Protein AF-0000000069200483 (afdb_homodimer)

Organism: Paramecium tetraurelia (NCBI:txid5888)

Radius of gyration: 27.35 Å; Cα contacts (8 Å, |Δi|>4): 2145; chains: 2; bounding box: 60×108×69 Å

Secondary structure (DSSP, 8-state):
----------------------EEEEEEEE-SS--S-GGG-EEEEEEETTEEEEEEEETTEEEEEEEETTEEEEEEEEEPPGGG-EEEEEESSSSEEEEEETTS-EEEEETTT--EEEEESEETTEESS-S-EEEEEEETTEEEEEEGGGEEEEEETTSPBP--SSHHHHHHHHHHHHHHS---HHHHHTT--STTEEEEEEE-SS-EEEEEEESSSBSSEEEEES-TTEEEEEEESS-TTHHHH-TT---TT--EEEEEETTSEEEEEETTTTEEEEEEE-SS--EEEEEE-TTSSEEEEEETTS-EEEEE-SSS-EEEEEE--SS-EEEEEEEE--SSEEEEEEEETTSEEEEEEEEGGGSEE-S-SEEE--TTS-EEE--S-EE--SS-EEEEEEETTEEEEEETTSEEEEEEE-/----------------------EEEEEEEE-SS--S-GGG-EEEEEEETTEEEEEEEETTEEEEEEEETTEEEEEEEEEPPGGG-EEEEEESSSSEEEEEETTS-EEEEETTT--EEEEESEETTEESS-S-EEEEEEETTEEEEEEGGGEEEEEETTSPBP--SSHHHHHHHHHHHHHHS---HHHHHTT--STTEEEEEEEETTEEEEEEEESSSBSSEEEEES-TTEEEEEEESS-TTHHHH-TT---TT--EEEEEETTSEEEEEETTTTEEEEEEE-SS--EEEEEE-TTSSEEEEEETTS-EEEEE-SSS-EEEEEE--SS-EEEEEEEE--SSEEEEEEEETTSEEEEEEEEGGGSEE-S-SEEE--TTS-EEE----EE--SS-EEEEEEETTEEEEEETTSEEEEEEE-

Nearest PDB structures (foldseek):
  5k1c-assembly1_C  TM=7.368E-01  e=1.431E-18  Homo sapiens
  5k19-assembly2_B  TM=7.664E-01  e=4.233E-18  Homo sapiens
  7ay2-assembly2_D  TM=6.586E-01  e=1.494E-09  Homo sapiens
  6zj3-assembly1_Sh  TM=6.852E-01  e=1.064E-08  Euglena gracilis
  7ay2-assembly1_A  TM=5.037E-01  e=2.083E-08  Homo sapiens

pLDDT: mean 82.03, std 16.25, range [23.41, 97.75]

Foldseek 3Di:
DPPDPPPVPPPPDLPQDPPLLDWFFLDKDFPVAFAPDLLQWDWEWDDDPNWIWIWIGDVQKIWIWIDDPSYIDTDDMDGDDPQFHFREWYDPHPFWIWTWGQQGKTFIAGRVVRHTPDIDQDDPRHGVDRFGWRYWADDDQKIWTAGAQGKIFIQGNPFAADHDDCVSVVQVVVVVVCVVPVPDLVNQVVVCPDPQWHWDWDPPDVWIKIKIAGPRHPRRMIIHIPQRFWREKYWDQADLLVCLPPVVCSPSDWTWMWIFGQQQKTWIAGRVVRDTQAIEGEDDGGWQYKEADPVRQKMWTWIQVQWIKIWGNHNFTWIAIEDDGDGTWNYWYWDDRDPQKIWIWTWGQQQKIFTAIDGNVPTHTDPDRYHYDDDPGHYHYTHSIDGHDNRTFNDWDDDPQWIWTQHSRRMITIIGRD/DPPDPPPPPPPPDPPQDPQLLDWFFLDKDFPVAFAPDLLQWDWEWDDDPNWIWIWIGDVQKIWIWIDDPSYIDTDDMDGDDPQFHFREWYDPHPFWIWTWGQQGKTFIAGRVVRHTPDIDQDDPRHGVDRFGWRYWADDDQKIWTAGAQQKIFIQGNPFAADHDPCVSVVQVVVLVVCVVPVQDLVNQVVVCPDPFWHWDWDDDDVWIKIKIAGPRHPRRMIIHIPQRFWRDKYWDQADLQVCLPPVVCSPSDWTWMWIFGQQQKTWIATRVVRDTQAIEGEDDGGWQYKEADPVNQKMWTWIQVQWIKIWGNNNFTWIAIEDDGDGTWNYWYWDDSDPQKIWIWTWGQQQKIFTAIDGNVPTGGDPDRYHYDDDPGHYHYTHSIDGHDRRTFNDWDDDPQWIWTQHSRRMITIIGRD

Structure (mmCIF, N/CA/C/O backbone):
data_AF-0000000069200483-model_v1
#
loop_
_entity.id
_entity.type
_entity.pdbx_description
1 polymer 'Chromosome undetermined scaffold_157, whole genome shotgun sequence'
#
loop_
_atom_site.group_PDB
_atom_site.id
_atom_site.type_symbol
_atom_site.label_atom_id
_atom_site.label_alt_id
_atom_site.label_comp_id
_atom_site.label_asym_id
_atom_site.label_entity_id
_atom_site.label_seq_id
_atom_site.pdbx_PDB_ins_code
_atom_site.Cartn_x
_atom_site.Cartn_y
_atom_site.Cartn_z
_atom_site.occupancy
_atom_site.B_iso_or_equiv
_atom_site.auth_seq_id
_atom_site.auth_comp_id
_atom_site.auth_asym_id
_atom_site.auth_atom_id
_atom_site.pdbx_PDB_model_num
ATOM 1 N N . MET A 1 1 ? -11.258 -55.75 -28.609 1 23.95 1 MET A N 1
ATOM 2 C CA . MET A 1 1 ? -10.078 -55.938 -27.766 1 23.95 1 MET A CA 1
ATOM 3 C C . MET A 1 1 ? -9.961 -54.812 -26.734 1 23.95 1 MET A C 1
ATOM 5 O O . MET A 1 1 ? -10.109 -53.656 -27.078 1 23.95 1 MET A O 1
ATOM 9 N N . ASP A 1 2 ? -10.008 -55.125 -25.344 1 23.41 2 ASP A N 1
ATOM 10 C CA . ASP A 1 2 ? -10.203 -54.531 -24.016 1 23.41 2 ASP A CA 1
ATOM 11 C C . ASP A 1 2 ? -8.961 -53.781 -23.562 1 23.41 2 ASP A C 1
ATOM 13 O O . ASP A 1 2 ? -7.906 -54.375 -23.344 1 23.41 2 ASP A O 1
ATOM 17 N N . GLN A 1 3 ? -8.562 -52.75 -24.188 1 26.34 3 GLN A N 1
ATOM 18 C CA . GLN A 1 3 ? -7.293 -52.125 -23.828 1 26.34 3 GLN A CA 1
ATOM 19 C C . GLN A 1 3 ? -7.219 -51.844 -22.328 1 26.34 3 GLN A C 1
ATOM 21 O O . GLN A 1 3 ? -8.07 -51.156 -21.781 1 26.34 3 GLN A O 1
ATOM 26 N N . SER A 1 4 ? -6.531 -52.656 -21.531 1 23.66 4 SER A N 1
ATOM 27 C CA . SER A 1 4 ? -6.18 -52.75 -20.109 1 23.66 4 SER A CA 1
ATOM 28 C C . SER A 1 4 ? -5.566 -51.438 -19.625 1 23.66 4 SER A C 1
ATOM 30 O O . SER A 1 4 ? -4.805 -50.781 -20.344 1 23.66 4 SER A O 1
ATOM 32 N N . LYS A 1 5 ? -6.137 -50.781 -18.578 1 27.83 5 LYS A N 1
ATOM 33 C CA . LYS A 1 5 ? -5.887 -49.719 -17.625 1 27.83 5 LYS A CA 1
ATOM 34 C C . LYS A 1 5 ? -4.547 -49.906 -16.922 1 27.83 5 LYS A C 1
ATOM 36 O O . LYS A 1 5 ? -4.453 -50.625 -15.93 1 27.83 5 LYS A O 1
ATOM 41 N N . ILE A 1 6 ? -3.426 -50 -17.609 1 24.94 6 ILE A N 1
ATOM 42 C CA . ILE A 1 6 ? -2.236 -50.156 -16.781 1 24.94 6 ILE A CA 1
ATOM 43 C C . ILE A 1 6 ? -2.135 -49 -15.797 1 24.94 6 ILE A C 1
ATOM 45 O O . ILE A 1 6 ? -2.057 -47.844 -16.203 1 24.94 6 ILE A O 1
ATOM 49 N N . ILE A 1 7 ? -2.627 -49.156 -14.602 1 27.19 7 ILE A N 1
ATOM 50 C CA . ILE A 1 7 ? -2.49 -48.469 -13.32 1 27.19 7 ILE A CA 1
ATOM 51 C C . ILE A 1 7 ? -1.015 -48.375 -12.938 1 27.19 7 ILE A C 1
ATOM 53 O O . ILE A 1 7 ? -0.373 -49.375 -12.664 1 27.19 7 ILE A O 1
ATOM 57 N N . ASP A 1 8 ? -0.204 -47.812 -13.758 1 24.17 8 ASP A N 1
ATOM 58 C CA . ASP A 1 8 ? 1.194 -47.812 -13.336 1 24.17 8 ASP A CA 1
ATOM 59 C C . ASP A 1 8 ? 1.334 -47.281 -11.914 1 24.17 8 ASP A C 1
ATOM 61 O O . ASP A 1 8 ? 0.939 -46.156 -11.617 1 24.17 8 ASP A O 1
ATOM 65 N N . ASP A 1 9 ? 1.344 -48.125 -10.883 1 26.02 9 ASP A N 1
ATOM 66 C CA . ASP A 1 9 ? 1.669 -48.094 -9.461 1 26.02 9 ASP A CA 1
ATOM 67 C C . ASP A 1 9 ? 3.064 -47.531 -9.227 1 26.02 9 ASP A C 1
ATOM 69 O O . ASP A 1 9 ? 3.971 -48.25 -8.797 1 26.02 9 ASP A O 1
ATOM 73 N N . SER A 1 10 ? 3.664 -46.844 -10.086 1 26.33 10 SER A N 1
ATOM 74 C CA . SER A 1 10 ? 5.035 -46.5 -9.719 1 26.33 10 SER A CA 1
ATOM 75 C C . SER A 1 10 ? 5.121 -46.031 -8.266 1 26.33 10 SER A C 1
ATOM 77 O O . SER A 1 10 ? 4.383 -45.156 -7.852 1 26.33 10 SER A O 1
ATOM 79 N N . ILE A 1 11 ? 5.57 -46.906 -7.359 1 25.77 11 ILE A N 1
ATOM 80 C CA . ILE A 1 11 ? 6.012 -46.75 -5.977 1 25.77 11 ILE A CA 1
ATOM 81 C C . ILE A 1 11 ? 6.977 -45.562 -5.859 1 25.77 11 ILE A C 1
ATOM 83 O O . ILE A 1 11 ? 8.086 -45.625 -6.395 1 25.77 11 ILE A O 1
ATOM 87 N N . THR A 1 12 ? 6.637 -44.5 -6.023 1 27.67 12 THR A N 1
ATOM 88 C CA . THR A 1 12 ? 7.605 -43.406 -5.816 1 27.67 12 THR A CA 1
ATOM 89 C C . THR A 1 12 ? 8.305 -43.594 -4.469 1 27.67 12 THR A C 1
ATOM 91 O O . THR A 1 12 ? 7.652 -43.594 -3.422 1 27.67 12 THR A O 1
ATOM 94 N N . LEU A 1 13 ? 9.453 -44.344 -4.449 1 27.11 13 LEU A N 1
ATOM 95 C CA . LEU A 1 13 ? 10.383 -44.469 -3.334 1 27.11 13 LEU A CA 1
ATOM 96 C C . LEU A 1 13 ? 10.555 -43.156 -2.604 1 27.11 13 LEU A C 1
ATOM 98 O O . LEU A 1 13 ? 10.656 -42.094 -3.238 1 27.11 13 LEU A O 1
ATOM 102 N N . ASP A 1 14 ? 10.32 -43.156 -1.359 1 30.89 14 ASP A N 1
ATOM 103 C CA . ASP A 1 14 ? 10.508 -42.219 -0.261 1 30.89 14 ASP A CA 1
ATOM 104 C C . ASP A 1 14 ? 11.977 -41.844 -0.103 1 30.89 14 ASP A C 1
ATOM 106 O O . ASP A 1 14 ? 12.688 -42.438 0.709 1 30.89 14 ASP A O 1
ATOM 110 N N . VAL A 1 15 ? 12.805 -41.938 -1.101 1 30.25 15 VAL A N 1
ATOM 111 C CA . VAL A 1 15 ? 14.18 -41.531 -0.836 1 30.25 15 VAL A CA 1
ATOM 112 C C . VAL A 1 15 ? 14.203 -40.156 -0.184 1 30.25 15 VAL A C 1
ATOM 114 O O . VAL A 1 15 ? 13.664 -39.188 -0.737 1 30.25 15 VAL A O 1
ATOM 117 N N . LYS A 1 16 ? 14.508 -40.156 1.15 1 35.28 16 LYS A N 1
ATOM 118 C CA . LYS A 1 16 ? 14.766 -38.938 1.923 1 35.28 16 LYS A CA 1
ATOM 119 C C . LYS A 1 16 ? 15.844 -38.062 1.258 1 35.28 16 LYS A C 1
ATOM 121 O O . LYS A 1 16 ? 17.016 -38.438 1.225 1 35.28 16 LYS A O 1
ATOM 126 N N . SER A 1 17 ? 15.727 -37.531 0.246 1 39.66 17 SER A N 1
ATOM 127 C CA . SER A 1 17 ? 16.75 -36.625 -0.278 1 39.66 17 SER A CA 1
ATOM 128 C C . SER A 1 17 ? 17.281 -35.688 0.811 1 39.66 17 SER A C 1
ATOM 130 O O . SER A 1 17 ? 16.547 -35.344 1.745 1 39.66 17 SER A O 1
ATOM 132 N N . PRO A 1 18 ? 18.594 -35.625 1.038 1 42.88 18 PRO A N 1
ATOM 133 C CA . PRO A 1 18 ? 19.188 -34.719 2.037 1 42.88 18 PRO A CA 1
ATOM 134 C C . PRO A 1 18 ? 18.484 -33.375 2.111 1 42.88 18 PRO A C 1
ATOM 136 O O . PRO A 1 18 ? 18.094 -32.812 1.082 1 42.88 18 PRO A O 1
ATOM 139 N N . LYS A 1 19 ? 17.812 -33.156 3.229 1 53.72 19 LYS A N 1
ATOM 140 C CA . LYS A 1 19 ? 17.062 -31.922 3.484 1 53.72 19 LYS A CA 1
ATOM 141 C C . LYS A 1 19 ? 17.922 -30.688 3.17 1 53.72 19 LYS A C 1
ATOM 143 O O . LYS A 1 19 ? 18.953 -30.469 3.795 1 53.72 19 LYS A O 1
ATOM 148 N N . LEU A 1 20 ? 17.922 -30.266 1.958 1 61.59 20 LEU A N 1
ATOM 149 C CA . LEU A 1 20 ? 18.578 -29.047 1.49 1 61.59 20 LEU A CA 1
ATOM 150 C C . LEU A 1 20 ? 18.094 -27.828 2.283 1 61.59 20 LEU A C 1
ATOM 152 O O . LEU A 1 20 ? 16.938 -27.406 2.137 1 61.59 20 LEU A O 1
ATOM 156 N N . ASN A 1 21 ? 18.875 -27.516 3.301 1 74.62 21 ASN A N 1
ATOM 157 C CA . ASN A 1 21 ? 18.406 -26.391 4.109 1 74.62 21 ASN A CA 1
ATOM 158 C C . ASN A 1 21 ? 19.406 -25.234 4.094 1 74.62 21 ASN A C 1
ATOM 160 O O . ASN A 1 21 ? 19.422 -24.422 5.012 1 74.62 21 ASN A O 1
ATOM 164 N N . LYS A 1 22 ? 20.25 -25.391 2.986 1 83.31 22 LYS A N 1
ATOM 165 C CA . LYS A 1 22 ? 21.203 -24.297 2.889 1 83.31 22 LYS A CA 1
ATOM 166 C C . LYS A 1 22 ? 21.125 -23.609 1.525 1 83.31 22 LYS A C 1
ATOM 168 O O . LYS A 1 22 ? 20.812 -24.25 0.521 1 83.31 22 LYS A O 1
ATOM 173 N N . LEU A 1 23 ? 21.344 -22.391 1.526 1 88 23 LEU A N 1
ATOM 174 C CA . LEU A 1 23 ? 21.344 -21.594 0.307 1 88 23 LEU A CA 1
ATOM 175 C C . LEU A 1 23 ? 22.766 -21.312 -0.157 1 88 23 LEU A C 1
ATOM 177 O O . LEU A 1 23 ? 23.594 -20.812 0.616 1 88 23 LEU A O 1
ATOM 181 N N . TYR A 1 24 ? 23.078 -21.703 -1.354 1 89.38 24 TYR A N 1
ATOM 182 C CA . TYR A 1 24 ? 24.359 -21.375 -1.975 1 89.38 24 TYR A CA 1
ATOM 183 C C . TYR A 1 24 ? 24.203 -20.266 -3.004 1 89.38 24 TYR A C 1
ATOM 185 O O . TYR A 1 24 ? 23.359 -20.359 -3.906 1 89.38 24 TYR A O 1
ATOM 193 N N . ILE A 1 25 ? 24.953 -19.281 -2.904 1 91.69 25 ILE A N 1
ATOM 194 C CA . ILE A 1 25 ? 24.812 -18.109 -3.781 1 91.69 25 ILE A CA 1
ATOM 195 C C . ILE A 1 25 ? 25.297 -18.469 -5.188 1 91.69 25 ILE A C 1
ATOM 197 O O . ILE A 1 25 ? 26.391 -19.016 -5.355 1 91.69 25 ILE A O 1
ATOM 201 N N . VAL A 1 26 ? 24.5 -18.266 -6.125 1 91 26 VAL A N 1
ATOM 202 C CA . VAL A 1 26 ? 24.828 -18.453 -7.535 1 91 26 VAL A CA 1
ATOM 203 C C . VAL A 1 26 ? 25.328 -17.125 -8.125 1 91 26 VAL A C 1
ATOM 205 O O . VAL A 1 26 ? 26.375 -17.078 -8.766 1 91 26 VAL A O 1
ATOM 208 N N . CYS A 1 27 ? 24.531 -16.094 -7.875 1 89.56 27 CYS A N 1
ATOM 209 C CA . CYS A 1 27 ? 24.891 -14.781 -8.375 1 89.56 27 CYS A CA 1
ATOM 210 C C . CYS A 1 27 ? 24.125 -13.688 -7.645 1 89.56 27 CYS A C 1
ATOM 212 O O . CYS A 1 27 ? 23.125 -13.961 -6.977 1 89.56 27 CYS A O 1
ATOM 214 N N . SER A 1 28 ? 24.688 -12.484 -7.723 1 90.62 28 SER A N 1
ATOM 215 C CA . SER A 1 28 ? 24.047 -11.281 -7.203 1 90.62 28 SER A CA 1
ATOM 216 C C . SER A 1 28 ? 23.953 -10.195 -8.273 1 90.62 28 SER A C 1
ATOM 218 O O . SER A 1 28 ? 24.906 -9.977 -9.023 1 90.62 28 SER A O 1
ATOM 220 N N . ILE A 1 29 ? 22.766 -9.68 -8.398 1 87.56 29 ILE A N 1
ATOM 221 C CA . ILE A 1 29 ? 22.531 -8.578 -9.328 1 87.56 29 ILE A CA 1
ATOM 222 C C . ILE A 1 29 ? 22.281 -7.293 -8.539 1 87.56 29 ILE A C 1
ATOM 224 O O . ILE A 1 29 ? 21.391 -7.25 -7.684 1 87.56 29 ILE A O 1
ATOM 228 N N . ASN A 1 30 ? 23.031 -6.266 -8.789 1 87.19 30 ASN A N 1
ATOM 229 C CA . ASN A 1 30 ? 22.859 -4.969 -8.141 1 87.19 30 ASN A CA 1
ATOM 230 C C . ASN A 1 30 ? 22.203 -3.957 -9.062 1 87.19 30 ASN A C 1
ATOM 232 O O . ASN A 1 30 ? 22.781 -3.541 -10.062 1 87.19 30 ASN A O 1
ATOM 236 N N . SER A 1 31 ? 21 -3.592 -8.773 1 81.38 31 SER A N 1
ATOM 237 C CA . SER A 1 31 ? 20.266 -2.619 -9.578 1 81.38 31 SER A CA 1
ATOM 238 C C . SER A 1 31 ? 20.797 -1.207 -9.359 1 81.38 31 SER A C 1
ATOM 240 O O . SER A 1 31 ? 20.5 -0.299 -10.141 1 81.38 31 SER A O 1
ATOM 242 N N . LYS A 1 32 ? 21.547 -0.943 -8.305 1 76.06 32 LYS A N 1
ATOM 243 C CA . LYS A 1 32 ? 22.172 0.328 -7.941 1 76.06 32 LYS A CA 1
ATOM 244 C C . LYS A 1 32 ? 21.172 1.253 -7.254 1 76.06 32 LYS A C 1
ATOM 246 O O . LYS A 1 32 ? 21.547 2.299 -6.719 1 76.06 32 LYS A O 1
ATOM 251 N N . GLU A 1 33 ? 19.875 0.84 -7.293 1 77.94 33 GLU A N 1
ATOM 252 C CA . GLU A 1 33 ? 18.859 1.633 -6.617 1 77.94 33 GLU A CA 1
ATOM 253 C C . GLU A 1 33 ? 18.016 0.767 -5.688 1 77.94 33 GLU A C 1
ATOM 255 O O . GLU A 1 33 ? 17.688 -0.376 -6.016 1 77.94 33 GLU A O 1
ATOM 260 N N . PRO A 1 34 ? 17.672 1.391 -4.559 1 82.25 34 PRO A N 1
ATOM 261 C CA . PRO A 1 34 ? 16.797 0.628 -3.672 1 82.25 34 PRO A CA 1
ATOM 262 C C . PRO A 1 34 ? 15.375 0.509 -4.219 1 82.25 34 PRO A C 1
ATOM 264 O O . PRO A 1 34 ? 14.953 1.328 -5.039 1 82.25 34 PRO A O 1
ATOM 267 N N . PHE A 1 35 ? 14.742 -0.514 -3.754 1 84.44 35 PHE A N 1
ATOM 268 C CA . PHE A 1 35 ? 13.352 -0.729 -4.133 1 84.44 35 PHE A CA 1
ATOM 269 C C . PHE A 1 35 ? 12.406 -0.205 -3.053 1 84.44 35 PHE A C 1
ATOM 271 O O . PHE A 1 35 ? 12.484 -0.624 -1.896 1 84.44 35 PHE A O 1
ATOM 278 N N . THR A 1 36 ? 11.562 0.8 -3.479 1 78 36 THR A N 1
ATOM 279 C CA . THR A 1 36 ? 10.609 1.342 -2.514 1 78 36 THR A CA 1
ATOM 280 C C . THR A 1 36 ? 9.234 0.699 -2.686 1 78 36 THR A C 1
ATOM 282 O O . THR A 1 36 ? 8.398 0.759 -1.783 1 78 36 THR A O 1
ATOM 285 N N . ASP A 1 37 ? 9.047 0.124 -3.82 1 78.75 37 ASP A N 1
ATOM 286 C CA . ASP A 1 37 ? 7.797 -0.56 -4.129 1 78.75 37 ASP A CA 1
ATOM 287 C C . ASP A 1 37 ? 8.055 -1.984 -4.613 1 78.75 37 ASP A C 1
ATOM 289 O O . ASP A 1 37 ? 8.391 -2.195 -5.781 1 78.75 37 ASP A O 1
ATOM 293 N N . PRO A 1 38 ? 7.789 -2.908 -3.754 1 76.25 38 PRO A N 1
ATOM 294 C CA . PRO A 1 38 ? 8.086 -4.293 -4.129 1 76.25 38 PRO A CA 1
ATOM 295 C C . PRO A 1 38 ? 7.215 -4.793 -5.281 1 76.25 38 PRO A C 1
ATOM 297 O O . PRO A 1 38 ? 7.582 -5.75 -5.965 1 76.25 38 PRO A O 1
ATOM 300 N N . GLU A 1 39 ? 6.137 -4.137 -5.535 1 76.19 39 GLU A N 1
ATOM 301 C CA . GLU A 1 39 ? 5.211 -4.582 -6.574 1 76.19 39 GLU A CA 1
ATOM 302 C C . GLU A 1 39 ? 5.797 -4.352 -7.965 1 76.19 39 GLU A C 1
ATOM 304 O O . GLU A 1 39 ? 5.332 -4.934 -8.945 1 76.19 39 GLU A O 1
ATOM 309 N N . THR A 1 40 ? 6.812 -3.523 -8.055 1 77.19 40 THR A N 1
ATOM 310 C CA . THR A 1 40 ? 7.395 -3.193 -9.352 1 77.19 40 THR A CA 1
ATOM 311 C C . THR A 1 40 ? 8.469 -4.203 -9.734 1 77.19 40 THR A C 1
ATOM 313 O O . THR A 1 40 ? 9.047 -4.121 -10.82 1 77.19 40 THR A O 1
ATOM 316 N N . ILE A 1 41 ? 8.719 -5.102 -8.891 1 86 41 ILE A N 1
ATOM 317 C CA . ILE A 1 41 ? 9.734 -6.125 -9.109 1 86 41 ILE A CA 1
ATOM 318 C C . ILE A 1 41 ? 9.062 -7.465 -9.406 1 86 41 ILE A C 1
ATOM 320 O O . ILE A 1 41 ? 8.25 -7.941 -8.617 1 86 41 ILE A O 1
ATOM 324 N N . GLN A 1 42 ? 9.422 -8.023 -10.508 1 90.56 42 GLN A N 1
ATOM 325 C CA . GLN A 1 42 ? 8.797 -9.289 -10.883 1 90.56 42 GLN A CA 1
ATOM 326 C C . GLN A 1 42 ? 9.82 -10.258 -11.469 1 90.56 42 GLN A C 1
ATOM 328 O O . GLN A 1 42 ? 10.773 -9.836 -12.133 1 90.56 42 GLN A O 1
ATOM 333 N N . VAL A 1 43 ? 9.594 -11.453 -11.164 1 93.75 43 VAL A N 1
ATOM 334 C CA . VAL A 1 43 ? 10.422 -12.523 -11.711 1 93.75 43 VAL A CA 1
ATOM 335 C C . VAL A 1 43 ? 9.523 -13.633 -12.266 1 93.75 43 VAL A C 1
ATOM 337 O O . VAL A 1 43 ? 8.414 -13.844 -11.773 1 93.75 43 VAL A O 1
ATOM 340 N N . ASP A 1 44 ? 9.938 -14.172 -13.289 1 94.75 44 ASP A N 1
ATOM 341 C CA . ASP A 1 44 ? 9.297 -15.359 -13.859 1 94.75 44 ASP A CA 1
ATOM 342 C C . ASP A 1 44 ? 10.328 -16.312 -14.445 1 94.75 44 ASP A C 1
ATOM 344 O O . ASP A 1 44 ? 11.453 -15.922 -14.734 1 94.75 44 ASP A O 1
ATOM 348 N N . PHE A 1 45 ? 9.922 -17.547 -14.562 1 94.38 45 PHE A N 1
ATOM 349 C CA . PHE A 1 45 ? 10.867 -18.578 -14.969 1 94.38 45 PHE A CA 1
ATOM 350 C C . PHE A 1 45 ? 10.273 -19.453 -16.062 1 94.38 45 PHE A C 1
ATOM 352 O O . PHE A 1 45 ? 9.055 -19.594 -16.156 1 94.38 45 PHE A O 1
ATOM 359 N N . ILE A 1 46 ? 11.188 -19.984 -16.828 1 91.38 46 ILE A N 1
ATOM 360 C CA . ILE A 1 46 ? 10.812 -21.031 -17.781 1 91.38 46 ILE A CA 1
ATOM 361 C C . ILE A 1 46 ? 11.977 -22 -17.969 1 91.38 46 ILE A C 1
ATOM 363 O O . ILE A 1 46 ? 13.141 -21.609 -17.922 1 91.38 46 ILE A O 1
ATOM 367 N N . THR A 1 47 ? 11.641 -23.219 -18.125 1 90.06 47 THR A N 1
ATOM 368 C CA . THR A 1 47 ? 12.656 -24.219 -18.422 1 90.06 47 THR A CA 1
ATOM 369 C C . THR A 1 47 ? 12.883 -24.344 -19.922 1 90.06 47 THR A C 1
ATOM 371 O O . THR A 1 47 ? 11.922 -24.438 -20.688 1 90.06 47 THR A O 1
ATOM 374 N N . GLN A 1 48 ? 14.156 -24.172 -20.297 1 82.12 48 GLN A N 1
ATOM 375 C CA . GLN A 1 48 ? 14.562 -24.344 -21.688 1 82.12 48 GLN A CA 1
ATOM 376 C C . GLN A 1 48 ? 15.68 -25.375 -21.812 1 82.12 48 GLN A C 1
ATOM 378 O O . GLN A 1 48 ? 16.812 -25.125 -21.406 1 82.12 48 GLN A O 1
ATOM 383 N N . LYS A 1 49 ? 15.539 -26.328 -22.656 1 77.31 49 LYS A N 1
ATOM 384 C CA . LYS A 1 49 ? 16.547 -27.344 -22.906 1 77.31 49 LYS A CA 1
ATOM 385 C C . LYS A 1 49 ? 17.328 -27.672 -21.625 1 77.31 49 LYS A C 1
ATOM 387 O O . LYS A 1 49 ? 18.562 -27.609 -21.625 1 77.31 49 LYS A O 1
ATOM 392 N N . SER A 1 50 ? 16.859 -27.875 -20.547 1 77.44 50 SER A N 1
ATOM 393 C CA . SER A 1 50 ? 17.438 -28.328 -19.281 1 77.44 50 SER A CA 1
ATOM 394 C C . SER A 1 50 ? 17.891 -27.156 -18.438 1 77.44 50 SER A C 1
ATOM 396 O O . SER A 1 50 ? 18.281 -27.344 -17.281 1 77.44 50 SER A O 1
ATOM 398 N N . ASP A 1 51 ? 17.922 -26.047 -19.078 1 84.81 51 ASP A N 1
ATOM 399 C CA . ASP A 1 51 ? 18.312 -24.859 -18.328 1 84.81 51 ASP A CA 1
ATOM 400 C C . ASP A 1 51 ? 17.094 -24.047 -17.922 1 84.81 51 ASP A C 1
ATOM 402 O O . ASP A 1 51 ? 16 -24.219 -18.469 1 84.81 51 ASP A O 1
ATOM 406 N N . THR A 1 52 ? 17.359 -23.312 -16.844 1 89.44 52 THR A N 1
ATOM 407 C CA . THR A 1 52 ? 16.312 -22.406 -16.375 1 89.44 52 THR A CA 1
ATOM 408 C C . THR A 1 52 ? 16.578 -20.969 -16.859 1 89.44 52 THR A C 1
ATOM 410 O O . THR A 1 52 ? 17.703 -20.469 -16.719 1 89.44 52 THR A O 1
ATOM 413 N N . LEU A 1 53 ? 15.617 -20.469 -17.531 1 91.31 53 LEU A N 1
ATOM 414 C CA . LEU A 1 53 ? 15.656 -19.062 -17.891 1 91.31 53 LEU A CA 1
ATOM 415 C C . LEU A 1 53 ? 14.836 -18.219 -16.906 1 91.31 53 LEU A C 1
ATOM 417 O O . LEU A 1 53 ? 13.664 -18.516 -16.672 1 91.31 53 LEU A O 1
ATOM 421 N N . MET A 1 54 ? 15.461 -17.219 -16.328 1 92.94 54 MET A N 1
ATOM 422 C CA . MET A 1 54 ? 14.797 -16.297 -15.43 1 92.94 54 MET A CA 1
ATOM 423 C C . MET A 1 54 ? 14.633 -14.93 -16.078 1 92.94 54 MET A C 1
ATOM 425 O O . MET A 1 54 ? 15.609 -14.328 -16.531 1 92.94 54 MET A O 1
ATOM 429 N N . ALA A 1 55 ? 13.414 -14.523 -16.188 1 93.62 55 ALA A N 1
ATOM 430 C CA . ALA A 1 55 ? 13.141 -13.141 -16.578 1 93.62 55 ALA A CA 1
ATOM 431 C C . ALA A 1 55 ? 12.984 -12.25 -15.344 1 93.62 55 ALA A C 1
ATOM 433 O O . ALA A 1 55 ? 12.297 -12.617 -14.391 1 93.62 55 ALA A O 1
ATOM 434 N N . LEU A 1 56 ? 13.656 -11.148 -15.367 1 91.69 56 LEU A N 1
ATOM 435 C CA . LEU A 1 56 ? 13.656 -10.211 -14.25 1 91.69 56 LEU A CA 1
ATOM 436 C C . LEU A 1 56 ? 13.242 -8.812 -14.711 1 91.69 56 LEU A C 1
ATOM 438 O O . LEU A 1 56 ? 13.836 -8.258 -15.641 1 91.69 56 LEU A O 1
ATOM 442 N N . LYS A 1 57 ? 12.195 -8.32 -14.07 1 89.62 57 LYS A N 1
ATOM 443 C CA . LYS A 1 57 ? 11.781 -6.938 -14.266 1 89.62 57 LYS A CA 1
ATOM 444 C C . LYS A 1 57 ? 12.008 -6.109 -13.008 1 89.62 57 LYS A C 1
ATOM 446 O O . LYS A 1 57 ? 11.438 -6.398 -11.953 1 89.62 57 LYS A O 1
ATOM 451 N N . ILE A 1 58 ? 12.844 -5.125 -13.117 1 83.56 58 ILE A N 1
ATOM 452 C CA . ILE A 1 58 ? 13.047 -4.113 -12.086 1 83.56 58 ILE A CA 1
ATOM 453 C C . ILE A 1 58 ? 12.859 -2.721 -12.688 1 83.56 58 ILE A C 1
ATOM 455 O O . ILE A 1 58 ? 12.695 -2.578 -13.906 1 83.56 58 ILE A O 1
ATOM 459 N N . PRO A 1 59 ? 12.789 -1.69 -11.812 1 76.31 59 PRO A N 1
ATOM 460 C CA . PRO A 1 59 ? 12.602 -0.36 -12.398 1 76.31 59 PRO A CA 1
ATOM 461 C C . PRO A 1 59 ? 13.641 -0.039 -13.469 1 76.31 59 PRO A C 1
ATOM 463 O O . PRO A 1 59 ? 14.844 -0.124 -13.211 1 76.31 59 PRO A O 1
ATOM 466 N N . ARG A 1 60 ? 13.234 0.185 -14.672 1 77.12 60 ARG A N 1
ATOM 467 C CA . ARG A 1 60 ? 13.984 0.666 -15.828 1 77.12 60 ARG A CA 1
ATOM 468 C C . ARG A 1 60 ? 14.766 -0.466 -16.484 1 77.12 60 ARG A C 1
ATOM 470 O O . ARG A 1 60 ? 15.617 -0.224 -17.344 1 77.12 60 ARG A O 1
ATOM 477 N N . MET A 1 61 ? 14.461 -1.709 -16.016 1 82.44 61 MET A N 1
ATOM 478 C CA . MET A 1 61 ? 15.258 -2.787 -16.609 1 82.44 61 MET A CA 1
ATOM 479 C C . MET A 1 61 ? 14.445 -4.074 -16.688 1 82.44 61 MET A C 1
ATOM 481 O O . MET A 1 61 ? 13.711 -4.41 -15.758 1 82.44 61 MET A O 1
ATOM 485 N N . PHE A 1 62 ? 14.57 -4.66 -17.859 1 88.38 62 PHE A N 1
ATOM 486 C CA . PHE A 1 62 ? 14.117 -6.027 -18.078 1 88.38 62 PHE A CA 1
ATOM 487 C C . PHE A 1 62 ? 15.273 -6.918 -18.531 1 88.38 62 PHE A C 1
ATOM 489 O O . PHE A 1 62 ? 15.984 -6.582 -19.484 1 88.38 62 PHE A O 1
ATOM 496 N N . ALA A 1 63 ? 15.5 -8.055 -17.828 1 87.81 63 ALA A N 1
ATOM 497 C CA . ALA A 1 63 ? 16.656 -8.883 -18.156 1 87.81 63 ALA A CA 1
ATOM 498 C C . ALA A 1 63 ? 16.281 -10.367 -18.156 1 87.81 63 ALA A C 1
ATOM 500 O O . ALA A 1 63 ? 15.352 -10.781 -17.469 1 87.81 63 ALA A O 1
ATOM 501 N N . TYR A 1 64 ? 17.062 -11.117 -18.984 1 89.06 64 TYR A N 1
ATOM 502 C CA . TYR A 1 64 ? 17.047 -12.57 -18.984 1 89.06 64 TYR A CA 1
ATOM 503 C C . TYR A 1 64 ? 18.344 -13.133 -18.406 1 89.06 64 TYR A C 1
ATOM 505 O O . TYR A 1 64 ? 19.438 -12.695 -18.781 1 89.06 64 TYR A O 1
ATOM 513 N N . ILE A 1 65 ? 18.141 -14 -17.562 1 89.25 65 ILE A N 1
ATOM 514 C CA . ILE A 1 65 ? 19.281 -14.656 -16.938 1 89.25 65 ILE A CA 1
ATOM 515 C C . ILE A 1 65 ? 19.156 -16.172 -17.094 1 89.25 65 ILE A C 1
ATOM 517 O O . ILE A 1 65 ? 18.188 -16.766 -16.641 1 89.25 65 ILE A O 1
ATOM 521 N N . GLY A 1 66 ? 20.125 -16.719 -17.781 1 89.38 66 GLY A N 1
ATOM 522 C CA . GLY A 1 66 ? 20.203 -18.172 -17.859 1 89.38 66 GLY A CA 1
ATOM 523 C C . GLY A 1 66 ? 20.844 -18.797 -16.625 1 89.38 66 GLY A C 1
ATOM 524 O O . GLY A 1 66 ? 21.906 -18.359 -16.188 1 89.38 66 GLY A O 1
ATOM 525 N N . LEU A 1 67 ? 20.188 -19.719 -16.078 1 90.12 67 LEU A N 1
ATOM 526 C CA . LEU A 1 67 ? 20.672 -20.406 -14.883 1 90.12 67 LEU A CA 1
ATOM 527 C C . LEU A 1 67 ? 20.938 -21.891 -15.172 1 90.12 67 LEU A C 1
ATOM 529 O O . LEU A 1 67 ? 20.047 -22.594 -15.641 1 90.12 67 LEU A O 1
ATOM 533 N N . SER A 1 68 ? 22.141 -22.312 -14.938 1 88.19 68 SER A N 1
ATOM 534 C CA . SER A 1 68 ? 22.547 -23.703 -15.086 1 88.19 68 SER A CA 1
ATOM 535 C C . SER A 1 68 ? 23.406 -24.156 -13.914 1 88.19 68 SER A C 1
ATOM 537 O O . SER A 1 68 ? 24.625 -23.938 -13.914 1 88.19 68 SER A O 1
ATOM 539 N N . GLY A 1 69 ? 22.781 -24.844 -13.039 1 83.88 69 GLY A N 1
ATOM 540 C CA . GLY A 1 69 ? 23.531 -25.203 -11.844 1 83.88 69 GLY A CA 1
ATOM 541 C C . GLY A 1 69 ? 24 -24 -11.055 1 83.88 69 GLY A C 1
ATOM 542 O O . GLY A 1 69 ? 23.203 -23.156 -10.656 1 83.88 69 GLY A O 1
ATOM 543 N N . THR A 1 70 ? 25.328 -23.906 -10.938 1 82.38 70 THR A N 1
ATOM 544 C CA . THR A 1 70 ? 25.875 -22.797 -10.148 1 82.38 70 THR A CA 1
ATOM 545 C C . THR A 1 70 ? 26.281 -21.641 -11.055 1 82.38 70 THR A C 1
ATOM 547 O O . THR A 1 70 ? 26.969 -20.719 -10.609 1 82.38 70 THR A O 1
ATOM 550 N N . LYS A 1 71 ? 25.844 -21.734 -12.258 1 81.69 71 LYS A N 1
ATOM 551 C CA . LYS A 1 71 ? 26.234 -20.703 -13.211 1 81.69 71 LYS A CA 1
ATOM 552 C C . LYS A 1 71 ? 25.031 -19.875 -13.633 1 81.69 71 LYS A C 1
ATOM 554 O O . LYS A 1 71 ? 23.938 -20.406 -13.836 1 81.69 71 LYS A O 1
ATOM 559 N N . ALA A 1 72 ? 25.297 -18.578 -13.625 1 82.06 72 ALA A N 1
ATOM 560 C CA . ALA A 1 72 ? 24.328 -17.625 -14.156 1 82.06 72 ALA A CA 1
ATOM 561 C C . ALA A 1 72 ? 24.922 -16.812 -15.305 1 82.06 72 ALA A C 1
ATOM 563 O O . ALA A 1 72 ? 26.047 -16.312 -15.203 1 82.06 72 ALA A O 1
ATOM 564 N N . VAL A 1 73 ? 24.203 -16.891 -16.422 1 77.38 73 VAL A N 1
ATOM 565 C CA . VAL A 1 73 ? 24.656 -16.125 -17.578 1 77.38 73 VAL A CA 1
ATOM 566 C C . VAL A 1 73 ? 23.562 -15.156 -18.031 1 77.38 73 VAL A C 1
ATOM 568 O O . VAL A 1 73 ? 22.453 -15.578 -18.359 1 77.38 73 VAL A O 1
ATOM 571 N N . GLN A 1 74 ? 23.938 -13.914 -17.875 1 70.44 74 GLN A N 1
ATOM 572 C CA . GLN A 1 74 ? 23 -12.922 -18.391 1 70.44 74 GLN A CA 1
ATOM 573 C C . GLN A 1 74 ? 22.938 -12.961 -19.922 1 70.44 74 GLN A C 1
ATOM 575 O O . GLN A 1 74 ? 23.953 -12.781 -20.594 1 70.44 74 GLN A O 1
ATOM 580 N N . ASN A 1 75 ? 21.797 -13.086 -20.328 1 66.5 75 ASN A N 1
ATOM 581 C CA . ASN A 1 75 ? 21.641 -13.305 -21.766 1 66.5 75 ASN A CA 1
ATOM 582 C C . ASN A 1 75 ? 21.188 -12.039 -22.484 1 66.5 75 ASN A C 1
ATOM 584 O O . ASN A 1 75 ? 21.688 -11.727 -23.562 1 66.5 75 ASN A O 1
ATOM 588 N N . LYS A 1 76 ? 20.203 -11.305 -21.891 1 74.44 76 LYS A N 1
ATOM 589 C CA . LYS A 1 76 ? 19.625 -10.141 -22.547 1 74.44 76 LYS A CA 1
ATOM 590 C C . LYS A 1 76 ? 19.156 -9.117 -21.516 1 74.44 76 LYS A C 1
ATOM 592 O O . LYS A 1 76 ? 18.688 -9.484 -20.438 1 74.44 76 LYS A O 1
ATOM 597 N N . GLN A 1 77 ? 19.469 -7.859 -21.844 1 77.5 77 GLN A N 1
ATOM 598 C CA . GLN A 1 77 ? 19.016 -6.762 -21 1 77.5 77 GLN A CA 1
ATOM 599 C C . GLN A 1 77 ? 18.453 -5.613 -21.844 1 77.5 77 GLN A C 1
ATOM 601 O O . GLN A 1 77 ? 19.016 -5.289 -22.891 1 77.5 77 GLN A O 1
ATOM 606 N N . HIS A 1 78 ? 17.266 -5.254 -21.516 1 77.19 78 HIS A N 1
ATOM 607 C CA . HIS A 1 78 ? 16.625 -4.117 -22.156 1 77.19 78 HIS A CA 1
ATOM 608 C C . HIS A 1 78 ? 16.328 -3.008 -21.156 1 77.19 78 HIS A C 1
ATOM 610 O O . HIS A 1 78 ? 15.695 -3.252 -20.125 1 77.19 78 HIS A O 1
ATOM 616 N N . GLU A 1 79 ? 16.812 -1.815 -21.5 1 75.62 79 GLU A N 1
ATOM 617 C CA . GLU A 1 79 ? 16.422 -0.638 -20.719 1 75.62 79 GLU A CA 1
ATOM 618 C C . GLU A 1 79 ? 15.094 -0.073 -21.188 1 75.62 79 GLU A C 1
ATOM 620 O O . GLU A 1 79 ? 14.852 0.048 -22.391 1 75.62 79 GLU A O 1
ATOM 625 N N . GLU A 1 80 ? 14.32 0.162 -20.219 1 77.94 80 GLU A N 1
ATOM 626 C CA . GLU A 1 80 ? 12.984 0.645 -20.562 1 77.94 80 GLU A CA 1
ATOM 627 C C . GLU A 1 80 ? 12.984 2.156 -20.781 1 77.94 80 GLU A C 1
ATOM 629 O O . GLU A 1 80 ? 13.695 2.887 -20.094 1 77.94 80 GLU A O 1
ATOM 634 N N . GLN A 1 81 ? 12.164 2.438 -21.781 1 69.94 81 GLN A N 1
ATOM 635 C CA . GLN A 1 81 ? 11.938 3.861 -22 1 69.94 81 GLN A CA 1
ATOM 636 C C . GLN A 1 81 ? 10.789 4.379 -21.141 1 69.94 81 GLN A C 1
ATOM 638 O O . GLN A 1 81 ? 9.844 3.643 -20.844 1 69.94 81 GLN A O 1
ATOM 643 N N . PRO A 1 82 ? 10.945 5.625 -20.75 1 62.12 82 PRO A N 1
ATOM 644 C CA . PRO A 1 82 ? 9.969 6.207 -19.828 1 62.12 82 PRO A CA 1
ATOM 645 C C . PRO A 1 82 ? 8.523 6.035 -20.312 1 62.12 82 PRO A C 1
ATOM 647 O O . PRO A 1 82 ? 7.621 5.84 -19.5 1 62.12 82 PRO A O 1
ATOM 650 N N . ASN A 1 83 ? 8.344 6.051 -21.625 1 61.5 83 ASN A N 1
ATOM 651 C CA . ASN A 1 83 ? 6.969 5.988 -22.094 1 61.5 83 ASN A CA 1
ATOM 652 C C . ASN A 1 83 ? 6.52 4.547 -22.328 1 61.5 83 ASN A C 1
ATOM 654 O O . ASN A 1 83 ? 5.379 4.305 -22.719 1 61.5 83 ASN A O 1
ATOM 658 N N . GLN A 1 84 ? 7.352 3.645 -21.953 1 73.31 84 GLN A N 1
ATOM 659 C CA . GLN A 1 84 ? 7.039 2.24 -22.203 1 73.31 84 GLN A CA 1
ATOM 660 C C . GLN A 1 84 ? 7.43 1.374 -21 1 73.31 84 GLN A C 1
ATOM 662 O O . GLN A 1 84 ? 8.039 0.317 -21.172 1 73.31 84 GLN A O 1
ATOM 667 N N . TYR A 1 85 ? 7.035 1.893 -19.953 1 81.94 85 TYR A N 1
ATOM 668 C CA . TYR A 1 85 ? 7.449 1.161 -18.766 1 81.94 85 TYR A CA 1
ATOM 669 C C . TYR A 1 85 ? 6.566 -0.062 -18.547 1 81.94 85 TYR A C 1
ATOM 671 O O . TYR A 1 85 ? 5.34 0.05 -18.484 1 81.94 85 TYR A O 1
ATOM 679 N N . LEU A 1 86 ? 7.211 -1.176 -18.547 1 89.56 86 LEU A N 1
ATOM 680 C CA . LEU A 1 86 ? 6.578 -2.443 -18.188 1 89.56 86 LEU A CA 1
ATOM 681 C C . LEU A 1 86 ? 6.281 -2.51 -16.703 1 89.56 86 LEU A C 1
ATOM 683 O O . LEU A 1 86 ? 7.191 -2.387 -15.875 1 89.56 86 LEU A O 1
ATOM 687 N N . SER A 1 87 ? 5.016 -2.6 -16.328 1 90.06 87 SER A N 1
ATOM 688 C CA . SER A 1 87 ? 4.637 -2.639 -14.914 1 90.06 87 SER A CA 1
ATOM 689 C C . SER A 1 87 ? 4.609 -4.07 -14.391 1 90.06 87 SER A C 1
ATOM 691 O O . SER A 1 87 ? 4.918 -4.312 -13.219 1 90.06 87 SER A O 1
ATOM 693 N N . CYS A 1 88 ? 4.195 -4.961 -15.227 1 93.81 88 CYS A N 1
ATOM 694 C CA . CYS A 1 88 ? 4.148 -6.371 -14.867 1 93.81 88 CYS A CA 1
ATOM 695 C C . CYS A 1 88 ? 4.266 -7.254 -16.109 1 93.81 88 CYS A C 1
ATOM 697 O O . CYS A 1 88 ? 4.141 -6.77 -17.234 1 93.81 88 CYS A O 1
ATOM 699 N N . PHE A 1 89 ? 4.559 -8.547 -15.906 1 95.75 89 PHE A N 1
ATOM 700 C CA . PHE A 1 89 ? 4.668 -9.438 -17.062 1 95.75 89 PHE A CA 1
ATOM 701 C C . PHE A 1 89 ? 4.555 -10.898 -16.625 1 95.75 89 PHE A C 1
ATOM 703 O O . PHE A 1 89 ? 4.652 -11.203 -15.43 1 95.75 89 PHE A O 1
ATOM 710 N N . ARG A 1 90 ? 4.305 -11.703 -17.562 1 96.56 90 ARG A N 1
ATOM 711 C CA . ARG A 1 90 ? 4.445 -13.156 -17.438 1 96.56 90 ARG A CA 1
ATOM 712 C C . ARG A 1 90 ? 4.965 -13.758 -18.734 1 96.56 90 ARG A C 1
ATOM 714 O O . ARG A 1 90 ? 4.574 -13.336 -19.828 1 96.56 90 ARG A O 1
ATOM 721 N N . LEU A 1 91 ? 5.789 -14.727 -18.594 1 95.5 91 LEU A N 1
ATOM 722 C CA . LEU A 1 91 ? 6.34 -15.406 -19.766 1 95.5 91 LEU A CA 1
ATOM 723 C C . LEU A 1 91 ? 5.34 -16.422 -20.328 1 95.5 91 LEU A C 1
ATOM 725 O O . LEU A 1 91 ? 4.676 -17.125 -19.562 1 95.5 91 LEU A O 1
ATOM 729 N N . LEU A 1 92 ? 5.23 -16.359 -21.594 1 95.19 92 LEU A N 1
ATOM 730 C CA . LEU A 1 92 ? 4.484 -17.406 -22.297 1 95.19 92 LEU A CA 1
ATOM 731 C C . LEU A 1 92 ? 5.402 -18.562 -22.703 1 95.19 92 LEU A C 1
ATOM 733 O O . LEU A 1 92 ? 5.008 -19.719 -22.641 1 95.19 92 LEU A O 1
ATOM 737 N N . ASP A 1 93 ? 6.5 -18.188 -23.109 1 92.62 93 ASP A N 1
ATOM 738 C CA . ASP A 1 93 ? 7.602 -19.094 -23.422 1 92.62 93 ASP A CA 1
ATOM 739 C C . ASP A 1 93 ? 8.945 -18.375 -23.375 1 92.62 93 ASP A C 1
ATOM 741 O O . ASP A 1 93 ? 9.055 -17.312 -22.75 1 92.62 93 ASP A O 1
ATOM 745 N N . ALA A 1 94 ? 9.969 -18.938 -23.938 1 89.94 94 ALA A N 1
ATOM 746 C CA . ALA A 1 94 ? 11.328 -18.406 -23.781 1 89.94 94 ALA A CA 1
ATOM 747 C C . ALA A 1 94 ? 11.477 -17.078 -24.516 1 89.94 94 ALA A C 1
ATOM 749 O O . ALA A 1 94 ? 12.406 -16.312 -24.234 1 89.94 94 ALA A O 1
ATOM 750 N N . ASP A 1 95 ? 10.547 -16.766 -25.406 1 91.75 95 ASP A N 1
ATOM 751 C CA . ASP A 1 95 ? 10.742 -15.57 -26.219 1 91.75 95 ASP A CA 1
ATOM 752 C C . ASP A 1 95 ? 9.469 -14.734 -26.281 1 91.75 95 ASP A C 1
ATOM 754 O O . ASP A 1 95 ? 9.391 -13.758 -27.031 1 91.75 95 ASP A O 1
ATOM 758 N N . ASN A 1 96 ? 8.492 -15.164 -25.625 1 94 96 ASN A N 1
ATOM 759 C CA . ASN A 1 96 ? 7.227 -14.438 -25.656 1 94 96 ASN A CA 1
ATOM 760 C C . ASN A 1 96 ? 6.711 -14.148 -24.25 1 94 96 ASN A C 1
ATOM 762 O O . ASN A 1 96 ? 6.828 -14.984 -23.359 1 94 96 ASN A O 1
ATOM 766 N N . LEU A 1 97 ? 6.168 -13.008 -24.125 1 95.62 97 LEU A N 1
ATOM 767 C CA . LEU A 1 97 ? 5.598 -12.648 -22.828 1 95.62 97 LEU A CA 1
ATOM 768 C C . LEU A 1 97 ? 4.293 -11.875 -23 1 95.62 97 LEU A C 1
ATOM 770 O O . LEU A 1 97 ? 3.975 -11.43 -24.109 1 95.62 97 LEU A O 1
ATOM 774 N N . ILE A 1 98 ? 3.459 -11.891 -22.047 1 97.31 98 ILE A N 1
ATOM 775 C CA . ILE A 1 98 ? 2.389 -10.914 -21.891 1 97.31 98 ILE A CA 1
ATOM 776 C C . ILE A 1 98 ? 2.797 -9.867 -20.859 1 97.31 98 ILE A C 1
ATOM 778 O O . ILE A 1 98 ? 3.205 -10.211 -19.734 1 97.31 98 ILE A O 1
ATOM 782 N N . GLY A 1 99 ? 2.736 -8.578 -21.25 1 96 99 GLY A N 1
ATOM 783 C CA . GLY A 1 99 ? 3.145 -7.492 -20.391 1 96 99 GLY A CA 1
ATOM 784 C C . GLY A 1 99 ? 2.064 -6.441 -20.188 1 96 99 GLY A C 1
ATOM 785 O O . GLY A 1 99 ? 1.289 -6.168 -21.109 1 96 99 GLY A O 1
ATOM 786 N N . GLY A 1 100 ? 2.002 -6 -18.969 1 95.06 100 GLY A N 1
ATOM 787 C CA . GLY A 1 100 ? 1.212 -4.82 -18.656 1 95.06 100 GLY A CA 1
ATOM 788 C C . GLY A 1 100 ? 2.043 -3.557 -18.547 1 95.06 100 GLY A C 1
ATOM 789 O O . GLY A 1 100 ? 3.152 -3.582 -18.016 1 95.06 100 GLY A O 1
ATOM 790 N N . TYR A 1 101 ? 1.529 -2.523 -19.094 1 90.12 101 TYR A N 1
ATOM 791 C CA . TYR A 1 101 ? 2.268 -1.269 -19.141 1 90.12 101 TYR A CA 1
ATOM 792 C C . TYR A 1 101 ? 1.572 -0.191 -18.312 1 90.12 101 TYR A C 1
ATOM 794 O O . TYR A 1 101 ? 0.369 -0.278 -18.062 1 90.12 101 TYR A O 1
ATOM 802 N N . LEU A 1 102 ? 2.297 0.861 -18.016 1 83.56 102 LEU A N 1
ATOM 803 C CA . LEU A 1 102 ? 1.858 1.885 -17.078 1 83.56 102 LEU A CA 1
ATOM 804 C C . LEU A 1 102 ? 0.576 2.555 -17.562 1 83.56 102 LEU A C 1
ATOM 806 O O . LEU A 1 102 ? -0.266 2.949 -16.75 1 83.56 102 LEU A O 1
ATOM 810 N N . ASP A 1 103 ? 0.361 2.623 -18.859 1 81.31 103 ASP A N 1
ATOM 811 C CA . ASP A 1 103 ? -0.782 3.346 -19.422 1 81.31 103 ASP A CA 1
ATOM 812 C C . ASP A 1 103 ? -1.995 2.428 -19.562 1 81.31 103 ASP A C 1
ATOM 814 O O . ASP A 1 103 ? -2.99 2.799 -20.188 1 81.31 103 ASP A O 1
ATOM 818 N N . GLY A 1 104 ? -1.887 1.258 -19.094 1 89.81 104 GLY A N 1
ATOM 819 C CA . GLY A 1 104 ? -3.021 0.348 -19.094 1 89.81 104 GLY A CA 1
ATOM 820 C C . GLY A 1 104 ? -2.965 -0.683 -20.203 1 89.81 104 GLY A C 1
ATOM 821 O O . GLY A 1 104 ? -3.727 -1.652 -20.203 1 89.81 104 GLY A O 1
ATOM 822 N N . ARG A 1 105 ? -2.051 -0.586 -21.188 1 92.12 105 ARG A N 1
ATOM 823 C CA . ARG A 1 105 ? -1.955 -1.522 -22.297 1 92.12 105 ARG A CA 1
ATOM 824 C C . ARG A 1 105 ? -1.524 -2.904 -21.812 1 92.12 105 ARG A C 1
ATOM 826 O O . ARG A 1 105 ? -0.709 -3.023 -20.891 1 92.12 105 ARG A O 1
ATOM 833 N N . ILE A 1 106 ? -2.068 -3.885 -22.344 1 96.81 106 ILE A N 1
ATOM 834 C CA . ILE A 1 106 ? -1.659 -5.277 -22.188 1 96.81 106 ILE A CA 1
ATOM 835 C C . ILE A 1 106 ? -1.226 -5.836 -23.547 1 96.81 106 ILE A C 1
ATOM 837 O O . ILE A 1 106 ? -2.012 -5.855 -24.5 1 96.81 106 ILE A O 1
ATOM 841 N N . ILE A 1 107 ? 0.007 -6.254 -23.625 1 96.38 107 ILE A N 1
ATOM 842 C CA . ILE A 1 107 ? 0.58 -6.59 -24.922 1 96.38 107 ILE A CA 1
ATOM 843 C C . ILE A 1 107 ? 1.258 -7.957 -24.844 1 96.38 107 ILE A C 1
ATOM 845 O O . ILE A 1 107 ? 1.999 -8.242 -23.906 1 96.38 107 ILE A O 1
ATOM 849 N N . GLN A 1 108 ? 0.899 -8.727 -25.766 1 96.81 108 GLN A N 1
ATOM 850 C CA . GLN A 1 108 ? 1.736 -9.883 -26.062 1 96.81 108 GLN A CA 1
ATOM 851 C C . GLN A 1 108 ? 2.867 -9.516 -27.016 1 96.81 108 GLN A C 1
ATOM 853 O O . GLN A 1 108 ? 2.621 -8.984 -28.094 1 96.81 108 GLN A O 1
ATOM 858 N N . LYS A 1 109 ? 4.059 -9.836 -26.578 1 94.62 109 LYS A N 1
ATOM 859 C CA . LYS A 1 109 ? 5.203 -9.391 -27.375 1 94.62 109 LYS A CA 1
ATOM 860 C C . LYS A 1 109 ? 6.297 -10.453 -27.406 1 94.62 109 LYS A C 1
ATOM 862 O O . LYS A 1 109 ? 6.426 -11.25 -26.484 1 94.62 109 LYS A O 1
ATOM 867 N N . GLN A 1 110 ? 6.973 -10.383 -28.484 1 93.25 110 GLN A N 1
ATOM 868 C CA . GLN A 1 110 ? 8.195 -11.18 -28.594 1 93.25 110 GLN A CA 1
ATOM 869 C C . GLN A 1 110 ? 9.383 -10.445 -27.984 1 93.25 110 GLN A C 1
ATOM 871 O O . GLN A 1 110 ? 9.648 -9.289 -28.312 1 93.25 110 GLN A O 1
ATOM 876 N N . ILE A 1 111 ? 10.109 -11.07 -27.141 1 86.75 111 ILE A N 1
ATOM 877 C CA . ILE A 1 111 ? 11.148 -10.438 -26.344 1 86.75 111 ILE A CA 1
ATOM 878 C C . ILE A 1 111 ? 12.352 -10.102 -27.234 1 86.75 111 ILE A C 1
ATOM 880 O O . ILE A 1 111 ? 12.891 -8.992 -27.172 1 86.75 111 ILE A O 1
ATOM 884 N N . SER A 1 112 ? 12.789 -11.008 -28.094 1 85 112 SER A N 1
ATOM 885 C CA . SER A 1 112 ? 14 -10.867 -28.906 1 85 112 SER A CA 1
ATOM 886 C C . SER A 1 112 ? 13.844 -9.773 -29.953 1 85 112 SER A C 1
ATOM 888 O O . SER A 1 112 ? 14.766 -8.984 -30.172 1 85 112 SER A O 1
ATOM 890 N N . THR A 1 113 ? 12.672 -9.648 -30.531 1 88.38 113 THR A N 1
ATOM 891 C CA . THR A 1 113 ? 12.461 -8.719 -31.625 1 88.38 113 THR A CA 1
ATOM 892 C C . THR A 1 113 ? 11.672 -7.496 -31.156 1 88.38 113 THR A C 1
ATOM 894 O O . THR A 1 113 ? 11.586 -6.496 -31.875 1 88.38 113 THR A O 1
ATOM 897 N N . GLN A 1 114 ? 11.062 -7.641 -30 1 86.75 114 GLN A N 1
ATOM 898 C CA . GLN A 1 114 ? 10.219 -6.59 -29.453 1 86.75 114 GLN A CA 1
ATOM 899 C C . GLN A 1 114 ? 8.953 -6.406 -30.297 1 86.75 114 GLN A C 1
ATOM 901 O O . GLN A 1 114 ? 8.25 -5.402 -30.156 1 86.75 114 GLN A O 1
ATOM 906 N N . ARG A 1 115 ? 8.648 -7.371 -31.094 1 93.75 115 ARG A N 1
ATOM 907 C CA . ARG A 1 115 ? 7.461 -7.316 -31.938 1 93.75 115 ARG A CA 1
ATOM 908 C C . ARG A 1 115 ? 6.195 -7.523 -31.109 1 93.75 115 ARG A C 1
ATOM 910 O O . ARG A 1 115 ? 6.117 -8.445 -30.312 1 93.75 115 ARG A O 1
ATOM 917 N N . ILE A 1 116 ? 5.254 -6.66 -31.359 1 94.25 116 ILE A N 1
ATOM 918 C CA . ILE A 1 116 ? 3.949 -6.805 -30.719 1 94.25 116 ILE A CA 1
ATOM 919 C C . ILE A 1 116 ? 3.125 -7.855 -31.469 1 94.25 116 ILE A C 1
ATOM 921 O O . ILE A 1 116 ? 2.854 -7.707 -32.656 1 94.25 116 ILE A O 1
ATOM 925 N N . ILE A 1 117 ? 2.771 -8.852 -30.844 1 95.56 117 ILE A N 1
ATOM 926 C CA . ILE A 1 117 ? 2 -9.945 -31.438 1 95.56 117 ILE A CA 1
ATOM 927 C C . ILE A 1 117 ? 0.508 -9.641 -31.328 1 95.56 117 ILE A C 1
ATOM 929 O O . ILE A 1 117 ? -0.245 -9.836 -32.281 1 95.56 117 ILE A O 1
ATOM 933 N N . LYS A 1 118 ? 0.107 -9.211 -30.156 1 95.44 118 LYS A N 1
ATOM 934 C CA . LYS A 1 118 ? -1.3 -8.93 -29.891 1 95.44 118 LYS A CA 1
ATOM 935 C C . LYS A 1 118 ? -1.452 -7.922 -28.75 1 95.44 118 LYS A C 1
ATOM 937 O O . LYS A 1 118 ? -0.647 -7.91 -27.812 1 95.44 118 LYS A O 1
ATOM 942 N N . GLU A 1 119 ? -2.479 -7.125 -28.875 1 95 119 GLU A N 1
ATOM 943 C CA . GLU A 1 119 ? -2.789 -6.168 -27.812 1 95 119 GLU A CA 1
ATOM 944 C C . GLU A 1 119 ? -4.16 -6.445 -27.203 1 95 119 GLU A C 1
ATOM 946 O O . GLU A 1 119 ? -5.117 -6.75 -27.906 1 95 119 GLU A O 1
ATOM 951 N N . PHE A 1 120 ? -4.055 -6.422 -25.953 1 95.62 120 PHE A N 1
ATOM 952 C CA . PHE A 1 120 ? -5.281 -6.566 -25.172 1 95.62 120 PHE A CA 1
ATOM 953 C C . PHE A 1 120 ? -5.664 -5.246 -24.516 1 95.62 120 PHE A C 1
ATOM 955 O O . PHE A 1 120 ? -4.855 -4.316 -24.453 1 95.62 120 PHE A O 1
ATOM 962 N N . ASN A 1 121 ? -6.828 -5.02 -24.094 1 94.25 121 ASN A N 1
ATOM 963 C CA . ASN A 1 121 ? -7.32 -3.846 -23.375 1 94.25 121 ASN A CA 1
ATOM 964 C C . ASN A 1 121 ? -7.168 -2.578 -24.219 1 94.25 121 ASN A C 1
ATOM 966 O O . ASN A 1 121 ? -6.77 -1.532 -23.688 1 94.25 121 ASN A O 1
ATOM 970 N N . ARG A 1 122 ? -7.328 -2.635 -25.391 1 91.31 122 ARG A N 1
ATOM 971 C CA . ARG A 1 122 ? -7.172 -1.473 -26.266 1 91.31 122 ARG A CA 1
ATOM 972 C C . ARG A 1 122 ? -8.312 -1.378 -27.266 1 91.31 122 ARG A C 1
ATOM 974 O O . ARG A 1 122 ? -8.742 -2.391 -27.812 1 91.31 122 ARG A O 1
ATOM 981 N N . GLN A 1 123 ? -8.742 -0.096 -27.391 1 87.06 123 GLN A N 1
ATOM 982 C CA . GLN A 1 123 ? -9.75 0.243 -28.391 1 87.06 123 GLN A CA 1
ATOM 983 C C . GLN A 1 123 ? -9.57 1.673 -28.891 1 87.06 123 GLN A C 1
ATOM 985 O O . GLN A 1 123 ? -9.383 2.596 -28.094 1 87.06 123 GLN A O 1
ATOM 990 N N . ASN A 1 124 ? -9.695 1.897 -30.219 1 83.88 124 ASN A N 1
ATOM 991 C CA . ASN A 1 124 ? -9.539 3.211 -30.828 1 83.88 124 ASN A CA 1
ATOM 992 C C . ASN A 1 124 ? -8.273 3.91 -30.344 1 83.88 124 ASN A C 1
ATOM 994 O O . ASN A 1 124 ? -8.312 5.07 -29.938 1 83.88 124 ASN A O 1
ATOM 998 N N . GLN A 1 125 ? -7.195 3.193 -30.109 1 83.31 125 GLN A N 1
ATOM 999 C CA . GLN A 1 125 ? -5.859 3.666 -29.766 1 83.31 125 GLN A CA 1
ATOM 1000 C C . GLN A 1 125 ? -5.781 4.102 -28.312 1 83.31 125 GLN A C 1
ATOM 1002 O O . GLN A 1 125 ? -4.84 4.793 -27.906 1 83.31 125 GLN A O 1
ATOM 1007 N N . GLU A 1 126 ? -6.824 3.68 -27.578 1 85.19 126 GLU A N 1
ATOM 1008 C CA . GLU A 1 126 ? -6.82 3.979 -26.156 1 85.19 126 GLU A CA 1
ATOM 1009 C C . GLU A 1 126 ? -7.062 2.719 -25.328 1 85.19 126 GLU A C 1
ATOM 1011 O O . GLU A 1 126 ? -7.73 1.789 -25.781 1 85.19 126 GLU A O 1
ATOM 1016 N N . SER A 1 127 ? -6.496 2.768 -24.203 1 88.38 127 SER A N 1
ATOM 1017 C CA . SER A 1 127 ? -6.773 1.669 -23.281 1 88.38 127 SER A CA 1
ATOM 1018 C C . SER A 1 127 ? -8.203 1.735 -22.766 1 88.38 127 SER A C 1
ATOM 1020 O O . SER A 1 127 ? -8.711 2.818 -22.453 1 88.38 127 SER A O 1
ATOM 1022 N N . ILE A 1 128 ? -8.828 0.607 -22.719 1 88.81 128 ILE A N 1
ATOM 1023 C CA . ILE A 1 128 ? -10.18 0.515 -22.188 1 88.81 128 ILE A CA 1
ATOM 1024 C C . ILE A 1 128 ? -10.156 0.789 -20.688 1 88.81 128 ILE A C 1
ATOM 1026 O O . ILE A 1 128 ? -10.914 1.63 -20.188 1 88.81 128 ILE A O 1
ATOM 1030 N N . ILE A 1 129 ? -9.336 0.045 -20.047 1 88.88 129 ILE A N 1
ATOM 1031 C CA . ILE A 1 129 ? -9.055 0.292 -18.641 1 88.88 129 ILE A CA 1
ATOM 1032 C C . ILE A 1 129 ? -7.801 1.151 -18.5 1 88.88 129 ILE A C 1
ATOM 1034 O O . ILE A 1 129 ? -6.684 0.675 -18.734 1 88.88 129 ILE A O 1
ATOM 1038 N N . LYS A 1 130 ? -8 2.342 -18.125 1 83.94 130 LYS A N 1
ATOM 1039 C CA . LYS A 1 130 ? -6.898 3.295 -18.047 1 83.94 130 LYS A CA 1
ATOM 1040 C C . LYS A 1 130 ? -6.238 3.271 -16.672 1 83.94 130 LYS A C 1
ATOM 1042 O O . LYS A 1 130 ? -6.031 4.32 -16.062 1 83.94 130 LYS A O 1
ATOM 1047 N N . LYS A 1 131 ? -6.086 2.133 -16.156 1 86.5 131 LYS A N 1
ATOM 1048 C CA . LYS A 1 131 ? -5.402 1.91 -14.883 1 86.5 131 LYS A CA 1
ATOM 1049 C C . LYS A 1 131 ? -4.168 1.031 -15.07 1 86.5 131 LYS A C 1
ATOM 1051 O O . LYS A 1 131 ? -4.156 0.144 -15.922 1 86.5 131 LYS A O 1
ATOM 1056 N N . ARG A 1 132 ? -3.219 1.299 -14.289 1 87.62 132 ARG A N 1
ATOM 1057 C CA . ARG A 1 132 ? -1.975 0.538 -14.344 1 87.62 132 ARG A CA 1
ATOM 1058 C C . ARG A 1 132 ? -2.207 -0.919 -13.961 1 87.62 132 ARG A C 1
ATOM 1060 O O . ARG A 1 132 ? -2.781 -1.204 -12.906 1 87.62 132 ARG A O 1
ATOM 1067 N N . PRO A 1 133 ? -1.746 -1.841 -14.852 1 93.25 133 PRO A N 1
ATOM 1068 C CA . PRO A 1 133 ? -1.735 -3.24 -14.422 1 93.25 133 PRO A CA 1
ATOM 1069 C C . PRO A 1 133 ? -0.711 -3.512 -13.32 1 93.25 133 PRO A C 1
ATOM 1071 O O . PRO A 1 133 ? 0.42 -3.023 -13.391 1 93.25 133 PRO A O 1
ATOM 1074 N N . LEU A 1 134 ? -1.088 -4.27 -12.328 1 91.56 134 LEU A N 1
ATOM 1075 C CA . LEU A 1 134 ? -0.21 -4.574 -11.203 1 91.56 134 LEU A CA 1
ATOM 1076 C C . LEU A 1 134 ? 0.349 -5.988 -11.32 1 91.56 134 LEU A C 1
ATOM 1078 O O . LEU A 1 134 ? 1.505 -6.234 -10.969 1 91.56 134 LEU A O 1
ATOM 1082 N N . LYS A 1 135 ? -0.479 -6.887 -11.758 1 95.19 135 LYS A N 1
ATOM 1083 C CA . LYS A 1 135 ? -0.106 -8.297 -11.828 1 95.19 135 LYS A CA 1
ATOM 1084 C C . LYS A 1 135 ? -0.795 -8.992 -13 1 95.19 135 LYS A C 1
ATOM 1086 O O . LYS A 1 135 ? -1.934 -8.664 -13.336 1 95.19 135 LYS A O 1
ATOM 1091 N N . ILE A 1 136 ? -0.065 -9.883 -13.555 1 96.62 136 ILE A N 1
ATOM 1092 C CA . ILE A 1 136 ? -0.611 -10.797 -14.555 1 96.62 136 ILE A CA 1
ATOM 1093 C C . ILE A 1 136 ? -0.282 -12.234 -14.172 1 96.62 136 ILE A C 1
ATOM 1095 O O . ILE A 1 136 ? 0.829 -12.531 -13.727 1 96.62 136 ILE A O 1
ATOM 1099 N N . HIS A 1 137 ? -1.194 -13.055 -14.25 1 96.5 137 HIS A N 1
ATOM 1100 C CA . HIS A 1 137 ? -0.981 -14.492 -14.086 1 96.5 137 HIS A CA 1
ATOM 1101 C C . HIS A 1 137 ? -1.628 -15.281 -15.219 1 96.5 137 HIS A C 1
ATOM 1103 O O . HIS A 1 137 ? -2.717 -14.93 -15.68 1 96.5 137 HIS A O 1
ATOM 1109 N N . ILE A 1 138 ? -0.895 -16.297 -15.633 1 94.25 138 ILE A N 1
ATOM 1110 C CA . ILE A 1 138 ? -1.334 -17.047 -16.812 1 94.25 138 ILE A CA 1
ATOM 1111 C C . ILE A 1 138 ? -1.593 -18.5 -16.422 1 94.25 138 ILE A C 1
ATOM 1113 O O . ILE A 1 138 ? -0.819 -19.094 -15.672 1 94.25 138 ILE A O 1
ATOM 1117 N N . PHE A 1 139 ? -2.664 -18.969 -16.953 1 88.5 139 PHE A N 1
ATOM 1118 C CA . PHE A 1 139 ? -2.938 -20.391 -16.953 1 88.5 139 PHE A CA 1
ATOM 1119 C C . PHE A 1 139 ? -3.426 -20.859 -18.328 1 88.5 139 PHE A C 1
ATOM 1121 O O . PHE A 1 139 ? -4.52 -20.484 -18.75 1 88.5 139 PHE A O 1
ATOM 1128 N N . GLN A 1 140 ? -2.58 -21.625 -18.953 1 87.88 140 GLN A N 1
ATOM 1129 C CA . GLN A 1 140 ? -2.863 -22.047 -20.328 1 87.88 140 GLN A CA 1
ATOM 1130 C C . GLN A 1 140 ? -3.129 -20.859 -21.234 1 87.88 140 GLN A C 1
ATOM 1132 O O . GLN A 1 140 ? -2.273 -19.984 -21.391 1 87.88 140 GLN A O 1
ATOM 1137 N N . LYS A 1 141 ? -4.379 -20.766 -21.688 1 91.69 141 LYS A N 1
ATOM 1138 C CA . LYS A 1 141 ? -4.668 -19.688 -22.641 1 91.69 141 LYS A CA 1
ATOM 1139 C C . LYS A 1 141 ? -5.406 -18.547 -21.953 1 91.69 141 LYS A C 1
ATOM 1141 O O . LYS A 1 141 ? -5.707 -17.531 -22.594 1 91.69 141 LYS A O 1
ATOM 1146 N N . TYR A 1 142 ? -5.66 -18.75 -20.703 1 92.81 142 TYR A N 1
ATOM 1147 C CA . TYR A 1 142 ? -6.301 -17.688 -19.922 1 92.81 142 TYR A CA 1
ATOM 1148 C C . TYR A 1 142 ? -5.27 -16.891 -19.141 1 92.81 142 TYR A C 1
ATOM 1150 O O . TYR A 1 142 ? -4.23 -17.422 -18.75 1 92.81 142 TYR A O 1
ATOM 1158 N N . PHE A 1 143 ? -5.527 -15.656 -19.062 1 95.69 143 PHE A N 1
ATOM 1159 C CA . PHE A 1 143 ? -4.715 -14.906 -18.109 1 95.69 143 PHE A CA 1
ATOM 1160 C C . PHE A 1 143 ? -5.551 -13.836 -17.406 1 95.69 143 PHE A C 1
ATOM 1162 O O . PHE A 1 143 ? -6.516 -13.328 -17.969 1 95.69 143 PHE A O 1
ATOM 1169 N N . VAL A 1 144 ? -5.238 -13.648 -16.172 1 96.69 144 VAL A N 1
ATOM 1170 C CA . VAL A 1 144 ? -5.898 -12.641 -15.352 1 96.69 144 VAL A CA 1
ATOM 1171 C C . VAL A 1 144 ? -4.98 -11.438 -15.164 1 96.69 144 VAL A C 1
ATOM 1173 O O . VAL A 1 144 ? -3.758 -11.586 -15.078 1 96.69 144 VAL A O 1
ATOM 1176 N N . THR A 1 145 ? -5.574 -10.234 -15.172 1 96.81 145 THR A N 1
ATOM 1177 C CA . THR A 1 145 ? -4.863 -9 -14.875 1 96.81 145 THR A CA 1
ATOM 1178 C C . THR A 1 145 ? -5.504 -8.273 -13.695 1 96.81 145 THR A C 1
ATOM 1180 O O . THR A 1 145 ? -6.723 -8.07 -13.672 1 96.81 145 THR A O 1
ATOM 1183 N N . LEU A 1 146 ? -4.719 -8.016 -12.742 1 95.06 146 LEU A N 1
ATOM 1184 C CA . LEU A 1 146 ? -5.105 -7.109 -11.664 1 95.06 146 LEU A CA 1
ATOM 1185 C C . LEU A 1 146 ? -4.664 -5.684 -11.969 1 95.06 146 LEU A C 1
ATOM 1187 O O . LEU A 1 146 ? -3.467 -5.41 -12.086 1 95.06 146 LEU A O 1
ATOM 1191 N N . PHE A 1 147 ? -5.645 -4.797 -12.109 1 91.5 147 PHE A N 1
ATOM 1192 C CA . PHE A 1 147 ? -5.359 -3.379 -12.297 1 91.5 147 PHE A CA 1
ATOM 1193 C C . PHE A 1 147 ? -5.422 -2.633 -10.977 1 91.5 147 PHE A C 1
ATOM 1195 O O . PHE A 1 147 ? -5.988 -3.135 -10 1 91.5 147 PHE A O 1
ATOM 1202 N N . LEU A 1 148 ? -4.793 -1.485 -10.969 1 86.44 148 LEU A N 1
ATOM 1203 C CA . LEU A 1 148 ? -4.945 -0.585 -9.836 1 86.44 148 LEU A CA 1
ATOM 1204 C C . LEU A 1 148 ? -6.418 -0.413 -9.469 1 86.44 148 LEU A C 1
ATOM 1206 O O . LEU A 1 148 ? -7.289 -0.511 -10.336 1 86.44 148 LEU A O 1
ATOM 1210 N N . GLU A 1 149 ? -6.73 -0.248 -8.211 1 81.81 149 GLU A N 1
ATOM 1211 C CA . GLU A 1 149 ? -8.039 0.04 -7.641 1 81.81 149 GLU A CA 1
ATOM 1212 C C . GLU A 1 149 ? -8.93 -1.202 -7.637 1 81.81 149 GLU A C 1
ATOM 1214 O O . GLU A 1 149 ? -10.156 -1.096 -7.684 1 81.81 149 GLU A O 1
ATOM 1219 N N . GLY A 1 150 ? -8.328 -2.387 -7.754 1 82.88 150 GLY A N 1
ATOM 1220 C CA . GLY A 1 150 ? -9.031 -3.641 -7.547 1 82.88 150 GLY A CA 1
ATOM 1221 C C . GLY A 1 150 ? -9.828 -4.086 -8.758 1 82.88 150 GLY A C 1
ATOM 1222 O O . GLY A 1 150 ? -10.758 -4.887 -8.633 1 82.88 150 GLY A O 1
ATOM 1223 N N . VAL A 1 151 ? -9.555 -3.52 -9.93 1 88.5 151 VAL A N 1
ATOM 1224 C CA . VAL A 1 151 ? -10.195 -3.975 -11.164 1 88.5 151 VAL A CA 1
ATOM 1225 C C . VAL A 1 151 ? -9.484 -5.227 -11.68 1 88.5 151 VAL A C 1
ATOM 1227 O O . VAL A 1 151 ? -8.258 -5.262 -11.758 1 88.5 151 VAL A O 1
ATOM 1230 N N . VAL A 1 152 ? -10.281 -6.242 -11.953 1 92.88 152 VAL A N 1
ATOM 1231 C CA . VAL A 1 152 ? -9.719 -7.512 -12.406 1 92.88 152 VAL A CA 1
ATOM 1232 C C . VAL A 1 152 ? -10.352 -7.922 -13.734 1 92.88 152 VAL A C 1
ATOM 1234 O O . VAL A 1 152 ? -11.578 -7.863 -13.883 1 92.88 152 VAL A O 1
ATOM 1237 N N . CYS A 1 153 ? -9.523 -8.305 -14.711 1 94.94 153 CYS A N 1
ATOM 1238 C CA . CYS A 1 153 ? -10.008 -8.797 -15.992 1 94.94 153 CYS A CA 1
ATOM 1239 C C . CYS A 1 153 ? -9.406 -10.156 -16.312 1 94.94 153 CYS A C 1
ATOM 1241 O O . CYS A 1 153 ? -8.219 -10.391 -16.078 1 94.94 153 CYS A O 1
ATOM 1243 N N . ILE A 1 154 ? -10.219 -11 -16.812 1 94.81 154 ILE A N 1
ATOM 1244 C CA . ILE A 1 154 ? -9.742 -12.266 -17.375 1 94.81 154 ILE A CA 1
ATOM 1245 C C . ILE A 1 154 ? -9.828 -12.234 -18.891 1 94.81 154 ILE A C 1
ATOM 1247 O O . ILE A 1 154 ? -10.883 -11.914 -19.453 1 94.81 154 ILE A O 1
ATOM 1251 N N . TYR A 1 155 ? -8.742 -12.516 -19.516 1 95.56 155 TYR A N 1
ATOM 1252 C CA . TYR A 1 155 ? -8.648 -12.57 -20.969 1 95.56 155 TYR A CA 1
ATOM 1253 C C . TYR A 1 155 ? -8.344 -13.984 -21.438 1 95.56 155 TYR A C 1
ATOM 1255 O O . TYR A 1 155 ? -7.906 -14.828 -20.656 1 95.56 155 TYR A O 1
ATOM 1263 N N . HIS A 1 156 ? -8.703 -14.242 -22.672 1 93.75 156 HIS A N 1
ATOM 1264 C CA . HIS A 1 156 ? -8.266 -15.43 -23.406 1 93.75 156 HIS A CA 1
ATOM 1265 C C . HIS A 1 156 ? -7.344 -15.055 -24.562 1 93.75 156 HIS A C 1
ATOM 1267 O O . HIS A 1 156 ? -7.688 -14.203 -25.375 1 93.75 156 HIS A O 1
ATOM 1273 N N . GLN A 1 157 ? -6.223 -15.672 -24.688 1 94.69 157 GLN A N 1
ATOM 1274 C CA . GLN A 1 157 ? -5.152 -15.289 -25.594 1 94.69 157 GLN A CA 1
ATOM 1275 C C . GLN A 1 157 ? -5.621 -15.359 -27.047 1 94.69 157 GLN A C 1
ATOM 1277 O O . GLN A 1 157 ? -5.16 -14.586 -27.891 1 94.69 157 GLN A O 1
ATOM 1282 N N . ASP A 1 158 ? -6.602 -16.203 -27.375 1 94.62 158 ASP A N 1
ATOM 1283 C CA . ASP A 1 158 ? -6.977 -16.453 -28.766 1 94.62 158 ASP A CA 1
ATOM 1284 C C . ASP A 1 158 ? -8.234 -15.68 -29.141 1 94.62 158 ASP A C 1
ATOM 1286 O O . ASP A 1 158 ? -8.648 -15.695 -30.297 1 94.62 158 ASP A O 1
ATOM 1290 N N . LEU A 1 159 ? -8.844 -15.062 -28.188 1 94.06 159 LEU A N 1
ATOM 1291 C CA . LEU A 1 159 ? -10.102 -14.383 -28.484 1 94.06 159 LEU A CA 1
ATOM 1292 C C . LEU A 1 159 ? -9.859 -12.938 -28.875 1 94.06 159 LEU A C 1
ATOM 1294 O O . LEU A 1 159 ? -8.852 -12.336 -28.484 1 94.06 159 LEU A O 1
ATOM 1298 N N . GLN A 1 160 ? -10.797 -12.391 -29.594 1 92.25 160 GLN A N 1
ATOM 1299 C CA . GLN A 1 160 ? -10.734 -10.992 -30.031 1 92.25 160 GLN A CA 1
ATOM 1300 C C . GLN A 1 160 ? -11.32 -10.07 -28.969 1 92.25 160 GLN A C 1
ATOM 1302 O O . GLN A 1 160 ? -12.102 -10.5 -28.109 1 92.25 160 GLN A O 1
ATOM 1307 N N . MET A 1 161 ? -10.875 -8.844 -29.047 1 90.25 161 MET A N 1
ATOM 1308 C CA . MET A 1 161 ? -11.406 -7.828 -28.141 1 90.25 161 MET A CA 1
ATOM 1309 C C . MET A 1 161 ? -12.82 -7.426 -28.531 1 90.25 161 MET A C 1
ATOM 1311 O O . MET A 1 161 ? -13.125 -7.285 -29.719 1 90.25 161 MET A O 1
ATOM 1315 N N . PHE A 1 162 ? -13.539 -7.273 -27.531 1 82.81 162 PHE A N 1
ATOM 1316 C CA . PHE A 1 162 ? -14.867 -6.688 -27.703 1 82.81 162 PHE A CA 1
ATOM 1317 C C . PHE A 1 162 ? -14.758 -5.188 -27.969 1 82.81 162 PHE A C 1
ATOM 1319 O O . PHE A 1 162 ? -13.906 -4.512 -27.391 1 82.81 162 PHE A O 1
ATOM 1326 N N . LYS A 1 163 ? -15.586 -4.719 -28.812 1 80.25 163 LYS A N 1
ATOM 1327 C CA . LYS A 1 163 ? -15.656 -3.275 -29.031 1 80.25 163 LYS A CA 1
ATOM 1328 C C . LYS A 1 163 ? -16.469 -2.596 -27.938 1 80.25 163 LYS A C 1
ATOM 1330 O O . LYS A 1 163 ? -17.703 -2.656 -27.938 1 80.25 163 LYS A O 1
ATOM 1335 N N . PHE A 1 164 ? -15.719 -1.943 -27.031 1 77.62 164 PHE A N 1
ATOM 1336 C CA . PHE A 1 164 ? -16.375 -1.263 -25.922 1 77.62 164 PHE A CA 1
ATOM 1337 C C . PHE A 1 164 ? -16.938 0.086 -26.359 1 77.62 164 PHE A C 1
ATOM 1339 O O . PHE A 1 164 ? -16.25 0.848 -27.047 1 77.62 164 PHE A O 1
ATOM 1346 N N . SER A 1 165 ? -18.078 0.323 -26.219 1 72.94 165 SER A N 1
ATOM 1347 C CA . SER A 1 165 ? -18.625 1.663 -26.391 1 72.94 165 SER A CA 1
ATOM 1348 C C . SER A 1 165 ? -18.672 2.418 -25.062 1 72.94 165 SER A C 1
ATOM 1350 O O . SER A 1 165 ? -17.922 3.367 -24.859 1 72.94 165 SER A O 1
ATOM 1352 N N . ASN A 1 166 ? -19.391 1.893 -24.047 1 75.81 166 ASN A N 1
ATOM 1353 C CA . ASN A 1 166 ? -19.484 2.51 -22.734 1 75.81 166 ASN A CA 1
ATOM 1354 C C . ASN A 1 166 ? -19.641 1.462 -21.625 1 75.81 166 ASN A C 1
ATOM 1356 O O . ASN A 1 166 ? -20.016 1.788 -20.5 1 75.81 166 ASN A O 1
ATOM 1360 N N . GLU A 1 167 ? -19.266 0.293 -22.047 1 77.5 167 GLU A N 1
ATOM 1361 C CA . GLU A 1 167 ? -19.562 -0.799 -21.109 1 77.5 167 GLU A CA 1
ATOM 1362 C C . GLU A 1 167 ? -18.672 -0.709 -19.875 1 77.5 167 GLU A C 1
ATOM 1364 O O . GLU A 1 167 ? -19.125 -0.996 -18.766 1 77.5 167 GLU A O 1
ATOM 1369 N N . TYR A 1 168 ? -17.453 -0.356 -20.109 1 81.88 168 TYR A N 1
ATOM 1370 C CA . TYR A 1 168 ? -16.578 -0.232 -18.938 1 81.88 168 TYR A CA 1
ATOM 1371 C C . TYR A 1 168 ? -17.109 0.827 -17.984 1 81.88 168 TYR A C 1
ATOM 1373 O O . TYR A 1 168 ? -17.188 0.588 -16.766 1 81.88 168 TYR A O 1
ATOM 1381 N N . GLU A 1 169 ? -17.406 1.915 -18.531 1 76.81 169 GLU A N 1
ATOM 1382 C CA . GLU A 1 169 ? -17.938 2.994 -17.703 1 76.81 169 GLU A CA 1
ATOM 1383 C C . GLU A 1 169 ? -19.219 2.562 -16.984 1 76.81 169 GLU A C 1
ATOM 1385 O O . GLU A 1 169 ? -19.422 2.91 -15.82 1 76.81 169 GLU A O 1
ATOM 1390 N N . LYS A 1 170 ? -20 1.802 -17.672 1 76.94 170 LYS A N 1
ATOM 1391 C CA . LYS A 1 170 ? -21.234 1.293 -17.094 1 76.94 170 LYS A CA 1
ATOM 1392 C C . LYS A 1 170 ? -20.938 0.345 -15.93 1 76.94 170 LYS A C 1
ATOM 1394 O O . LYS A 1 170 ? -21.578 0.422 -14.883 1 76.94 170 LYS A O 1
ATOM 1399 N N . VAL A 1 171 ? -19.953 -0.476 -16.156 1 77.19 171 VAL A N 1
ATOM 1400 C CA . VAL A 1 171 ? -19.578 -1.436 -15.117 1 77.19 171 VAL A CA 1
ATOM 1401 C C . VAL A 1 171 ? -19.094 -0.693 -13.875 1 77.19 171 VAL A C 1
ATOM 1403 O O . VAL A 1 171 ? -19.5 -1.016 -12.758 1 77.19 171 VAL A O 1
ATOM 1406 N N . MET A 1 172 ? -18.25 0.255 -14.094 1 76.56 172 MET A N 1
ATOM 1407 C CA . MET A 1 172 ? -17.703 1.015 -12.977 1 76.56 172 MET A CA 1
ATOM 1408 C C . MET A 1 172 ? -18.812 1.767 -12.234 1 76.56 172 MET A C 1
ATOM 1410 O O . MET A 1 172 ? -18.859 1.765 -11.008 1 76.56 172 MET A O 1
ATOM 1414 N N . GLN A 1 173 ? -19.703 2.299 -12.992 1 71.88 173 GLN A N 1
ATOM 1415 C CA . GLN A 1 173 ? -20.812 3.031 -12.391 1 71.88 173 GLN A CA 1
ATOM 1416 C C . GLN A 1 173 ? -21.719 2.098 -11.602 1 71.88 173 GLN A C 1
ATOM 1418 O O . GLN A 1 173 ? -22.094 2.4 -10.469 1 71.88 173 GLN A O 1
ATOM 1423 N N . LEU A 1 174 ? -22.031 0.98 -12.219 1 74.56 174 LEU A N 1
ATOM 1424 C CA . LEU A 1 174 ? -22.922 0.021 -11.578 1 74.56 174 LEU A CA 1
ATOM 1425 C C . LEU A 1 174 ? -22.281 -0.557 -10.32 1 74.56 174 LEU A C 1
ATOM 1427 O O . LEU A 1 174 ? -22.969 -0.794 -9.32 1 74.56 174 LEU A O 1
ATOM 1431 N N . SER A 1 175 ? -21 -0.787 -10.414 1 74.44 175 SER A N 1
ATOM 1432 C CA . SER A 1 175 ? -20.297 -1.348 -9.258 1 74.44 175 SER A CA 1
ATOM 1433 C C . SER A 1 175 ? -20.359 -0.4 -8.062 1 74.44 175 SER A C 1
ATOM 1435 O O . SER A 1 175 ? -20.406 -0.844 -6.914 1 74.44 175 SER A O 1
ATOM 1437 N N . PHE A 1 176 ? -20.391 0.833 -8.344 1 64.25 176 PHE A N 1
ATOM 1438 C CA . PHE A 1 176 ? -20.438 1.834 -7.289 1 64.25 176 PHE A CA 1
ATOM 1439 C C . PHE A 1 176 ? -21.828 1.924 -6.688 1 64.25 176 PHE A C 1
ATOM 1441 O O . PHE A 1 176 ? -21.984 2.037 -5.469 1 64.25 176 PHE A O 1
ATOM 1448 N N . ILE A 1 177 ? -22.781 2.018 -7.602 1 61.62 177 ILE A N 1
ATOM 1449 C CA . ILE A 1 177 ? -24.172 2.137 -7.16 1 61.62 177 ILE A CA 1
ATOM 1450 C C . ILE A 1 177 ? -24.531 0.939 -6.285 1 61.62 177 ILE A C 1
ATOM 1452 O O . ILE A 1 177 ? -25.219 1.089 -5.273 1 61.62 177 ILE A O 1
ATOM 1456 N N . TYR A 1 178 ? -24 -0.161 -6.73 1 57.69 178 TYR A N 1
ATOM 1457 C CA . TYR A 1 178 ? -24.391 -1.382 -6.035 1 57.69 178 TYR A CA 1
ATOM 1458 C C . TYR A 1 178 ? -23.75 -1.45 -4.652 1 57.69 178 TYR A C 1
ATOM 1460 O O . TYR A 1 178 ? -24.344 -1.997 -3.717 1 57.69 178 TYR A O 1
ATOM 1468 N N . HIS A 1 179 ? -22.531 -1.147 -4.688 1 55.97 179 HIS A N 1
ATOM 1469 C CA . HIS A 1 179 ? -21.953 -1.099 -3.354 1 55.97 179 HIS A CA 1
ATOM 1470 C C . HIS A 1 179 ? -22.844 -0.33 -2.387 1 55.97 179 HIS A C 1
ATOM 1472 O O . HIS A 1 179 ? -22.891 -0.644 -1.195 1 55.97 179 HIS A O 1
ATOM 1478 N N . LYS A 1 180 ? -23.562 0.669 -3.098 1 49.59 180 LYS A N 1
ATOM 1479 C CA . LYS A 1 180 ? -24.375 1.594 -2.311 1 49.59 180 LYS A CA 1
ATOM 1480 C C . LYS A 1 180 ? -25.766 1.028 -2.068 1 49.59 180 LYS A C 1
ATOM 1482 O O . LYS A 1 180 ? -26.359 1.258 -1.015 1 49.59 180 LYS A O 1
ATOM 1487 N N . SER A 1 181 ? -26.375 0.464 -3.154 1 50.44 181 SER A N 1
ATOM 1488 C CA . SER A 1 181 ? -27.781 0.106 -3.078 1 50.44 181 SER A CA 1
ATOM 1489 C C . SER A 1 181 ? -28 -1.351 -3.471 1 50.44 181 SER A C 1
ATOM 1491 O O . SER A 1 181 ? -27.266 -1.895 -4.301 1 50.44 181 SER A O 1
ATOM 1493 N N . ILE A 1 182 ? -28.266 -2.215 -2.42 1 50.75 182 ILE A N 1
ATOM 1494 C CA . ILE A 1 182 ? -28.688 -3.58 -2.713 1 50.75 182 ILE A CA 1
ATOM 1495 C C . ILE A 1 182 ? -29.438 -3.613 -4.043 1 50.75 182 ILE A C 1
ATOM 1497 O O . ILE A 1 182 ? -30.609 -3.242 -4.113 1 50.75 182 ILE A O 1
ATOM 1501 N N . VAL A 1 183 ? -28.859 -3.209 -5.039 1 53.03 183 VAL A N 1
ATOM 1502 C CA . VAL A 1 183 ? -29.547 -3.309 -6.328 1 53.03 183 VAL A CA 1
ATOM 1503 C C . VAL A 1 183 ? -29.859 -4.77 -6.629 1 53.03 183 VAL A C 1
ATOM 1505 O O . VAL A 1 183 ? -29 -5.645 -6.492 1 53.03 183 VAL A O 1
ATOM 1508 N N . SER A 1 184 ? -31.109 -5.109 -6.703 1 62.03 184 SER A N 1
ATOM 1509 C CA . SER A 1 184 ? -31.594 -6.449 -7.012 1 62.03 184 SER A CA 1
ATOM 1510 C C . SER A 1 184 ? -31.062 -6.938 -8.352 1 62.03 184 SER A C 1
ATOM 1512 O O . SER A 1 184 ? -30.688 -6.133 -9.211 1 62.03 184 SER A O 1
ATOM 1514 N N . GLN A 1 185 ? -30.812 -8.219 -8.461 1 66.44 185 GLN A N 1
ATOM 1515 C CA . GLN A 1 185 ? -30.453 -8.852 -9.727 1 66.44 185 GLN A CA 1
ATOM 1516 C C . GLN A 1 185 ? -31.391 -8.414 -10.852 1 66.44 185 GLN A C 1
ATOM 1518 O O . GLN A 1 185 ? -30.984 -8.289 -12 1 66.44 185 GLN A O 1
ATOM 1523 N N . LYS A 1 186 ? -32.562 -8.102 -10.422 1 66.5 186 LYS A N 1
ATOM 1524 C CA . LYS A 1 186 ? -33.562 -7.656 -11.398 1 66.5 186 LYS A CA 1
ATOM 1525 C C . LYS A 1 186 ? -33.188 -6.309 -12 1 66.5 186 LYS A C 1
ATOM 1527 O O . LYS A 1 186 ? -33.312 -6.102 -13.203 1 66.5 186 LYS A O 1
ATOM 1532 N N . THR A 1 187 ? -32.625 -5.469 -11.211 1 69.75 187 THR A N 1
ATOM 1533 C CA . THR A 1 187 ? -32.219 -4.152 -11.68 1 69.75 187 THR A CA 1
ATOM 1534 C C . THR A 1 187 ? -31 -4.266 -12.602 1 69.75 187 THR A C 1
ATOM 1536 O O . THR A 1 187 ? -30.906 -3.553 -13.602 1 69.75 187 THR A O 1
ATOM 1539 N N . LEU A 1 188 ? -30.203 -5.211 -12.25 1 74 188 LEU A N 1
ATOM 1540 C CA . LEU A 1 188 ? -29 -5.402 -13.062 1 74 188 LEU A CA 1
ATOM 1541 C C . LEU A 1 188 ? -29.359 -5.906 -14.453 1 74 188 LEU A C 1
ATOM 1543 O O . LEU A 1 188 ? -28.703 -5.551 -15.438 1 74 188 LEU A O 1
ATOM 1547 N N . LYS A 1 189 ? -30.422 -6.66 -14.484 1 73.12 189 LYS A N 1
ATOM 1548 C CA . LYS A 1 189 ? -30.844 -7.223 -15.758 1 73.12 189 LYS A CA 1
ATOM 1549 C C . LYS A 1 189 ? -31.266 -6.125 -16.734 1 73.12 189 LYS A C 1
ATOM 1551 O O . LYS A 1 189 ? -31.156 -6.293 -17.953 1 73.12 189 LYS A O 1
ATOM 1556 N N . GLN A 1 190 ? -31.594 -5.004 -16.156 1 72.25 190 GLN A N 1
ATOM 1557 C CA . GLN A 1 190 ? -32.031 -3.893 -16.984 1 72.25 190 GLN A CA 1
ATOM 1558 C C . GLN A 1 190 ? -30.859 -3.291 -17.766 1 72.25 190 GLN A C 1
ATOM 1560 O O . GLN A 1 190 ? -31.047 -2.619 -18.781 1 72.25 190 GLN A O 1
ATOM 1565 N N . PHE A 1 191 ? -29.797 -3.553 -17.281 1 70.31 191 PHE A N 1
ATOM 1566 C CA . PHE A 1 191 ? -28.625 -2.975 -17.922 1 70.31 191 PHE A CA 1
ATOM 1567 C C . PHE A 1 191 ? -28.016 -3.939 -18.938 1 70.31 191 PHE A C 1
ATOM 1569 O O . PHE A 1 191 ? -27.047 -3.605 -19.625 1 70.31 191 PHE A O 1
ATOM 1576 N N . GLU A 1 192 ? -28.547 -5.141 -18.859 1 68.44 192 GLU A N 1
ATOM 1577 C CA . GLU A 1 192 ? -28.047 -6.117 -19.812 1 68.44 192 GLU A CA 1
ATOM 1578 C C . GLU A 1 192 ? -28.5 -5.797 -21.234 1 68.44 192 GLU A C 1
ATOM 1580 O O . GLU A 1 192 ? -29.703 -5.793 -21.516 1 68.44 192 GLU A O 1
ATOM 1585 N N . SER A 1 193 ? -27.656 -5.047 -22.016 1 59.97 193 SER A N 1
ATOM 1586 C CA . SER A 1 193 ? -28.016 -4.613 -23.359 1 59.97 193 SER A CA 1
ATOM 1587 C C . SER A 1 193 ? -27.969 -5.773 -24.344 1 59.97 193 SER A C 1
ATOM 1589 O O . SER A 1 193 ? -28.75 -5.812 -25.297 1 59.97 193 SER A O 1
ATOM 1591 N N . ALA A 1 194 ? -26.906 -6.559 -24.312 1 60.44 194 ALA A N 1
ATOM 1592 C CA . ALA A 1 194 ? -26.766 -7.668 -25.25 1 60.44 194 ALA A CA 1
ATOM 1593 C C . ALA A 1 194 ? -26.812 -9.008 -24.531 1 60.44 194 ALA A C 1
ATOM 1595 O O . ALA A 1 194 ? -26.453 -9.102 -23.359 1 60.44 194 ALA A O 1
ATOM 1596 N N . HIS A 1 195 ? -27.438 -9.992 -25.203 1 61.66 195 HIS A N 1
ATOM 1597 C CA . HIS A 1 195 ? -27.672 -11.32 -24.641 1 61.66 195 HIS A CA 1
ATOM 1598 C C . HIS A 1 195 ? -26.359 -11.93 -24.125 1 61.66 195 HIS A C 1
ATOM 1600 O O . HIS A 1 195 ? -26.391 -12.828 -23.281 1 61.66 195 HIS A O 1
ATOM 1606 N N . ASN A 1 196 ? -25.266 -11.234 -24.531 1 65.81 196 ASN A N 1
ATOM 1607 C CA . ASN A 1 196 ? -24.016 -11.883 -24.172 1 65.81 196 ASN A CA 1
ATOM 1608 C C . ASN A 1 196 ? -23.344 -11.203 -22.984 1 65.81 196 ASN A C 1
ATOM 1610 O O . ASN A 1 196 ? -22.234 -11.578 -22.594 1 65.81 196 ASN A O 1
ATOM 1614 N N . PHE A 1 197 ? -24.156 -10.188 -22.469 1 72.81 197 PHE A N 1
ATOM 1615 C CA . PHE A 1 197 ? -23.594 -9.445 -21.344 1 72.81 197 PHE A CA 1
ATOM 1616 C C . PHE A 1 197 ? -24.406 -9.688 -20.078 1 72.81 197 PHE A C 1
ATOM 1618 O O . PHE A 1 197 ? -25.625 -9.5 -20.078 1 72.81 197 PHE A O 1
ATOM 1625 N N . HIS A 1 198 ? -23.672 -10.258 -19.141 1 79.12 198 HIS A N 1
ATOM 1626 C CA . HIS A 1 198 ? -24.344 -10.516 -17.875 1 79.12 198 HIS A CA 1
ATOM 1627 C C . HIS A 1 198 ? -23.656 -9.797 -16.719 1 79.12 198 HIS A C 1
ATOM 1629 O O . HIS A 1 198 ? -22.422 -9.719 -16.672 1 79.12 198 HIS A O 1
ATOM 1635 N N . TYR A 1 199 ? -24.469 -9.188 -15.977 1 79.19 199 TYR A N 1
ATOM 1636 C CA . TYR A 1 199 ? -23.984 -8.547 -14.758 1 79.19 199 TYR A CA 1
ATOM 1637 C C . TYR A 1 199 ? -24.422 -9.32 -13.523 1 79.19 199 TYR A C 1
ATOM 1639 O O . TYR A 1 199 ? -25.562 -9.773 -13.438 1 79.19 199 TYR A O 1
ATOM 1647 N N . HIS A 1 200 ? -23.406 -9.547 -12.664 1 78.44 200 HIS A N 1
ATOM 1648 C CA . HIS A 1 200 ? -23.688 -10.242 -11.414 1 78.44 200 HIS A CA 1
ATOM 1649 C C . HIS A 1 200 ? -23.141 -9.461 -10.219 1 78.44 200 HIS A C 1
ATOM 1651 O O . HIS A 1 200 ? -22.062 -8.867 -10.305 1 78.44 200 HIS A O 1
ATOM 1657 N N . TYR A 1 201 ? -23.969 -9.375 -9.203 1 79.06 201 TYR A N 1
ATOM 1658 C CA . TYR A 1 201 ? -23.5 -8.828 -7.93 1 79.06 201 TYR A CA 1
ATOM 1659 C C . TYR A 1 201 ? -23.75 -9.812 -6.789 1 79.06 201 TYR A C 1
ATOM 1661 O O . TYR A 1 201 ? -24.844 -10.359 -6.668 1 79.06 201 TYR A O 1
ATOM 1669 N N . LEU A 1 202 ? -22.734 -10.102 -6.125 1 75.5 202 LEU A N 1
ATOM 1670 C CA . LEU A 1 202 ? -22.859 -10.961 -4.953 1 75.5 202 LEU A CA 1
ATOM 1671 C C . LEU A 1 202 ? -22.219 -10.312 -3.727 1 75.5 202 LEU A C 1
ATOM 1673 O O . LEU A 1 202 ? -21.125 -9.766 -3.807 1 75.5 202 LEU A O 1
ATOM 1677 N N . ASN A 1 203 ? -23 -10.266 -2.652 1 73.12 203 ASN A N 1
ATOM 1678 C CA . ASN A 1 203 ? -22.547 -9.773 -1.359 1 73.12 203 ASN A CA 1
ATOM 1679 C C . ASN A 1 203 ? -22.5 -10.891 -0.316 1 73.12 203 ASN A C 1
ATOM 1681 O O . ASN A 1 203 ? -23.547 -11.461 0.027 1 73.12 203 ASN A O 1
ATOM 1685 N N . TYR A 1 204 ? -21.406 -11.266 -0.024 1 66.75 204 TYR A N 1
ATOM 1686 C CA . TYR A 1 204 ? -21.203 -12.297 0.987 1 66.75 204 TYR A CA 1
ATOM 1687 C C . TYR A 1 204 ? -20.594 -11.711 2.25 1 66.75 204 TYR A C 1
ATOM 1689 O O . TYR A 1 204 ? -19.703 -12.32 2.852 1 66.75 204 TYR A O 1
ATOM 1697 N N . GLY A 1 205 ? -21.094 -10.438 2.518 1 60.94 205 GLY A N 1
ATOM 1698 C CA . GLY A 1 205 ? -20.578 -9.766 3.697 1 60.94 205 GLY A CA 1
ATOM 1699 C C . GLY A 1 205 ? -19.297 -9 3.428 1 60.94 205 GLY A C 1
ATOM 1700 O O . GLY A 1 205 ? -19.312 -7.98 2.732 1 60.94 205 GLY A O 1
ATOM 1701 N N . GLU A 1 206 ? -18.312 -9.641 3.842 1 59.31 206 GLU A N 1
ATOM 1702 C CA . GLU A 1 206 ? -17.047 -8.922 3.793 1 59.31 206 GLU A CA 1
ATOM 1703 C C . GLU A 1 206 ? -16.453 -8.945 2.387 1 59.31 206 GLU A C 1
ATOM 1705 O O . GLU A 1 206 ? -15.461 -8.266 2.115 1 59.31 206 GLU A O 1
ATOM 1710 N N . PHE A 1 207 ? -17.188 -9.672 1.528 1 64.19 207 PHE A N 1
ATOM 1711 C CA . PHE A 1 207 ? -16.703 -9.727 0.156 1 64.19 207 PHE A CA 1
ATOM 1712 C C . PHE A 1 207 ? -17.828 -9.445 -0.832 1 64.19 207 PHE A C 1
ATOM 1714 O O . PHE A 1 207 ? -18.828 -10.172 -0.865 1 64.19 207 PHE A O 1
ATOM 1721 N N . SER A 1 208 ? -17.797 -8.312 -1.388 1 71.38 208 SER A N 1
ATOM 1722 C CA . SER A 1 208 ? -18.75 -8 -2.439 1 71.38 208 SER A CA 1
ATOM 1723 C C . SER A 1 208 ? -18.062 -7.887 -3.799 1 71.38 208 SER A C 1
ATOM 1725 O O . SER A 1 208 ? -16.969 -7.336 -3.902 1 71.38 208 SER A O 1
ATOM 1727 N N . ASN A 1 209 ? -18.719 -8.555 -4.75 1 76.44 209 ASN A N 1
ATOM 1728 C CA . ASN A 1 209 ? -18.109 -8.625 -6.074 1 76.44 209 ASN A CA 1
ATOM 1729 C C . ASN A 1 209 ? -19.094 -8.258 -7.172 1 76.44 209 ASN A C 1
ATOM 1731 O O . ASN A 1 209 ? -20.25 -8.703 -7.152 1 76.44 209 ASN A O 1
ATOM 1735 N N . PHE A 1 210 ? -18.719 -7.324 -7.957 1 79.06 210 PHE A N 1
ATOM 1736 C CA . PHE A 1 210 ? -19.422 -7.016 -9.188 1 79.06 210 PHE A CA 1
ATOM 1737 C C . PHE A 1 210 ? -18.719 -7.633 -10.391 1 79.06 210 PHE A C 1
ATOM 1739 O O . PHE A 1 210 ? -17.5 -7.523 -10.523 1 79.06 210 PHE A O 1
ATOM 1746 N N . GLN A 1 211 ? -19.531 -8.328 -11.211 1 82.75 211 GLN A N 1
ATOM 1747 C CA . GLN A 1 211 ? -18.938 -9.023 -12.344 1 82.75 211 GLN A CA 1
ATOM 1748 C C . GLN A 1 211 ? -19.672 -8.703 -13.641 1 82.75 211 GLN A C 1
ATOM 1750 O O . GLN A 1 211 ? -20.906 -8.641 -13.656 1 82.75 211 GLN A O 1
ATOM 1755 N N . TYR A 1 212 ? -18.906 -8.398 -14.641 1 82.12 212 TYR A N 1
ATOM 1756 C CA . TYR A 1 212 ? -19.344 -8.352 -16.031 1 82.12 212 TYR A CA 1
ATOM 1757 C C . TYR A 1 212 ? -18.75 -9.516 -16.828 1 82.12 212 TYR A C 1
ATOM 1759 O O . TYR A 1 212 ? -17.562 -9.812 -16.719 1 82.12 212 TYR A O 1
ATOM 1767 N N . CYS A 1 213 ? -19.641 -10.234 -17.531 1 83.56 213 CYS A N 1
ATOM 1768 C CA . CYS A 1 213 ? -19.172 -11.406 -18.266 1 83.56 213 CYS A CA 1
ATOM 1769 C C . CYS A 1 213 ? -19.688 -11.383 -19.703 1 83.56 213 CYS A C 1
ATOM 1771 O O . CYS A 1 213 ? -20.812 -10.953 -19.953 1 83.56 213 CYS A O 1
ATOM 1773 N N . GLN A 1 214 ? -18.828 -11.719 -20.531 1 82.31 214 GLN A N 1
ATOM 1774 C CA . GLN A 1 214 ? -19.172 -11.883 -21.938 1 82.31 214 GLN A CA 1
ATOM 1775 C C . GLN A 1 214 ? -18.562 -13.164 -22.5 1 82.31 214 GLN A C 1
ATOM 1777 O O . GLN A 1 214 ? -17.531 -13.625 -22.047 1 82.31 214 GLN A O 1
ATOM 1782 N N . GLN A 1 215 ? -19.266 -13.719 -23.484 1 80.44 215 GLN A N 1
ATOM 1783 C CA . GLN A 1 215 ? -18.797 -14.984 -24.047 1 80.44 215 GLN A CA 1
ATOM 1784 C C . GLN A 1 215 ? -18.047 -14.75 -25.359 1 80.44 215 GLN A C 1
ATOM 1786 O O . GLN A 1 215 ? -18.406 -13.867 -26.141 1 80.44 215 GLN A O 1
ATOM 1791 N N . LYS A 1 216 ? -16.938 -15.406 -25.531 1 85.38 216 LYS A N 1
ATOM 1792 C CA . LYS A 1 216 ? -16.203 -15.609 -26.781 1 85.38 216 LYS A CA 1
ATOM 1793 C C . LYS A 1 216 ? -15.516 -14.32 -27.219 1 85.38 216 LYS A C 1
ATOM 1795 O O . LYS A 1 216 ? -15.172 -14.164 -28.391 1 85.38 216 LYS A O 1
ATOM 1800 N N . MET A 1 217 ? -15.516 -13.359 -26.344 1 90.12 217 MET A N 1
ATOM 1801 C CA . MET A 1 217 ? -14.75 -12.148 -26.625 1 90.12 217 MET A CA 1
ATOM 1802 C C . MET A 1 217 ? -14.055 -11.641 -25.375 1 90.12 217 MET A C 1
ATOM 1804 O O . MET A 1 217 ? -14.539 -11.859 -24.266 1 90.12 217 MET A O 1
ATOM 1808 N N . ASN A 1 218 ? -12.977 -10.945 -25.609 1 92.56 218 ASN A N 1
ATOM 1809 C CA . ASN A 1 218 ? -12.266 -10.344 -24.484 1 92.56 218 ASN A CA 1
ATOM 1810 C C . ASN A 1 218 ? -12.789 -8.945 -24.172 1 92.56 218 ASN A C 1
ATOM 1812 O O . ASN A 1 218 ? -13.188 -8.203 -25.078 1 92.56 218 ASN A O 1
ATOM 1816 N N . PRO A 1 219 ? -12.656 -8.562 -22.859 1 92.44 219 PRO A N 1
ATOM 1817 C CA . PRO A 1 219 ? -12.359 -9.461 -21.734 1 92.44 219 PRO A CA 1
ATOM 1818 C C . PRO A 1 219 ? -13.508 -10.43 -21.438 1 92.44 219 PRO A C 1
ATOM 1820 O O . PRO A 1 219 ? -14.68 -10.055 -21.547 1 92.44 219 PRO A O 1
ATOM 1823 N N . LEU A 1 220 ? -13.172 -11.625 -21.047 1 91.69 220 LEU A N 1
ATOM 1824 C CA . LEU A 1 220 ? -14.18 -12.625 -20.719 1 91.69 220 LEU A CA 1
ATOM 1825 C C . LEU A 1 220 ? -14.945 -12.227 -19.453 1 91.69 220 LEU A C 1
ATOM 1827 O O . LEU A 1 220 ? -16.156 -12.391 -19.391 1 91.69 220 LEU A O 1
ATOM 1831 N N . PHE A 1 221 ? -14.203 -11.805 -18.547 1 91.44 221 PHE A N 1
ATOM 1832 C CA . PHE A 1 221 ? -14.766 -11.367 -17.281 1 91.44 221 PHE A CA 1
ATOM 1833 C C . PHE A 1 221 ? -14.133 -10.062 -16.812 1 91.44 221 PHE A C 1
ATOM 1835 O O . PHE A 1 221 ? -12.922 -9.867 -16.984 1 91.44 221 PHE A O 1
ATOM 1842 N N . LEU A 1 222 ? -14.93 -9.195 -16.266 1 91.38 222 LEU A N 1
ATOM 1843 C CA . LEU A 1 222 ? -14.5 -7.973 -15.594 1 91.38 222 LEU A CA 1
ATOM 1844 C C . LEU A 1 222 ? -15.086 -7.906 -14.188 1 91.38 222 LEU A C 1
ATOM 1846 O O . LEU A 1 222 ? -16.297 -8.008 -14 1 91.38 222 LEU A O 1
ATOM 1850 N N . PHE A 1 223 ? -14.125 -7.816 -13.211 1 89.06 223 PHE A N 1
ATOM 1851 C CA . PHE A 1 223 ? -14.547 -7.77 -11.812 1 89.06 223 PHE A CA 1
ATOM 1852 C C . PHE A 1 223 ? -14.164 -6.438 -11.18 1 89.06 223 PHE A C 1
ATOM 1854 O O . PHE A 1 223 ? -13.102 -5.883 -11.477 1 89.06 223 PHE A O 1
ATOM 1861 N N . ARG A 1 224 ? -15.047 -6.02 -10.297 1 83.25 224 ARG A N 1
ATOM 1862 C CA . ARG A 1 224 ? -14.688 -4.996 -9.312 1 83.25 224 ARG A CA 1
ATOM 1863 C C . ARG A 1 224 ? -15.047 -5.445 -7.902 1 83.25 224 ARG A C 1
ATOM 1865 O O . ARG A 1 224 ? -16.203 -5.754 -7.621 1 83.25 224 ARG A O 1
ATOM 1872 N N . PHE A 1 225 ? -14.055 -5.512 -7.074 1 77.56 225 PHE A N 1
ATOM 1873 C CA . PHE A 1 225 ? -14.258 -5.961 -5.699 1 77.56 225 PHE A CA 1
ATOM 1874 C C . PHE A 1 225 ? -14.367 -4.773 -4.754 1 77.56 225 PHE A C 1
ATOM 1876 O O . PHE A 1 225 ? -13.75 -3.732 -4.977 1 77.56 225 PHE A O 1
ATOM 1883 N N . GLN A 1 226 ? -15.242 -4.793 -3.758 1 67.5 226 GLN A N 1
ATOM 1884 C CA . GLN A 1 226 ? -15.359 -3.738 -2.76 1 67.5 226 GLN A CA 1
ATOM 1885 C C . GLN A 1 226 ? -14.156 -3.729 -1.82 1 67.5 226 GLN A C 1
ATOM 1887 O O . GLN A 1 226 ? -13.906 -2.734 -1.137 1 67.5 226 GLN A O 1
ATOM 1892 N N . SER A 1 227 ? -13.43 -4.852 -1.784 1 59.25 227 SER A N 1
ATOM 1893 C CA . SER A 1 227 ? -12.211 -4.84 -0.985 1 59.25 227 SER A CA 1
ATOM 1894 C C . SER A 1 227 ? -11.039 -4.25 -1.769 1 59.25 227 SER A C 1
ATOM 1896 O O . SER A 1 227 ? -10.414 -4.945 -2.574 1 59.25 227 SER A O 1
ATOM 1898 N N . MET A 1 228 ? -10.867 -2.891 -1.807 1 60.06 228 MET A N 1
ATOM 1899 C CA . MET A 1 228 ? -9.953 -2.184 -2.699 1 60.06 228 MET A CA 1
ATOM 1900 C C . MET A 1 228 ? -8.508 -2.412 -2.285 1 60.06 228 MET A C 1
ATOM 1902 O O . MET A 1 228 ? -7.586 -1.859 -2.895 1 60.06 228 MET A O 1
ATOM 1906 N N . SER A 1 229 ? -8.32 -3.365 -1.345 1 75.19 229 SER A N 1
ATOM 1907 C CA . SER A 1 229 ? -6.938 -3.547 -0.922 1 75.19 229 SER A CA 1
ATOM 1908 C C . SER A 1 229 ? -6.375 -4.867 -1.435 1 75.19 229 SER A C 1
ATOM 1910 O O . SER A 1 229 ? -5.586 -5.52 -0.745 1 75.19 229 SER A O 1
ATOM 1912 N N . ILE A 1 230 ? -6.836 -5.227 -2.719 1 85.94 230 ILE A N 1
ATOM 1913 C CA . ILE A 1 230 ? -6.312 -6.438 -3.348 1 85.94 230 ILE A CA 1
ATOM 1914 C C . ILE A 1 230 ? -4.898 -6.18 -3.863 1 85.94 230 ILE A C 1
ATOM 1916 O O . ILE A 1 230 ? -4.645 -5.172 -4.527 1 85.94 230 ILE A O 1
ATOM 1920 N N . ASN A 1 231 ? -4.02 -7.133 -3.531 1 88.06 231 ASN A N 1
ATOM 1921 C CA . ASN A 1 231 ? -2.635 -6.855 -3.904 1 88.06 231 ASN A CA 1
ATOM 1922 C C . ASN A 1 231 ? -2.012 -8.031 -4.656 1 88.06 231 ASN A C 1
ATOM 1924 O O . ASN A 1 231 ? -0.928 -7.902 -5.227 1 88.06 231 ASN A O 1
ATOM 1928 N N . ASP A 1 232 ? -2.617 -9.172 -4.652 1 94 232 ASP A N 1
ATOM 1929 C CA . ASP A 1 232 ? -2.102 -10.336 -5.367 1 94 232 ASP A CA 1
ATOM 1930 C C . ASP A 1 232 ? -3.24 -11.18 -5.938 1 94 232 ASP A C 1
ATOM 1932 O O . ASP A 1 232 ? -4.324 -11.242 -5.355 1 94 232 ASP A O 1
ATOM 1936 N N . ILE A 1 233 ? -2.961 -11.844 -7.125 1 95.5 233 ILE A N 1
ATOM 1937 C CA . ILE A 1 233 ? -4.02 -12.594 -7.793 1 95.5 233 ILE A CA 1
ATOM 1938 C C . ILE A 1 233 ? -3.408 -13.719 -8.633 1 95.5 233 ILE A C 1
ATOM 1940 O O . ILE A 1 233 ? -2.314 -13.57 -9.18 1 95.5 233 ILE A O 1
ATOM 1944 N N . GLU A 1 234 ? -4.059 -14.812 -8.688 1 95.5 234 GLU A N 1
ATOM 1945 C CA . GLU A 1 234 ? -3.729 -15.914 -9.586 1 95.5 234 GLU A CA 1
ATOM 1946 C C . GLU A 1 234 ? -4.988 -16.562 -10.156 1 95.5 234 GLU A C 1
ATOM 1948 O O . GLU A 1 234 ? -6.039 -16.562 -9.508 1 95.5 234 GLU A O 1
ATOM 1953 N N . ILE A 1 235 ? -4.844 -16.984 -11.359 1 93.94 235 ILE A N 1
ATOM 1954 C CA . ILE A 1 235 ? -5.914 -17.75 -11.969 1 93.94 235 ILE A CA 1
ATOM 1955 C C . ILE A 1 235 ? -5.543 -19.234 -11.961 1 93.94 235 ILE A C 1
ATOM 1957 O O . ILE A 1 235 ? -4.453 -19.609 -12.398 1 93.94 235 ILE A O 1
ATOM 1961 N N . LEU A 1 236 ? -6.43 -20.031 -11.422 1 89.56 236 LEU A N 1
ATOM 1962 C CA . LEU A 1 236 ? -6.195 -21.469 -11.297 1 89.56 236 LEU A CA 1
ATOM 1963 C C . LEU A 1 236 ? -7.098 -22.25 -12.258 1 89.56 236 LEU A C 1
ATOM 1965 O O . LEU A 1 236 ? -8.211 -21.812 -12.555 1 89.56 236 LEU A O 1
ATOM 1969 N N . PRO A 1 237 ? -6.598 -23.375 -12.688 1 77.56 237 PRO A N 1
ATOM 1970 C CA . PRO A 1 237 ? -7.395 -24.172 -13.617 1 77.56 237 PRO A CA 1
ATOM 1971 C C . PRO A 1 237 ? -8.602 -24.828 -12.945 1 77.56 237 PRO A C 1
ATOM 1973 O O . PRO A 1 237 ? -9.57 -25.188 -13.625 1 77.56 237 PRO A O 1
ATOM 1976 N N . PHE A 1 238 ? -8.461 -25.062 -11.672 1 77.56 238 PHE A N 1
ATOM 1977 C CA . PHE A 1 238 ? -9.547 -25.656 -10.898 1 77.56 238 PHE A CA 1
ATOM 1978 C C . PHE A 1 238 ? -9.539 -25.141 -9.469 1 77.56 238 PHE A C 1
ATOM 1980 O O . PHE A 1 238 ? -8.555 -24.547 -9.023 1 77.56 238 PHE A O 1
ATOM 1987 N N . SER A 1 239 ? -10.742 -25.312 -8.969 1 77.25 239 SER A N 1
ATOM 1988 C CA . SER A 1 239 ? -10.789 -25 -7.539 1 77.25 239 SER A CA 1
ATOM 1989 C C . SER A 1 239 ? -9.984 -26.016 -6.73 1 77.25 239 SER A C 1
ATOM 1991 O O . SER A 1 239 ? -10.156 -27.219 -6.887 1 77.25 239 SER A O 1
ATOM 1993 N N . PRO A 1 240 ? -9.07 -25.516 -5.941 1 73.44 240 PRO A N 1
ATOM 1994 C CA . PRO A 1 240 ? -8.359 -26.453 -5.066 1 73.44 240 PRO A CA 1
ATOM 1995 C C . PRO A 1 240 ? -9.305 -27.281 -4.191 1 73.44 240 PRO A C 1
ATOM 1997 O O . PRO A 1 240 ? -8.898 -28.281 -3.621 1 73.44 240 PRO A O 1
ATOM 2000 N N . LEU A 1 241 ? -10.508 -26.797 -4.086 1 75.69 241 LEU A N 1
ATOM 2001 C CA . LEU A 1 241 ? -11.484 -27.484 -3.252 1 75.69 241 LEU A CA 1
ATOM 2002 C C . LEU A 1 241 ? -12.125 -28.641 -4.008 1 75.69 241 LEU A C 1
ATOM 2004 O O . LEU A 1 241 ? -12.773 -29.5 -3.406 1 75.69 241 LEU A O 1
ATOM 2008 N N . GLU A 1 242 ? -12.125 -28.453 -5.312 1 63.59 242 GLU A N 1
ATOM 2009 C CA . GLU A 1 242 ? -12.766 -29.5 -6.113 1 63.59 242 GLU A CA 1
ATOM 2010 C C . GLU A 1 242 ? -12.117 -30.859 -5.875 1 63.59 242 GLU A C 1
ATOM 2012 O O . GLU A 1 242 ? -12.797 -31.891 -5.898 1 63.59 242 GLU A O 1
ATOM 2017 N N . HIS A 1 243 ? -10.844 -30.766 -5.711 1 55.31 243 HIS A N 1
ATOM 2018 C CA . HIS A 1 243 ? -10.195 -32.031 -5.465 1 55.31 243 HIS A CA 1
ATOM 2019 C C . HIS A 1 243 ? -10.656 -32.656 -4.148 1 55.31 243 HIS A C 1
ATOM 2021 O O . HIS A 1 243 ? -10.438 -33.844 -3.9 1 55.31 243 HIS A O 1
ATOM 2027 N N . LEU A 1 244 ? -11.062 -31.781 -3.211 1 52.66 244 LEU A N 1
ATOM 2028 C CA . LEU A 1 244 ? -11.547 -32.312 -1.94 1 52.66 244 LEU A CA 1
ATOM 2029 C C . LEU A 1 244 ? -12.734 -33.25 -2.156 1 52.66 244 LEU A C 1
ATOM 2031 O O . LEU A 1 244 ? -12.906 -34.219 -1.408 1 52.66 244 LEU A O 1
ATOM 2035 N N . ASN A 1 245 ? -13.508 -32.875 -3.109 1 50.41 245 ASN A N 1
ATOM 2036 C CA . ASN A 1 245 ? -14.688 -33.719 -3.309 1 50.41 245 ASN A CA 1
ATOM 2037 C C . ASN A 1 245 ? -14.453 -34.75 -4.398 1 50.41 245 ASN A C 1
ATOM 2039 O O . ASN A 1 245 ? -15.086 -35.812 -4.395 1 50.41 245 ASN A O 1
ATOM 2043 N N . ASN A 1 246 ? -13.828 -34.562 -5.438 1 49.19 246 ASN A N 1
ATOM 2044 C CA . ASN A 1 246 ? -13.617 -35.562 -6.484 1 49.19 246 ASN A CA 1
ATOM 2045 C C . ASN A 1 246 ? -12.266 -35.375 -7.164 1 49.19 246 ASN A C 1
ATOM 2047 O O . ASN A 1 246 ? -12.164 -34.719 -8.195 1 49.19 246 ASN A O 1
ATOM 2051 N N . PRO A 1 247 ? -11.227 -35.875 -6.402 1 46.19 247 PRO A N 1
ATOM 2052 C CA . PRO A 1 247 ? -9.859 -35.688 -6.91 1 46.19 247 PRO A CA 1
ATOM 2053 C C . PRO A 1 247 ? -9.742 -36 -8.406 1 46.19 247 PRO A C 1
ATOM 2055 O O . PRO A 1 247 ? -8.898 -35.406 -9.086 1 46.19 247 PRO A O 1
ATOM 2058 N N . GLU A 1 248 ? -10.43 -37.031 -8.828 1 46.41 248 GLU A N 1
ATOM 2059 C CA . GLU A 1 248 ? -10.32 -37.531 -10.203 1 46.41 248 GLU A CA 1
ATOM 2060 C C . GLU A 1 248 ? -10.906 -36.5 -11.18 1 46.41 248 GLU A C 1
ATOM 2062 O O . GLU A 1 248 ? -10.641 -36.562 -12.383 1 46.41 248 GLU A O 1
ATOM 2067 N N . GLN A 1 249 ? -11.867 -35.844 -10.719 1 43.72 249 GLN A N 1
ATOM 2068 C CA . GLN A 1 249 ? -12.523 -34.969 -11.695 1 43.72 249 GLN A CA 1
ATOM 2069 C C . GLN A 1 249 ? -11.938 -33.562 -11.672 1 43.72 249 GLN A C 1
ATOM 2071 O O . GLN A 1 249 ? -12.43 -32.719 -10.945 1 43.72 249 GLN A O 1
ATOM 2076 N N . ARG A 1 250 ? -10.695 -33.438 -11.578 1 45.28 250 ARG A N 1
ATOM 2077 C CA . ARG A 1 250 ? -10.133 -32.125 -11.844 1 45.28 250 ARG A CA 1
ATOM 2078 C C . ARG A 1 250 ? -10.867 -31.438 -12.992 1 45.28 250 ARG A C 1
ATOM 2080 O O . ARG A 1 250 ? -10.734 -31.844 -14.148 1 45.28 250 ARG A O 1
ATOM 2087 N N . MET A 1 251 ? -12.094 -31.188 -12.852 1 42.22 251 MET A N 1
ATOM 2088 C CA . MET A 1 251 ? -12.859 -30.625 -13.953 1 42.22 251 MET A CA 1
ATOM 2089 C C . MET A 1 251 ? -12.102 -29.469 -14.602 1 42.22 251 MET A C 1
ATOM 2091 O O . MET A 1 251 ? -11.57 -28.594 -13.898 1 42.22 251 MET A O 1
ATOM 2095 N N . GLU A 1 252 ? -11.641 -29.594 -15.758 1 47 252 GLU A N 1
ATOM 2096 C CA . GLU A 1 252 ? -11.195 -28.719 -16.844 1 47 252 GLU A CA 1
ATOM 2097 C C . GLU A 1 252 ? -11.906 -27.375 -16.781 1 47 252 GLU A C 1
ATOM 2099 O O . GLU A 1 252 ? -11.453 -26.406 -17.391 1 47 252 GLU A O 1
ATOM 2104 N N . LYS A 1 253 ? -13.07 -27.266 -16.156 1 54.25 253 LYS A N 1
ATOM 2105 C CA . LYS A 1 253 ? -13.922 -26.219 -16.719 1 54.25 253 LYS A CA 1
ATOM 2106 C C . LYS A 1 253 ? -13.883 -24.953 -15.852 1 54.25 253 LYS A C 1
ATOM 2108 O O . LYS A 1 253 ? -14.438 -23.922 -16.234 1 54.25 253 LYS A O 1
ATOM 2113 N N . GLY A 1 254 ? -13.219 -25.031 -14.625 1 61.41 254 GLY A N 1
ATOM 2114 C CA . GLY A 1 254 ? -13.586 -23.781 -13.984 1 61.41 254 GLY A CA 1
ATOM 2115 C C . GLY A 1 254 ? -12.391 -22.875 -13.719 1 61.41 254 GLY A C 1
ATOM 2116 O O . GLY A 1 254 ? -11.266 -23.359 -13.594 1 61.41 254 GLY A O 1
ATOM 2117 N N . LEU A 1 255 ? -12.539 -21.703 -14.133 1 83.5 255 LEU A N 1
ATOM 2118 C CA . LEU A 1 255 ? -11.586 -20.656 -13.812 1 83.5 255 LEU A CA 1
ATOM 2119 C C . LEU A 1 255 ? -11.758 -20.188 -12.367 1 83.5 255 LEU A C 1
ATOM 2121 O O . LEU A 1 255 ? -12.836 -19.719 -11.984 1 83.5 255 LEU A O 1
ATOM 2125 N N . CYS A 1 256 ? -10.844 -20.641 -11.516 1 91.25 256 CYS A N 1
ATOM 2126 C CA . CYS A 1 256 ? -10.828 -20.188 -10.125 1 91.25 256 CYS A CA 1
ATOM 2127 C C . CYS A 1 256 ? -9.836 -19.047 -9.945 1 91.25 256 CYS A C 1
ATOM 2129 O O . CYS A 1 256 ? -8.727 -19.094 -10.469 1 91.25 256 CYS A O 1
ATOM 2131 N N . LEU A 1 257 ? -10.312 -18.016 -9.258 1 92.75 257 LEU A N 1
ATOM 2132 C CA . LEU A 1 257 ? -9.43 -16.906 -8.914 1 92.75 257 LEU A CA 1
ATOM 2133 C C . LEU A 1 257 ? -8.984 -17 -7.457 1 92.75 257 LEU A C 1
ATOM 2135 O O . LEU A 1 257 ? -9.805 -17.234 -6.566 1 92.75 257 LEU A O 1
ATOM 2139 N N . ALA A 1 258 ? -7.715 -16.922 -7.266 1 95.19 258 ALA A N 1
ATOM 2140 C CA . ALA A 1 258 ? -7.16 -16.719 -5.93 1 95.19 258 ALA A CA 1
ATOM 2141 C C . ALA A 1 258 ? -6.738 -15.273 -5.723 1 95.19 258 ALA A C 1
ATOM 2143 O O . ALA A 1 258 ? -6.059 -14.688 -6.566 1 95.19 258 ALA A O 1
ATOM 2144 N N . ILE A 1 259 ? -7.168 -14.688 -4.57 1 94 259 ILE A N 1
ATOM 2145 C CA . ILE A 1 259 ? -6.949 -13.266 -4.328 1 94 259 ILE A CA 1
ATOM 2146 C C . ILE A 1 259 ? -6.527 -13.047 -2.877 1 94 259 ILE A C 1
ATOM 2148 O O . ILE A 1 259 ? -7.098 -13.641 -1.962 1 94 259 ILE A O 1
ATOM 2152 N N . SER A 1 260 ? -5.516 -12.266 -2.717 1 93.44 260 SER A N 1
ATOM 2153 C CA . SER A 1 260 ? -5.195 -11.781 -1.378 1 93.44 260 SER A CA 1
ATOM 2154 C C . SER A 1 260 ? -5.301 -10.266 -1.298 1 93.44 260 SER A C 1
ATOM 2156 O O . SER A 1 260 ? -5.293 -9.586 -2.324 1 93.44 260 SER A O 1
ATOM 2158 N N . GLY A 1 261 ? -5.41 -9.781 -0.073 1 87.31 261 GLY A N 1
ATOM 2159 C CA . GLY A 1 261 ? -5.5 -8.344 0.113 1 87.31 261 GLY A CA 1
ATOM 2160 C C . GLY A 1 261 ? -4.934 -7.875 1.44 1 87.31 261 GLY A C 1
ATOM 2161 O O . GLY A 1 261 ? -4.695 -8.688 2.34 1 87.31 261 GLY A O 1
ATOM 2162 N N . LEU A 1 262 ? -4.773 -6.57 1.542 1 83 262 LEU A N 1
ATOM 2163 C CA . LEU A 1 262 ? -4.285 -5.953 2.77 1 83 262 LEU A CA 1
ATOM 2164 C C . LEU A 1 262 ? -5.41 -5.816 3.793 1 83 262 LEU A C 1
ATOM 2166 O O . LEU A 1 262 ? -5.168 -5.418 4.934 1 83 262 LEU A O 1
ATOM 2170 N N . ASP A 1 263 ? -6.566 -6.254 3.396 1 76.25 263 ASP A N 1
ATOM 2171 C CA . ASP A 1 263 ? -7.672 -6.352 4.348 1 76.25 263 ASP A CA 1
ATOM 2172 C C . ASP A 1 263 ? -7.547 -7.613 5.203 1 76.25 263 ASP A C 1
ATOM 2174 O O . ASP A 1 263 ? -8.344 -7.824 6.121 1 76.25 263 ASP A O 1
ATOM 2178 N N . GLY A 1 264 ? -6.555 -8.477 4.859 1 83.75 264 GLY A N 1
ATOM 2179 C CA . GLY A 1 264 ? -6.285 -9.656 5.656 1 83.75 264 GLY A CA 1
ATOM 2180 C C . GLY A 1 264 ? -6.969 -10.906 5.129 1 83.75 264 GLY A C 1
ATOM 2181 O O . GLY A 1 264 ? -6.902 -11.969 5.75 1 83.75 264 GLY A O 1
ATOM 2182 N N . TYR A 1 265 ? -7.582 -10.789 3.977 1 87.69 265 TYR A N 1
ATOM 2183 C CA . TYR A 1 265 ? -8.305 -11.93 3.432 1 87.69 265 TYR A CA 1
ATOM 2184 C C . TYR A 1 265 ? -7.516 -12.586 2.305 1 87.69 265 TYR A C 1
ATOM 2186 O O . TYR A 1 265 ? -6.902 -11.898 1.486 1 87.69 265 TYR A O 1
ATOM 2194 N N . PHE A 1 266 ? -7.531 -13.891 2.332 1 94.5 266 PHE A N 1
ATOM 2195 C CA . PHE A 1 266 ? -7.293 -14.727 1.16 1 94.5 266 PHE A CA 1
ATOM 2196 C C . PHE A 1 266 ? -8.594 -15.344 0.664 1 94.5 266 PHE A C 1
ATOM 2198 O O . PHE A 1 266 ? -9.375 -15.883 1.455 1 94.5 266 PHE A O 1
ATOM 2205 N N . ARG A 1 267 ? -8.859 -15.234 -0.649 1 91.81 267 ARG A N 1
ATOM 2206 C CA . ARG A 1 267 ? -10.148 -15.664 -1.188 1 91.81 267 ARG A CA 1
ATOM 2207 C C . ARG A 1 267 ? -9.969 -16.531 -2.424 1 91.81 267 ARG A C 1
ATOM 2209 O O . ARG A 1 267 ? -9.094 -16.266 -3.254 1 91.81 267 ARG A O 1
ATOM 2216 N N . LEU A 1 268 ? -10.742 -17.516 -2.48 1 91.75 268 LEU A N 1
ATOM 2217 C CA . LEU A 1 268 ? -10.953 -18.25 -3.721 1 91.75 268 LEU A CA 1
ATOM 2218 C C . LEU A 1 268 ? -12.352 -18 -4.273 1 91.75 268 LEU A C 1
ATOM 2220 O O . LEU A 1 268 ? -13.336 -18.062 -3.533 1 91.75 268 LEU A O 1
ATOM 2224 N N . LEU A 1 269 ? -12.375 -17.688 -5.527 1 90 269 LEU A N 1
ATOM 2225 C CA . LEU A 1 269 ? -13.625 -17.344 -6.199 1 90 269 LEU A CA 1
ATOM 2226 C C . LEU A 1 269 ? -13.789 -18.156 -7.484 1 90 269 LEU A C 1
ATOM 2228 O O . LEU A 1 269 ? -12.828 -18.312 -8.242 1 90 269 LEU A O 1
ATOM 2232 N N . ASP A 1 270 ? -14.961 -18.672 -7.641 1 87.38 270 ASP A N 1
ATOM 2233 C CA . ASP A 1 270 ? -15.297 -19.188 -8.961 1 87.38 270 ASP A CA 1
ATOM 2234 C C . ASP A 1 270 ? -15.539 -18.062 -9.961 1 87.38 270 ASP A C 1
ATOM 2236 O O . ASP A 1 270 ? -16.531 -17.328 -9.859 1 87.38 270 ASP A O 1
ATOM 2240 N N . ALA A 1 271 ? -14.664 -17.938 -10.898 1 88 271 ALA A N 1
ATOM 2241 C CA . ALA A 1 271 ? -14.711 -16.797 -11.797 1 88 271 ALA A CA 1
ATOM 2242 C C . ALA A 1 271 ? -15.938 -16.859 -12.703 1 88 271 ALA A C 1
ATOM 2244 O O . ALA A 1 271 ? -16.469 -15.828 -13.117 1 88 271 ALA A O 1
ATOM 2245 N N . ILE A 1 272 ? -16.406 -18.016 -12.977 1 84.12 272 ILE A N 1
ATOM 2246 C CA . ILE A 1 272 ? -17.5 -18.188 -13.906 1 84.12 272 ILE A CA 1
ATOM 2247 C C . ILE A 1 272 ? -18.828 -17.844 -13.219 1 84.12 272 ILE A C 1
ATOM 2249 O O . ILE A 1 272 ? -19.625 -17.062 -13.734 1 84.12 272 ILE A O 1
ATOM 2253 N N . THR A 1 273 ? -19.016 -18.328 -12.023 1 81.94 273 THR A N 1
ATOM 2254 C CA . THR A 1 273 ? -20.297 -18.141 -11.344 1 81.94 273 THR A CA 1
ATOM 2255 C C . THR A 1 273 ? -20.234 -16.953 -10.383 1 81.94 273 THR A C 1
ATOM 2257 O O . THR A 1 273 ? -21.266 -16.547 -9.828 1 81.94 273 THR A O 1
ATOM 2260 N N . ASN A 1 274 ? -19.078 -16.406 -10.141 1 85.38 274 ASN A N 1
ATOM 2261 C CA . ASN A 1 274 ? -18.859 -15.297 -9.219 1 85.38 274 ASN A CA 1
ATOM 2262 C C . ASN A 1 274 ? -19.125 -15.711 -7.77 1 85.38 274 ASN A C 1
ATOM 2264 O O . ASN A 1 274 ? -19.359 -14.859 -6.91 1 85.38 274 ASN A O 1
ATOM 2268 N N . LYS A 1 275 ? -19.016 -16.969 -7.469 1 83.56 275 LYS A N 1
ATOM 2269 C CA . LYS A 1 275 ? -19.312 -17.453 -6.121 1 83.56 275 LYS A CA 1
ATOM 2270 C C . LYS A 1 275 ? -18.031 -17.594 -5.301 1 83.56 275 LYS A C 1
ATOM 2272 O O . LYS A 1 275 ? -17.031 -18.125 -5.797 1 83.56 275 LYS A O 1
ATOM 2277 N N . PRO A 1 276 ? -18.141 -17.125 -4.078 1 86.25 276 PRO A N 1
ATOM 2278 C CA . PRO A 1 276 ? -17 -17.406 -3.201 1 86.25 276 PRO A CA 1
ATOM 2279 C C . PRO A 1 276 ? -16.844 -18.906 -2.898 1 86.25 276 PRO A C 1
ATOM 2281 O O . PRO A 1 276 ? -17.828 -19.578 -2.604 1 86.25 276 PRO A O 1
ATOM 2284 N N . LEU A 1 277 ? -15.664 -19.391 -3.02 1 87.5 277 LEU A N 1
ATOM 2285 C CA . LEU A 1 277 ? -15.391 -20.797 -2.77 1 87.5 277 LEU A CA 1
ATOM 2286 C C . LEU A 1 277 ? -14.75 -20.984 -1.4 1 87.5 277 LEU A C 1
ATOM 2288 O O . LEU A 1 277 ? -14.984 -22 -0.735 1 87.5 277 LEU A O 1
ATOM 2292 N N . PHE A 1 278 ? -13.898 -20.109 -1.023 1 90.75 278 PHE A N 1
ATOM 2293 C CA . PHE A 1 278 ? -13.133 -20.219 0.21 1 90.75 278 PHE A CA 1
ATOM 2294 C C . PHE A 1 278 ? -12.617 -18.844 0.641 1 90.75 278 PHE A C 1
ATOM 2296 O O . PHE A 1 278 ? -12.312 -18 -0.202 1 90.75 278 PHE A O 1
ATOM 2303 N N . SER A 1 279 ? -12.57 -18.672 1.944 1 91.5 279 SER A N 1
ATOM 2304 C CA . SER A 1 279 ? -11.906 -17.484 2.461 1 91.5 279 SER A CA 1
ATOM 2305 C C . SER A 1 279 ? -11.133 -17.797 3.738 1 91.5 279 SER A C 1
ATOM 2307 O O . SER A 1 279 ? -11.562 -18.609 4.547 1 91.5 279 SER A O 1
ATOM 2309 N N . PHE A 1 280 ? -10.008 -17.266 3.818 1 93 280 PHE A N 1
ATOM 2310 C CA . PHE A 1 280 ? -9.18 -17.266 5.02 1 93 280 PHE A CA 1
ATOM 2311 C C . PHE A 1 280 ? -8.906 -15.844 5.5 1 93 280 PHE A C 1
ATOM 2313 O O . PHE A 1 280 ? -8.477 -14.992 4.723 1 93 280 PHE A O 1
ATOM 2320 N N . LYS A 1 281 ? -9.172 -15.602 6.777 1 89.38 281 LYS A N 1
ATOM 2321 C CA . LYS A 1 281 ? -8.977 -14.273 7.352 1 89.38 281 LYS A CA 1
ATOM 2322 C C . LYS A 1 281 ? -7.945 -14.305 8.477 1 89.38 281 LYS A C 1
ATOM 2324 O O . LYS A 1 281 ? -8.062 -15.102 9.406 1 89.38 281 LYS A O 1
ATOM 2329 N N . THR A 1 282 ? -6.91 -13.453 8.312 1 85.56 282 THR A N 1
ATOM 2330 C CA . THR A 1 282 ? -5.973 -13.258 9.414 1 85.56 282 THR A CA 1
ATOM 2331 C C . THR A 1 282 ? -6.645 -12.523 10.57 1 85.56 282 THR A C 1
ATOM 2333 O O . THR A 1 282 ? -7.734 -11.977 10.414 1 85.56 282 THR A O 1
ATOM 2336 N N . GLU A 1 283 ? -6.117 -12.547 11.648 1 74.56 283 GLU A N 1
ATOM 2337 C CA . GLU A 1 283 ? -6.734 -11.922 12.82 1 74.56 283 GLU A CA 1
ATOM 2338 C C . GLU A 1 283 ? -6.703 -10.398 12.711 1 74.56 283 GLU A C 1
ATOM 2340 O O . GLU A 1 283 ? -7.723 -9.734 12.914 1 74.56 283 GLU A O 1
ATOM 2345 N N . TYR A 1 284 ? -5.52 -9.789 12.398 1 70.56 284 TYR A N 1
ATOM 2346 C CA . TYR A 1 284 ? -5.496 -8.328 12.469 1 70.56 284 TYR A CA 1
ATOM 2347 C C . TYR A 1 284 ? -4.484 -7.754 11.484 1 70.56 284 TYR A C 1
ATOM 2349 O O . TYR A 1 284 ? -3.939 -6.672 11.703 1 70.56 284 TYR A O 1
ATOM 2357 N N . CYS A 1 285 ? -4.25 -8.484 10.422 1 77.81 285 CYS A N 1
ATOM 2358 C CA . CYS A 1 285 ? -3.188 -7.961 9.57 1 77.81 285 CYS A CA 1
ATOM 2359 C C . CYS A 1 285 ? -3.498 -8.211 8.102 1 77.81 285 CYS A C 1
ATOM 2361 O O . CYS A 1 285 ? -4.387 -9 7.77 1 77.81 285 CYS A O 1
ATOM 2363 N N . GLY A 1 286 ? -2.889 -7.441 7.309 1 84.38 286 GLY A N 1
ATOM 2364 C CA . GLY A 1 286 ? -2.973 -7.66 5.875 1 84.38 286 GLY A CA 1
ATOM 2365 C C . GLY A 1 286 ? -2.133 -8.828 5.398 1 84.38 286 GLY A C 1
ATOM 2366 O O . GLY A 1 286 ? -1.267 -9.312 6.129 1 84.38 286 GLY A O 1
ATOM 2367 N N . ILE A 1 287 ? -2.465 -9.328 4.262 1 91.94 287 ILE A N 1
ATOM 2368 C CA . ILE A 1 287 ? -1.677 -10.344 3.572 1 91.94 287 ILE A CA 1
ATOM 2369 C C . ILE A 1 287 ? -0.841 -9.695 2.475 1 91.94 287 ILE A C 1
ATOM 2371 O O . ILE A 1 287 ? -1.372 -8.969 1.63 1 91.94 287 ILE A O 1
ATOM 2375 N N . CYS A 1 288 ? 0.453 -9.992 2.516 1 92.38 288 CYS A N 1
ATOM 2376 C CA . CYS A 1 288 ? 1.374 -9.359 1.574 1 92.38 288 CYS A CA 1
ATOM 2377 C C . CYS A 1 288 ? 1.346 -10.07 0.227 1 92.38 288 CYS A C 1
ATOM 2379 O O . CYS A 1 288 ? 1.465 -9.438 -0.82 1 92.38 288 CYS A O 1
ATOM 2381 N N . SER A 1 289 ? 1.262 -11.336 0.302 1 95.88 289 SER A N 1
ATOM 2382 C CA . SER A 1 289 ? 1.353 -12.156 -0.901 1 95.88 289 SER A CA 1
ATOM 2383 C C . SER A 1 289 ? 0.921 -13.594 -0.624 1 95.88 289 SER A C 1
ATOM 2385 O O . SER A 1 289 ? 0.673 -13.961 0.526 1 95.88 289 SER A O 1
ATOM 2387 N N . PHE A 1 290 ? 0.819 -14.336 -1.727 1 97.25 290 PHE A N 1
ATOM 2388 C CA . PHE A 1 290 ? 0.607 -15.773 -1.572 1 97.25 290 PHE A CA 1
ATOM 2389 C C . PHE A 1 290 ? 1.265 -16.547 -2.711 1 97.25 290 PHE A C 1
ATOM 2391 O O . PHE A 1 290 ? 1.607 -15.961 -3.742 1 97.25 290 PHE A O 1
ATOM 2398 N N . SER A 1 291 ? 1.496 -17.828 -2.459 1 96.56 291 SER A N 1
ATOM 2399 C CA . SER A 1 291 ? 2.025 -18.734 -3.467 1 96.56 291 SER A CA 1
ATOM 2400 C C . SER A 1 291 ? 1.45 -20.141 -3.297 1 96.56 291 SER A C 1
ATOM 2402 O O . SER A 1 291 ? 1.364 -20.641 -2.178 1 96.56 291 SER A O 1
ATOM 2404 N N . PHE A 1 292 ? 1.122 -20.719 -4.414 1 93.19 292 PHE A N 1
ATOM 2405 C CA . PHE A 1 292 ? 0.659 -22.094 -4.395 1 93.19 292 PHE A CA 1
ATOM 2406 C C . PHE A 1 292 ? 1.82 -23.062 -4.613 1 93.19 292 PHE A C 1
ATOM 2408 O O . PHE A 1 292 ? 2.811 -22.703 -5.262 1 93.19 292 PHE A O 1
ATOM 2415 N N . ASN A 1 293 ? 1.648 -24.219 -4.039 1 90.38 293 ASN A N 1
ATOM 2416 C CA . ASN A 1 293 ? 2.525 -25.297 -4.484 1 90.38 293 ASN A CA 1
ATOM 2417 C C . ASN A 1 293 ? 2.178 -25.75 -5.902 1 90.38 293 ASN A C 1
ATOM 2419 O O . ASN A 1 293 ? 1.118 -25.391 -6.426 1 90.38 293 ASN A O 1
ATOM 2423 N N . PRO A 1 294 ? 2.975 -26.531 -6.547 1 82.19 294 PRO A N 1
ATOM 2424 C CA . PRO A 1 294 ? 2.824 -26.828 -7.973 1 82.19 294 PRO A CA 1
ATOM 2425 C C . PRO A 1 294 ? 1.495 -27.516 -8.297 1 82.19 294 PRO A C 1
ATOM 2427 O O . PRO A 1 294 ? 0.962 -27.328 -9.398 1 82.19 294 PRO A O 1
ATOM 2430 N N . ASN A 1 295 ? 0.934 -28.25 -7.379 1 81.5 295 ASN A N 1
ATOM 2431 C CA . ASN A 1 295 ? -0.307 -28.953 -7.68 1 81.5 295 ASN A CA 1
ATOM 2432 C C . ASN A 1 295 ? -1.521 -28.219 -7.125 1 81.5 295 ASN A C 1
ATOM 2434 O O . ASN A 1 295 ? -2.639 -28.734 -7.156 1 81.5 295 ASN A O 1
ATOM 2438 N N . PHE A 1 296 ? -1.323 -27.047 -6.512 1 87.38 296 PHE A N 1
ATOM 2439 C CA . PHE A 1 296 ? -2.346 -26.125 -6.047 1 87.38 296 PHE A CA 1
ATOM 2440 C C . PHE A 1 296 ? -3.119 -26.703 -4.871 1 87.38 296 PHE A C 1
ATOM 2442 O O . PHE A 1 296 ? -4.242 -26.281 -4.59 1 87.38 296 PHE A O 1
ATOM 2449 N N . SER A 1 297 ? -2.494 -27.703 -4.227 1 86.88 297 SER A N 1
ATOM 2450 C CA . SER A 1 297 ? -3.168 -28.312 -3.08 1 86.88 297 SER A CA 1
ATOM 2451 C C . SER A 1 297 ? -2.957 -27.469 -1.817 1 86.88 297 SER A C 1
ATOM 2453 O O . SER A 1 297 ? -3.662 -27.656 -0.823 1 86.88 297 SER A O 1
ATOM 2455 N N . SER A 1 298 ? -1.931 -26.672 -1.891 1 92.25 298 SER A N 1
ATOM 2456 C CA . SER A 1 298 ? -1.609 -25.859 -0.726 1 92.25 298 SER A CA 1
ATOM 2457 C C . SER A 1 298 ? -1.168 -24.453 -1.138 1 92.25 298 SER A C 1
ATOM 2459 O O . SER A 1 298 ? -0.646 -24.25 -2.238 1 92.25 298 SER A O 1
ATOM 2461 N N . VAL A 1 299 ? -1.417 -23.562 -0.236 1 96.06 299 VAL A N 1
ATOM 2462 C CA . VAL A 1 299 ? -1.03 -22.188 -0.479 1 96.06 299 VAL A CA 1
ATOM 2463 C C . VAL A 1 299 ? -0.33 -21.625 0.755 1 96.06 299 VAL A C 1
ATOM 2465 O O . VAL A 1 299 ? -0.676 -21.969 1.887 1 96.06 299 VAL A O 1
ATOM 2468 N N . CYS A 1 300 ? 0.673 -20.844 0.529 1 97.56 300 CYS A N 1
ATOM 2469 C CA . CYS A 1 300 ? 1.37 -20.125 1.593 1 97.56 300 CYS A CA 1
ATOM 2470 C C . CYS A 1 300 ? 1.107 -18.625 1.508 1 97.56 300 CYS A C 1
ATOM 2472 O O . CYS A 1 300 ? 1.273 -18.031 0.447 1 97.56 300 CYS A O 1
ATOM 2474 N N . LEU A 1 301 ? 0.654 -18.062 2.609 1 97.75 301 LEU A N 1
ATOM 2475 C CA . LEU A 1 301 ? 0.397 -16.625 2.715 1 97.75 301 LEU A CA 1
ATOM 2476 C C . LEU A 1 301 ? 1.495 -15.938 3.518 1 97.75 301 LEU A C 1
ATOM 2478 O O . LEU A 1 301 ? 1.854 -16.391 4.605 1 97.75 301 LEU A O 1
ATOM 2482 N N . GLY A 1 302 ? 2.127 -14.914 2.967 1 96.62 302 GLY A N 1
ATOM 2483 C CA . GLY A 1 302 ? 2.945 -14.008 3.76 1 96.62 302 GLY A CA 1
ATOM 2484 C C . GLY A 1 302 ? 2.158 -12.852 4.348 1 96.62 302 GLY A C 1
ATOM 2485 O O . GLY A 1 302 ? 1.47 -12.133 3.621 1 96.62 302 GLY A O 1
ATOM 2486 N N . ALA A 1 303 ? 2.322 -12.625 5.66 1 92.5 303 ALA A N 1
ATOM 2487 C CA . ALA A 1 303 ? 1.395 -11.703 6.309 1 92.5 303 ALA A CA 1
ATOM 2488 C C . ALA A 1 303 ? 2.146 -10.609 7.059 1 92.5 303 ALA A C 1
ATOM 2490 O O . ALA A 1 303 ? 3.371 -10.664 7.195 1 92.5 303 ALA A O 1
ATOM 2491 N N . GLN A 1 304 ? 1.382 -9.617 7.477 1 87.44 304 GLN A N 1
ATOM 2492 C CA . GLN A 1 304 ? 1.927 -8.414 8.102 1 87.44 304 GLN A CA 1
ATOM 2493 C C . GLN A 1 304 ? 2.008 -8.57 9.617 1 87.44 304 GLN A C 1
ATOM 2495 O O . GLN A 1 304 ? 2.379 -7.633 10.32 1 87.44 304 GLN A O 1
ATOM 2500 N N . ASP A 1 305 ? 1.695 -9.75 10.164 1 80.75 305 ASP A N 1
ATOM 2501 C CA . ASP A 1 305 ? 1.86 -10.016 11.586 1 80.75 305 ASP A CA 1
ATOM 2502 C C . ASP A 1 305 ? 3.141 -10.805 11.859 1 80.75 305 ASP A C 1
ATOM 2504 O O . ASP A 1 305 ? 3.219 -11.555 12.828 1 80.75 305 ASP A O 1
ATOM 2508 N N . ASP A 1 306 ? 4.031 -10.758 10.883 1 86 306 ASP A N 1
ATOM 2509 C CA . ASP A 1 306 ? 5.352 -11.375 10.984 1 86 306 ASP A CA 1
ATOM 2510 C C . ASP A 1 306 ? 5.254 -12.898 10.859 1 86 306 ASP A C 1
ATOM 2512 O O . ASP A 1 306 ? 6.156 -13.617 11.297 1 86 306 ASP A O 1
ATOM 2516 N N . SER A 1 307 ? 4.137 -13.32 10.281 1 90.75 307 SER A N 1
ATOM 2517 C CA . SER A 1 307 ? 3.936 -14.766 10.156 1 90.75 307 SER A CA 1
ATOM 2518 C C . SER A 1 307 ? 3.6 -15.148 8.719 1 90.75 307 SER A C 1
ATOM 2520 O O . SER A 1 307 ? 3.244 -14.297 7.906 1 90.75 307 SER A O 1
ATOM 2522 N N . ALA A 1 308 ? 3.797 -16.422 8.531 1 95.38 308 ALA A N 1
ATOM 2523 C CA . ALA A 1 308 ? 3.264 -17.031 7.324 1 95.38 308 ALA A CA 1
ATOM 2524 C C . ALA A 1 308 ? 2.174 -18.047 7.664 1 95.38 308 ALA A C 1
ATOM 2526 O O . ALA A 1 308 ? 2.156 -18.609 8.766 1 95.38 308 ALA A O 1
ATOM 2527 N N . TYR A 1 309 ? 1.259 -18.234 6.777 1 95.75 309 TYR A N 1
ATOM 2528 C CA . TYR A 1 309 ? 0.18 -19.203 6.926 1 95.75 309 TYR A CA 1
ATOM 2529 C C . TYR A 1 309 ? 0.196 -20.219 5.789 1 95.75 309 TYR A C 1
ATOM 2531 O O . TYR A 1 309 ? 0.221 -19.828 4.613 1 95.75 309 TYR A O 1
ATOM 2539 N N . VAL A 1 310 ? 0.23 -21.438 6.164 1 95.75 310 VAL A N 1
ATOM 2540 C CA . VAL A 1 310 ? 0.13 -22.5 5.176 1 95.75 310 VAL A CA 1
ATOM 2541 C C . VAL A 1 310 ? -1.246 -23.156 5.258 1 95.75 310 VAL A C 1
ATOM 2543 O O . VAL A 1 310 ? -1.646 -23.641 6.32 1 95.75 310 VAL A O 1
ATOM 2546 N N . ILE A 1 311 ? -1.926 -23.141 4.164 1 95.12 311 ILE A N 1
ATOM 2547 C CA . ILE A 1 311 ? -3.254 -23.734 4.082 1 95.12 311 ILE A CA 1
ATOM 2548 C C . ILE A 1 311 ? -3.223 -24.922 3.129 1 95.12 311 ILE A C 1
ATOM 2550 O O . ILE A 1 311 ? -2.66 -24.844 2.035 1 95.12 311 ILE A O 1
ATOM 2554 N N . ASN A 1 312 ? -3.764 -25.953 3.537 1 92.19 312 ASN A N 1
ATOM 2555 C CA . ASN A 1 312 ? -3.885 -27.156 2.74 1 92.19 312 ASN A CA 1
ATOM 2556 C C . ASN A 1 312 ? -5.344 -27.484 2.43 1 92.19 312 ASN A C 1
ATOM 2558 O O . ASN A 1 312 ? -6.199 -27.422 3.314 1 92.19 312 ASN A O 1
ATOM 2562 N N . PHE A 1 313 ? -5.559 -27.766 1.202 1 89.94 313 PHE A N 1
ATOM 2563 C CA . PHE A 1 313 ? -6.922 -28.016 0.749 1 89.94 313 PHE A CA 1
ATOM 2564 C C . PHE A 1 313 ? -7.148 -29.484 0.488 1 89.94 313 PHE A C 1
ATOM 2566 O O . PHE A 1 313 ? -8.219 -29.891 0.018 1 89.94 313 PHE A O 1
ATOM 2573 N N . ASN A 1 314 ? -6.102 -30.234 0.886 1 78.75 314 ASN A N 1
ATOM 2574 C CA . ASN A 1 314 ? -6.219 -31.656 0.637 1 78.75 314 ASN A CA 1
ATOM 2575 C C . ASN A 1 314 ? -7.234 -32.312 1.576 1 78.75 314 ASN A C 1
ATOM 2577 O O . ASN A 1 314 ? -7.109 -32.219 2.797 1 78.75 314 ASN A O 1
ATOM 2581 N N . THR A 1 315 ? -8.227 -33.125 1.156 1 73.69 315 THR A N 1
ATOM 2582 C CA . THR A 1 315 ? -9.305 -33.844 1.798 1 73.69 315 THR A CA 1
ATOM 2583 C C . THR A 1 315 ? -10.164 -32.938 2.658 1 73.69 315 THR A C 1
ATOM 2585 O O . THR A 1 315 ? -11.375 -32.844 2.451 1 73.69 315 THR A O 1
ATOM 2588 N N . LYS A 1 316 ? -9.398 -32.188 3.652 1 82.06 316 LYS A N 1
ATOM 2589 C CA . LYS A 1 316 ? -10.031 -31.172 4.484 1 82.06 316 LYS A CA 1
ATOM 2590 C C . LYS A 1 316 ? -9.156 -29.922 4.566 1 82.06 316 LYS A C 1
ATOM 2592 O O . LYS A 1 316 ? -7.938 -29.984 4.402 1 82.06 316 LYS A O 1
ATOM 2597 N N . VAL A 1 317 ? -9.938 -28.844 4.715 1 88.88 317 VAL A N 1
ATOM 2598 C CA . VAL A 1 317 ? -9.156 -27.609 4.883 1 88.88 317 VAL A CA 1
ATOM 2599 C C . VAL A 1 317 ? -8.398 -27.656 6.207 1 88.88 317 VAL A C 1
ATOM 2601 O O . VAL A 1 317 ? -8.984 -27.969 7.254 1 88.88 317 VAL A O 1
ATOM 2604 N N . SER A 1 318 ? -7.188 -27.5 6.102 1 92 318 SER A N 1
ATOM 2605 C CA . SER A 1 318 ? -6.324 -27.422 7.273 1 92 318 SER A CA 1
ATOM 2606 C C . SER A 1 318 ? -5.262 -26.344 7.098 1 92 318 SER A C 1
ATOM 2608 O O . SER A 1 318 ? -5.02 -25.875 5.98 1 92 318 SER A O 1
ATOM 2610 N N . TRP A 1 319 ? -4.727 -25.875 8.188 1 94.81 319 TRP A N 1
ATOM 2611 C CA . TRP A 1 319 ? -3.768 -24.781 8.047 1 94.81 319 TRP A CA 1
ATOM 2612 C C . TRP A 1 319 ? -2.846 -24.719 9.266 1 94.81 319 TRP A C 1
ATOM 2614 O O . TRP A 1 319 ? -3.115 -25.344 10.289 1 94.81 319 TRP A O 1
ATOM 2624 N N . ILE A 1 320 ? -1.702 -24.031 9.141 1 94.81 320 ILE A N 1
ATOM 2625 C CA . ILE A 1 320 ? -0.773 -23.781 10.242 1 94.81 320 ILE A CA 1
ATOM 2626 C C . ILE A 1 320 ? -0.121 -22.406 10.07 1 94.81 320 ILE A C 1
ATOM 2628 O O . ILE A 1 320 ? 0.094 -21.953 8.945 1 94.81 320 ILE A O 1
ATOM 2632 N N . ARG A 1 321 ? 0.102 -21.797 11.195 1 94.12 321 ARG A N 1
ATOM 2633 C CA . ARG A 1 321 ? 0.824 -20.531 11.227 1 94.12 321 ARG A CA 1
ATOM 2634 C C . ARG A 1 321 ? 2.305 -20.75 11.516 1 94.12 321 ARG A C 1
ATOM 2636 O O . ARG A 1 321 ? 2.656 -21.484 12.445 1 94.12 321 ARG A O 1
ATOM 2643 N N . LEU A 1 322 ? 3.174 -20.234 10.703 1 94.62 322 LEU A N 1
ATOM 2644 C CA . LEU A 1 322 ? 4.613 -20.234 10.938 1 94.62 322 LEU A CA 1
ATOM 2645 C C . LEU A 1 322 ? 5.047 -18.969 11.672 1 94.62 322 LEU A C 1
ATOM 2647 O O . LEU A 1 322 ? 4.832 -17.859 11.188 1 94.62 322 LEU A O 1
ATOM 2651 N N . LEU A 1 323 ? 5.684 -19.203 12.781 1 90.44 323 LEU A N 1
ATOM 2652 C CA . LEU A 1 323 ? 6.098 -18.094 13.648 1 90.44 323 LEU A CA 1
ATOM 2653 C C . LEU A 1 323 ? 7.613 -18.078 13.812 1 90.44 323 LEU A C 1
ATOM 2655 O O . LEU A 1 323 ? 8.266 -19.125 13.781 1 90.44 323 LEU A O 1
ATOM 2659 N N . GLY A 1 324 ? 8.156 -16.828 13.992 1 88.56 324 GLY A N 1
ATOM 2660 C CA . GLY A 1 324 ? 9.578 -16.766 14.289 1 88.56 324 GLY A CA 1
ATOM 2661 C C . GLY A 1 324 ? 10.273 -15.57 13.648 1 88.56 324 GLY A C 1
ATOM 2662 O O . GLY A 1 324 ? 11.359 -15.172 14.07 1 88.56 324 GLY A O 1
ATOM 2663 N N . HIS A 1 325 ? 9.68 -15 12.672 1 87.94 325 HIS A N 1
ATOM 2664 C CA . HIS A 1 325 ? 10.219 -13.789 12.07 1 87.94 325 HIS A CA 1
ATOM 2665 C C . HIS A 1 325 ? 9.812 -12.555 12.875 1 87.94 325 HIS A C 1
ATOM 2667 O O . HIS A 1 325 ? 8.883 -12.609 13.688 1 87.94 325 HIS A O 1
ATOM 2673 N N . ASN A 1 326 ? 10.539 -11.461 12.602 1 80.06 326 ASN A N 1
ATOM 2674 C CA . ASN A 1 326 ? 10.305 -10.266 13.406 1 80.06 326 ASN A CA 1
ATOM 2675 C C . ASN A 1 326 ? 9.797 -9.109 12.555 1 80.06 326 ASN A C 1
ATOM 2677 O O . ASN A 1 326 ? 9.836 -7.953 12.977 1 80.06 326 ASN A O 1
ATOM 2681 N N . SER A 1 327 ? 9.461 -9.383 11.398 1 87.19 327 SER A N 1
ATOM 2682 C CA . SER A 1 327 ? 8.914 -8.398 10.477 1 87.19 327 SER A CA 1
ATOM 2683 C C . SER A 1 327 ? 7.961 -9.047 9.477 1 87.19 327 SER A C 1
ATOM 2685 O O . SER A 1 327 ? 7.73 -10.258 9.523 1 87.19 327 SER A O 1
ATOM 2687 N N . PHE A 1 328 ? 7.375 -8.203 8.68 1 90.31 328 PHE A N 1
ATOM 2688 C CA . PHE A 1 328 ? 6.418 -8.688 7.688 1 90.31 328 PHE A CA 1
ATOM 2689 C C . PHE A 1 328 ? 7.039 -9.789 6.832 1 90.31 328 PHE A C 1
ATOM 2691 O O . PHE A 1 328 ? 8.211 -9.711 6.469 1 90.31 328 PHE A O 1
ATOM 2698 N N . ILE A 1 329 ? 6.262 -10.766 6.578 1 95.25 329 ILE A N 1
ATOM 2699 C CA . ILE A 1 329 ? 6.672 -11.758 5.59 1 95.25 329 ILE A CA 1
ATOM 2700 C C . ILE A 1 329 ? 6.293 -11.281 4.191 1 95.25 329 ILE A C 1
ATOM 2702 O O . ILE A 1 329 ? 5.109 -11.148 3.873 1 95.25 329 ILE A O 1
ATOM 2706 N N . SER A 1 330 ? 7.344 -11.078 3.4 1 95.69 330 SER A N 1
ATOM 2707 C CA . SER A 1 330 ? 7.09 -10.602 2.045 1 95.69 330 SER A CA 1
ATOM 2708 C C . SER A 1 330 ? 6.402 -11.672 1.204 1 95.69 330 SER A C 1
ATOM 2710 O O . SER A 1 330 ? 5.418 -11.398 0.516 1 95.69 330 SER A O 1
ATOM 2712 N N . ARG A 1 331 ? 6.918 -12.836 1.268 1 97 331 ARG A N 1
ATOM 2713 C CA . ARG A 1 331 ? 6.375 -13.961 0.508 1 97 331 ARG A CA 1
ATOM 2714 C C . ARG A 1 331 ? 6.898 -15.289 1.037 1 97 331 ARG A C 1
ATOM 2716 O O . ARG A 1 331 ? 8.047 -15.375 1.486 1 97 331 ARG A O 1
ATOM 2723 N N . GLY A 1 332 ? 6.066 -16.281 1.058 1 97.5 332 GLY A N 1
ATOM 2724 C CA . GLY A 1 332 ? 6.449 -17.672 1.247 1 97.5 332 GLY A CA 1
ATOM 2725 C C . GLY A 1 332 ? 6.254 -18.531 0.004 1 97.5 332 GLY A C 1
ATOM 2726 O O . GLY A 1 332 ? 5.234 -18.406 -0.678 1 97.5 332 GLY A O 1
ATOM 2727 N N . VAL A 1 333 ? 7.281 -19.312 -0.289 1 96.94 333 VAL A N 1
ATOM 2728 C CA . VAL A 1 333 ? 7.191 -20.156 -1.479 1 96.94 333 VAL A CA 1
ATOM 2729 C C . VAL A 1 333 ? 7.434 -21.609 -1.099 1 96.94 333 VAL A C 1
ATOM 2731 O O . VAL A 1 333 ? 7.988 -21.906 -0.037 1 96.94 333 VAL A O 1
ATOM 2734 N N . PHE A 1 334 ? 6.977 -22.5 -1.96 1 94.38 334 PHE A N 1
ATOM 2735 C CA . PHE A 1 334 ? 7.059 -23.938 -1.708 1 94.38 334 PHE A CA 1
ATOM 2736 C C . PHE A 1 334 ? 8.273 -24.547 -2.41 1 94.38 334 PHE A C 1
ATOM 2738 O O . PHE A 1 334 ? 8.617 -24.141 -3.521 1 94.38 334 PHE A O 1
ATOM 2745 N N . SER A 1 335 ? 8.859 -25.359 -1.709 1 88.25 335 SER A N 1
ATOM 2746 C CA . SER A 1 335 ? 9.75 -26.359 -2.293 1 88.25 335 SER A CA 1
ATOM 2747 C C . SER A 1 335 ? 9.367 -27.766 -1.846 1 88.25 335 SER A C 1
ATOM 2749 O O . SER A 1 335 ? 9.086 -28 -0.667 1 88.25 335 SER A O 1
ATOM 2751 N N . SER A 1 336 ? 9.109 -28.641 -2.771 1 76.81 336 SER A N 1
ATOM 2752 C CA . SER A 1 336 ? 8.562 -29.953 -2.445 1 76.81 336 SER A CA 1
ATOM 2753 C C . SER A 1 336 ? 9.641 -30.875 -1.879 1 76.81 336 SER A C 1
ATOM 2755 O O . SER A 1 336 ? 10.781 -30.844 -2.33 1 76.81 336 SER A O 1
ATOM 2757 N N . ILE A 1 337 ? 9.18 -31.562 -0.84 1 76.38 337 ILE A N 1
ATOM 2758 C CA . ILE A 1 337 ? 10.023 -32.594 -0.248 1 76.38 337 ILE A CA 1
ATOM 2759 C C . ILE A 1 337 ? 9.414 -33.969 -0.512 1 76.38 337 ILE A C 1
ATOM 2761 O O . ILE A 1 337 ? 10.109 -34.875 -0.959 1 76.38 337 ILE A O 1
ATOM 2765 N N . SER A 1 338 ? 8.109 -34.031 -0.13 1 80.94 338 SER A N 1
ATOM 2766 C CA . SER A 1 338 ? 7.355 -35.281 -0.259 1 80.94 338 SER A CA 1
ATOM 2767 C C . SER A 1 338 ? 5.867 -35 -0.452 1 80.94 338 SER A C 1
ATOM 2769 O O . SER A 1 338 ? 5.457 -33.844 -0.623 1 80.94 338 SER A O 1
ATOM 2771 N N . ALA A 1 339 ? 5.145 -36.094 -0.478 1 76.25 339 ALA A N 1
ATOM 2772 C CA . ALA A 1 339 ? 3.695 -35.969 -0.647 1 76.25 339 ALA A CA 1
ATOM 2773 C C . ALA A 1 339 ? 3.041 -35.375 0.589 1 76.25 339 ALA A C 1
ATOM 2775 O O . ALA A 1 339 ? 1.979 -34.75 0.495 1 76.25 339 ALA A O 1
ATOM 2776 N N . THR A 1 340 ? 3.66 -35.531 1.71 1 81.69 340 THR A N 1
ATOM 2777 C CA . THR A 1 340 ? 3.006 -35.062 2.934 1 81.69 340 THR A CA 1
ATOM 2778 C C . THR A 1 340 ? 3.818 -33.969 3.605 1 81.69 340 THR A C 1
ATOM 2780 O O . THR A 1 340 ? 3.486 -33.531 4.707 1 81.69 340 THR A O 1
ATOM 2783 N N . GLU A 1 341 ? 4.836 -33.656 2.967 1 88.75 341 GLU A N 1
ATOM 2784 C CA . GLU A 1 341 ? 5.688 -32.625 3.551 1 88.75 341 GLU A CA 1
ATOM 2785 C C . GLU A 1 341 ? 6.129 -31.625 2.496 1 88.75 341 GLU A C 1
ATOM 2787 O O . GLU A 1 341 ? 6.535 -32 1.396 1 88.75 341 GLU A O 1
ATOM 2792 N N . PHE A 1 342 ? 5.953 -30.406 2.92 1 90.31 342 PHE A N 1
ATOM 2793 C CA . PHE A 1 342 ? 6.43 -29.312 2.074 1 90.31 342 PHE A CA 1
ATOM 2794 C C . PHE A 1 342 ? 7.535 -28.531 2.77 1 90.31 342 PHE A C 1
ATOM 2796 O O . PHE A 1 342 ? 7.551 -28.422 3.998 1 90.31 342 PHE A O 1
ATOM 2803 N N . ARG A 1 343 ? 8.453 -28.125 1.968 1 93.5 343 ARG A N 1
ATOM 2804 C CA . ARG A 1 343 ? 9.398 -27.109 2.432 1 93.5 343 ARG A CA 1
ATOM 2805 C C . ARG A 1 343 ? 8.922 -25.703 2.088 1 93.5 343 ARG A C 1
ATOM 2807 O O . ARG A 1 343 ? 8.578 -25.422 0.937 1 93.5 343 ARG A O 1
ATOM 2814 N N . ILE A 1 344 ? 8.867 -24.828 3.098 1 96.31 344 ILE A N 1
ATOM 2815 C CA . ILE A 1 344 ? 8.445 -23.438 2.922 1 96.31 344 ILE A CA 1
ATOM 2816 C C . ILE A 1 344 ? 9.648 -22.5 3.107 1 96.31 344 ILE A C 1
ATOM 2818 O O . ILE A 1 344 ? 10.336 -22.562 4.129 1 96.31 344 ILE A O 1
ATOM 2822 N N . ILE A 1 345 ? 9.891 -21.688 2.115 1 96.94 345 ILE A N 1
ATOM 2823 C CA . ILE A 1 345 ? 10.914 -20.656 2.176 1 96.94 345 ILE A CA 1
ATOM 2824 C C . ILE A 1 345 ? 10.258 -19.281 2.293 1 96.94 345 ILE A C 1
ATOM 2826 O O . ILE A 1 345 ? 9.547 -18.844 1.385 1 96.94 345 ILE A O 1
ATOM 2830 N N . CYS A 1 346 ? 10.469 -18.547 3.404 1 97.69 346 CYS A N 1
ATOM 2831 C CA . CYS A 1 346 ? 9.852 -17.25 3.656 1 97.69 346 CYS A CA 1
ATOM 2832 C C . CYS A 1 346 ? 10.883 -16.141 3.594 1 97.69 346 CYS A C 1
ATOM 2834 O O . CYS A 1 346 ? 11.961 -16.25 4.172 1 97.69 346 CYS A O 1
ATOM 2836 N N . GLY A 1 347 ? 10.57 -15.117 2.809 1 97.44 347 GLY A N 1
ATOM 2837 C CA . GLY A 1 347 ? 11.32 -13.875 2.875 1 97.44 347 GLY A CA 1
ATOM 2838 C C . GLY A 1 347 ? 10.719 -12.867 3.832 1 97.44 347 GLY A C 1
ATOM 2839 O O . GLY A 1 347 ? 9.5 -12.695 3.871 1 97.44 347 GLY A O 1
ATOM 2840 N N . CYS A 1 348 ? 11.586 -12.242 4.555 1 95.56 348 CYS A N 1
ATOM 2841 C CA . CYS A 1 348 ? 11.133 -11.359 5.617 1 95.56 348 CYS A CA 1
ATOM 2842 C C . CYS A 1 348 ? 11.688 -9.953 5.43 1 95.56 348 CYS A C 1
ATOM 2844 O O . CYS A 1 348 ? 12.836 -9.781 5.02 1 95.56 348 CYS A O 1
ATOM 2846 N N . TYR A 1 349 ? 10.969 -8.938 5.855 1 91.06 349 TYR A N 1
ATOM 2847 C CA . TYR A 1 349 ? 11.367 -7.539 5.75 1 91.06 349 TYR A CA 1
ATOM 2848 C C . TYR A 1 349 ? 12.547 -7.234 6.664 1 91.06 349 TYR A C 1
ATOM 2850 O O . TYR A 1 349 ? 13.195 -6.195 6.527 1 91.06 349 TYR A O 1
ATOM 2858 N N . ASP A 1 350 ? 12.898 -8.141 7.559 1 85.56 350 ASP A N 1
ATOM 2859 C CA . ASP A 1 350 ? 14.039 -7.891 8.43 1 85.56 350 ASP A CA 1
ATOM 2860 C C . ASP A 1 350 ? 15.336 -8.352 7.777 1 85.56 350 ASP A C 1
ATOM 2862 O O . ASP A 1 350 ? 16.406 -8.242 8.375 1 85.56 350 ASP A O 1
ATOM 2866 N N . GLY A 1 351 ? 15.188 -8.891 6.59 1 91.94 351 GLY A N 1
ATOM 2867 C CA . GLY A 1 351 ? 16.375 -9.242 5.832 1 91.94 351 GLY A CA 1
ATOM 2868 C C . GLY A 1 351 ? 16.734 -10.719 5.93 1 91.94 351 GLY A C 1
ATOM 2869 O O . GLY A 1 351 ? 17.781 -11.141 5.434 1 91.94 351 GLY A O 1
ATOM 2870 N N . THR A 1 352 ? 15.82 -11.469 6.52 1 94.38 352 THR A N 1
ATOM 2871 C CA . THR A 1 352 ? 16.125 -12.883 6.695 1 94.38 352 THR A CA 1
ATOM 2872 C C . THR A 1 352 ? 15.219 -13.742 5.816 1 94.38 352 THR A C 1
ATOM 2874 O O . THR A 1 352 ? 14.18 -13.281 5.344 1 94.38 352 THR A O 1
ATOM 2877 N N . ILE A 1 353 ? 15.727 -14.93 5.578 1 96.19 353 ILE A N 1
ATOM 2878 C CA . ILE A 1 353 ? 14.945 -16 4.977 1 96.19 353 ILE A CA 1
ATOM 2879 C C . ILE A 1 353 ? 14.883 -17.188 5.934 1 96.19 353 ILE A C 1
ATOM 2881 O O . ILE A 1 353 ? 15.812 -17.422 6.711 1 96.19 353 ILE A O 1
ATOM 2885 N N . SER A 1 354 ? 13.789 -17.828 5.945 1 96.88 354 SER A N 1
ATOM 2886 C CA . SER A 1 354 ? 13.672 -19.078 6.688 1 96.88 354 SER A CA 1
ATOM 2887 C C . SER A 1 354 ? 13.344 -20.234 5.762 1 96.88 354 SER A C 1
ATOM 2889 O O . SER A 1 354 ? 12.688 -20.062 4.73 1 96.88 354 SER A O 1
ATOM 2891 N N . ILE A 1 355 ? 13.883 -21.406 6.055 1 96.25 355 ILE A N 1
ATOM 2892 C CA . ILE A 1 355 ? 13.57 -22.656 5.379 1 96.25 355 ILE A CA 1
ATOM 2893 C C . ILE A 1 355 ? 13 -23.656 6.387 1 96.25 355 ILE A C 1
ATOM 2895 O O . ILE A 1 355 ? 13.727 -24.172 7.234 1 96.25 355 ILE A O 1
ATOM 2899 N N . THR A 1 356 ? 11.711 -23.859 6.258 1 96 356 THR A N 1
ATOM 2900 C CA . THR A 1 356 ? 11 -24.656 7.254 1 96 356 THR A CA 1
ATOM 2901 C C . THR A 1 356 ? 10.234 -25.797 6.586 1 96 356 THR A C 1
ATOM 2903 O O . THR A 1 356 ? 9.477 -25.562 5.641 1 96 356 THR A O 1
ATOM 2906 N N . ASP A 1 357 ? 10.438 -27 7.062 1 94.31 357 ASP A N 1
ATOM 2907 C CA . ASP A 1 357 ? 9.656 -28.156 6.602 1 94.31 357 ASP A CA 1
ATOM 2908 C C . ASP A 1 357 ? 8.359 -28.281 7.387 1 94.31 357 ASP A C 1
ATOM 2910 O O . ASP A 1 357 ? 8.359 -28.234 8.617 1 94.31 357 ASP A O 1
ATOM 2914 N N . VAL A 1 358 ? 7.27 -28.375 6.664 1 94 358 VAL A N 1
ATOM 2915 C CA . VAL A 1 358 ? 5.945 -28.453 7.27 1 94 358 VAL A CA 1
ATOM 2916 C C . VAL A 1 358 ? 5.332 -29.828 7.02 1 94 358 VAL A C 1
ATOM 2918 O O . VAL A 1 358 ? 5.195 -30.25 5.871 1 94 358 VAL A O 1
ATOM 2921 N N . ASP A 1 359 ? 4.965 -30.438 8.117 1 92.56 359 ASP A N 1
ATOM 2922 C CA . ASP A 1 359 ? 4.262 -31.719 8.07 1 92.56 359 ASP A CA 1
ATOM 2923 C C . ASP A 1 359 ? 2.754 -31.516 7.969 1 92.56 359 ASP A C 1
ATOM 2925 O O . ASP A 1 359 ? 2.125 -31.016 8.906 1 92.56 359 ASP A O 1
ATOM 2929 N N . LEU A 1 360 ? 2.156 -31.953 6.918 1 88.12 360 LEU A N 1
ATOM 2930 C CA . LEU A 1 360 ? 0.745 -31.719 6.641 1 88.12 360 LEU A CA 1
ATOM 2931 C C . LEU A 1 360 ? -0.141 -32.438 7.652 1 88.12 360 LEU A C 1
ATOM 2933 O O . LEU A 1 360 ? -1.315 -32.094 7.809 1 88.12 360 LEU A O 1
ATOM 2937 N N . ASN A 1 361 ? 0.385 -33.375 8.367 1 87.81 361 ASN A N 1
ATOM 2938 C CA . ASN A 1 361 ? -0.388 -34.125 9.352 1 87.81 361 ASN A CA 1
ATOM 2939 C C . ASN A 1 361 ? -0.541 -33.344 10.648 1 87.81 361 ASN A C 1
ATOM 2941 O O . ASN A 1 361 ? -1.326 -33.719 11.523 1 87.81 361 ASN A O 1
ATOM 2945 N N . GLN A 1 362 ? 0.095 -32.219 10.711 1 88.75 362 GLN A N 1
ATOM 2946 C CA . GLN A 1 362 ? 0.099 -31.484 11.969 1 88.75 362 GLN A CA 1
ATOM 2947 C C . GLN A 1 362 ? -0.643 -30.156 11.82 1 88.75 362 GLN A C 1
ATOM 2949 O O . GLN A 1 362 ? -0.516 -29.281 12.672 1 88.75 362 GLN A O 1
ATOM 2954 N N . LEU A 1 363 ? -1.409 -30.094 10.875 1 91.69 363 LEU A N 1
ATOM 2955 C CA . LEU A 1 363 ? -2.088 -28.828 10.602 1 91.69 363 LEU A CA 1
ATOM 2956 C C . LEU A 1 363 ? -3.373 -28.719 11.414 1 91.69 363 LEU A C 1
ATOM 2958 O O . LEU A 1 363 ? -3.945 -29.734 11.82 1 91.69 363 LEU A O 1
ATOM 2962 N N . ASN A 1 364 ? -3.758 -27.5 11.695 1 91.88 364 ASN A N 1
ATOM 2963 C CA . ASN A 1 364 ? -5.074 -27.25 12.273 1 91.88 364 ASN A CA 1
ATOM 2964 C C . ASN A 1 364 ? -6.191 -27.609 11.297 1 91.88 364 ASN A C 1
ATOM 2966 O O . ASN A 1 364 ? -6.199 -27.156 10.156 1 91.88 364 ASN A O 1
ATOM 2970 N N . GLN A 1 365 ? -7.137 -28.359 11.758 1 89.62 365 GLN A N 1
ATOM 2971 C CA . GLN A 1 365 ? -8.227 -28.812 10.898 1 89.62 365 GLN A CA 1
ATOM 2972 C C . GLN A 1 365 ? -9.422 -27.859 10.992 1 89.62 365 GLN A C 1
ATOM 2974 O O . GLN A 1 365 ? -9.742 -27.359 12.07 1 89.62 365 GLN A O 1
ATOM 2979 N N . GLU A 1 366 ? -10.008 -27.688 9.781 1 87.69 366 GLU A N 1
ATOM 2980 C CA . GLU A 1 366 ? -11.18 -26.812 9.727 1 87.69 366 GLU A CA 1
ATOM 2981 C C . GLU A 1 366 ? -12.367 -27.516 9.078 1 87.69 366 GLU A C 1
ATOM 2983 O O . GLU A 1 366 ? -12.188 -28.328 8.156 1 87.69 366 GLU A O 1
ATOM 2988 N N . ASN A 1 367 ? -13.547 -27.125 9.539 1 81.94 367 ASN A N 1
ATOM 2989 C CA . ASN A 1 367 ? -14.766 -27.719 8.992 1 81.94 367 ASN A CA 1
ATOM 2990 C C . ASN A 1 367 ? -15.531 -26.703 8.141 1 81.94 367 ASN A C 1
ATOM 2992 O O . ASN A 1 367 ? -16.625 -27.016 7.645 1 81.94 367 ASN A O 1
ATOM 2996 N N . SER A 1 368 ? -14.938 -25.547 8.039 1 84 368 SER A N 1
ATOM 2997 C CA . SER A 1 368 ? -15.594 -24.469 7.293 1 84 368 SER A CA 1
ATOM 2998 C C . SER A 1 368 ? -14.734 -24 6.129 1 84 368 SER A C 1
ATOM 3000 O O . SER A 1 368 ? -13.516 -24.219 6.121 1 84 368 SER A O 1
ATOM 3002 N N . LEU A 1 369 ? -15.516 -23.516 5.172 1 85.94 369 LEU A N 1
ATOM 3003 C CA . LEU A 1 369 ? -14.828 -22.906 4.031 1 85.94 369 LEU A CA 1
ATOM 3004 C C . LEU A 1 369 ? -14.531 -21.438 4.293 1 85.94 369 LEU A C 1
ATOM 3006 O O . LEU A 1 369 ? -13.898 -20.766 3.469 1 85.94 369 LEU A O 1
ATOM 3010 N N . PHE A 1 370 ? -14.977 -21.031 5.383 1 86.56 370 PHE A N 1
ATOM 3011 C CA . PHE A 1 370 ? -14.648 -19.688 5.855 1 86.56 370 PHE A CA 1
ATOM 3012 C C . PHE A 1 370 ? -13.875 -19.75 7.168 1 86.56 370 PHE A C 1
ATOM 3014 O O . PHE A 1 370 ? -14.469 -19.953 8.234 1 86.56 370 PHE A O 1
ATOM 3021 N N . VAL A 1 371 ? -12.594 -19.578 6.984 1 90.56 371 VAL A N 1
ATOM 3022 C CA . VAL A 1 371 ? -11.695 -19.844 8.102 1 90.56 371 VAL A CA 1
ATOM 3023 C C . VAL A 1 371 ? -11.164 -18.516 8.656 1 90.56 371 VAL A C 1
ATOM 3025 O O . VAL A 1 371 ? -10.828 -17.609 7.895 1 90.56 371 VAL A O 1
ATOM 3028 N N . ARG A 1 372 ? -11.125 -18.375 9.922 1 87.88 372 ARG A N 1
ATOM 3029 C CA . ARG A 1 372 ? -10.484 -17.266 10.609 1 87.88 372 ARG A CA 1
ATOM 3030 C C . ARG A 1 372 ? -9.367 -17.75 11.516 1 87.88 372 ARG A C 1
ATOM 3032 O O . ARG A 1 372 ? -9.586 -18.625 12.359 1 87.88 372 ARG A O 1
ATOM 3039 N N . ALA A 1 373 ? -8.211 -17.234 11.18 1 83.75 373 ALA A N 1
ATOM 3040 C CA . ALA A 1 373 ? -7.102 -17.578 12.062 1 83.75 373 ALA A CA 1
ATOM 3041 C C . ALA A 1 373 ? -7.367 -17.109 13.492 1 83.75 373 ALA A C 1
ATOM 3043 O O . ALA A 1 373 ? -7.902 -16.016 13.695 1 83.75 373 ALA A O 1
ATOM 3044 N N . GLN A 1 374 ? -7.168 -18.062 14.359 1 72.69 374 GLN A N 1
ATOM 3045 C CA . GLN A 1 374 ? -7.348 -17.719 15.766 1 72.69 374 GLN A CA 1
ATOM 3046 C C . GLN A 1 374 ? -6.059 -17.938 16.547 1 72.69 374 GLN A C 1
ATOM 3048 O O . GLN A 1 374 ? -5.211 -18.734 16.141 1 72.69 374 GLN A O 1
ATOM 3053 N N . GLU A 1 375 ? -5.93 -17.266 17.578 1 59.09 375 GLU A N 1
ATOM 3054 C CA . GLU A 1 375 ? -4.723 -17.234 18.406 1 59.09 375 GLU A CA 1
ATOM 3055 C C . GLU A 1 375 ? -4.43 -18.609 18.984 1 59.09 375 GLU A C 1
ATOM 3057 O O . GLU A 1 375 ? -3.27 -19.016 19.094 1 59.09 375 GLU A O 1
ATOM 3062 N N . LYS A 1 376 ? -5.395 -19.25 19.375 1 62.94 376 LYS A N 1
ATOM 3063 C CA . LYS A 1 376 ? -5.199 -20.5 20.125 1 62.94 376 LYS A CA 1
ATOM 3064 C C . LYS A 1 376 ? -4.77 -21.641 19.203 1 62.94 376 LYS A C 1
ATOM 3066 O O . LYS A 1 376 ? -4.43 -22.719 19.672 1 62.94 376 LYS A O 1
ATOM 3071 N N . GLU A 1 377 ? -4.43 -21.234 18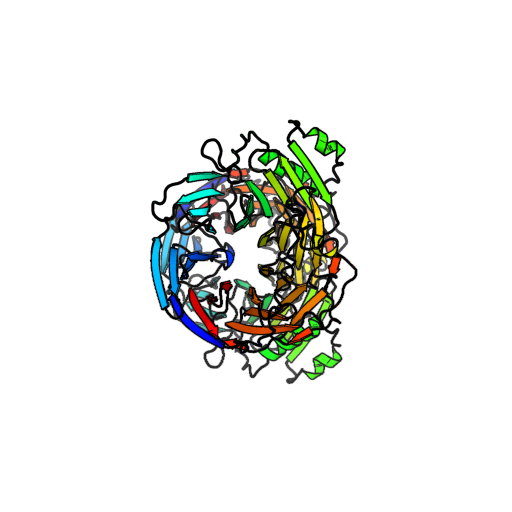.125 1 70.62 377 GLU A N 1
ATOM 3072 C CA . GLU A 1 377 ? -4.211 -22.328 17.172 1 70.62 377 GLU A CA 1
ATOM 3073 C C . GLU A 1 377 ? -2.754 -22.781 17.188 1 70.62 377 GLU A C 1
ATOM 3075 O O . GLU A 1 377 ? -1.896 -22.109 17.766 1 70.62 377 GLU A O 1
ATOM 3080 N N . LYS A 1 378 ? -2.523 -24.016 16.75 1 82.88 378 LYS A N 1
ATOM 3081 C CA . LYS A 1 378 ? -1.196 -24.609 16.594 1 82.88 378 LYS A CA 1
ATOM 3082 C C . LYS A 1 378 ? -0.322 -23.75 15.672 1 82.88 378 LYS A C 1
ATOM 3084 O O . LYS A 1 378 ? -0.792 -23.25 14.648 1 82.88 378 LYS A O 1
ATOM 3089 N N . VAL A 1 379 ? 0.894 -23.531 16.234 1 90.94 379 VAL A N 1
ATOM 3090 C CA . VAL A 1 379 ? 1.857 -22.781 15.445 1 90.94 379 VAL A CA 1
ATOM 3091 C C . VAL A 1 379 ? 3.131 -23.594 15.25 1 90.94 379 VAL A C 1
ATOM 3093 O O . VAL A 1 379 ? 3.381 -24.547 15.992 1 90.94 379 VAL A O 1
ATOM 3096 N N . LEU A 1 380 ? 3.826 -23.422 14.211 1 94.25 380 LEU A N 1
ATOM 3097 C CA . LEU A 1 380 ? 5.133 -24.016 13.922 1 94.25 380 LEU A CA 1
ATOM 3098 C C . LEU A 1 380 ? 6.211 -22.938 13.891 1 94.25 380 LEU A C 1
ATOM 3100 O O . LEU A 1 380 ? 6.059 -21.922 13.211 1 94.25 380 LEU A O 1
ATOM 3104 N N . GLN A 1 381 ? 7.234 -23.156 14.617 1 94.25 381 GLN A N 1
ATOM 3105 C CA . GLN A 1 381 ? 8.352 -22.219 14.594 1 94.25 381 GLN A CA 1
ATOM 3106 C C . GLN A 1 381 ? 9.18 -22.375 13.32 1 94.25 381 GLN A C 1
ATOM 3108 O O . GLN A 1 381 ? 9.5 -23.5 12.922 1 94.25 381 GLN A O 1
ATOM 3113 N N . VAL A 1 382 ? 9.445 -21.25 12.719 1 95.38 382 VAL A N 1
ATOM 3114 C CA . VAL A 1 382 ? 10.258 -21.312 11.516 1 95.38 382 VAL A CA 1
ATOM 3115 C C . VAL A 1 382 ? 11.664 -21.797 11.859 1 95.38 382 VAL A C 1
ATOM 3117 O O . VAL A 1 382 ? 12.117 -21.641 12.992 1 95.38 382 VAL A O 1
ATOM 3120 N N . LYS A 1 383 ? 12.336 -22.359 10.883 1 95.19 383 LYS A N 1
ATOM 3121 C CA . LYS A 1 383 ? 13.664 -22.938 11.062 1 95.19 383 LYS A CA 1
ATOM 3122 C C . LYS A 1 383 ? 14.633 -22.453 9.992 1 95.19 383 LYS A C 1
ATOM 3124 O O . LYS A 1 383 ? 14.219 -21.828 9.016 1 95.19 383 LYS A O 1
ATOM 3129 N N . ASN A 1 384 ? 15.977 -22.641 10.258 1 93.88 384 ASN A N 1
ATOM 3130 C CA . ASN A 1 384 ? 17.062 -22.359 9.328 1 93.88 384 ASN A CA 1
ATOM 3131 C C . ASN A 1 384 ? 17.031 -20.922 8.836 1 93.88 384 ASN A C 1
ATOM 3133 O O . ASN A 1 384 ? 17.047 -20.672 7.625 1 93.88 384 ASN A O 1
ATOM 3137 N N . ILE A 1 385 ? 16.875 -20.078 9.75 1 94.31 385 ILE A N 1
ATOM 3138 C CA . ILE A 1 385 ? 16.844 -18.656 9.438 1 94.31 385 ILE A CA 1
ATOM 3139 C C . ILE A 1 385 ? 18.219 -18.188 8.992 1 94.31 385 ILE A C 1
ATOM 3141 O O . ILE A 1 385 ? 19.234 -18.516 9.617 1 94.31 385 ILE A O 1
ATOM 3145 N N . GLN A 1 386 ? 18.281 -17.484 7.898 1 92.69 386 GLN A N 1
ATOM 3146 C CA . GLN A 1 386 ? 19.516 -16.969 7.336 1 92.69 386 GLN A CA 1
ATOM 3147 C C . GLN A 1 386 ? 19.375 -15.492 6.98 1 92.69 386 GLN A C 1
ATOM 3149 O O . GLN A 1 386 ? 18.359 -15.078 6.422 1 92.69 386 GLN A O 1
ATOM 3154 N N . SER A 1 387 ? 20.359 -14.719 7.305 1 92.62 387 SER A N 1
ATOM 3155 C CA . SER A 1 387 ? 20.391 -13.312 6.914 1 92.62 387 SER A CA 1
ATOM 3156 C C . SER A 1 387 ? 20.859 -13.148 5.473 1 92.62 387 SER A C 1
ATOM 3158 O O . SER A 1 387 ? 2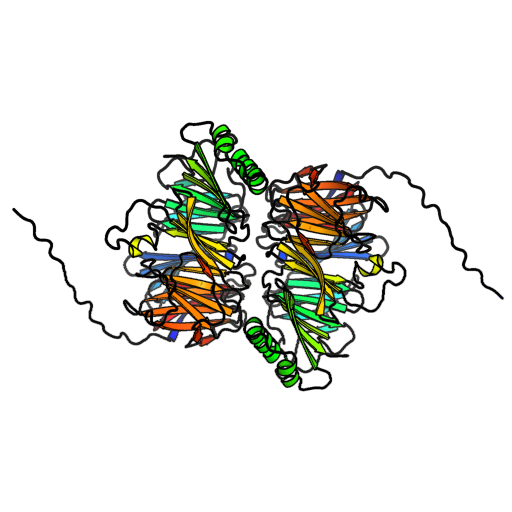1.906 -13.664 5.098 1 92.62 387 SER A O 1
ATOM 3160 N N . VAL A 1 388 ? 20.062 -12.445 4.645 1 93.06 388 VAL A N 1
ATOM 3161 C CA . VAL A 1 388 ? 20.438 -12.312 3.242 1 93.06 388 VAL A CA 1
ATOM 3162 C C . VAL A 1 388 ? 20.562 -10.836 2.873 1 93.06 388 VAL A C 1
ATOM 3164 O O . VAL A 1 388 ? 21.125 -10.492 1.832 1 93.06 388 VAL A O 1
ATOM 3167 N N . SER A 1 389 ? 20 -9.961 3.65 1 90.19 389 SER A N 1
ATOM 3168 C CA . SER A 1 389 ? 20.031 -8.523 3.385 1 90.19 389 SER A CA 1
ATOM 3169 C C . SER A 1 389 ? 19.938 -7.719 4.676 1 90.19 389 SER A C 1
ATOM 3171 O O . SER A 1 389 ? 19.203 -8.102 5.598 1 90.19 389 SER A O 1
ATOM 3173 N N . GLN A 1 390 ? 20.609 -6.633 4.738 1 82.62 390 GLN A N 1
ATOM 3174 C CA . GLN A 1 390 ? 20.516 -5.738 5.887 1 82.62 390 GLN A CA 1
ATOM 3175 C C . GLN A 1 390 ? 19.281 -4.844 5.789 1 82.62 390 GLN A C 1
ATOM 3177 O O . GLN A 1 390 ? 18.781 -4.355 6.805 1 82.62 390 GLN A O 1
ATOM 3182 N N . ASP A 1 391 ? 18.797 -4.727 4.531 1 81.69 391 ASP A N 1
ATOM 3183 C CA . ASP A 1 391 ? 17.734 -3.756 4.312 1 81.69 391 ASP A CA 1
ATOM 3184 C C . ASP A 1 391 ? 16.375 -4.445 4.211 1 81.69 391 ASP A C 1
ATOM 3186 O O . ASP A 1 391 ? 15.336 -3.779 4.148 1 81.69 391 ASP A O 1
ATOM 3190 N N . GLY A 1 392 ? 16.391 -5.754 4.188 1 90.75 392 GLY A N 1
ATOM 3191 C CA . GLY A 1 392 ? 15.133 -6.465 4.125 1 90.75 392 GLY A CA 1
ATOM 3192 C C . GLY A 1 392 ? 14.914 -7.191 2.811 1 90.75 392 GLY A C 1
ATOM 3193 O O . GLY A 1 392 ? 15.461 -6.785 1.778 1 90.75 392 GLY A O 1
ATOM 3194 N N . VAL A 1 393 ? 14.125 -8.242 2.846 1 94.62 393 VAL A N 1
ATOM 3195 C CA . VAL A 1 393 ? 13.75 -9.016 1.666 1 94.62 393 VAL A CA 1
ATOM 3196 C C . VAL A 1 393 ? 12.367 -8.578 1.183 1 94.62 393 VAL A C 1
ATOM 3198 O O . VAL A 1 393 ? 11.359 -8.82 1.857 1 94.62 393 VAL A O 1
ATOM 3201 N N . ALA A 1 394 ? 12.352 -8 0.001 1 93.25 394 ALA A N 1
ATOM 3202 C CA . ALA A 1 394 ? 11.125 -7.414 -0.524 1 93.25 394 ALA A CA 1
ATOM 3203 C C . ALA A 1 394 ? 10.258 -8.477 -1.203 1 93.25 394 ALA A C 1
ATOM 3205 O O . ALA A 1 394 ? 9.031 -8.336 -1.275 1 93.25 394 ALA A O 1
ATOM 3206 N N . ASN A 1 395 ? 10.898 -9.5 -1.694 1 94.81 395 ASN A N 1
ATOM 3207 C CA . ASN A 1 395 ? 10.203 -10.578 -2.385 1 94.81 395 ASN A CA 1
ATOM 3208 C C . ASN A 1 395 ? 11.078 -11.82 -2.512 1 94.81 395 ASN A C 1
ATOM 3210 O O . ASN A 1 395 ? 12.305 -11.734 -2.432 1 94.81 395 ASN A O 1
ATOM 3214 N N . VAL A 1 396 ? 10.422 -12.977 -2.682 1 96.38 396 VAL A N 1
ATOM 3215 C CA . VAL A 1 396 ? 11.109 -14.25 -2.891 1 96.38 396 VAL A CA 1
ATOM 3216 C C . VAL A 1 396 ? 10.422 -15.031 -4.012 1 96.38 396 VAL A C 1
ATOM 3218 O O . VAL A 1 396 ? 9.203 -14.969 -4.16 1 96.38 396 VAL A O 1
ATOM 3221 N N . ALA A 1 397 ? 11.203 -15.656 -4.785 1 95.44 397 ALA A N 1
ATOM 3222 C CA . ALA A 1 397 ? 10.711 -16.562 -5.809 1 95.44 397 ALA A CA 1
ATOM 3223 C C . ALA A 1 397 ? 11.5 -17.875 -5.805 1 95.44 397 ALA A C 1
ATOM 3225 O O . ALA A 1 397 ? 12.664 -17.906 -5.414 1 95.44 397 ALA A O 1
ATOM 3226 N N . GLU A 1 398 ? 10.844 -18.906 -6.184 1 94.06 398 GLU A N 1
ATOM 3227 C CA . GLU A 1 398 ? 11.484 -20.203 -6.258 1 94.06 398 GLU A CA 1
ATOM 3228 C C . GLU A 1 398 ? 11.133 -20.922 -7.559 1 94.06 398 GLU A C 1
ATOM 3230 O O . GLU A 1 398 ? 9.984 -20.875 -8.016 1 94.06 398 GLU A O 1
ATOM 3235 N N . TYR A 1 399 ? 12.133 -21.531 -8.156 1 92.75 399 TYR A N 1
ATOM 3236 C CA . TYR A 1 399 ? 11.93 -22.359 -9.336 1 92.75 399 TYR A CA 1
ATOM 3237 C C . TYR A 1 399 ? 13.023 -23.422 -9.445 1 92.75 399 TYR A C 1
ATOM 3239 O O . TYR A 1 399 ? 14.211 -23.094 -9.531 1 92.75 399 TYR A O 1
ATOM 3247 N N . GLN A 1 400 ? 12.695 -24.672 -9.453 1 88 400 GLN A N 1
ATOM 3248 C CA . GLN A 1 400 ? 13.609 -25.797 -9.625 1 88 400 GLN A CA 1
ATOM 3249 C C . GLN A 1 400 ? 14.82 -25.672 -8.703 1 88 400 GLN A C 1
ATOM 3251 O O . GLN A 1 400 ? 15.969 -25.75 -9.148 1 88 400 GLN A O 1
ATOM 3256 N N . ASN A 1 401 ? 14.727 -25.344 -7.477 1 88.19 401 ASN A N 1
ATOM 3257 C CA . ASN A 1 401 ? 15.703 -25.281 -6.395 1 88.19 401 ASN A CA 1
ATOM 3258 C C . ASN A 1 401 ? 16.453 -23.953 -6.375 1 88.19 401 ASN A C 1
ATOM 3260 O O . ASN A 1 401 ? 17.328 -23.734 -5.535 1 88.19 401 ASN A O 1
ATOM 3264 N N . TYR A 1 402 ? 16.125 -23.156 -7.41 1 92.69 402 TYR A N 1
ATOM 3265 C CA . TYR A 1 402 ? 16.641 -21.797 -7.305 1 92.69 402 TYR A CA 1
ATOM 3266 C C . TYR A 1 402 ? 15.742 -20.938 -6.414 1 92.69 402 TYR A C 1
ATOM 3268 O O . TYR A 1 402 ? 14.516 -21.031 -6.488 1 92.69 402 TYR A O 1
ATOM 3276 N N . VAL A 1 403 ? 16.328 -20.219 -5.594 1 94.69 403 VAL A N 1
ATOM 3277 C CA . VAL A 1 403 ? 15.633 -19.25 -4.746 1 94.69 403 VAL A CA 1
ATOM 3278 C C . VAL A 1 403 ? 16.156 -17.844 -5.031 1 94.69 403 VAL A C 1
ATOM 3280 O O . VAL A 1 403 ? 17.344 -17.594 -4.91 1 94.69 403 VAL A O 1
ATOM 3283 N N . VAL A 1 404 ? 15.297 -17 -5.453 1 95.38 404 VAL A N 1
ATOM 3284 C CA . VAL A 1 404 ? 15.664 -15.625 -5.77 1 95.38 404 VAL A CA 1
ATOM 3285 C C . VAL A 1 404 ? 15.164 -14.695 -4.668 1 95.38 404 VAL A C 1
ATOM 3287 O O . VAL A 1 404 ? 13.969 -14.656 -4.371 1 95.38 404 VAL A O 1
ATOM 3290 N N . CYS A 1 405 ? 16.047 -13.977 -4.059 1 95.69 405 CYS A N 1
ATOM 3291 C CA . CYS A 1 405 ? 15.719 -12.977 -3.051 1 95.69 405 CYS A CA 1
ATOM 3292 C C . CYS A 1 405 ? 15.898 -11.57 -3.604 1 95.69 405 CYS A C 1
ATOM 3294 O O . CYS A 1 405 ? 17 -11.195 -4.027 1 95.69 405 CYS A O 1
ATOM 3296 N N . ILE A 1 406 ? 14.867 -10.883 -3.631 1 94.75 406 ILE A N 1
ATOM 3297 C CA . ILE A 1 406 ? 14.891 -9.484 -4.047 1 94.75 406 ILE A CA 1
ATOM 3298 C C . ILE A 1 406 ? 14.859 -8.578 -2.818 1 94.75 406 ILE A C 1
ATOM 3300 O O . ILE A 1 406 ? 13.875 -8.555 -2.082 1 94.75 406 ILE A O 1
ATOM 3304 N N . ASN A 1 407 ? 15.922 -7.82 -2.711 1 92.44 407 ASN A N 1
ATOM 3305 C CA . ASN A 1 407 ? 16.094 -7.078 -1.468 1 92.44 407 ASN A CA 1
ATOM 3306 C C . ASN A 1 407 ? 15.789 -5.594 -1.654 1 92.44 407 ASN A C 1
ATOM 3308 O O . ASN A 1 407 ? 15.984 -5.047 -2.742 1 92.44 407 ASN A O 1
ATOM 3312 N N . PHE A 1 408 ? 15.406 -4.914 -0.621 1 88.25 408 PHE A N 1
ATOM 3313 C CA . PHE A 1 408 ? 15.016 -3.512 -0.669 1 88.25 408 PHE A CA 1
ATOM 3314 C C . PHE A 1 408 ? 16.188 -2.627 -1.058 1 88.25 408 PHE A C 1
ATOM 3316 O O . PHE A 1 408 ? 16 -1.532 -1.592 1 88.25 408 PHE A O 1
ATOM 3323 N N . ASP A 1 409 ? 17.391 -3.104 -0.831 1 84.88 409 ASP A N 1
ATOM 3324 C CA . ASP A 1 409 ? 18.562 -2.289 -1.155 1 84.88 409 ASP A CA 1
ATOM 3325 C C . ASP A 1 409 ? 18.859 -2.328 -2.652 1 84.88 409 ASP A C 1
ATOM 3327 O O . ASP A 1 409 ? 19.812 -1.698 -3.119 1 84.88 409 ASP A O 1
ATOM 3331 N N . GLY A 1 410 ? 18.109 -3.094 -3.393 1 86.5 410 GLY A N 1
ATOM 3332 C CA . GLY A 1 410 ? 18.281 -3.154 -4.836 1 86.5 410 GLY A CA 1
ATOM 3333 C C . GLY A 1 410 ? 19.109 -4.34 -5.293 1 86.5 410 GLY A C 1
ATOM 3334 O O . GLY A 1 410 ? 19.328 -4.523 -6.492 1 86.5 410 GLY A O 1
ATOM 3335 N N . VAL A 1 411 ? 19.531 -5.129 -4.336 1 90.69 411 VAL A N 1
ATOM 3336 C CA . VAL A 1 411 ? 20.344 -6.289 -4.68 1 90.69 411 VAL A CA 1
ATOM 3337 C C . VAL A 1 411 ? 19.453 -7.527 -4.809 1 90.69 411 VAL A C 1
ATOM 3339 O O . VAL A 1 411 ? 18.641 -7.805 -3.928 1 90.69 411 VAL A O 1
ATOM 3342 N N . ILE A 1 412 ? 19.594 -8.188 -5.945 1 92.62 412 ILE A N 1
ATOM 3343 C CA . ILE A 1 412 ? 18.906 -9.445 -6.191 1 92.62 412 ILE A CA 1
ATOM 3344 C C . ILE A 1 412 ? 19.891 -10.609 -6.062 1 92.62 412 ILE A C 1
ATOM 3346 O O . ILE A 1 412 ? 20.906 -10.641 -6.75 1 92.62 412 ILE A O 1
ATOM 3350 N N . LYS A 1 413 ? 19.609 -11.508 -5.191 1 94.5 413 LYS A N 1
ATOM 3351 C CA . LYS A 1 413 ? 20.469 -12.664 -4.969 1 94.5 413 LYS A CA 1
ATOM 3352 C C . LYS A 1 413 ? 19.781 -13.953 -5.418 1 94.5 413 LYS A C 1
ATOM 3354 O O . LYS A 1 413 ? 18.641 -14.203 -5.066 1 94.5 413 LYS A O 1
ATOM 3359 N N . ILE A 1 414 ? 20.5 -14.688 -6.188 1 94.12 414 ILE A N 1
ATOM 3360 C CA . ILE A 1 414 ? 20.016 -15.992 -6.645 1 94.12 414 ILE A CA 1
ATOM 3361 C C . ILE A 1 414 ? 20.781 -17.094 -5.922 1 94.12 414 ILE A C 1
ATOM 3363 O O . ILE A 1 414 ? 22.016 -17.125 -5.926 1 94.12 414 ILE A O 1
ATOM 3367 N N . PHE A 1 415 ? 20.031 -17.938 -5.324 1 94.5 415 PHE A N 1
ATOM 3368 C CA . PHE A 1 415 ? 20.625 -19.031 -4.562 1 94.5 415 PHE A CA 1
ATOM 3369 C C . PHE A 1 415 ? 20.219 -20.375 -5.156 1 94.5 415 PHE A C 1
ATOM 3371 O O . PHE A 1 415 ? 19.188 -20.484 -5.836 1 94.5 415 PHE A O 1
ATOM 3378 N N . LEU A 1 416 ? 21.062 -21.312 -4.934 1 91.69 416 LEU A N 1
ATOM 3379 C CA . LEU A 1 416 ? 20.703 -22.719 -5.137 1 91.69 416 LEU A CA 1
ATOM 3380 C C . LEU A 1 416 ? 20.453 -23.406 -3.803 1 91.69 416 LEU A C 1
ATOM 3382 O O . LEU A 1 416 ? 21.266 -23.297 -2.875 1 91.69 416 LEU A O 1
ATOM 3386 N N . LEU A 1 417 ? 19.312 -23.953 -3.742 1 89.12 417 LEU A N 1
ATOM 3387 C CA . LEU A 1 417 ? 18.969 -24.703 -2.545 1 89.12 417 LEU A CA 1
ATOM 3388 C C . LEU A 1 417 ? 19.656 -26.078 -2.549 1 89.12 417 LEU A C 1
ATOM 3390 O O . LEU A 1 417 ? 19.484 -26.844 -3.49 1 89.12 417 LEU A O 1
ATOM 3394 N N . GLN A 1 418 ? 20.594 -26.344 -1.581 1 81.69 418 GLN A N 1
ATOM 3395 C CA . GLN A 1 418 ? 21.297 -27.609 -1.461 1 81.69 418 GLN A CA 1
ATOM 3396 C C . GLN A 1 418 ? 21.188 -28.172 -0.045 1 81.69 418 GLN A C 1
ATOM 3398 O O . GLN A 1 418 ? 21.062 -27.406 0.919 1 81.69 418 GLN A O 1
ATOM 3403 N N . MET B 1 1 ? -3.121 51.344 38.031 1 24.95 1 MET B N 1
ATOM 3404 C CA . MET B 1 1 ? -3.625 51.781 36.719 1 24.95 1 MET B CA 1
ATOM 3405 C C . MET B 1 1 ? -4.055 50.594 35.875 1 24.95 1 MET B C 1
ATOM 3407 O O . MET B 1 1 ? -3.279 49.656 35.688 1 24.95 1 MET B O 1
ATOM 3411 N N . ASP B 1 2 ? -5.41 50.344 35.625 1 24.14 2 ASP B N 1
ATOM 3412 C CA . ASP B 1 2 ? -6.309 49.281 35.188 1 24.14 2 ASP B CA 1
ATOM 3413 C C . ASP B 1 2 ? -6.242 49.094 33.688 1 24.14 2 ASP B C 1
ATOM 3415 O O . ASP B 1 2 ? -6.66 49.938 32.906 1 24.14 2 ASP B O 1
ATOM 3419 N N . GLN B 1 3 ? -5.117 48.688 33.125 1 25.77 3 GLN B N 1
ATOM 3420 C CA . GLN B 1 3 ? -4.926 48.594 31.672 1 25.77 3 GLN B CA 1
ATOM 3421 C C . GLN B 1 3 ? -6.016 47.719 31.031 1 25.77 3 GLN B C 1
ATOM 3423 O O . GLN B 1 3 ? -6.121 46.531 31.312 1 25.77 3 GLN B O 1
ATOM 3428 N N . SER B 1 4 ? -7.133 48.281 30.594 1 24.8 4 SER B N 1
ATOM 3429 C CA . SER B 1 4 ? -8.359 47.844 29.922 1 24.8 4 SER B CA 1
ATOM 3430 C C . SER B 1 4 ? -8.062 47.125 28.609 1 24.8 4 SER B C 1
ATOM 3432 O O . SER B 1 4 ? -7.277 47.594 27.797 1 24.8 4 SER B O 1
ATOM 3434 N N . LYS B 1 5 ? -8.305 45.812 28.547 1 28.33 5 LYS B N 1
ATOM 3435 C CA . LYS B 1 5 ? -8.273 44.781 27.5 1 28.33 5 LYS B CA 1
ATOM 3436 C C . LYS B 1 5 ? -9.133 45.188 26.297 1 28.33 5 LYS B C 1
ATOM 3438 O O . LYS B 1 5 ? -10.367 45.156 26.375 1 28.33 5 LYS B O 1
ATOM 3443 N N . ILE B 1 6 ? -8.688 46.188 25.484 1 25.05 6 ILE B N 1
ATOM 3444 C CA . ILE B 1 6 ? -9.43 46.562 24.297 1 25.05 6 ILE B CA 1
ATOM 3445 C C . ILE B 1 6 ? -9.672 45.312 23.422 1 25.05 6 ILE B C 1
ATOM 3447 O O . ILE B 1 6 ? -8.719 44.656 23.016 1 25.05 6 ILE B O 1
ATOM 3451 N N . ILE B 1 7 ? -10.82 44.75 23.516 1 27.78 7 ILE B N 1
ATOM 3452 C CA . ILE B 1 7 ? -11.539 43.75 22.734 1 27.78 7 ILE B CA 1
ATOM 3453 C C . ILE B 1 7 ? -11.68 44.25 21.297 1 27.78 7 ILE B C 1
ATOM 3455 O O . ILE B 1 7 ? -12.398 45.219 21.031 1 27.78 7 ILE B O 1
ATOM 3459 N N . ASP B 1 8 ? -10.578 44.531 20.641 1 23.66 8 ASP B N 1
ATOM 3460 C CA . ASP B 1 8 ? -10.789 45.031 19.266 1 23.66 8 ASP B CA 1
ATOM 3461 C C . ASP B 1 8 ? -11.695 44.094 18.484 1 23.66 8 ASP B C 1
ATOM 3463 O O . ASP B 1 8 ? -11.391 42.906 18.344 1 23.66 8 ASP B O 1
ATOM 3467 N N . ASP B 1 9 ? -12.984 44.344 18.406 1 25.97 9 ASP B N 1
ATOM 3468 C CA . ASP B 1 9 ? -14.133 43.875 17.625 1 25.97 9 ASP B CA 1
ATOM 3469 C C . ASP B 1 9 ? -13.859 43.969 16.125 1 25.97 9 ASP B C 1
ATOM 3471 O O . ASP B 1 9 ? -14.453 44.781 15.43 1 25.97 9 ASP B O 1
ATOM 3475 N N . SER B 1 10 ? -12.68 44 15.648 1 25.77 10 SER B N 1
ATOM 3476 C CA . SER B 1 10 ? -12.617 44.219 14.211 1 25.77 10 SER B CA 1
ATOM 3477 C C . SER B 1 10 ? -13.602 43.312 13.477 1 25.77 10 SER B C 1
ATOM 3479 O O . SER B 1 10 ? -13.648 42.094 13.727 1 25.77 10 SER B O 1
ATOM 3481 N N . ILE B 1 11 ? -14.75 43.812 13 1 25.53 11 ILE B N 1
ATOM 3482 C CA . ILE B 1 11 ? -15.789 43.375 12.07 1 25.53 11 ILE B CA 1
ATOM 3483 C C . ILE B 1 11 ? -15.148 42.812 10.797 1 25.53 11 ILE B C 1
ATOM 3485 O O . ILE B 1 11 ? -14.539 43.562 10.023 1 25.53 11 ILE B O 1
ATOM 3489 N N . THR B 1 12 ? -14.453 41.906 10.812 1 27.42 12 THR B N 1
ATOM 3490 C CA . THR B 1 12 ? -13.914 41.438 9.539 1 27.42 12 THR B CA 1
ATOM 3491 C C . THR B 1 12 ? -15.023 41.281 8.508 1 27.42 12 THR B C 1
ATOM 3493 O O . THR B 1 12 ? -15.977 40.531 8.734 1 27.42 12 THR B O 1
ATOM 3496 N N . LEU B 1 13 ? -15.289 42.344 7.672 1 26.94 13 LEU B N 1
ATOM 3497 C CA . LEU B 1 13 ? -16.172 42.406 6.508 1 26.94 13 LEU B CA 1
ATOM 3498 C C . LEU B 1 13 ? -16.109 41.125 5.707 1 26.94 13 LEU B C 1
ATOM 3500 O O . LEU B 1 13 ? -15.031 40.531 5.52 1 26.94 13 LEU B O 1
ATOM 3504 N N . ASP B 1 14 ? -17.25 40.562 5.453 1 30.41 14 ASP B N 1
ATOM 3505 C CA . ASP B 1 14 ? -17.734 39.469 4.621 1 30.41 14 ASP B CA 1
ATOM 3506 C C . ASP B 1 14 ? -17.422 39.719 3.148 1 30.41 14 ASP B C 1
ATOM 3508 O O . ASP B 1 14 ? -18.266 40.219 2.395 1 30.41 14 ASP B O 1
ATOM 3512 N N . VAL B 1 15 ? -16.453 40.562 2.795 1 29.98 15 VAL B N 1
ATOM 3513 C CA . VAL B 1 15 ? -16.234 40.688 1.361 1 29.98 15 VAL B CA 1
ATOM 3514 C C . VAL B 1 15 ? -16.094 39.312 0.72 1 29.98 15 VAL B C 1
ATOM 3516 O O . VAL B 1 15 ? -15.234 38.531 1.102 1 29.98 15 VAL B O 1
ATOM 3519 N N . LYS B 1 16 ? -17.188 38.906 -0.013 1 35 16 LYS B N 1
ATOM 3520 C CA . LYS B 1 16 ? -17.203 37.719 -0.858 1 35 16 LYS B CA 1
ATOM 3521 C C . LYS B 1 16 ? -16.016 37.719 -1.813 1 35 16 LYS B C 1
ATOM 3523 O O . LYS B 1 16 ? -15.969 38.5 -2.758 1 35 16 LYS B O 1
ATOM 3528 N N . SER B 1 17 ? -14.898 37.625 -1.503 1 39.09 17 SER B N 1
ATOM 3529 C CA . SER B 1 17 ? -13.812 37.5 -2.471 1 39.09 17 SER B CA 1
ATOM 3530 C C . SER B 1 17 ? -14.188 36.562 -3.604 1 39.09 17 SER B C 1
ATOM 3532 O O . SER B 1 17 ? -14.938 35.594 -3.398 1 39.09 17 SER B O 1
ATOM 3534 N N . PRO B 1 18 ? -14.102 36.938 -4.887 1 42.56 18 PRO B N 1
ATOM 3535 C CA . PRO B 1 18 ? -14.414 36.094 -6.035 1 42.56 18 PRO B CA 1
ATOM 3536 C C . PRO B 1 18 ? -13.961 34.656 -5.836 1 42.56 18 PRO B C 1
ATOM 3538 O O . PRO B 1 18 ? -12.875 34.406 -5.293 1 42.56 18 PRO B O 1
ATOM 3541 N N . LYS B 1 19 ? -14.914 33.781 -5.676 1 53.5 19 LYS B N 1
ATOM 3542 C CA . LYS B 1 19 ? -14.664 32.344 -5.48 1 53.5 19 LYS B CA 1
ATOM 3543 C C . LYS B 1 19 ? -13.633 31.828 -6.477 1 53.5 19 LYS B C 1
ATOM 3545 O O . LYS B 1 19 ? -13.844 31.906 -7.691 1 53.5 19 LYS B O 1
ATOM 3550 N N . LEU B 1 20 ? -12.398 31.922 -6.16 1 61.69 20 LEU B N 1
ATOM 3551 C CA . LEU B 1 20 ? -11.273 31.391 -6.914 1 61.69 20 LEU B CA 1
ATOM 3552 C C . LEU B 1 20 ? -11.461 29.906 -7.203 1 61.69 20 LEU B C 1
ATOM 3554 O O . LEU B 1 20 ? -11.305 29.062 -6.312 1 61.69 20 LEU B O 1
ATOM 3558 N N . ASN B 1 21 ? -12.07 29.656 -8.352 1 73.75 21 ASN B N 1
ATOM 3559 C CA . ASN B 1 21 ? -12.328 28.234 -8.633 1 73.75 21 ASN B CA 1
ATOM 3560 C C . ASN B 1 21 ? -11.578 27.781 -9.875 1 73.75 21 ASN B C 1
ATOM 3562 O O . ASN B 1 21 ? -11.969 26.797 -10.508 1 73.75 21 ASN B O 1
ATOM 3566 N N . LYS B 1 22 ? -10.555 28.656 -10.164 1 82.94 22 LYS B N 1
ATOM 3567 C CA . LYS B 1 22 ? -9.766 28.25 -11.32 1 82.94 22 LYS B CA 1
ATOM 3568 C C . LYS B 1 22 ? -8.289 28.109 -10.961 1 82.94 22 LYS B C 1
ATOM 3570 O O . LYS B 1 22 ? -7.789 28.828 -10.102 1 82.94 22 LYS B O 1
ATOM 3575 N N . LEU B 1 23 ? -7.676 27.203 -11.555 1 88 23 LEU B N 1
ATOM 3576 C CA . LEU B 1 23 ? -6.25 26.953 -11.367 1 88 23 LEU B CA 1
ATOM 3577 C C . LEU B 1 23 ? -5.445 27.562 -12.508 1 88 23 LEU B C 1
ATOM 3579 O O . LEU B 1 23 ? -5.715 27.281 -13.68 1 88 23 LEU B O 1
ATOM 3583 N N . TYR B 1 24 ? -4.551 28.438 -12.172 1 89.5 24 TYR B N 1
ATOM 3584 C CA . TYR B 1 24 ? -3.617 28.984 -13.148 1 89.5 24 TYR B CA 1
ATOM 3585 C C . TYR B 1 24 ? -2.238 28.359 -13 1 89.5 24 TYR B C 1
ATOM 3587 O O . TYR B 1 24 ? -1.664 28.344 -11.906 1 89.5 24 TYR B O 1
ATOM 3595 N N . ILE B 1 25 ? -1.707 27.844 -14.031 1 91.94 25 ILE B N 1
ATOM 3596 C CA . ILE B 1 25 ? -0.434 27.141 -13.969 1 91.94 25 ILE B CA 1
ATOM 3597 C C . ILE B 1 25 ? 0.701 28.141 -13.734 1 91.94 25 ILE B C 1
ATOM 3599 O O . ILE B 1 25 ? 0.811 29.141 -14.445 1 91.94 25 ILE B O 1
ATOM 3603 N N . VAL B 1 26 ? 1.442 27.922 -12.758 1 91.19 26 VAL B N 1
ATOM 3604 C CA . VAL B 1 26 ? 2.629 28.719 -12.445 1 91.19 26 VAL B CA 1
ATOM 3605 C C . VAL B 1 26 ? 3.859 28.078 -13.086 1 91.19 26 VAL B C 1
ATOM 3607 O O . VAL B 1 26 ? 4.637 28.75 -13.758 1 91.19 26 VAL B O 1
ATOM 3610 N N . CYS B 1 27 ? 3.973 26.766 -12.859 1 89.75 27 CYS B N 1
ATOM 3611 C CA . CYS B 1 27 ? 5.102 26.031 -13.414 1 89.75 27 CYS B CA 1
ATOM 3612 C C . CYS B 1 27 ? 4.832 24.531 -13.414 1 89.75 27 CYS B C 1
ATOM 3614 O O . CYS B 1 27 ? 3.93 24.062 -12.711 1 89.75 27 CYS B O 1
ATOM 3616 N N . SER B 1 28 ? 5.562 23.859 -14.281 1 90.69 28 SER B N 1
ATOM 3617 C CA . SER B 1 28 ? 5.555 22.406 -14.344 1 90.69 28 SER B CA 1
ATOM 3618 C C . SER B 1 28 ? 6.965 21.828 -14.234 1 90.69 28 SER B C 1
ATOM 3620 O O . SER B 1 28 ? 7.898 22.344 -14.852 1 90.69 28 SER B O 1
ATOM 3622 N N . ILE B 1 29 ? 7.082 20.891 -13.344 1 87.56 29 ILE B N 1
ATOM 3623 C CA . ILE B 1 29 ? 8.352 20.188 -13.172 1 87.56 29 ILE B CA 1
ATOM 3624 C C . ILE B 1 29 ? 8.227 18.75 -13.688 1 87.56 29 ILE B C 1
ATOM 3626 O O . ILE B 1 29 ? 7.336 18.016 -13.266 1 87.56 29 ILE B O 1
ATOM 3630 N N . ASN B 1 30 ? 9.078 18.375 -14.586 1 87.38 30 ASN B N 1
ATOM 3631 C CA . ASN B 1 30 ? 9.102 17.016 -15.141 1 87.38 30 ASN B CA 1
ATOM 3632 C C . ASN B 1 30 ? 10.242 16.188 -14.562 1 87.38 30 ASN B C 1
ATOM 3634 O O . ASN B 1 30 ? 11.414 16.469 -14.828 1 87.38 30 ASN B O 1
ATOM 3638 N N . SER B 1 31 ? 9.953 15.234 -13.766 1 81.81 31 SER B N 1
ATOM 3639 C CA . SER B 1 31 ? 10.969 14.367 -13.164 1 81.81 31 SER B CA 1
ATOM 3640 C C . SER B 1 31 ? 11.539 13.398 -14.188 1 81.81 31 SER B C 1
ATOM 3642 O O . SER B 1 31 ? 12.578 12.781 -13.953 1 81.81 31 SER B O 1
ATOM 3644 N N . LYS B 1 32 ? 10.883 13.164 -15.32 1 76.25 32 LYS B N 1
ATOM 3645 C CA . LYS B 1 32 ? 11.281 12.297 -16.422 1 76.25 32 LYS B CA 1
ATOM 3646 C C . LYS B 1 32 ? 10.938 10.844 -16.125 1 76.25 32 LYS B C 1
ATOM 3648 O O . LYS B 1 32 ? 11.047 9.984 -17.016 1 76.25 32 LYS B O 1
ATOM 3653 N N . GLU B 1 33 ? 10.523 10.586 -14.875 1 78.12 33 GLU B N 1
ATOM 3654 C CA . GLU B 1 33 ? 10.125 9.227 -14.516 1 78.12 33 GLU B CA 1
ATOM 3655 C C . GLU B 1 33 ? 8.75 9.211 -13.852 1 78.12 33 GLU B C 1
ATOM 3657 O O . GLU B 1 33 ? 8.43 10.109 -13.062 1 78.12 33 GLU B O 1
ATOM 3662 N N . PRO B 1 34 ? 8.016 8.164 -14.203 1 82.5 34 PRO B N 1
ATOM 3663 C CA . PRO B 1 34 ? 6.73 8.062 -13.516 1 82.5 34 PRO B CA 1
ATOM 3664 C C . PRO B 1 34 ? 6.871 7.676 -12.047 1 82.5 34 PRO B C 1
ATOM 3666 O O . PRO B 1 34 ? 7.891 7.102 -11.648 1 82.5 34 PRO B O 1
ATOM 3669 N N . PHE B 1 35 ? 5.875 8.055 -11.328 1 84.44 35 PHE B N 1
ATOM 3670 C CA . PHE B 1 35 ? 5.836 7.695 -9.914 1 84.44 35 PHE B CA 1
ATOM 3671 C C . PHE B 1 35 ? 4.973 6.461 -9.695 1 84.44 35 PHE B C 1
ATOM 3673 O O . PHE B 1 35 ? 3.797 6.441 -10.07 1 84.44 35 PHE B O 1
ATOM 3680 N N . THR B 1 36 ? 5.637 5.398 -9.133 1 78.12 36 THR B N 1
ATOM 3681 C CA . THR B 1 36 ? 4.875 4.184 -8.859 1 78.12 36 THR B CA 1
ATOM 3682 C C . THR B 1 36 ? 4.457 4.121 -7.395 1 78.12 36 THR B C 1
ATOM 3684 O O . THR B 1 36 ? 3.547 3.371 -7.035 1 78.12 36 THR B O 1
ATOM 3687 N N . ASP B 1 37 ? 5.137 4.891 -6.609 1 78.69 37 ASP B N 1
ATOM 3688 C CA . ASP B 1 37 ? 4.836 4.965 -5.184 1 78.69 37 ASP B CA 1
ATOM 3689 C C . ASP B 1 37 ? 4.645 6.41 -4.738 1 78.69 37 ASP B C 1
ATOM 3691 O O . ASP B 1 37 ? 5.621 7.129 -4.512 1 78.69 37 ASP B O 1
ATOM 3695 N N . PRO B 1 38 ? 3.432 6.758 -4.531 1 76.12 38 PRO B N 1
ATOM 3696 C CA . PRO B 1 38 ? 3.17 8.156 -4.172 1 76.12 38 PRO B CA 1
ATOM 3697 C C . PRO B 1 38 ? 3.766 8.539 -2.82 1 76.12 38 PRO B C 1
ATOM 3699 O O . PRO B 1 38 ? 3.988 9.719 -2.555 1 76.12 38 PRO B O 1
ATOM 3702 N N . GLU B 1 39 ? 4.066 7.578 -2.008 1 76.25 39 GLU B N 1
ATOM 3703 C CA . GLU B 1 39 ? 4.582 7.855 -0.671 1 76.25 39 GLU B CA 1
ATOM 3704 C C . GLU B 1 39 ? 6.004 8.406 -0.732 1 76.25 39 GLU B C 1
ATOM 3706 O O . GLU B 1 39 ? 6.488 8.992 0.238 1 76.25 39 GLU B O 1
ATOM 3711 N N . THR B 1 40 ? 6.656 8.242 -1.863 1 77.25 40 THR B N 1
ATOM 3712 C CA . THR B 1 40 ? 8.039 8.68 -1.997 1 77.25 40 THR B CA 1
ATOM 3713 C C . THR B 1 40 ? 8.102 10.148 -2.426 1 77.25 40 THR B C 1
ATOM 3715 O O . THR B 1 40 ? 9.188 10.719 -2.543 1 77.25 40 THR B O 1
ATOM 3718 N N . ILE B 1 41 ? 6.996 10.711 -2.646 1 85.88 41 ILE B N 1
ATOM 3719 C CA . ILE B 1 41 ? 6.898 12.102 -3.082 1 85.88 41 ILE B CA 1
ATOM 3720 C C . ILE B 1 41 ? 6.387 12.969 -1.931 1 85.88 41 ILE B C 1
ATOM 3722 O O . ILE B 1 41 ? 5.332 12.688 -1.359 1 85.88 41 ILE B O 1
ATOM 3726 N N . GLN B 1 42 ? 7.137 13.969 -1.629 1 90.56 42 GLN B N 1
ATOM 3727 C CA . GLN B 1 42 ? 6.742 14.828 -0.518 1 90.56 42 GLN B CA 1
ATOM 3728 C C . GLN B 1 42 ? 6.984 16.297 -0.85 1 90.56 42 GLN B C 1
ATOM 3730 O O . GLN B 1 42 ? 7.934 16.641 -1.563 1 90.56 42 GLN B O 1
ATOM 3735 N N . VAL B 1 43 ? 6.113 17.062 -0.354 1 93.69 43 VAL B N 1
ATOM 3736 C CA . VAL B 1 43 ? 6.23 18.5 -0.493 1 93.69 43 VAL B CA 1
ATOM 3737 C C . VAL B 1 43 ? 6.02 19.172 0.862 1 93.69 43 VAL B C 1
ATOM 3739 O O . VAL B 1 43 ? 5.289 18.656 1.709 1 93.69 43 VAL B O 1
ATOM 3742 N N . ASP B 1 44 ? 6.719 20.172 1.083 1 94.75 44 ASP B N 1
ATOM 3743 C CA . ASP B 1 44 ? 6.527 21.016 2.254 1 94.75 44 ASP B CA 1
ATOM 3744 C C . ASP B 1 44 ? 6.781 22.484 1.916 1 94.75 44 ASP B C 1
ATOM 3746 O O . ASP B 1 44 ? 7.445 22.797 0.923 1 94.75 44 ASP B O 1
ATOM 3750 N N . PHE B 1 45 ? 6.234 23.328 2.713 1 94.44 45 PHE B N 1
ATOM 3751 C CA . PHE B 1 45 ? 6.277 24.75 2.402 1 94.44 45 PHE B CA 1
ATOM 3752 C C . PHE B 1 45 ? 6.688 25.562 3.627 1 94.44 45 PHE B C 1
ATOM 3754 O O . PHE B 1 45 ? 6.461 25.141 4.762 1 94.44 45 PHE B O 1
ATOM 3761 N N . ILE B 1 46 ? 7.273 26.688 3.33 1 91.56 46 ILE B N 1
ATOM 3762 C CA . ILE B 1 46 ? 7.516 27.688 4.367 1 91.56 46 ILE B CA 1
ATOM 3763 C C . ILE B 1 46 ? 7.438 29.094 3.764 1 91.56 46 ILE B C 1
ATOM 3765 O O . ILE B 1 46 ? 7.812 29.297 2.607 1 91.56 46 ILE B O 1
ATOM 3769 N N . THR B 1 47 ? 6.941 29.969 4.527 1 90.25 47 THR B N 1
ATOM 3770 C CA . THR B 1 47 ? 6.91 31.359 4.102 1 90.25 47 THR B CA 1
ATOM 3771 C C . THR B 1 47 ? 8.195 32.094 4.516 1 90.25 47 THR B C 1
ATOM 3773 O O . THR B 1 47 ? 8.625 31.984 5.664 1 90.25 47 THR B O 1
ATOM 3776 N N . GLN B 1 48 ? 8.844 32.656 3.504 1 82.38 48 GLN B N 1
ATOM 3777 C CA . GLN B 1 48 ? 10.031 33.469 3.732 1 82.38 48 GLN B CA 1
ATOM 3778 C C . GLN B 1 48 ? 9.859 34.875 3.164 1 82.38 48 GLN B C 1
ATOM 3780 O O . GLN B 1 48 ? 9.852 35.062 1.945 1 82.38 48 GLN B O 1
ATOM 3785 N N . LYS B 1 49 ? 10.094 35.875 3.93 1 77.88 49 LYS B N 1
ATOM 3786 C CA . LYS B 1 49 ? 10.016 37.281 3.502 1 77.88 49 LYS B CA 1
ATOM 3787 C C . LYS B 1 49 ? 8.922 37.469 2.459 1 77.88 49 LYS B C 1
ATOM 3789 O O . LYS B 1 49 ? 9.172 38 1.381 1 77.88 49 LYS B O 1
ATOM 3794 N N . SER B 1 50 ? 7.797 37.031 2.541 1 77.75 50 SER B N 1
ATOM 3795 C CA . SER B 1 50 ? 6.605 37.25 1.724 1 77.75 50 SER B CA 1
ATOM 3796 C C . SER B 1 50 ? 6.52 36.219 0.597 1 77.75 50 SER B C 1
ATOM 3798 O O . SER B 1 50 ? 5.512 36.156 -0.109 1 77.75 50 SER B O 1
ATOM 3800 N N . ASP B 1 51 ? 7.621 35.562 0.439 1 85.31 51 ASP B N 1
ATOM 3801 C CA . ASP B 1 51 ? 7.621 34.531 -0.589 1 85.31 51 ASP B CA 1
ATOM 3802 C C . ASP B 1 51 ? 7.418 33.125 0.024 1 85.31 51 ASP B C 1
ATOM 3804 O O . ASP B 1 51 ? 7.586 32.969 1.231 1 85.31 51 ASP B O 1
ATOM 3808 N N . THR B 1 52 ? 6.902 32.312 -0.866 1 89.62 52 THR B N 1
ATOM 3809 C CA . THR B 1 52 ? 6.727 30.922 -0.452 1 89.62 52 THR B CA 1
ATOM 3810 C C . THR B 1 52 ? 7.859 30.047 -0.986 1 89.62 52 THR B C 1
ATOM 3812 O O . THR B 1 52 ? 8.203 30.125 -2.166 1 89.62 52 THR B O 1
ATOM 3815 N N . LEU B 1 53 ? 8.492 29.406 -0.069 1 91.44 53 LEU B N 1
ATOM 3816 C CA . LEU B 1 53 ? 9.477 28.391 -0.446 1 91.44 53 LEU B CA 1
ATOM 3817 C C . LEU B 1 53 ? 8.867 27 -0.392 1 91.44 53 LEU B C 1
ATOM 3819 O O . LEU B 1 53 ? 8.297 26.609 0.627 1 91.44 53 LEU B O 1
ATOM 3823 N N . MET B 1 54 ? 8.961 26.281 -1.492 1 93 54 MET B N 1
ATOM 3824 C CA . MET B 1 54 ? 8.492 24.906 -1.574 1 93 54 MET B CA 1
ATOM 3825 C C . MET B 1 54 ? 9.664 23.938 -1.651 1 93 54 MET B C 1
ATOM 3827 O O . MET B 1 54 ? 10.523 24.062 -2.527 1 93 54 MET B O 1
ATOM 3831 N N . ALA B 1 55 ? 9.703 23.062 -0.698 1 93.69 55 ALA B N 1
ATOM 3832 C CA . ALA B 1 55 ? 10.633 21.938 -0.787 1 93.69 55 ALA B CA 1
ATOM 3833 C C . ALA B 1 55 ? 9.961 20.719 -1.416 1 93.69 55 ALA B C 1
ATOM 3835 O O . ALA B 1 55 ? 8.836 20.375 -1.06 1 93.69 55 ALA B O 1
ATOM 3836 N N . LEU B 1 56 ? 10.648 20.156 -2.371 1 91.75 56 LEU B N 1
ATOM 3837 C CA . LEU B 1 56 ? 10.125 19 -3.111 1 91.75 56 LEU B CA 1
ATOM 3838 C C . LEU B 1 56 ? 11.094 17.828 -3.051 1 91.75 56 LEU B C 1
ATOM 3840 O O . LEU B 1 56 ? 12.273 17.969 -3.4 1 91.75 56 LEU B O 1
ATOM 3844 N N . LYS B 1 57 ? 10.578 16.719 -2.562 1 89.56 57 LYS B N 1
ATOM 3845 C CA . LYS B 1 57 ? 11.32 15.461 -2.607 1 89.56 57 LYS B CA 1
ATOM 3846 C C . LYS B 1 57 ? 10.672 14.469 -3.566 1 89.56 57 LYS B C 1
ATOM 3848 O O . LYS B 1 57 ? 9.516 14.078 -3.379 1 89.56 57 LYS B O 1
ATOM 3853 N N . ILE B 1 58 ? 11.398 14.109 -4.57 1 83.69 58 ILE B N 1
ATOM 3854 C CA . ILE B 1 58 ? 11.023 13.031 -5.48 1 83.69 58 ILE B CA 1
ATOM 3855 C C . ILE B 1 58 ? 12.156 12.008 -5.559 1 83.69 58 ILE B C 1
ATOM 3857 O O . ILE B 1 58 ? 13.234 12.219 -5.004 1 83.69 58 ILE B O 1
ATOM 3861 N N . PRO B 1 59 ? 11.875 10.844 -6.195 1 76.25 59 PRO B N 1
ATOM 3862 C CA . PRO B 1 59 ? 12.969 9.867 -6.27 1 76.25 59 PRO B CA 1
ATOM 3863 C C . PRO B 1 59 ? 14.242 10.461 -6.863 1 76.25 59 PRO B C 1
ATOM 3865 O O . PRO B 1 59 ? 14.219 11.008 -7.965 1 76.25 59 PRO B O 1
ATOM 3868 N N . ARG B 1 60 ? 15.297 10.508 -6.121 1 77.19 60 ARG B N 1
ATOM 3869 C CA . ARG B 1 60 ? 16.656 10.859 -6.492 1 77.19 60 ARG B CA 1
ATOM 3870 C C . ARG B 1 60 ? 16.844 12.367 -6.539 1 77.19 60 ARG B C 1
ATOM 3872 O O . ARG B 1 60 ? 17.875 12.859 -7.02 1 77.19 60 ARG B O 1
ATOM 3879 N N . MET B 1 61 ? 15.812 13.086 -6.035 1 82.62 61 MET B N 1
ATOM 3880 C CA . MET B 1 61 ? 15.961 14.531 -6.129 1 82.62 61 MET B CA 1
ATOM 3881 C C . MET B 1 61 ? 15.273 15.234 -4.965 1 82.62 61 MET B C 1
ATOM 3883 O O . MET B 1 61 ? 14.172 14.836 -4.562 1 82.62 61 MET B O 1
ATOM 3887 N N . PHE B 1 62 ? 16.031 16.172 -4.422 1 88.5 62 PHE B N 1
ATOM 3888 C CA . PHE B 1 62 ? 15.484 17.141 -3.482 1 88.5 62 PHE B CA 1
ATOM 3889 C C . PHE B 1 62 ? 15.68 18.562 -3.996 1 88.5 62 PHE B C 1
ATOM 3891 O O . PHE B 1 62 ? 16.797 18.953 -4.359 1 88.5 62 PHE B O 1
ATOM 3898 N N . ALA B 1 63 ? 14.578 19.344 -4.094 1 87.88 63 ALA B N 1
ATOM 3899 C CA . ALA B 1 63 ? 14.688 20.672 -4.68 1 87.88 63 ALA B CA 1
ATOM 3900 C C . ALA B 1 63 ? 13.93 21.703 -3.85 1 87.88 63 ALA B C 1
ATOM 3902 O O . ALA B 1 63 ? 12.953 21.375 -3.172 1 87.88 63 ALA B O 1
ATOM 3903 N N . TYR B 1 64 ? 14.43 22.984 -3.971 1 89.06 64 TYR B N 1
ATOM 3904 C CA . TYR B 1 64 ? 13.727 24.156 -3.463 1 89.06 64 TYR B CA 1
ATOM 3905 C C . TYR B 1 64 ? 13.211 25.031 -4.609 1 89.06 64 TYR B C 1
ATOM 3907 O O . TYR B 1 64 ? 13.945 25.312 -5.555 1 89.06 64 TYR B O 1
ATOM 3915 N N . ILE B 1 65 ? 12.047 25.344 -4.43 1 89.19 65 ILE B N 1
ATOM 3916 C CA . ILE B 1 65 ? 11.422 26.203 -5.43 1 89.19 65 ILE B CA 1
ATOM 3917 C C . ILE B 1 65 ? 10.82 27.438 -4.75 1 89.19 65 ILE B C 1
ATOM 3919 O O . ILE B 1 65 ? 9.961 27.312 -3.875 1 89.19 65 ILE B O 1
ATOM 3923 N N . GLY B 1 66 ? 11.344 28.562 -5.133 1 89.5 66 GLY B N 1
ATOM 3924 C CA . GLY B 1 66 ? 10.734 29.797 -4.672 1 89.5 66 GLY B CA 1
ATOM 3925 C C . GLY B 1 66 ? 9.508 30.203 -5.473 1 89.5 66 GLY B C 1
ATOM 3926 O O . GLY B 1 66 ? 9.539 30.203 -6.703 1 89.5 66 GLY B O 1
ATOM 3927 N N . LEU B 1 67 ? 8.461 30.453 -4.793 1 90.38 67 LEU B N 1
ATOM 3928 C CA . LEU B 1 67 ? 7.211 30.828 -5.43 1 90.38 67 LEU B CA 1
ATOM 3929 C C . LEU B 1 67 ? 6.809 32.25 -5.035 1 90.38 67 LEU B C 1
ATOM 3931 O O . LEU B 1 67 ? 6.719 32.562 -3.844 1 90.38 67 LEU B O 1
ATOM 3935 N N . SER B 1 68 ? 6.629 33.094 -6.008 1 88.44 68 SER B N 1
ATOM 3936 C CA . SER B 1 68 ? 6.168 34.469 -5.824 1 88.44 68 SER B CA 1
ATOM 3937 C C . SER B 1 68 ? 5.109 34.844 -6.859 1 88.44 68 SER B C 1
ATOM 3939 O O . SER B 1 68 ? 5.445 35.219 -7.984 1 88.44 68 SER B O 1
ATOM 3941 N N . GLY B 1 69 ? 3.924 34.812 -6.418 1 84.5 69 GLY B N 1
ATOM 3942 C CA . GLY B 1 69 ? 2.867 35.031 -7.391 1 84.5 69 GLY B CA 1
ATOM 3943 C C . GLY B 1 69 ? 2.859 34.031 -8.508 1 84.5 69 GLY B C 1
ATOM 3944 O O . GLY B 1 69 ? 2.766 32.812 -8.266 1 84.5 69 GLY B O 1
ATOM 3945 N N . THR B 1 70 ? 3.061 34.531 -9.727 1 82.75 70 THR B N 1
ATOM 3946 C CA . THR B 1 70 ? 3.012 33.625 -10.867 1 82.75 70 THR B CA 1
ATOM 3947 C C . THR B 1 70 ? 4.414 33.188 -11.281 1 82.75 70 THR B C 1
ATOM 3949 O O . THR B 1 70 ? 4.605 32.594 -12.352 1 82.75 70 THR B O 1
ATOM 3952 N N . LYS B 1 71 ? 5.309 33.469 -10.414 1 82.44 71 LYS B N 1
ATOM 3953 C CA . LYS B 1 71 ? 6.695 33.156 -10.742 1 82.44 71 LYS B CA 1
ATOM 3954 C C . LYS B 1 71 ? 7.23 32.031 -9.828 1 82.44 71 LYS B C 1
ATOM 3956 O O . LYS B 1 71 ? 6.941 32.031 -8.633 1 82.44 71 LYS B O 1
ATOM 3961 N N . ALA B 1 72 ? 7.898 31.125 -10.516 1 82.75 72 ALA B N 1
ATOM 3962 C CA . ALA B 1 72 ? 8.625 30.062 -9.805 1 82.75 72 ALA B CA 1
ATOM 3963 C C . ALA B 1 72 ? 10.109 30.094 -10.156 1 82.75 72 ALA B C 1
ATOM 3965 O O . ALA B 1 72 ? 10.477 30.188 -11.328 1 82.75 72 ALA B O 1
ATOM 3966 N N . VAL B 1 73 ? 10.898 30.172 -9.078 1 79 73 VAL B N 1
ATOM 3967 C CA . VAL B 1 73 ? 12.344 30.156 -9.289 1 79 73 VAL B CA 1
ATOM 3968 C C . VAL B 1 73 ? 12.969 29 -8.508 1 79 73 VAL B C 1
ATOM 3970 O O . VAL B 1 73 ? 12.797 28.906 -7.285 1 79 73 VAL B O 1
ATOM 3973 N N . GLN B 1 74 ? 13.547 28.125 -9.328 1 73.06 74 GLN B N 1
ATOM 3974 C CA . GLN B 1 74 ? 14.266 27.062 -8.641 1 73.06 74 GLN B CA 1
ATOM 3975 C C . GLN B 1 74 ? 15.523 27.594 -7.965 1 73.06 74 GLN B C 1
ATOM 3977 O O . GLN B 1 74 ? 16.375 28.203 -8.617 1 73.06 74 GLN B O 1
ATOM 3982 N N . ASN B 1 75 ? 15.602 27.25 -6.758 1 67.81 75 ASN B N 1
ATOM 3983 C CA . ASN B 1 75 ? 16.656 27.859 -5.969 1 67.81 75 ASN B CA 1
ATOM 3984 C C . ASN B 1 75 ? 17.781 26.875 -5.68 1 67.81 75 ASN B C 1
ATOM 3986 O O . ASN B 1 75 ? 18.953 27.25 -5.605 1 67.81 75 ASN B O 1
ATOM 3990 N N . LYS B 1 76 ? 17.469 25.625 -5.457 1 76 76 LYS B N 1
ATOM 3991 C CA . LYS B 1 76 ? 18.453 24.609 -5.105 1 76 76 LYS B CA 1
ATOM 3992 C C . LYS B 1 76 ? 17.953 23.203 -5.449 1 76 76 LYS B C 1
ATOM 3994 O O . LYS B 1 76 ? 16.766 22.922 -5.328 1 76 76 LYS B O 1
ATOM 3999 N N . GLN B 1 77 ? 18.891 22.438 -6.004 1 77.81 77 GLN B N 1
ATOM 4000 C CA . GLN B 1 77 ? 18.594 21.047 -6.324 1 77.81 77 GLN B CA 1
ATOM 4001 C C . GLN B 1 77 ? 19.75 20.141 -5.918 1 77.81 77 GLN B C 1
ATOM 4003 O O . GLN B 1 77 ? 20.922 20.484 -6.09 1 77.81 77 GLN B O 1
ATOM 4008 N N . HIS B 1 78 ? 19.391 19.156 -5.156 1 77.31 78 HIS B N 1
ATOM 4009 C CA . HIS B 1 78 ? 20.359 18.156 -4.738 1 77.31 78 HIS B CA 1
ATOM 4010 C C . HIS B 1 78 ? 19.969 16.766 -5.242 1 77.31 78 HIS B C 1
ATOM 4012 O O . HIS B 1 78 ? 18.844 16.312 -5.008 1 77.31 78 HIS B O 1
ATOM 4018 N N . GLU B 1 79 ? 20.938 16.141 -5.922 1 75.81 79 GLU B N 1
ATOM 4019 C CA . GLU B 1 79 ? 20.766 14.75 -6.297 1 75.81 79 GLU B CA 1
ATOM 4020 C C . GLU B 1 79 ? 21.172 13.812 -5.16 1 75.81 79 GLU B C 1
ATOM 4022 O O . GLU B 1 79 ? 22.203 14.031 -4.52 1 75.81 79 GLU B O 1
ATOM 4027 N N . GLU B 1 80 ? 20.297 12.906 -4.957 1 78 80 GLU B N 1
ATOM 4028 C CA . GLU B 1 80 ? 20.578 12.008 -3.84 1 78 80 GLU B CA 1
ATOM 4029 C C . GLU B 1 80 ? 21.453 10.844 -4.273 1 78 80 GLU B C 1
ATOM 4031 O O . GLU B 1 80 ? 21.328 10.344 -5.395 1 78 80 GLU B O 1
ATOM 4036 N N . GLN B 1 81 ? 22.312 10.57 -3.305 1 69.38 81 GLN B N 1
ATOM 4037 C CA . GLN B 1 81 ? 23.141 9.383 -3.5 1 69.38 81 GLN B CA 1
ATOM 4038 C C . GLN B 1 81 ? 22.422 8.133 -2.998 1 69.38 81 GLN B C 1
ATOM 4040 O O . GLN B 1 81 ? 21.641 8.203 -2.043 1 69.38 81 GLN B O 1
ATOM 4045 N N . PRO B 1 82 ? 22.688 7.055 -3.699 1 61.97 82 PRO B N 1
ATOM 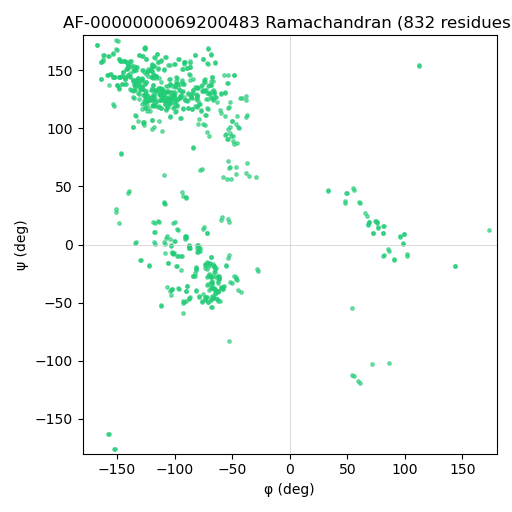4046 C CA . PRO B 1 82 ? 21.984 5.809 -3.391 1 61.97 82 PRO B CA 1
ATOM 4047 C C . PRO B 1 82 ? 22.031 5.457 -1.907 1 61.97 82 PRO B C 1
ATOM 4049 O O . PRO B 1 82 ? 21.047 4.938 -1.361 1 61.97 82 PRO B O 1
ATOM 4052 N N . ASN B 1 83 ? 23.125 5.801 -1.258 1 61.47 83 ASN B N 1
ATOM 4053 C CA . ASN B 1 83 ? 23.234 5.387 0.137 1 61.47 83 ASN B CA 1
ATOM 4054 C C . ASN B 1 83 ? 22.656 6.441 1.079 1 61.47 83 ASN B C 1
ATOM 4056 O O . ASN B 1 83 ? 22.672 6.266 2.299 1 61.47 83 ASN B O 1
ATOM 4060 N N . GLN B 1 84 ? 22.047 7.426 0.52 1 73.25 84 GLN B N 1
ATOM 4061 C CA . GLN B 1 84 ? 21.547 8.523 1.34 1 73.25 84 GLN B CA 1
ATOM 4062 C C . GLN B 1 84 ? 20.188 8.992 0.845 1 73.25 84 GLN B C 1
ATOM 4064 O O . GLN B 1 84 ? 19.938 10.195 0.73 1 73.25 84 GLN B O 1
ATOM 4069 N N . TYR B 1 85 ? 19.469 8.008 0.604 1 81.94 85 TYR B N 1
ATOM 4070 C CA . TYR B 1 85 ? 18.172 8.391 0.051 1 81.94 85 TYR B CA 1
ATOM 4071 C C . TYR B 1 85 ? 17.234 8.891 1.146 1 81.94 85 TYR B C 1
ATOM 4073 O O . TYR B 1 85 ? 17 8.195 2.141 1 81.94 85 TYR B O 1
ATOM 4081 N N . LEU B 1 86 ? 16.828 10.094 0.971 1 89.56 86 LEU B N 1
ATOM 4082 C CA . LEU B 1 86 ? 15.805 10.703 1.823 1 89.56 86 LEU B CA 1
ATOM 4083 C C . LEU B 1 86 ? 14.43 10.102 1.539 1 89.56 86 LEU B C 1
ATOM 4085 O O . LEU B 1 86 ? 13.953 10.141 0.402 1 89.56 86 LEU B O 1
ATOM 4089 N N . SER B 1 87 ? 13.836 9.453 2.521 1 89.94 87 SER B N 1
ATOM 4090 C CA . SER B 1 87 ? 12.539 8.828 2.332 1 89.94 87 SER B CA 1
ATOM 4091 C C . SER B 1 87 ? 11.406 9.797 2.652 1 89.94 87 SER B C 1
ATOM 4093 O O . SER B 1 87 ? 10.336 9.742 2.033 1 89.94 87 SER B O 1
ATOM 4095 N N . CYS B 1 88 ? 11.617 10.609 3.623 1 93.88 88 CYS B N 1
ATOM 4096 C CA . CYS B 1 88 ? 10.633 11.617 4.012 1 93.88 88 CYS B CA 1
ATOM 4097 C C . CYS B 1 88 ? 11.312 12.812 4.676 1 93.88 88 CYS B C 1
ATOM 4099 O O . CYS B 1 88 ? 12.484 12.742 5.039 1 93.88 88 CYS B O 1
ATOM 4101 N N . PHE B 1 89 ? 10.586 13.938 4.789 1 95.75 89 PHE B N 1
ATOM 4102 C CA . PHE B 1 89 ? 11.172 15.109 5.422 1 95.75 89 PHE B CA 1
ATOM 4103 C C . PHE B 1 89 ? 10.094 16.094 5.855 1 95.75 89 PHE B C 1
ATOM 4105 O O . PHE B 1 89 ? 8.938 15.984 5.434 1 95.75 89 PHE B O 1
ATOM 4112 N N . ARG B 1 90 ? 10.469 16.953 6.691 1 96.62 90 ARG B N 1
ATOM 4113 C CA . ARG B 1 90 ? 9.711 18.156 7.02 1 96.62 90 ARG B CA 1
ATOM 4114 C C . ARG B 1 90 ? 10.641 19.344 7.266 1 96.62 90 ARG B C 1
ATOM 4116 O O . ARG B 1 90 ? 11.711 19.188 7.863 1 96.62 90 ARG B O 1
ATOM 4123 N N . LEU B 1 91 ? 10.211 20.469 6.836 1 95.5 91 LEU B N 1
ATOM 4124 C CA . LEU B 1 91 ? 11 21.672 7.031 1 95.5 91 LEU B CA 1
ATOM 4125 C C . LEU B 1 91 ? 10.82 22.219 8.445 1 95.5 91 LEU B C 1
ATOM 4127 O O . LEU B 1 91 ? 9.711 22.219 8.977 1 95.5 91 LEU B O 1
ATOM 4131 N N . LEU B 1 92 ? 11.922 22.562 9.008 1 95.19 92 LEU B N 1
ATOM 4132 C CA . LEU B 1 92 ? 11.898 23.297 10.266 1 95.19 92 LEU B CA 1
ATOM 4133 C C . LEU B 1 92 ? 11.875 24.797 10.023 1 95.19 92 LEU B C 1
ATOM 4135 O O . LEU B 1 92 ? 11.188 25.531 10.734 1 95.19 92 LEU B O 1
ATOM 4139 N N . ASP B 1 93 ? 12.602 25.156 9.109 1 92.62 93 ASP B N 1
ATOM 4140 C CA . ASP B 1 93 ? 12.656 26.516 8.586 1 92.62 93 ASP B CA 1
ATOM 4141 C C . ASP B 1 93 ? 13.195 26.547 7.16 1 92.62 93 ASP B C 1
ATOM 4143 O O . ASP B 1 93 ? 13.18 25.531 6.465 1 92.62 93 ASP B O 1
ATOM 4147 N N . ALA B 1 94 ? 13.617 27.688 6.68 1 90.06 94 ALA B N 1
ATOM 4148 C CA . ALA B 1 94 ? 14 27.844 5.277 1 90.06 94 ALA B CA 1
ATOM 4149 C C . ALA B 1 94 ? 15.281 27.078 4.969 1 90.06 94 ALA B C 1
ATOM 4151 O O . ALA B 1 94 ? 15.578 26.812 3.803 1 90.06 94 ALA B O 1
ATOM 4152 N N . ASP B 1 95 ? 16.031 26.703 6.008 1 91.75 95 ASP B N 1
ATOM 4153 C CA . ASP B 1 95 ? 17.328 26.094 5.734 1 91.75 95 ASP B CA 1
ATOM 4154 C C . ASP B 1 95 ? 17.531 24.828 6.578 1 91.75 95 ASP B C 1
ATOM 4156 O O . ASP B 1 95 ? 18.625 24.266 6.598 1 91.75 95 ASP B O 1
ATOM 4160 N N . ASN B 1 96 ? 16.578 24.484 7.312 1 93.94 96 ASN B N 1
ATOM 4161 C CA . ASN B 1 96 ? 16.703 23.312 8.164 1 93.94 96 ASN B CA 1
ATOM 4162 C C . ASN B 1 96 ? 15.531 22.344 7.98 1 93.94 96 ASN B C 1
ATOM 4164 O O . ASN B 1 96 ? 14.391 22.781 7.824 1 93.94 96 ASN B O 1
ATOM 4168 N N . LEU B 1 97 ? 15.859 21.125 8.008 1 95.62 97 LEU B N 1
ATOM 4169 C CA . LEU B 1 97 ? 14.812 20.125 7.887 1 95.62 97 LEU B CA 1
ATOM 4170 C C . LEU B 1 97 ? 15.078 18.953 8.82 1 95.62 97 LEU B C 1
ATOM 4172 O O . LEU B 1 97 ? 16.188 18.812 9.359 1 95.62 97 LEU B O 1
ATOM 4176 N N . ILE B 1 98 ? 14.07 18.234 9.172 1 97.31 98 ILE B N 1
ATOM 4177 C CA . ILE B 1 98 ? 14.195 16.875 9.703 1 97.31 98 ILE B CA 1
ATOM 4178 C C . ILE B 1 98 ? 13.875 15.867 8.602 1 97.31 98 ILE B C 1
ATOM 4180 O O . ILE B 1 98 ? 12.836 15.969 7.945 1 97.31 98 ILE B O 1
ATOM 4184 N N . GLY B 1 99 ? 14.82 14.922 8.367 1 96 99 GLY B N 1
ATOM 4185 C CA . GLY B 1 99 ? 14.664 13.938 7.316 1 96 99 GLY B CA 1
ATOM 4186 C C . GLY B 1 99 ? 14.789 12.508 7.82 1 96 99 GLY B C 1
ATOM 4187 O O . GLY B 1 99 ? 15.562 12.234 8.734 1 96 99 GLY B O 1
ATOM 4188 N N . GLY B 1 100 ? 13.938 11.695 7.266 1 95 100 GLY B N 1
ATOM 4189 C CA . GLY B 1 100 ? 14.07 10.258 7.426 1 95 100 GLY B CA 1
ATOM 4190 C C . GLY B 1 100 ? 14.727 9.578 6.234 1 95 100 GLY B C 1
ATOM 4191 O O . GLY B 1 100 ? 14.453 9.938 5.086 1 95 100 GLY B O 1
ATOM 4192 N N . TYR B 1 101 ? 15.578 8.688 6.531 1 90 101 TYR B N 1
ATOM 4193 C CA . TYR B 1 101 ? 16.359 8.031 5.48 1 90 101 TYR B CA 1
ATOM 4194 C C . TYR B 1 101 ? 16.016 6.547 5.402 1 90 101 TYR B C 1
ATOM 4196 O O . TYR B 1 101 ? 15.523 5.965 6.371 1 90 101 TYR B O 1
ATOM 4204 N N . LEU B 1 102 ? 16.391 5.938 4.312 1 83.25 102 LEU B N 1
ATOM 4205 C CA . LEU B 1 102 ? 15.984 4.574 3.986 1 83.25 102 LEU B CA 1
ATOM 4206 C C . LEU B 1 102 ? 16.484 3.592 5.039 1 83.25 102 LEU B C 1
ATOM 4208 O O . LEU B 1 102 ? 15.812 2.592 5.324 1 83.25 102 LEU B O 1
ATOM 4212 N N . ASP B 1 103 ? 17.594 3.881 5.688 1 80.94 103 ASP B N 1
ATOM 4213 C CA . ASP B 1 103 ? 18.188 2.943 6.633 1 80.94 103 ASP B CA 1
ATOM 4214 C C . ASP B 1 103 ? 17.656 3.162 8.047 1 80.94 103 ASP B C 1
ATOM 4216 O O . ASP B 1 103 ? 18.188 2.609 9.008 1 80.94 103 ASP B O 1
ATOM 4220 N N . GLY B 1 104 ? 16.734 3.99 8.18 1 89.5 104 GLY B N 1
ATOM 4221 C CA . GLY B 1 104 ? 16.078 4.188 9.469 1 89.5 104 GLY B CA 1
ATOM 4222 C C . GLY B 1 104 ? 16.562 5.434 10.195 1 89.5 104 GLY B C 1
ATOM 4223 O O . GLY B 1 104 ? 15.961 5.852 11.188 1 89.5 104 GLY B O 1
ATOM 4224 N N . ARG B 1 105 ? 17.609 6.156 9.742 1 92.06 105 ARG B N 1
ATOM 4225 C CA . ARG B 1 105 ? 18.141 7.344 10.398 1 92.06 105 ARG B CA 1
ATOM 4226 C C . ARG B 1 105 ? 17.156 8.5 10.328 1 92.06 105 ARG B C 1
ATOM 4228 O O . ARG B 1 105 ? 16.469 8.672 9.32 1 92.06 105 ARG B O 1
ATOM 4235 N N . ILE B 1 106 ? 17.047 9.211 11.32 1 96.81 106 ILE B N 1
ATOM 4236 C CA . ILE B 1 106 ? 16.344 10.484 11.383 1 96.81 106 ILE B CA 1
ATOM 4237 C C . ILE B 1 106 ? 17.328 11.609 11.711 1 96.81 106 ILE B C 1
ATOM 4239 O O . ILE B 1 106 ? 17.984 11.578 12.75 1 96.81 106 ILE B O 1
ATOM 4243 N N . ILE B 1 107 ? 17.422 12.562 10.828 1 96.31 107 ILE B N 1
ATOM 4244 C CA . ILE B 1 107 ? 18.5 13.547 10.938 1 96.31 107 ILE B CA 1
ATOM 4245 C C . ILE B 1 107 ? 17.922 14.953 10.789 1 96.31 107 ILE B C 1
ATOM 4247 O O . ILE B 1 107 ? 17.109 15.211 9.898 1 96.31 107 ILE B O 1
ATOM 4251 N N . GLN B 1 108 ? 18.297 15.727 11.711 1 96.69 108 GLN B N 1
ATOM 4252 C CA . GLN B 1 108 ? 18.156 17.156 11.5 1 96.69 108 GLN B CA 1
ATOM 4253 C C . GLN B 1 108 ? 19.375 17.719 10.758 1 96.69 108 GLN B C 1
ATOM 4255 O O . GLN B 1 108 ? 20.516 17.531 11.195 1 96.69 108 GLN B O 1
ATOM 4260 N N . LYS B 1 109 ? 19.062 18.406 9.672 1 94.56 109 LYS B N 1
ATOM 4261 C CA . LYS B 1 109 ? 20.172 18.844 8.836 1 94.56 109 LYS B CA 1
ATOM 4262 C C . LYS B 1 109 ? 19.922 20.234 8.266 1 94.56 109 LYS B C 1
ATOM 4264 O O . LYS B 1 109 ? 18.766 20.641 8.086 1 94.56 109 LYS B O 1
ATOM 4269 N N . GLN B 1 110 ? 20.984 20.859 8.07 1 93.12 110 GLN B N 1
ATOM 4270 C CA . GLN B 1 110 ? 20.938 22.125 7.324 1 93.12 110 GLN B CA 1
ATOM 4271 C C . GLN B 1 110 ? 20.984 21.875 5.82 1 93.12 110 GLN B C 1
ATOM 4273 O O . GLN B 1 110 ? 21.859 21.172 5.324 1 93.12 110 GLN B O 1
ATOM 4278 N N . ILE B 1 111 ? 20.125 22.438 5.098 1 86.69 111 ILE B N 1
ATOM 4279 C CA . ILE B 1 111 ? 19.922 22.141 3.684 1 86.69 111 ILE B CA 1
ATOM 4280 C C . ILE B 1 111 ? 21.078 22.734 2.871 1 86.69 111 ILE B C 1
ATOM 4282 O O . ILE B 1 111 ? 21.656 22.062 2.012 1 86.69 111 ILE B O 1
ATOM 4286 N N . SER B 1 112 ? 21.484 23.984 3.135 1 84.94 112 SER B N 1
ATOM 4287 C CA . SER B 1 112 ? 22.469 24.703 2.344 1 84.94 112 SER B CA 1
ATOM 4288 C C . SER B 1 112 ? 23.859 24.094 2.498 1 84.94 112 SER B C 1
ATOM 4290 O O . SER B 1 112 ? 24.594 23.969 1.52 1 84.94 112 SER B O 1
ATOM 4292 N N . THR B 1 113 ? 24.188 23.641 3.684 1 88.19 113 THR B N 1
ATOM 4293 C CA . THR B 1 113 ? 25.531 23.156 3.955 1 88.19 113 THR B CA 1
ATOM 4294 C C . THR B 1 113 ? 25.547 21.625 4.039 1 88.19 113 THR B C 1
ATOM 4296 O O . THR B 1 113 ? 26.625 21.016 4.031 1 88.19 113 THR B O 1
ATOM 4299 N N . GLN B 1 114 ? 24.375 21.078 4.176 1 86.69 114 GLN B N 1
ATOM 4300 C CA . GLN B 1 114 ? 24.234 19.625 4.34 1 86.69 114 GLN B CA 1
ATOM 4301 C C . GLN B 1 114 ? 24.797 19.172 5.68 1 86.69 114 GLN B C 1
ATOM 4303 O O . GLN B 1 114 ? 25.031 17.984 5.887 1 86.69 114 GLN B O 1
ATOM 4308 N N . ARG B 1 115 ? 24.984 20.094 6.562 1 93.62 115 ARG B N 1
ATOM 4309 C CA . ARG B 1 115 ? 25.516 19.781 7.887 1 93.62 115 ARG B CA 1
ATOM 4310 C C . ARG B 1 115 ? 24.469 19.062 8.742 1 93.62 115 ARG B C 1
ATOM 4312 O O . ARG B 1 115 ? 23.328 19.516 8.828 1 93.62 115 ARG B O 1
ATOM 4319 N N . ILE B 1 116 ? 24.922 18 9.352 1 94.19 116 ILE B N 1
ATOM 4320 C CA . ILE B 1 116 ? 24.062 17.281 10.281 1 94.19 116 ILE B CA 1
ATOM 4321 C C . ILE B 1 116 ? 24.047 18 11.633 1 94.19 116 ILE B C 1
ATOM 4323 O O . ILE B 1 116 ? 25.094 18.156 12.258 1 94.19 116 ILE B O 1
ATOM 4327 N N . ILE B 1 117 ? 22.969 18.438 12.047 1 95.5 117 ILE B N 1
ATOM 4328 C CA . ILE B 1 117 ? 22.812 19.156 13.305 1 95.5 117 ILE B CA 1
ATOM 4329 C C . ILE B 1 117 ? 22.578 18.156 14.438 1 95.5 117 ILE B C 1
ATOM 4331 O O . ILE B 1 117 ? 23.172 18.297 15.516 1 95.5 117 ILE B O 1
ATOM 4335 N N . LYS B 1 118 ? 21.703 17.234 14.195 1 95.38 118 LYS B N 1
ATOM 4336 C CA . LYS B 1 118 ? 21.344 16.25 15.211 1 95.38 118 LYS B CA 1
ATOM 4337 C C . LYS B 1 118 ? 20.797 14.977 14.57 1 95.38 118 LYS B C 1
ATOM 4339 O O . LYS B 1 118 ? 20.156 15.023 13.523 1 95.38 118 LYS B O 1
ATOM 4344 N N . GLU B 1 119 ? 21.094 13.867 15.227 1 95 119 GLU B N 1
ATOM 4345 C CA . GLU B 1 119 ? 20.578 12.586 14.773 1 95 119 GLU B CA 1
ATOM 4346 C C . GLU B 1 119 ? 19.641 11.969 15.82 1 95 119 GLU B C 1
ATOM 4348 O O . GLU B 1 119 ? 19.938 12.008 17.016 1 95 119 GLU B O 1
ATOM 4353 N N . PHE B 1 120 ? 18.594 11.586 15.25 1 95.56 120 PHE B N 1
ATOM 4354 C CA . PHE B 1 120 ? 17.625 10.867 16.062 1 95.56 120 PHE B CA 1
ATOM 4355 C C . PHE B 1 120 ? 17.609 9.383 15.695 1 95.56 120 PHE B C 1
ATOM 4357 O O . PHE B 1 120 ? 18.156 8.984 14.672 1 95.56 120 PHE B O 1
ATOM 4364 N N . ASN B 1 121 ? 17.125 8.508 16.469 1 94.19 121 ASN B N 1
ATOM 4365 C CA . ASN B 1 121 ? 16.969 7.078 16.234 1 94.19 121 ASN B CA 1
ATOM 4366 C C . ASN B 1 121 ? 18.312 6.398 15.984 1 94.19 121 ASN B C 1
ATOM 4368 O O . ASN B 1 121 ? 18.438 5.562 15.086 1 94.19 121 ASN B O 1
ATOM 4372 N N . ARG B 1 122 ? 19.281 6.777 16.594 1 91.19 122 ARG B N 1
ATOM 4373 C CA . ARG B 1 122 ? 20.594 6.203 16.391 1 91.19 122 ARG B CA 1
ATOM 4374 C C . ARG B 1 122 ? 21.281 5.922 17.719 1 91.19 122 ARG B C 1
ATOM 4376 O O . ARG B 1 122 ? 21.203 6.73 18.656 1 91.19 122 ARG B O 1
ATOM 4383 N N . GLN B 1 123 ? 21.906 4.719 17.703 1 86.88 123 GLN B N 1
ATOM 4384 C CA . GLN B 1 123 ? 22.734 4.305 18.828 1 86.88 123 GLN B CA 1
ATOM 4385 C C . GLN B 1 123 ? 23.875 3.404 18.375 1 86.88 123 GLN B C 1
ATOM 4387 O O . GLN B 1 123 ? 23.672 2.467 17.609 1 86.88 123 GLN B O 1
ATOM 4392 N N . ASN B 1 124 ? 25.094 3.629 18.906 1 83.62 124 ASN B N 1
ATOM 4393 C CA . ASN B 1 124 ? 26.281 2.852 18.562 1 83.62 124 ASN B CA 1
ATOM 4394 C C . ASN B 1 124 ? 26.422 2.719 17.047 1 83.62 124 ASN B C 1
ATOM 4396 O O . ASN B 1 124 ? 26.625 1.616 16.531 1 83.62 124 ASN B O 1
ATOM 4400 N N . GLN B 1 125 ? 26.094 3.736 16.266 1 82.94 125 GLN B N 1
ATOM 4401 C CA . GLN B 1 125 ? 26.281 3.871 14.828 1 82.94 125 GLN B CA 1
ATOM 4402 C C . GLN B 1 125 ? 25.25 3.053 14.062 1 82.94 125 GLN B C 1
ATOM 4404 O O . GLN B 1 125 ? 25.406 2.807 12.867 1 82.94 125 GLN B O 1
ATOM 4409 N N . GLU B 1 126 ? 24.219 2.635 14.828 1 84.94 126 GLU B N 1
ATOM 4410 C CA . GLU B 1 126 ? 23.141 1.903 14.188 1 84.94 126 GLU B CA 1
ATOM 4411 C C . GLU B 1 126 ? 21.781 2.529 14.508 1 84.94 126 GLU B C 1
ATOM 4413 O O . GLU B 1 126 ? 21.609 3.131 15.57 1 84.94 126 GLU B O 1
ATOM 4418 N N . SER B 1 127 ? 20.953 2.363 13.578 1 88.19 127 SER B N 1
ATOM 4419 C CA . SER B 1 127 ? 19.594 2.809 13.844 1 88.19 127 SER B CA 1
ATOM 4420 C C . SER B 1 127 ? 18.906 1.902 14.852 1 88.19 127 SER B C 1
ATOM 4422 O O . SER B 1 127 ? 19.062 0.681 14.812 1 88.19 127 SER B O 1
ATOM 4424 N N . ILE B 1 128 ? 18.219 2.525 15.766 1 88.56 128 ILE B N 1
ATOM 4425 C CA . ILE B 1 128 ? 17.453 1.781 16.766 1 88.56 128 ILE B CA 1
ATOM 4426 C C . ILE B 1 128 ? 16.297 1.056 16.094 1 88.56 128 ILE B C 1
ATOM 4428 O O . ILE B 1 128 ? 16.109 -0.151 16.281 1 88.56 128 ILE B O 1
ATOM 4432 N N . ILE B 1 129 ? 15.539 1.831 15.391 1 88.81 129 ILE B N 1
ATOM 4433 C CA . ILE B 1 129 ? 14.5 1.279 14.531 1 88.81 129 ILE B CA 1
ATOM 4434 C C . ILE B 1 129 ? 15.023 1.12 13.109 1 88.81 129 ILE B C 1
ATOM 4436 O O . ILE B 1 129 ? 15.219 2.107 12.398 1 88.81 129 ILE B O 1
ATOM 4440 N N . LYS B 1 130 ? 15.211 -0.081 12.742 1 83.62 130 LYS B N 1
ATOM 4441 C CA . LYS B 1 130 ? 15.812 -0.364 11.438 1 83.62 130 LYS B CA 1
ATOM 4442 C C . LYS B 1 130 ? 14.742 -0.501 10.359 1 83.62 130 LYS B C 1
ATOM 4444 O O . LYS B 1 130 ? 14.75 -1.467 9.594 1 83.62 130 LYS B O 1
ATOM 4449 N N . LYS B 1 131 ? 13.789 0.315 10.43 1 86 131 LYS B N 1
ATOM 4450 C CA . LYS B 1 131 ? 12.719 0.382 9.438 1 86 131 LYS B CA 1
ATOM 4451 C C . LYS B 1 131 ? 12.695 1.739 8.734 1 86 131 LYS B C 1
ATOM 4453 O O . LYS B 1 131 ? 13.023 2.762 9.352 1 86 131 LYS B O 1
ATOM 4458 N N . ARG B 1 132 ? 12.344 1.698 7.531 1 87.31 132 ARG B N 1
ATOM 4459 C CA . ARG B 1 132 ? 12.266 2.92 6.738 1 87.31 132 ARG B CA 1
ATOM 4460 C C . ARG B 1 132 ? 11.203 3.865 7.285 1 87.31 132 ARG B C 1
ATOM 4462 O O . ARG B 1 132 ? 10.055 3.467 7.488 1 87.31 132 ARG B O 1
ATOM 4469 N N . PRO B 1 133 ? 11.625 5.141 7.535 1 93.19 133 PRO B N 1
ATOM 4470 C CA . PRO B 1 133 ? 10.594 6.137 7.84 1 93.19 133 PRO B CA 1
ATOM 4471 C C . PRO B 1 133 ? 9.719 6.461 6.633 1 93.19 133 PRO B C 1
ATOM 4473 O O . PRO B 1 133 ? 10.219 6.609 5.516 1 93.19 133 PRO B O 1
ATOM 4476 N N . LEU B 1 134 ? 8.438 6.57 6.848 1 91.44 134 LEU B N 1
ATOM 4477 C CA . LEU B 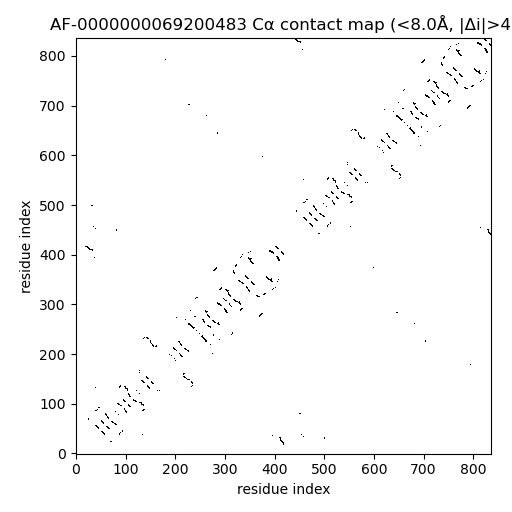1 134 ? 7.492 6.852 5.77 1 91.44 134 LEU B CA 1
ATOM 4478 C C . LEU B 1 134 ? 7.039 8.305 5.809 1 91.44 134 LEU B C 1
ATOM 4480 O O . LEU B 1 134 ? 6.844 8.93 4.762 1 91.44 134 LEU B O 1
ATOM 4484 N N . LYS B 1 135 ? 6.828 8.797 6.996 1 95.12 135 LYS B N 1
ATOM 4485 C CA . LYS B 1 135 ? 6.297 10.141 7.176 1 95.12 135 LYS B CA 1
ATOM 4486 C C . LYS B 1 135 ? 6.84 10.789 8.445 1 95.12 135 LYS B C 1
ATOM 4488 O O . LYS B 1 135 ? 7.066 10.102 9.445 1 95.12 135 LYS B O 1
ATOM 4493 N N . ILE B 1 136 ? 7.051 12.047 8.328 1 96.62 136 ILE B N 1
ATOM 4494 C CA . ILE B 1 136 ? 7.379 12.875 9.484 1 96.62 136 ILE B CA 1
ATOM 4495 C C . ILE B 1 136 ? 6.434 14.07 9.547 1 96.62 136 ILE B C 1
ATOM 4497 O O . ILE B 1 136 ? 6.121 14.672 8.516 1 96.62 136 ILE B O 1
ATOM 4501 N N . HIS B 1 137 ? 5.941 14.336 10.641 1 96.44 137 HIS B N 1
ATOM 4502 C CA . HIS B 1 137 ? 5.164 15.547 10.875 1 96.44 137 HIS B CA 1
ATOM 4503 C C . HIS B 1 137 ? 5.645 16.281 12.133 1 96.44 137 HIS B C 1
ATOM 4505 O O . HIS B 1 137 ? 5.996 15.641 13.125 1 96.44 137 HIS B O 1
ATOM 4511 N N . ILE B 1 138 ? 5.664 17.594 12.008 1 94.19 138 ILE B N 1
ATOM 4512 C CA . ILE B 1 138 ? 6.23 18.391 13.086 1 94.19 138 ILE B CA 1
ATOM 4513 C C . ILE B 1 138 ? 5.164 19.328 13.656 1 94.19 138 ILE B C 1
ATOM 4515 O O . ILE B 1 138 ? 4.383 19.922 12.906 1 94.19 138 ILE B O 1
ATOM 4519 N N . PHE B 1 139 ? 5.18 19.375 14.945 1 88.75 139 PHE B N 1
ATOM 4520 C CA . PHE B 1 139 ? 4.449 20.406 15.672 1 88.75 139 PHE B CA 1
ATOM 4521 C C . PHE B 1 139 ? 5.32 21.016 16.766 1 88.75 139 PHE B C 1
ATOM 4523 O O . PHE B 1 139 ? 5.656 20.359 17.734 1 88.75 139 PHE B O 1
ATOM 4530 N N . GLN B 1 140 ? 5.668 22.25 16.516 1 87.94 140 GLN B N 1
ATOM 4531 C CA . GLN B 1 140 ? 6.582 22.938 17.422 1 87.94 140 GLN B CA 1
ATOM 4532 C C . GLN B 1 140 ? 7.883 22.156 17.594 1 87.94 140 GLN B C 1
ATOM 4534 O O . GLN B 1 140 ? 8.594 21.922 16.625 1 87.94 140 GLN B O 1
ATOM 4539 N N . LYS B 1 141 ? 8.086 21.656 18.812 1 91.69 141 LYS B N 1
ATOM 4540 C CA . LYS B 1 141 ? 9.352 20.969 19.047 1 91.69 141 LYS B CA 1
ATOM 4541 C C . LYS B 1 141 ? 9.164 19.453 19.047 1 91.69 141 LYS B C 1
ATOM 4543 O O . LYS B 1 141 ? 10.133 18.703 19.203 1 91.69 141 LYS B O 1
ATOM 4548 N N . TYR B 1 142 ? 7.941 19.094 18.844 1 92.81 142 TYR B N 1
ATOM 4549 C CA . TYR B 1 142 ? 7.652 17.672 18.75 1 92.81 142 TYR B CA 1
ATOM 4550 C C . TYR B 1 142 ? 7.559 17.234 17.297 1 92.81 142 TYR B C 1
ATOM 4552 O O . TYR B 1 142 ? 7.164 18.016 16.422 1 92.81 142 TYR B O 1
ATOM 4560 N N . PHE B 1 143 ? 8.023 16.062 17.062 1 95.69 143 PHE B N 1
ATOM 4561 C CA . PHE B 1 143 ? 7.719 15.516 15.75 1 95.69 143 PHE B CA 1
ATOM 4562 C C . PHE B 1 143 ? 7.457 14.016 15.844 1 95.69 143 PHE B C 1
ATOM 4564 O O . PHE B 1 143 ? 8.008 13.336 16.703 1 95.69 143 PHE B O 1
ATOM 4571 N N . VAL B 1 144 ? 6.547 13.586 15.039 1 96.75 144 VAL B N 1
ATOM 4572 C CA . VAL B 1 144 ? 6.188 12.172 14.961 1 96.75 144 VAL B CA 1
ATOM 4573 C C . VAL B 1 144 ? 6.773 11.562 13.688 1 96.75 144 VAL B C 1
ATOM 4575 O O . VAL B 1 144 ? 6.863 12.227 12.656 1 96.75 144 VAL B O 1
ATOM 4578 N N . THR B 1 145 ? 7.23 10.305 13.797 1 96.88 145 THR B N 1
ATOM 4579 C CA . THR B 1 145 ? 7.691 9.531 12.656 1 96.88 145 THR B CA 1
ATOM 4580 C C . THR B 1 145 ? 6.898 8.234 12.523 1 96.88 145 THR B C 1
ATOM 4582 O O . THR B 1 145 ? 6.742 7.492 13.492 1 96.88 145 THR B O 1
ATOM 4585 N N . LEU B 1 146 ? 6.344 8.07 11.398 1 95.06 146 LEU B N 1
ATOM 4586 C CA . LEU B 1 146 ? 5.77 6.781 11.023 1 95.06 146 LEU B CA 1
ATOM 4587 C C . LEU B 1 146 ? 6.785 5.93 10.273 1 95.06 146 LEU B C 1
ATOM 4589 O O . LEU B 1 146 ? 7.25 6.309 9.195 1 95.06 146 LEU B O 1
ATOM 4593 N N . PHE B 1 147 ? 7.121 4.785 10.883 1 91.44 147 PHE B N 1
ATOM 4594 C CA . PHE B 1 147 ? 8 3.826 10.227 1 91.44 147 PHE B CA 1
ATOM 4595 C C . PHE B 1 147 ? 7.195 2.734 9.539 1 91.44 147 PHE B C 1
ATOM 4597 O O . PHE B 1 147 ? 6.012 2.555 9.828 1 91.44 147 PHE B O 1
ATOM 4604 N N . LEU B 1 148 ? 7.859 2.096 8.609 1 86.06 148 LEU B N 1
ATOM 4605 C CA . LEU B 1 148 ? 7.266 0.904 8.008 1 86.06 148 LEU B CA 1
ATOM 4606 C C . LEU B 1 148 ? 6.75 -0.045 9.086 1 86.06 148 LEU B C 1
ATOM 4608 O O . LEU B 1 148 ? 7.281 -0.078 10.195 1 86.06 148 LEU B O 1
ATOM 4612 N N . GLU B 1 149 ? 5.672 -0.751 8.828 1 81.56 149 GLU B N 1
ATOM 4613 C CA . GLU B 1 149 ? 5.066 -1.799 9.648 1 81.56 149 GLU B CA 1
ATOM 4614 C C . GLU B 1 149 ? 4.312 -1.206 10.828 1 81.56 149 GLU B C 1
ATOM 4616 O O . GLU B 1 149 ? 4.18 -1.851 11.875 1 81.56 149 GLU B O 1
ATOM 4621 N N . GLY B 1 150 ? 3.977 0.075 10.758 1 82.69 150 GLY B N 1
ATOM 4622 C CA . GLY B 1 150 ? 3.076 0.691 11.719 1 82.69 150 GLY B CA 1
ATOM 4623 C C . GLY B 1 150 ? 3.768 1.098 13.008 1 82.69 150 GLY B C 1
ATOM 4624 O O . GLY B 1 150 ? 3.115 1.274 14.039 1 82.69 150 GLY B O 1
ATOM 4625 N N . VAL B 1 151 ? 5.105 1.169 13.008 1 88.5 151 VAL B N 1
ATOM 4626 C CA . VAL B 1 151 ? 5.836 1.665 14.172 1 88.5 151 VAL B CA 1
ATOM 4627 C C . VAL B 1 151 ? 5.832 3.193 14.172 1 88.5 151 VAL B C 1
ATOM 4629 O O . VAL B 1 151 ? 6.105 3.82 13.141 1 88.5 151 VAL B O 1
ATOM 4632 N N . VAL B 1 152 ? 5.449 3.748 15.305 1 92.94 152 VAL B N 1
ATOM 4633 C CA . VAL B 1 152 ? 5.352 5.199 15.414 1 92.94 152 VAL B CA 1
ATOM 4634 C C . VAL B 1 152 ? 6.184 5.691 16.594 1 92.94 152 VAL B C 1
ATOM 4636 O O . VAL B 1 152 ? 6.113 5.125 17.688 1 92.94 152 VAL B O 1
ATOM 4639 N N . CYS B 1 153 ? 6.996 6.727 16.375 1 95 153 CYS B N 1
ATOM 4640 C CA . CYS B 1 153 ? 7.773 7.348 17.453 1 95 153 CYS B CA 1
ATOM 4641 C C . CYS B 1 153 ? 7.52 8.844 17.5 1 95 153 CYS B C 1
ATOM 4643 O O . CYS B 1 153 ? 7.426 9.508 16.469 1 95 153 CYS B O 1
ATOM 4645 N N . ILE B 1 154 ? 7.395 9.312 18.688 1 94.94 154 ILE B N 1
ATOM 4646 C CA . ILE B 1 154 ? 7.363 10.75 18.906 1 94.94 154 ILE B CA 1
ATOM 4647 C C . ILE B 1 154 ? 8.672 11.203 19.547 1 94.94 154 ILE B C 1
ATOM 4649 O O . ILE B 1 154 ? 9.102 10.641 20.562 1 94.94 154 ILE B O 1
ATOM 4653 N N . TYR B 1 155 ? 9.281 12.164 18.938 1 95.62 155 TYR B N 1
ATOM 4654 C CA . TYR B 1 155 ? 10.523 12.75 19.422 1 95.62 155 TYR B CA 1
ATOM 4655 C C . TYR B 1 155 ? 10.32 14.211 19.828 1 95.62 155 TYR B C 1
ATOM 4657 O O . TYR B 1 155 ? 9.328 14.828 19.438 1 95.62 155 TYR B O 1
ATOM 4665 N N . HIS B 1 156 ? 11.195 14.664 20.688 1 93.75 156 HIS B N 1
ATOM 4666 C CA . HIS B 1 156 ? 11.344 16.078 20.984 1 93.75 156 HIS B CA 1
ATOM 4667 C C . HIS B 1 156 ? 12.695 16.609 20.5 1 93.75 156 HIS B C 1
ATOM 4669 O O . HIS B 1 156 ? 13.734 16.031 20.812 1 93.75 156 HIS B O 1
ATOM 4675 N N . GLN B 1 157 ? 12.719 17.672 19.781 1 94.75 157 GLN B N 1
ATOM 4676 C CA . GLN B 1 157 ? 13.891 18.172 19.078 1 94.75 157 GLN B CA 1
ATOM 4677 C C . GLN B 1 157 ? 15.023 18.516 20.047 1 94.75 157 GLN B C 1
ATOM 4679 O O . GLN B 1 157 ? 16.203 18.391 19.703 1 94.75 157 GLN B O 1
ATOM 4684 N N . ASP B 1 158 ? 14.711 18.859 21.297 1 94.62 158 ASP B N 1
ATOM 4685 C CA . ASP B 1 158 ? 15.711 19.375 22.234 1 94.62 158 ASP B CA 1
ATOM 4686 C C . ASP B 1 158 ? 16.172 18.281 23.203 1 94.62 158 ASP B C 1
ATOM 4688 O O . ASP B 1 158 ? 17.078 18.5 24 1 94.62 158 ASP B O 1
ATOM 4692 N N . LEU B 1 159 ? 15.531 17.172 23.156 1 94.12 159 LEU B N 1
ATOM 4693 C CA . LEU B 1 159 ? 15.859 16.125 24.125 1 94.12 159 LEU B CA 1
ATOM 4694 C C . LEU B 1 159 ? 16.938 15.188 23.562 1 94.12 159 LEU B C 1
ATOM 4696 O O . LEU B 1 159 ? 17.062 15.039 22.344 1 94.12 159 LEU B O 1
ATOM 4700 N N . GLN B 1 160 ? 17.641 14.562 24.453 1 92.38 160 GLN B N 1
ATOM 4701 C CA . GLN B 1 160 ? 18.672 13.602 24.078 1 92.38 160 GLN B CA 1
ATOM 4702 C C . GLN B 1 160 ? 18.078 12.211 23.875 1 92.38 160 GLN B C 1
ATOM 4704 O O . GLN B 1 160 ? 17 11.906 24.391 1 92.38 160 GLN B O 1
ATOM 4709 N N . MET B 1 161 ? 18.828 11.445 23.109 1 90.5 161 MET B N 1
ATOM 4710 C CA . MET B 1 161 ? 18.422 10.062 22.875 1 90.5 161 MET B CA 1
ATOM 4711 C C . MET B 1 161 ? 18.688 9.211 24.125 1 90.5 161 MET B C 1
ATOM 4713 O O . MET B 1 161 ? 19.703 9.367 24.781 1 90.5 161 MET B O 1
ATOM 4717 N N . PHE B 1 162 ? 17.766 8.414 24.328 1 82.88 162 PHE B N 1
ATOM 4718 C CA . PHE B 1 162 ? 17.953 7.379 25.344 1 82.88 162 PHE B CA 1
ATOM 4719 C C . PHE B 1 162 ? 18.891 6.297 24.844 1 82.88 162 PHE B C 1
ATOM 4721 O O . PHE B 1 162 ? 18.875 5.941 23.672 1 82.88 162 PHE B O 1
ATOM 4728 N N . LYS B 1 163 ? 19.703 5.824 25.719 1 80.62 163 LYS B N 1
ATOM 4729 C CA . LYS B 1 163 ? 20.547 4.68 25.375 1 80.62 163 LYS B CA 1
ATOM 4730 C C . LYS B 1 163 ? 19.75 3.377 25.453 1 80.62 163 LYS B C 1
ATOM 4732 O O . LYS B 1 163 ? 19.453 2.885 26.531 1 80.62 163 LYS B O 1
ATOM 4737 N N . PHE B 1 164 ? 19.469 2.828 24.281 1 77.88 164 PHE B N 1
ATOM 4738 C CA . PHE B 1 164 ? 18.703 1.591 24.219 1 77.88 164 PHE B CA 1
ATOM 4739 C C . PHE B 1 164 ? 19.609 0.381 24.438 1 77.88 164 PHE B C 1
ATOM 4741 O O . PHE B 1 164 ? 20.672 0.281 23.859 1 77.88 164 PHE B O 1
ATOM 4748 N N . SER B 1 165 ? 19.438 -0.394 25.375 1 67.94 165 SER B N 1
ATOM 4749 C CA . SER B 1 165 ? 20.141 -1.658 25.547 1 67.94 165 SER B CA 1
ATOM 4750 C C . SER B 1 165 ? 19.344 -2.824 24.984 1 67.94 165 SER B C 1
ATOM 4752 O O . SER B 1 165 ? 19.906 -3.729 24.359 1 67.94 165 SER B O 1
ATOM 4754 N N . ASN B 1 166 ? 18 -2.779 24.797 1 75.94 166 ASN B N 1
ATOM 4755 C CA . ASN B 1 166 ? 17.141 -3.814 24.25 1 75.9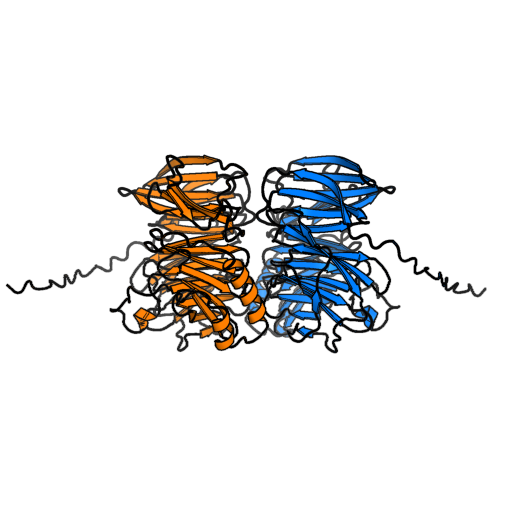4 166 ASN B CA 1
ATOM 4756 C C . ASN B 1 166 ? 15.656 -3.436 24.359 1 75.94 166 ASN B C 1
ATOM 4758 O O . ASN B 1 166 ? 14.781 -4.277 24.172 1 75.94 166 ASN B O 1
ATOM 4762 N N . GLU B 1 167 ? 15.484 -2.238 24.656 1 77.94 167 GLU B N 1
ATOM 4763 C CA . GLU B 1 167 ? 14.109 -1.816 24.906 1 77.94 167 GLU B CA 1
ATOM 4764 C C . GLU B 1 167 ? 13.258 -1.911 23.656 1 77.94 167 GLU B C 1
ATOM 4766 O O . GLU B 1 167 ? 12.086 -2.299 23.719 1 77.94 167 GLU B O 1
ATOM 4771 N N . TYR B 1 168 ? 13.859 -1.579 22.578 1 82.81 168 TYR B N 1
ATOM 4772 C CA . TYR B 1 168 ? 13.102 -1.675 21.328 1 82.81 168 TYR B CA 1
ATOM 4773 C C . TYR B 1 168 ? 12.688 -3.115 21.062 1 82.81 168 TYR B C 1
ATOM 4775 O O . TYR B 1 168 ? 11.523 -3.387 20.75 1 82.81 168 TYR B O 1
ATOM 4783 N N . GLU B 1 169 ? 13.625 -3.959 21.188 1 76.94 169 GLU B N 1
ATOM 4784 C CA . GLU B 1 169 ? 13.336 -5.371 20.969 1 76.94 169 GLU B CA 1
ATOM 4785 C C . GLU B 1 169 ? 12.273 -5.871 21.938 1 76.94 169 GLU B C 1
ATOM 4787 O O . GLU B 1 169 ? 11.406 -6.664 21.562 1 76.94 169 GLU B O 1
ATOM 4792 N N . LYS B 1 170 ? 12.344 -5.379 23.125 1 77.44 170 LYS B N 1
ATOM 4793 C CA . LYS B 1 170 ? 11.359 -5.75 24.141 1 77.44 170 LYS B CA 1
ATOM 4794 C C . LYS B 1 170 ? 9.969 -5.254 23.75 1 77.44 170 LYS B C 1
ATOM 4796 O O . LYS B 1 170 ? 8.984 -5.984 23.875 1 77.44 170 LYS B O 1
ATOM 4801 N N . VAL B 1 171 ? 9.945 -4.047 23.25 1 77.88 171 VAL B N 1
ATOM 4802 C CA . VAL B 1 171 ? 8.672 -3.459 22.844 1 77.88 171 VAL B CA 1
ATOM 4803 C C . VAL B 1 171 ? 8.062 -4.277 21.703 1 77.88 171 VAL B C 1
ATOM 4805 O O . VAL B 1 171 ? 6.875 -4.594 21.719 1 77.88 171 VAL B O 1
ATOM 4808 N N . MET B 1 172 ? 8.883 -4.582 20.75 1 76.75 172 MET B N 1
ATOM 4809 C CA . MET B 1 172 ? 8.398 -5.34 19.609 1 76.75 172 MET B CA 1
ATOM 4810 C C . MET B 1 172 ? 7.918 -6.723 20.031 1 76.75 172 MET B C 1
ATOM 4812 O O . MET B 1 172 ? 6.863 -7.18 19.578 1 76.75 172 MET B O 1
ATOM 4816 N N . GLN B 1 173 ? 8.641 -7.301 20.906 1 71.88 173 GLN B N 1
ATOM 4817 C CA . GLN B 1 173 ? 8.258 -8.617 21.391 1 71.88 173 GLN B CA 1
ATOM 4818 C C . GLN B 1 173 ? 6.953 -8.562 22.172 1 71.88 173 GLN B C 1
ATOM 4820 O O . GLN B 1 173 ? 6.055 -9.375 21.953 1 71.88 173 GLN B O 1
ATOM 4825 N N . LEU B 1 174 ? 6.883 -7.59 23.047 1 74.62 174 LEU B N 1
ATOM 4826 C CA . LEU B 1 174 ? 5.695 -7.445 23.891 1 74.62 174 LEU B CA 1
ATOM 4827 C C . LEU B 1 174 ? 4.473 -7.121 23.031 1 74.62 174 LEU B C 1
ATOM 4829 O O . LEU B 1 174 ? 3.369 -7.598 23.312 1 74.62 174 LEU B O 1
ATOM 4833 N N . SER B 1 175 ? 4.715 -6.297 22.031 1 74.62 175 SER B N 1
ATOM 4834 C CA . SER B 1 175 ? 3.602 -5.926 21.172 1 74.62 175 SER B CA 1
ATOM 4835 C C . SER B 1 175 ? 3.027 -7.141 20.453 1 74.62 175 SER B C 1
ATOM 4837 O O . SER B 1 175 ? 1.821 -7.211 20.203 1 74.62 175 SER B O 1
ATOM 4839 N N . PHE B 1 176 ? 3.865 -8.055 20.156 1 63.84 176 PHE B N 1
ATOM 4840 C CA . PHE B 1 176 ? 3.436 -9.266 19.469 1 63.84 176 PHE B CA 1
ATOM 4841 C C . PHE B 1 176 ? 2.674 -10.188 20.422 1 63.84 176 PHE B C 1
ATOM 4843 O O . PHE B 1 176 ? 1.659 -10.773 20.031 1 63.84 176 PHE B O 1
ATOM 4850 N N . ILE B 1 177 ? 3.289 -10.375 21.578 1 61.56 177 ILE B N 1
ATOM 4851 C CA . ILE B 1 177 ? 2.682 -11.258 22.562 1 61.56 177 ILE B CA 1
ATOM 4852 C C . ILE B 1 177 ? 1.29 -10.75 22.922 1 61.56 177 ILE B C 1
ATOM 4854 O O . ILE B 1 177 ? 0.354 -11.539 23.078 1 61.56 177 ILE B O 1
ATOM 4858 N N . TYR B 1 178 ? 1.259 -9.453 22.984 1 57.56 178 TYR B N 1
ATOM 4859 C CA . TYR B 1 178 ? 0.012 -8.875 23.469 1 57.56 178 TYR B CA 1
ATOM 4860 C C . TYR B 1 178 ? -1.073 -8.938 22.406 1 57.56 178 TYR B C 1
ATOM 4862 O O . TYR B 1 178 ? -2.26 -9.039 22.719 1 57.56 178 TYR B O 1
ATOM 4870 N N . HIS B 1 179 ? -0.648 -8.625 21.25 1 55.88 179 HIS B N 1
ATOM 4871 C CA . HIS B 1 179 ? -1.658 -8.82 20.219 1 55.88 179 HIS B CA 1
ATOM 4872 C C . HIS B 1 179 ? -2.309 -10.195 20.344 1 55.88 179 HIS B C 1
ATOM 4874 O O . HIS B 1 179 ? -3.477 -10.367 19.984 1 55.88 179 HIS B O 1
ATOM 4880 N N . LYS B 1 180 ? -1.408 -11.086 20.938 1 48.91 180 LYS B N 1
ATOM 4881 C CA . LYS B 1 180 ? -1.833 -12.484 21.016 1 48.91 180 LYS B CA 1
ATOM 4882 C C . LYS B 1 180 ? -2.582 -12.75 22.312 1 48.91 180 LYS B C 1
ATOM 4884 O O . LYS B 1 180 ? -3.527 -13.547 22.344 1 48.91 180 LYS B O 1
ATOM 4889 N N . SER B 1 181 ? -2.01 -12.312 23.453 1 49.41 181 SER B N 1
ATOM 4890 C CA . SER B 1 181 ? -2.568 -12.656 24.75 1 49.41 181 SER B CA 1
ATOM 4891 C C . SER B 1 181 ? -2.879 -11.406 25.578 1 49.41 181 SER B C 1
ATOM 4893 O O . SER B 1 181 ? -2.219 -10.383 25.422 1 49.41 181 SER B O 1
ATOM 4895 N N . ILE B 1 182 ? -4.227 -11.172 25.859 1 50.62 182 ILE B N 1
ATOM 4896 C CA . ILE B 1 182 ? -4.656 -10.133 26.797 1 50.62 182 ILE B CA 1
ATOM 4897 C C . ILE B 1 182 ? -3.66 -10.023 27.938 1 50.62 182 ILE B C 1
ATOM 4899 O O . ILE B 1 182 ? -3.621 -10.891 28.812 1 50.62 182 ILE B O 1
ATOM 4903 N N . VAL B 1 183 ? -2.49 -9.75 27.672 1 52.25 183 VAL B N 1
ATOM 4904 C CA . VAL B 1 183 ? -1.553 -9.586 28.781 1 52.25 183 VAL B CA 1
ATOM 4905 C C . VAL B 1 183 ? -2.027 -8.461 29.703 1 52.25 183 VAL B C 1
ATOM 4907 O O . VAL B 1 183 ? -2.369 -7.375 29.234 1 52.25 183 VAL B O 1
ATOM 4910 N N . SER B 1 184 ? -2.416 -8.781 30.922 1 60.5 184 SER B N 1
ATOM 4911 C CA . SER B 1 184 ? -2.861 -7.84 31.938 1 60.5 184 SER B CA 1
ATOM 4912 C C . SER B 1 184 ? -1.828 -6.738 32.156 1 60.5 184 SER B C 1
ATOM 4914 O O . SER B 1 184 ? -0.645 -6.922 31.875 1 60.5 184 SER B O 1
ATOM 4916 N N . GLN B 1 185 ? -2.281 -5.555 32.438 1 63.72 185 GLN B N 1
ATOM 4917 C CA . GLN B 1 185 ? -1.412 -4.453 32.844 1 63.72 185 GLN B CA 1
ATOM 4918 C C . GLN B 1 185 ? -0.41 -4.898 33.906 1 63.72 185 GLN B C 1
ATOM 4920 O O . GLN B 1 185 ? 0.725 -4.418 33.938 1 63.72 185 GLN B O 1
ATOM 4925 N N . LYS B 1 186 ? -0.875 -5.867 34.656 1 64.5 186 LYS B N 1
ATOM 4926 C CA . LYS B 1 186 ? 0.003 -6.387 35.719 1 64.5 186 LYS B CA 1
ATOM 4927 C C . LYS B 1 186 ? 1.222 -7.082 35.094 1 64.5 186 LYS B C 1
ATOM 4929 O O . LYS B 1 186 ? 2.342 -6.91 35.594 1 64.5 186 LYS B O 1
ATOM 4934 N N . THR B 1 187 ? 1.034 -7.758 34.031 1 68.94 187 THR B N 1
ATOM 4935 C CA . THR B 1 187 ? 2.133 -8.461 33.375 1 68.94 187 THR B CA 1
ATOM 4936 C C . THR B 1 187 ? 3.09 -7.469 32.719 1 68.94 187 THR B C 1
ATOM 4938 O O . THR B 1 187 ? 4.305 -7.664 32.75 1 68.94 187 THR B O 1
ATOM 4941 N N . LEU B 1 188 ? 2.494 -6.418 32.25 1 73.38 188 LEU B N 1
ATOM 4942 C CA . LEU B 1 188 ? 3.32 -5.41 31.594 1 73.38 188 LEU B CA 1
ATOM 4943 C C . LEU B 1 188 ? 4.234 -4.715 32.594 1 73.38 188 LEU B C 1
ATOM 4945 O O . LEU B 1 188 ? 5.359 -4.336 32.25 1 73.38 188 LEU B O 1
ATOM 4949 N N . LYS B 1 189 ? 3.727 -4.594 33.812 1 72.5 189 LYS B N 1
ATOM 4950 C CA . LYS B 1 189 ? 4.496 -3.92 34.844 1 72.5 189 LYS B CA 1
ATOM 4951 C C . LYS B 1 189 ? 5.785 -4.68 35.156 1 72.5 189 LYS B C 1
ATOM 4953 O O . LYS B 1 189 ? 6.777 -4.082 35.562 1 72.5 189 LYS B O 1
ATOM 4958 N N . GLN B 1 190 ? 5.754 -5.938 34.781 1 71.88 190 GLN B N 1
ATOM 4959 C CA . GLN B 1 190 ? 6.93 -6.758 35.062 1 71.88 190 GLN B CA 1
ATOM 4960 C C . GLN B 1 190 ? 8.078 -6.398 34.125 1 71.88 190 GLN B C 1
ATOM 4962 O O . GLN B 1 190 ? 9.242 -6.688 34.406 1 71.88 190 GLN B O 1
ATOM 4967 N N . PHE B 1 191 ? 7.699 -5.82 33.125 1 70.69 191 PHE B N 1
ATOM 4968 C CA . PHE B 1 191 ? 8.711 -5.48 32.156 1 70.69 191 PHE B CA 1
ATOM 4969 C C . PHE B 1 191 ? 9.234 -4.066 32.375 1 70.69 191 PHE B C 1
ATOM 4971 O O . PHE B 1 191 ? 10.156 -3.627 31.672 1 70.69 191 PHE B O 1
ATOM 4978 N N . GLU B 1 192 ? 8.508 -3.389 33.25 1 68.88 192 GLU B N 1
ATOM 4979 C CA . GLU B 1 192 ? 8.945 -2.021 33.5 1 68.88 192 GLU B CA 1
ATOM 4980 C C . GLU B 1 192 ? 10.242 -2.006 34.312 1 68.88 192 GLU B C 1
ATOM 4982 O O . GLU B 1 192 ? 10.289 -2.549 35.438 1 68.88 192 GLU B O 1
ATOM 4987 N N . SER B 1 193 ? 11.398 -1.871 33.656 1 60.75 193 SER B N 1
ATOM 4988 C CA . SER B 1 193 ? 12.695 -1.921 34.312 1 60.75 193 SER B CA 1
ATOM 4989 C C . SER B 1 193 ? 12.992 -0.616 35.062 1 60.75 193 SER B C 1
ATOM 4991 O O . SER B 1 193 ? 13.641 -0.619 36.094 1 60.75 193 SER B O 1
ATOM 4993 N N . ALA B 1 194 ? 12.82 0.492 34.406 1 60.5 194 ALA B N 1
ATOM 4994 C CA . ALA B 1 194 ? 13.133 1.782 35 1 60.5 194 ALA B CA 1
ATOM 4995 C C . ALA B 1 194 ? 11.859 2.592 35.25 1 60.5 194 ALA B C 1
ATOM 4997 O O . ALA B 1 194 ? 10.875 2.457 34.531 1 60.5 194 ALA B O 1
ATOM 4998 N N . HIS B 1 195 ? 11.82 3.291 36.406 1 61.34 195 HIS B N 1
ATOM 4999 C CA . HIS B 1 195 ? 10.664 4.043 36.875 1 61.34 195 HIS B CA 1
ATOM 5000 C C . HIS B 1 195 ? 10.164 5 35.812 1 61.34 195 HIS B C 1
ATOM 5002 O O . HIS B 1 195 ? 9.016 5.445 35.844 1 61.34 195 HIS B O 1
ATOM 5008 N N . ASN B 1 196 ? 11 5.102 34.75 1 66.81 196 ASN B N 1
ATOM 5009 C CA . ASN B 1 196 ? 10.602 6.117 33.781 1 66.81 196 ASN B CA 1
ATOM 5010 C C . ASN B 1 196 ? 10.055 5.492 32.5 1 66.81 196 ASN B C 1
ATOM 5012 O O . ASN B 1 196 ? 9.789 6.199 31.516 1 66.81 196 ASN B O 1
ATOM 5016 N N . PHE B 1 197 ? 9.945 4.105 32.594 1 73.69 197 PHE B N 1
ATOM 5017 C CA . PHE B 1 197 ? 9.445 3.393 31.438 1 73.69 197 PHE B CA 1
ATOM 5018 C C . PHE B 1 197 ? 8.094 2.744 31.719 1 73.69 197 PHE B C 1
ATOM 5020 O O . PHE B 1 197 ? 7.953 2.018 32.719 1 73.69 197 PHE B O 1
ATOM 5027 N N . HIS B 1 198 ? 7.148 3.215 30.922 1 79.19 198 HIS B N 1
ATOM 5028 C CA . HIS B 1 198 ? 5.816 2.648 31.094 1 79.19 198 HIS B CA 1
ATOM 5029 C C . HIS B 1 198 ? 5.328 1.979 29.812 1 79.19 198 HIS B C 1
ATOM 5031 O O . HIS B 1 198 ? 5.586 2.473 28.719 1 79.19 198 HIS B O 1
ATOM 5037 N N . TYR B 1 199 ? 4.801 0.833 30.031 1 79.19 199 TYR B N 1
ATOM 5038 C CA . TYR B 1 199 ? 4.164 0.114 28.938 1 79.19 199 TYR B CA 1
ATOM 5039 C C . TYR B 1 199 ? 2.648 0.114 29.094 1 79.19 199 TYR B C 1
ATOM 5041 O O . TYR B 1 199 ? 2.131 -0.059 30.203 1 79.19 199 TYR B O 1
ATOM 5049 N N . HIS B 1 200 ? 2.012 0.466 27.938 1 78.12 200 HIS B N 1
ATOM 5050 C CA . HIS B 1 200 ? 0.554 0.465 27.922 1 78.12 200 HIS B CA 1
ATOM 5051 C C . HIS B 1 200 ? 0.02 -0.328 26.734 1 78.12 200 HIS B C 1
ATOM 5053 O O . HIS B 1 200 ? 0.591 -0.278 25.641 1 78.12 200 HIS B O 1
ATOM 5059 N N . TYR B 1 201 ? -0.968 -1.142 27.016 1 78.69 201 TYR B N 1
ATOM 5060 C CA . TYR B 1 201 ? -1.688 -1.814 25.938 1 78.69 201 TYR B CA 1
ATOM 5061 C C . TYR B 1 201 ? -3.174 -1.477 25.984 1 78.69 201 TYR B C 1
ATOM 5063 O O . TYR B 1 201 ? -3.785 -1.48 27.047 1 78.69 201 TYR B O 1
ATOM 5071 N N . LEU B 1 202 ? -3.637 -1.029 24.953 1 73.81 202 LEU B N 1
ATOM 5072 C CA . LEU B 1 202 ? -5.062 -0.751 24.844 1 73.81 202 LEU B CA 1
ATOM 5073 C C . LEU B 1 202 ? -5.672 -1.513 23.672 1 73.81 202 LEU B C 1
ATOM 5075 O O . LEU B 1 202 ? -5.098 -1.536 22.578 1 73.81 202 LEU B O 1
ATOM 5079 N N . ASN B 1 203 ? -6.684 -2.285 23.938 1 71.38 203 ASN B N 1
ATOM 5080 C CA . ASN B 1 203 ? -7.473 -2.963 22.922 1 71.38 203 ASN B CA 1
ATOM 5081 C C . ASN B 1 203 ? -8.883 -2.391 22.828 1 71.38 203 ASN B C 1
ATOM 5083 O O . ASN B 1 203 ? -9.68 -2.535 23.766 1 71.38 203 ASN B O 1
ATOM 5087 N N . TYR B 1 204 ? -9.078 -1.629 22.016 1 65 204 TYR B N 1
ATOM 5088 C CA . TYR B 1 204 ? -10.383 -1.021 21.781 1 65 204 TYR B CA 1
ATOM 5089 C C . TYR B 1 204 ? -10.992 -1.537 20.484 1 65 204 TYR B C 1
ATOM 5091 O O . TYR B 1 204 ? -11.281 -0.758 19.562 1 65 204 TYR B O 1
ATOM 5099 N N . GLY B 1 205 ? -11.172 -2.896 20.469 1 59.84 205 GLY B N 1
ATOM 5100 C CA . GLY B 1 205 ? -11.766 -3.488 19.281 1 59.84 205 GLY B CA 1
ATOM 5101 C C . GLY B 1 205 ? -10.836 -3.479 18.094 1 59.84 205 GLY B C 1
ATOM 5102 O O . GLY B 1 205 ? -9.805 -4.164 18.094 1 59.84 205 GLY B O 1
ATOM 5103 N N . GLU B 1 206 ? -11.18 -2.549 17.312 1 58.72 206 GLU B N 1
ATOM 5104 C CA . GLU B 1 206 ? -10.5 -2.537 16.031 1 58.72 206 GLU B CA 1
ATOM 5105 C C . GLU B 1 206 ? -9.195 -1.748 16.094 1 58.72 206 GLU B C 1
ATOM 5107 O O . GLU B 1 206 ? -8.445 -1.692 15.117 1 58.72 206 GLU B O 1
ATOM 5112 N N . PHE B 1 207 ? -8.961 -1.238 17.312 1 64.06 207 PHE B N 1
ATOM 5113 C CA . PHE B 1 207 ? -7.723 -0.492 17.5 1 64.06 207 PHE B CA 1
ATOM 5114 C C . PHE B 1 207 ? -6.926 -1.034 18.672 1 64.06 207 PHE B C 1
ATOM 5116 O O . PHE B 1 207 ? -7.387 -0.976 19.812 1 64.06 207 PHE B O 1
ATOM 5123 N N . SER B 1 208 ? -5.926 -1.76 18.375 1 71.38 208 SER B N 1
ATOM 5124 C CA . SER B 1 208 ? -5.031 -2.199 19.438 1 71.38 208 SER B CA 1
ATOM 5125 C C . SER B 1 208 ? -3.658 -1.553 19.297 1 71.38 208 SER B C 1
ATOM 5127 O O . SER B 1 208 ? -3.117 -1.447 18.203 1 71.38 208 SER B O 1
ATOM 5129 N N . ASN B 1 209 ? -3.27 -0.998 20.453 1 76.75 209 ASN B N 1
ATOM 5130 C CA . ASN B 1 209 ? -2.01 -0.261 20.422 1 76.75 209 ASN B CA 1
ATOM 5131 C C . ASN B 1 209 ? -1.13 -0.617 21.625 1 76.75 209 ASN B C 1
ATOM 5133 O O . ASN B 1 209 ? -1.632 -0.825 22.734 1 76.75 209 ASN B O 1
ATOM 5137 N N . PHE B 1 210 ? 0.075 -0.861 21.328 1 79.88 210 PHE B N 1
ATOM 5138 C CA . PHE B 1 210 ? 1.112 -0.986 22.359 1 79.88 210 PHE B CA 1
ATOM 5139 C C . PHE B 1 210 ? 1.973 0.271 22.406 1 79.88 210 PHE B C 1
ATOM 5141 O O . PHE B 1 210 ? 2.408 0.776 21.375 1 79.88 210 PHE B O 1
ATOM 5148 N N . GLN B 1 211 ? 2.133 0.749 23.641 1 83.44 211 GLN B N 1
ATOM 5149 C CA . GLN B 1 211 ? 2.877 1.994 23.797 1 83.44 211 GLN B CA 1
ATOM 5150 C C . GLN B 1 211 ? 3.992 1.844 24.828 1 83.44 211 GLN B C 1
ATOM 5152 O O . GLN B 1 211 ? 3.797 1.224 25.875 1 83.44 211 GLN B O 1
ATOM 5157 N N . TYR B 1 212 ? 5.156 2.342 24.453 1 84.25 212 TYR B N 1
ATOM 5158 C CA . TYR B 1 212 ? 6.289 2.59 25.344 1 84.25 212 TYR B CA 1
ATOM 5159 C C . TYR B 1 212 ? 6.523 4.082 25.516 1 84.25 212 TYR B C 1
ATOM 5161 O O . TYR B 1 212 ? 6.527 4.84 24.547 1 84.25 212 TYR B O 1
ATOM 5169 N N . CYS B 1 213 ? 6.637 4.484 26.766 1 84.81 213 CYS B N 1
ATOM 5170 C CA . CYS B 1 213 ? 6.812 5.91 27.016 1 84.81 213 CYS B CA 1
ATOM 5171 C C . CYS B 1 213 ? 7.918 6.156 28.031 1 84.81 213 CYS B C 1
ATOM 5173 O O . CYS B 1 213 ? 8.094 5.371 28.969 1 84.81 213 CYS B O 1
ATOM 5175 N N . GLN B 1 214 ? 8.617 7.125 27.766 1 83 214 GLN B N 1
ATOM 5176 C CA . GLN B 1 214 ? 9.656 7.586 28.688 1 83 214 GLN B CA 1
ATOM 5177 C C . GLN B 1 214 ? 9.656 9.109 28.797 1 83 214 GLN B C 1
ATOM 5179 O O . GLN B 1 214 ? 9.203 9.805 27.891 1 83 214 GLN B O 1
ATOM 5184 N N . GLN B 1 215 ? 10.156 9.578 29.938 1 80.56 215 GLN B N 1
ATOM 5185 C CA . GLN B 1 215 ? 10.141 11.016 30.172 1 80.56 215 GLN B CA 1
ATOM 5186 C C . GLN B 1 215 ? 11.516 11.633 29.938 1 80.56 215 GLN B C 1
ATOM 5188 O O . GLN B 1 215 ? 12.539 11.008 30.219 1 80.56 215 GLN B O 1
ATOM 5193 N N . LYS B 1 216 ? 11.57 12.766 29.266 1 85.5 216 LYS B N 1
ATOM 5194 C CA . LYS B 1 216 ? 12.695 13.703 29.156 1 85.5 216 LYS B CA 1
ATOM 5195 C C . LYS B 1 216 ? 13.805 13.133 28.281 1 85.5 216 LYS B C 1
ATOM 5197 O O . LYS B 1 216 ? 14.953 13.57 28.375 1 85.5 216 LYS B O 1
ATOM 5202 N N . MET B 1 217 ? 13.516 12.047 27.625 1 90.25 217 MET B N 1
ATOM 5203 C CA . MET B 1 217 ? 14.469 11.516 26.656 1 90.25 217 MET B CA 1
ATOM 5204 C C . MET B 1 217 ? 13.75 10.992 25.422 1 90.25 217 MET B C 1
ATOM 5206 O O . MET B 1 217 ? 12.586 10.578 25.5 1 90.25 217 MET B O 1
ATOM 5210 N N . ASN B 1 218 ? 14.484 11 24.344 1 92.69 218 ASN B N 1
ATOM 5211 C CA . ASN B 1 218 ? 13.93 10.461 23.109 1 92.69 218 ASN B CA 1
ATOM 5212 C C . ASN B 1 218 ? 14.211 8.969 22.969 1 92.69 218 ASN B C 1
ATOM 5214 O O . ASN B 1 218 ? 15.266 8.484 23.406 1 92.69 218 ASN B O 1
ATOM 5218 N N . PRO B 1 219 ? 13.297 8.258 22.234 1 92.62 219 PRO B N 1
ATOM 5219 C CA . PRO B 1 219 ? 11.969 8.742 21.859 1 92.62 219 PRO B CA 1
ATOM 5220 C C . PRO B 1 219 ? 11.031 8.891 23.062 1 92.62 219 PRO B C 1
ATOM 5222 O O . PRO B 1 219 ? 11.078 8.07 23.984 1 92.62 219 PRO B O 1
ATOM 5225 N N . LEU B 1 220 ? 10.195 9.906 23.031 1 91.88 220 LEU B N 1
ATOM 5226 C CA . LEU B 1 220 ? 9.25 10.125 24.109 1 91.88 220 LEU B CA 1
ATOM 5227 C C . LEU B 1 220 ? 8.211 9.008 24.156 1 91.88 220 LEU B C 1
ATOM 5229 O O . LEU B 1 220 ? 7.848 8.539 25.234 1 91.88 220 LEU B O 1
ATOM 5233 N N . PHE B 1 221 ? 7.75 8.703 23.031 1 91.69 221 PHE B N 1
ATOM 5234 C CA . PHE B 1 221 ? 6.758 7.648 22.891 1 91.69 221 PHE B CA 1
ATOM 5235 C C . PHE B 1 221 ? 7.102 6.73 21.719 1 91.69 221 PHE B C 1
ATOM 5237 O O . PHE B 1 221 ? 7.566 7.191 20.688 1 91.69 221 PHE B O 1
ATOM 5244 N N . LEU B 1 222 ? 6.926 5.449 21.922 1 91.5 222 LEU B N 1
ATOM 5245 C CA . LEU B 1 222 ? 7 4.426 20.891 1 91.5 222 LEU B CA 1
ATOM 5246 C C . LEU B 1 222 ? 5.715 3.609 20.828 1 91.5 222 LEU B C 1
ATOM 5248 O O . LEU B 1 222 ? 5.277 3.062 21.844 1 91.5 222 LEU B O 1
ATOM 5252 N N . PHE B 1 223 ? 5.09 3.645 19.609 1 89.19 223 PHE B N 1
ATOM 5253 C CA . PHE B 1 223 ? 3.84 2.922 19.422 1 89.19 223 PHE B CA 1
ATOM 5254 C C . PHE B 1 223 ? 4.008 1.803 18.391 1 89.19 223 PHE B C 1
ATOM 5256 O O . PHE B 1 223 ? 4.73 1.959 17.406 1 89.19 223 PHE B O 1
ATOM 5263 N N . ARG B 1 224 ? 3.301 0.738 18.672 1 83.62 224 ARG B N 1
ATOM 5264 C CA . ARG B 1 224 ? 3.047 -0.263 17.641 1 83.62 224 ARG B CA 1
ATOM 5265 C C . ARG B 1 224 ? 1.558 -0.574 17.531 1 83.62 224 ARG B C 1
ATOM 5267 O O . ARG B 1 224 ? 0.952 -1.069 18.484 1 83.62 224 ARG B O 1
ATOM 5274 N N . PHE B 1 225 ? 1.003 -0.275 16.406 1 78.19 225 PHE B N 1
ATOM 5275 C CA . PHE B 1 225 ? -0.422 -0.487 16.188 1 78.19 225 PHE B CA 1
ATOM 5276 C C . PHE B 1 225 ? -0.669 -1.832 15.508 1 78.19 225 PHE B C 1
ATOM 5278 O O . PHE B 1 225 ? 0.135 -2.277 14.688 1 78.19 225 PHE B O 1
ATOM 5285 N N . GLN B 1 226 ? -1.674 -2.605 15.898 1 67.31 226 GLN B N 1
ATOM 5286 C CA . GLN B 1 226 ? -2.039 -3.859 15.242 1 67.31 226 GLN B CA 1
ATOM 5287 C C . GLN B 1 226 ? -2.689 -3.607 13.891 1 67.31 226 GLN B C 1
ATOM 5289 O O . GLN B 1 226 ? -2.82 -4.523 13.078 1 67.31 226 GLN B O 1
ATOM 5294 N N . SER B 1 227 ? -3.111 -2.344 13.664 1 58.75 227 SER B N 1
ATOM 5295 C CA . SER B 1 227 ? -3.615 -2.033 12.336 1 58.75 227 SER B CA 1
ATOM 5296 C C . SER B 1 227 ? -2.475 -1.692 11.375 1 58.75 227 SER B C 1
ATOM 5298 O O . SER B 1 227 ? -1.993 -0.558 11.359 1 58.75 227 SER B O 1
ATOM 5300 N N . MET B 1 228 ? -1.796 -2.709 10.766 1 59.62 228 MET B N 1
ATOM 5301 C CA . MET B 1 228 ? -0.529 -2.559 10.055 1 59.62 228 MET B CA 1
ATOM 5302 C C . MET B 1 228 ? -0.73 -1.827 8.734 1 59.62 228 MET B C 1
ATOM 5304 O O . MET B 1 228 ? 0.222 -1.627 7.977 1 59.62 228 MET B O 1
ATOM 5308 N N . SER B 1 229 ? -1.985 -1.291 8.602 1 74.62 229 SER B N 1
ATOM 5309 C CA . SER B 1 229 ? -2.189 -0.631 7.312 1 74.62 229 SER B CA 1
ATOM 5310 C C . SER B 1 229 ? -2.25 0.884 7.473 1 74.62 229 SER B C 1
ATOM 5312 O O . SER B 1 229 ? -2.986 1.561 6.75 1 74.62 229 SER B O 1
ATOM 5314 N N . ILE B 1 230 ? -1.407 1.396 8.484 1 86 230 ILE B N 1
ATOM 5315 C CA . ILE B 1 230 ? -1.323 2.84 8.68 1 86 230 ILE B CA 1
ATOM 5316 C C . ILE B 1 230 ? -0.486 3.463 7.566 1 86 230 ILE B C 1
ATOM 5318 O O . ILE B 1 230 ? 0.609 2.986 7.262 1 86 230 ILE B O 1
ATOM 5322 N N . ASN B 1 231 ? -1.055 4.535 7.008 1 87.88 231 ASN B N 1
ATOM 5323 C CA . ASN B 1 231 ? -0.338 5.082 5.859 1 87.88 231 ASN B CA 1
ATOM 5324 C C . ASN B 1 231 ? -0.12 6.586 6.004 1 87.88 231 ASN B C 1
ATOM 5326 O O . ASN B 1 231 ? 0.646 7.184 5.246 1 87.88 231 ASN B O 1
ATOM 5330 N N . ASP B 1 232 ? -0.774 7.23 6.91 1 93.88 232 ASP B N 1
ATOM 5331 C CA . ASP B 1 232 ? -0.604 8.664 7.133 1 93.88 232 ASP B CA 1
ATOM 5332 C C . ASP B 1 232 ? -0.731 9.008 8.617 1 93.88 232 ASP B C 1
ATOM 5334 O O . ASP B 1 232 ? -1.468 8.352 9.352 1 93.88 232 ASP B O 1
ATOM 5338 N N . ILE B 1 233 ? 0.033 10.094 9.047 1 95.5 233 ILE B N 1
ATOM 5339 C CA . ILE B 1 233 ? 0.052 10.43 10.461 1 95.5 233 ILE B CA 1
ATOM 5340 C C . ILE B 1 233 ? 0.359 11.914 10.633 1 95.5 233 ILE B C 1
ATOM 5342 O O . ILE B 1 233 ? 1.115 12.492 9.852 1 95.5 233 ILE B O 1
ATOM 5346 N N . GLU B 1 234 ? -0.236 12.523 11.594 1 95.5 234 GLU B N 1
ATOM 5347 C CA . GLU B 1 234 ? 0.078 13.883 12.023 1 95.5 234 GLU B CA 1
ATOM 5348 C C . GLU B 1 234 ? 0.023 14.008 13.539 1 95.5 234 GLU B C 1
ATOM 5350 O O . GLU B 1 234 ? -0.742 13.297 14.203 1 95.5 234 GLU B O 1
ATOM 5355 N N . ILE B 1 235 ? 0.886 14.828 14.008 1 94 235 ILE B N 1
ATOM 5356 C CA . ILE B 1 235 ? 0.841 15.172 15.43 1 94 235 ILE B CA 1
ATOM 5357 C C . ILE B 1 235 ? 0.197 16.547 15.609 1 94 235 ILE B C 1
ATOM 5359 O O . ILE B 1 235 ? 0.604 17.516 14.961 1 94 235 ILE B O 1
ATOM 5363 N N . LEU B 1 236 ? -0.805 16.578 16.422 1 89.69 236 LEU B N 1
ATOM 5364 C CA . LEU B 1 236 ? -1.544 17.812 16.656 1 89.69 236 LEU B CA 1
ATOM 5365 C C . LEU B 1 236 ? -1.26 18.359 18.062 1 89.69 236 LEU B C 1
ATOM 5367 O O . LEU B 1 236 ? -1.003 17.594 18.984 1 89.69 236 LEU B O 1
ATOM 5371 N N . PRO B 1 237 ? -1.344 19.672 18.188 1 78.19 237 PRO B N 1
ATOM 5372 C CA . PRO B 1 237 ? -1.079 20.266 19.5 1 78.19 237 PRO B CA 1
ATOM 5373 C C . PRO B 1 237 ? -2.189 20 20.5 1 78.19 237 PRO B C 1
ATOM 5375 O O . PRO B 1 237 ? -1.954 20.062 21.719 1 78.19 237 PRO B O 1
ATOM 5378 N N . PHE B 1 238 ? -3.361 19.828 19.984 1 77.5 238 PHE B N 1
ATOM 5379 C CA . PHE B 1 238 ? -4.516 19.531 20.828 1 77.5 238 PHE B CA 1
ATOM 5380 C C . PHE B 1 238 ? -5.5 18.625 20.109 1 77.5 238 PHE B C 1
ATOM 5382 O O . PHE B 1 238 ? -5.414 18.453 18.891 1 77.5 238 PHE B O 1
ATOM 5389 N N . SER B 1 239 ? -6.238 18.016 21 1 77.19 239 SER B N 1
ATOM 5390 C CA . SER B 1 239 ? -7.332 17.266 20.406 1 77.19 239 SER B CA 1
ATOM 5391 C C . SER B 1 239 ? -8.352 18.188 19.75 1 77.19 239 SER B C 1
ATOM 5393 O O . SER B 1 239 ? -8.82 19.141 20.375 1 77.19 239 SER B O 1
ATOM 5395 N N . PRO B 1 240 ? -8.617 17.953 18.516 1 73.56 240 PRO B N 1
ATOM 5396 C CA . PRO B 1 240 ? -9.672 18.75 17.891 1 73.56 240 PRO B CA 1
ATOM 5397 C C . PRO B 1 240 ? -11 18.672 18.656 1 73.56 240 PRO B C 1
ATOM 5399 O O . PRO B 1 240 ? -11.883 19.5 18.438 1 73.56 240 PRO B O 1
ATOM 5402 N N . LEU B 1 241 ? -11.094 17.672 19.469 1 75.5 241 LEU B N 1
ATOM 5403 C CA . LEU B 1 241 ? -12.328 17.484 20.234 1 75.5 241 LEU B CA 1
ATOM 5404 C C . LEU B 1 241 ? -12.344 18.359 21.484 1 75.5 241 LEU B C 1
ATOM 5406 O O . LEU B 1 241 ? -13.383 18.531 22.109 1 75.5 241 LEU B O 1
ATOM 5410 N N . GLU B 1 242 ? -11.141 18.672 21.875 1 63.66 242 GLU B N 1
ATOM 5411 C CA . GLU B 1 242 ? -11.055 19.438 23.109 1 63.66 242 GLU B CA 1
ATOM 5412 C C . GLU B 1 242 ? -11.812 20.766 22.984 1 63.66 242 GLU B C 1
ATOM 5414 O O . GLU B 1 242 ? -12.406 21.234 23.953 1 63.66 242 GLU B O 1
ATOM 5419 N N . HIS B 1 243 ? -11.719 21.297 21.812 1 55.34 243 HIS B N 1
ATOM 5420 C CA . HIS B 1 243 ? -12.438 22.562 21.672 1 55.34 243 HIS B CA 1
ATOM 5421 C C . HIS B 1 243 ? -13.945 22.344 21.781 1 55.34 243 HIS B C 1
ATOM 5423 O O . HIS B 1 243 ? -14.703 23.312 21.953 1 55.34 243 HIS B O 1
ATOM 5429 N N . LEU B 1 244 ? -14.367 21.125 21.406 1 52.44 244 LEU B N 1
ATOM 5430 C CA . LEU B 1 244 ? -15.797 20.844 21.516 1 52.44 244 LEU B CA 1
ATOM 5431 C C . LEU B 1 244 ? -16.281 21.062 22.953 1 52.44 244 LEU B C 1
ATOM 5433 O O . LEU B 1 244 ? -17.422 21.469 23.156 1 52.44 244 LEU B O 1
ATOM 5437 N N . ASN B 1 245 ? -15.422 20.734 23.828 1 50.34 245 ASN B N 1
ATOM 5438 C CA . ASN B 1 245 ? -15.867 20.891 25.203 1 50.34 245 ASN B CA 1
ATOM 5439 C C . ASN B 1 245 ? -15.398 22.219 25.797 1 50.34 245 ASN B C 1
ATOM 5441 O O . ASN B 1 245 ? -16.031 22.766 26.703 1 50.34 245 ASN B O 1
ATOM 5445 N N . ASN B 1 246 ? -14.312 22.734 25.578 1 48.16 246 ASN B N 1
ATOM 5446 C CA . ASN B 1 246 ? -13.867 24.016 26.141 1 48.16 246 ASN B CA 1
ATOM 5447 C C . ASN B 1 246 ? -12.969 24.766 25.172 1 48.16 246 ASN B C 1
ATOM 5449 O O . ASN B 1 246 ? -11.75 24.625 25.203 1 48.16 246 ASN B O 1
ATOM 5453 N N . PRO B 1 247 ? -13.703 25.406 24.172 1 45.75 247 PRO B N 1
ATOM 5454 C CA . PRO B 1 247 ? -12.953 26.094 23.125 1 45.75 247 PRO B CA 1
ATOM 5455 C C . PRO B 1 247 ? -11.773 26.891 23.672 1 45.75 247 PRO B C 1
ATOM 5457 O O . PRO B 1 247 ? -10.766 27.078 22.984 1 45.75 247 PRO B O 1
ATOM 5460 N N . GLU B 1 248 ? -12 27.547 24.781 1 46.25 248 GLU B N 1
ATOM 5461 C CA . GLU B 1 248 ? -11.008 28.453 25.344 1 46.25 248 GLU B CA 1
ATOM 5462 C C . GLU B 1 248 ? -9.781 27.672 25.844 1 46.25 248 GLU B C 1
ATOM 5464 O O . GLU B 1 248 ? -8.727 28.266 26.062 1 46.25 248 GLU B O 1
ATOM 5469 N N . GLN B 1 249 ? -10.055 26.516 26.312 1 43.38 249 GLN B N 1
ATOM 5470 C CA . GLN B 1 249 ? -8.922 25.844 26.938 1 43.38 249 GLN B CA 1
ATOM 5471 C C . GLN B 1 249 ? -8.203 24.938 25.938 1 43.38 249 GLN B C 1
ATOM 5473 O O . GLN B 1 249 ? -8.547 23.766 25.797 1 43.38 249 GLN B O 1
ATOM 5478 N N . ARG B 1 250 ? -7.953 25.375 24.75 1 45.03 250 ARG B N 1
ATOM 5479 C CA . ARG B 1 250 ? -7.004 24.609 23.953 1 45.03 250 ARG B CA 1
ATOM 5480 C C . ARG B 1 250 ? -5.875 24.062 24.828 1 45.03 250 ARG B C 1
ATOM 5482 O O . ARG B 1 250 ? -5.086 24.828 25.391 1 45.03 250 ARG B O 1
ATOM 5489 N N . MET B 1 251 ? -6.152 23.156 25.625 1 42.69 251 MET B N 1
ATOM 5490 C CA . MET B 1 251 ? -5.105 22.641 26.5 1 42.69 251 MET B CA 1
ATOM 5491 C C . MET B 1 251 ? -3.807 22.438 25.719 1 42.69 251 MET B C 1
ATOM 5493 O O . MET B 1 251 ? -3.797 21.781 24.672 1 42.69 251 MET B O 1
ATOM 5497 N N . GLU B 1 252 ? -2.904 23.297 25.797 1 46.62 252 GLU B N 1
ATOM 5498 C CA . GLU B 1 252 ? -1.48 23.266 25.469 1 46.62 252 GLU B CA 1
ATOM 5499 C C . GLU B 1 252 ? -0.907 21.859 25.609 1 46.62 252 GLU B C 1
ATOM 5501 O O . GLU B 1 252 ? 0.187 21.578 25.125 1 46.62 252 GLU B O 1
ATOM 5506 N N . LYS B 1 253 ? -1.538 20.969 26.375 1 54.38 253 LYS B N 1
ATOM 5507 C CA . LYS B 1 253 ? -0.633 19.984 26.953 1 54.38 253 LYS B CA 1
ATOM 5508 C C . LYS B 1 253 ? -0.704 18.656 26.203 1 54.38 253 LYS B C 1
ATOM 5510 O O . LYS B 1 253 ? 0.093 17.75 26.438 1 54.38 253 LYS B O 1
ATOM 5515 N N . GLY B 1 254 ? -1.696 18.531 25.203 1 61.38 254 GLY B N 1
ATOM 5516 C CA . GLY B 1 254 ? -1.632 17.109 24.891 1 61.38 254 GLY B CA 1
ATOM 5517 C C . GLY B 1 254 ? -1.268 16.844 23.438 1 61.38 254 GLY B C 1
ATOM 5518 O O . GLY B 1 254 ? -1.461 17.703 22.578 1 61.38 254 GLY B O 1
ATOM 5519 N N . LEU B 1 255 ? -0.383 15.984 23.266 1 83.62 255 LEU B N 1
ATOM 5520 C CA . LEU B 1 255 ? -0.002 15.469 21.953 1 83.62 255 LEU B CA 1
ATOM 5521 C C . LEU B 1 255 ? -1.072 14.531 21.406 1 83.62 255 LEU B C 1
ATOM 5523 O O . LEU B 1 255 ? -1.393 13.516 22.031 1 83.62 255 LEU B O 1
ATOM 5527 N N . CYS B 1 256 ? -1.862 15.047 20.469 1 91.31 256 CYS B N 1
ATOM 5528 C CA . CYS B 1 256 ? -2.84 14.211 19.781 1 91.31 256 CYS B CA 1
ATOM 5529 C C . CYS B 1 256 ? -2.271 13.68 18.469 1 91.31 256 CYS B C 1
ATOM 5531 O O . CYS B 1 256 ? -1.641 14.414 17.703 1 91.31 256 CYS B O 1
ATOM 5533 N N . LEU B 1 257 ? -2.465 12.367 18.266 1 92.75 257 LEU B N 1
ATOM 5534 C CA . LEU B 1 257 ? -2.064 11.766 17 1 92.75 257 LEU B CA 1
ATOM 5535 C C . LEU B 1 257 ? -3.273 11.547 16.094 1 92.75 257 LEU B C 1
ATOM 5537 O O . LEU B 1 257 ? -4.305 11.047 16.547 1 92.75 257 LEU B O 1
ATOM 5541 N N . ALA B 1 258 ? -3.164 12.031 14.914 1 95.19 258 ALA B N 1
ATOM 5542 C CA . ALA B 1 258 ? -4.113 11.672 13.859 1 95.19 258 ALA B CA 1
ATOM 5543 C C . ALA B 1 258 ? -3.527 10.617 12.93 1 95.19 258 ALA B C 1
ATOM 5545 O O . ALA B 1 258 ? -2.395 10.75 12.461 1 95.19 258 ALA B O 1
ATOM 5546 N N . ILE B 1 259 ? -4.32 9.547 12.672 1 93.88 259 ILE B N 1
ATOM 5547 C CA . ILE B 1 259 ? -3.82 8.406 11.906 1 93.88 259 ILE B CA 1
ATOM 5548 C C . ILE B 1 259 ? -4.887 7.938 10.922 1 93.88 259 ILE B C 1
ATOM 5550 O O . ILE B 1 259 ? -6.062 7.844 11.266 1 93.88 259 ILE B O 1
ATOM 5554 N N . SER B 1 260 ? -4.461 7.73 9.719 1 93.25 260 SER B N 1
ATOM 5555 C CA . SER B 1 260 ? -5.324 7.035 8.766 1 93.25 260 SER B CA 1
ATOM 5556 C C . SER B 1 260 ? -4.703 5.715 8.32 1 93.25 260 SER B C 1
ATOM 5558 O O . SER B 1 260 ? -3.5 5.504 8.477 1 93.25 260 SER B O 1
ATOM 5560 N N . GLY B 1 261 ? -5.562 4.848 7.793 1 87 261 GLY B N 1
ATOM 5561 C CA . GLY B 1 261 ? -5.066 3.566 7.32 1 87 261 GLY B CA 1
ATOM 5562 C C . GLY B 1 261 ? -5.875 3.004 6.168 1 87 261 GLY B C 1
ATOM 5563 O O . GLY B 1 261 ? -6.984 3.467 5.895 1 87 261 GLY B O 1
ATOM 5564 N N . LEU B 1 262 ? -5.309 1.978 5.551 1 82.62 262 LEU B N 1
ATOM 5565 C CA . LEU B 1 262 ? -5.977 1.285 4.453 1 82.62 262 LEU B CA 1
ATOM 5566 C C . LEU B 1 262 ? -7.016 0.303 4.98 1 82.62 262 LEU B C 1
ATOM 5568 O O . LEU B 1 262 ? -7.762 -0.298 4.203 1 82.62 262 LEU B O 1
ATOM 5572 N N . ASP B 1 263 ? -7.109 0.258 6.273 1 75.88 263 ASP B N 1
ATOM 5573 C CA . ASP B 1 263 ? -8.188 -0.502 6.895 1 75.88 263 ASP B CA 1
ATOM 5574 C C . ASP B 1 263 ? -9.492 0.293 6.891 1 75.88 263 ASP B C 1
ATOM 5576 O O . ASP B 1 263 ? -10.539 -0.217 7.301 1 75.88 263 ASP B O 1
ATOM 5580 N N . GLY B 1 264 ? -9.414 1.576 6.465 1 83.56 264 GLY B N 1
ATOM 5581 C CA . GLY B 1 264 ? -10.602 2.402 6.332 1 83.56 264 GLY B CA 1
ATOM 5582 C C . GLY B 1 264 ? -10.867 3.275 7.543 1 83.56 264 GLY B C 1
ATOM 5583 O O . GLY B 1 264 ? -11.883 3.967 7.609 1 83.56 264 GLY B O 1
ATOM 5584 N N . TYR B 1 265 ? -9.945 3.279 8.461 1 87.38 265 TYR B N 1
ATOM 5585 C CA . TYR B 1 265 ? -10.148 4.055 9.68 1 87.38 265 TYR B CA 1
ATOM 5586 C C . TYR B 1 265 ? -9.328 5.34 9.648 1 87.38 265 TYR B C 1
ATOM 5588 O O . TYR B 1 265 ? -8.18 5.34 9.203 1 87.38 265 TYR B O 1
ATOM 5596 N N . PHE B 1 266 ? -9.961 6.379 10.094 1 94.06 266 PHE B N 1
ATOM 5597 C CA . PHE B 1 266 ? -9.297 7.562 10.617 1 94.06 266 PHE B CA 1
ATOM 5598 C C . PHE B 1 266 ? -9.406 7.625 12.133 1 94.06 266 PHE B C 1
ATOM 5600 O O . PHE B 1 266 ? -10.492 7.43 12.688 1 94.06 266 PHE B O 1
ATOM 5607 N N . ARG B 1 267 ? -8.289 7.871 12.828 1 91.56 267 ARG B N 1
ATOM 5608 C CA . ARG B 1 267 ? -8.273 7.789 14.281 1 91.56 267 ARG B CA 1
ATOM 5609 C C . ARG B 1 267 ? -7.582 9 14.891 1 91.56 267 ARG B C 1
ATOM 5611 O O . ARG B 1 267 ? -6.57 9.477 14.367 1 91.56 267 ARG B O 1
ATOM 5618 N N . LEU B 1 268 ? -8.141 9.453 15.898 1 91.5 268 LEU B N 1
ATOM 5619 C CA . LEU B 1 268 ? -7.457 10.375 16.812 1 91.5 268 LEU B CA 1
ATOM 5620 C C . LEU B 1 268 ? -7.133 9.695 18.125 1 91.5 268 LEU B C 1
ATOM 5622 O O . LEU B 1 268 ? -7.988 9.031 18.719 1 91.5 268 LEU B O 1
ATOM 5626 N N . LEU B 1 269 ? -5.91 9.867 18.516 1 89.75 269 LEU B N 1
ATOM 5627 C CA . LEU B 1 269 ? -5.41 9.227 19.734 1 89.75 269 LEU B CA 1
ATOM 5628 C C . LEU B 1 269 ? -4.707 10.242 20.625 1 89.75 269 LEU B C 1
ATOM 5630 O O . LEU B 1 269 ? -3.945 11.078 20.141 1 89.75 269 LEU B O 1
ATOM 5634 N N . ASP B 1 270 ? -5.035 10.148 21.875 1 87.5 270 ASP B N 1
ATOM 5635 C CA . ASP B 1 270 ? -4.207 10.867 22.844 1 87.5 270 ASP B CA 1
ATOM 5636 C C . ASP B 1 270 ? -2.861 10.172 23.031 1 87.5 270 ASP B C 1
ATOM 5638 O O . ASP B 1 270 ? -2.797 9.078 23.609 1 87.5 270 ASP B O 1
ATOM 5642 N N . ALA B 1 271 ? -1.834 10.789 22.594 1 88.19 271 ALA B N 1
ATOM 5643 C CA . ALA B 1 271 ? -0.524 10.141 22.594 1 88.19 271 ALA B CA 1
ATOM 5644 C C . ALA B 1 271 ? -0.011 9.93 24.016 1 88.19 271 ALA B C 1
ATOM 5646 O O . ALA B 1 271 ? 0.726 8.977 24.266 1 88.19 271 ALA B O 1
ATOM 5647 N N . ILE B 1 272 ? -0.405 10.742 24.906 1 84.25 272 ILE B N 1
ATOM 5648 C CA . ILE B 1 272 ? 0.109 10.68 26.266 1 84.25 272 ILE B CA 1
ATOM 5649 C C . ILE B 1 272 ? -0.578 9.555 27.031 1 84.25 272 ILE B C 1
ATOM 5651 O O . ILE B 1 272 ? 0.088 8.711 27.641 1 84.25 272 ILE B O 1
ATOM 5655 N N . THR B 1 273 ? -1.862 9.445 26.906 1 81.69 273 THR B N 1
ATOM 5656 C CA . THR B 1 273 ? -2.611 8.469 27.703 1 81.69 273 THR B CA 1
ATOM 5657 C C . THR B 1 273 ? -2.863 7.203 26.891 1 81.69 273 THR B C 1
ATOM 5659 O O . THR B 1 273 ? -3.34 6.203 27.422 1 81.69 273 THR B O 1
ATOM 5662 N N . ASN B 1 274 ? -2.588 7.215 25.609 1 84.88 274 ASN B N 1
ATOM 5663 C CA . ASN B 1 274 ? -2.824 6.098 24.703 1 84.88 274 ASN B CA 1
ATOM 5664 C C . ASN B 1 274 ? -4.316 5.809 24.547 1 84.88 274 ASN B C 1
ATOM 5666 O O . ASN B 1 274 ? -4.703 4.688 24.203 1 84.88 274 ASN B O 1
ATOM 5670 N N . LYS B 1 275 ? -5.148 6.816 24.734 1 83.25 275 LYS B N 1
ATOM 5671 C CA . LYS B 1 275 ? -6.594 6.609 24.656 1 83.25 275 LYS B CA 1
ATOM 5672 C C . LYS B 1 275 ? -7.137 7.051 23.297 1 83.25 275 LYS B C 1
ATOM 5674 O O . LYS B 1 275 ? -6.766 8.109 22.781 1 83.25 275 LYS B O 1
ATOM 5679 N N . PRO B 1 276 ? -7.996 6.199 22.766 1 86.25 276 PRO B N 1
ATOM 5680 C CA . PRO B 1 276 ? -8.672 6.656 21.547 1 86.25 276 PRO B CA 1
ATOM 5681 C C . PRO B 1 276 ? -9.602 7.84 21.797 1 86.25 276 PRO B C 1
ATOM 5683 O O . PRO B 1 276 ? -10.367 7.832 22.766 1 86.25 276 PRO B O 1
ATOM 5686 N N . LEU B 1 277 ? -9.508 8.836 21 1 87.38 277 LEU B N 1
ATOM 5687 C CA . LEU B 1 277 ? -10.336 10.031 21.156 1 87.38 277 LEU B CA 1
ATOM 5688 C C . LEU B 1 277 ? -11.477 10.031 20.141 1 87.38 277 LEU B C 1
ATOM 5690 O O . LEU B 1 277 ? -12.578 10.508 20.453 1 87.38 277 LEU B O 1
ATOM 5694 N N . PHE B 1 278 ? -11.234 9.609 18.969 1 90.19 278 PHE B N 1
ATOM 5695 C CA . PHE B 1 278 ? -12.195 9.633 17.875 1 90.19 278 PHE B CA 1
ATOM 5696 C C . PHE B 1 278 ? -11.82 8.617 16.812 1 90.19 278 PHE B C 1
ATOM 5698 O O . PHE B 1 278 ? -10.641 8.352 16.578 1 90.19 278 PHE B O 1
ATOM 5705 N N . SER B 1 279 ? -12.852 8.047 16.203 1 91.5 279 SER B N 1
ATOM 5706 C CA . SER B 1 279 ? -12.602 7.223 15.023 1 91.5 279 SER B CA 1
ATOM 5707 C C . SER B 1 279 ? -13.711 7.398 13.984 1 91.5 279 SER B C 1
ATOM 5709 O O . SER B 1 279 ? -14.875 7.594 14.336 1 91.5 279 SER B O 1
ATOM 5711 N N . PHE B 1 280 ? -13.32 7.477 12.805 1 92.75 280 PHE B N 1
ATOM 5712 C CA . PHE B 1 280 ? -14.203 7.465 11.648 1 92.75 280 PHE B CA 1
ATOM 5713 C C . PHE B 1 280 ? -13.891 6.273 10.75 1 92.75 280 PHE B C 1
ATOM 5715 O O . PHE B 1 280 ? -12.742 6.055 10.375 1 92.75 280 PHE B O 1
ATOM 5722 N N . LYS B 1 281 ? -14.922 5.504 10.398 1 89.12 281 LYS B N 1
ATOM 5723 C CA . LYS B 1 281 ? -14.75 4.32 9.562 1 89.12 281 LYS B CA 1
ATOM 5724 C C . LYS B 1 281 ? -15.531 4.457 8.258 1 89.12 281 LYS B C 1
ATOM 5726 O O . LYS B 1 281 ? -16.734 4.73 8.266 1 89.12 281 LYS B O 1
ATOM 5731 N N . THR B 1 282 ? -14.797 4.309 7.148 1 85.38 282 THR B N 1
ATOM 5732 C CA . THR B 1 282 ? -15.469 4.223 5.855 1 85.38 282 THR B CA 1
ATOM 5733 C C . THR B 1 282 ? -16.25 2.92 5.734 1 85.38 282 THR B C 1
ATOM 5735 O O . THR B 1 282 ? -16.062 2.002 6.535 1 85.38 282 THR B O 1
ATOM 5738 N N . GLU B 1 283 ? -17.094 2.818 4.887 1 74.19 283 GLU B N 1
ATOM 5739 C CA . GLU B 1 283 ? -17.922 1.628 4.762 1 74.19 283 GLU B CA 1
ATOM 5740 C C . GLU B 1 283 ? -17.125 0.441 4.246 1 74.19 283 GLU B C 1
ATOM 5742 O O . GLU B 1 283 ? -17.172 -0.649 4.816 1 74.19 283 GLU B O 1
ATOM 5747 N N . TYR B 1 284 ? -16.359 0.604 3.143 1 70.19 284 TYR B N 1
ATOM 5748 C CA . TYR B 1 284 ? -15.727 -0.593 2.594 1 70.19 284 TYR B CA 1
ATOM 5749 C C . TYR B 1 284 ? -14.422 -0.249 1.883 1 70.19 284 TYR B C 1
ATOM 5751 O O . TYR B 1 284 ? -14.039 -0.92 0.924 1 70.19 284 TYR B O 1
ATOM 5759 N N . CYS B 1 285 ? -13.773 0.785 2.355 1 77.88 285 CYS B N 1
ATOM 5760 C CA . CYS B 1 285 ? -12.586 1.154 1.588 1 77.88 285 CYS B CA 1
ATOM 5761 C C . CYS B 1 285 ? -11.492 1.705 2.498 1 77.88 285 CYS B C 1
ATOM 5763 O O . CYS B 1 285 ? -11.758 2.045 3.652 1 77.88 285 CYS B O 1
ATOM 5765 N N . GLY B 1 286 ? -10.336 1.634 2.018 1 84.19 286 GLY B N 1
ATOM 5766 C CA . GLY B 1 286 ? -9.219 2.258 2.707 1 84.19 286 GLY B CA 1
ATOM 5767 C C . GLY B 1 286 ? -9.195 3.768 2.561 1 84.19 286 GLY B C 1
ATOM 5768 O O . GLY B 1 286 ? -9.891 4.324 1.708 1 84.19 286 GLY B O 1
ATOM 5769 N N . ILE B 1 287 ? -8.508 4.41 3.441 1 91.88 287 ILE B N 1
ATOM 5770 C CA . ILE B 1 287 ? -8.234 5.844 3.369 1 91.88 287 ILE B CA 1
ATOM 5771 C C . ILE B 1 287 ? -6.824 6.078 2.838 1 91.88 287 ILE B C 1
ATOM 5773 O O . ILE B 1 287 ? -5.859 5.52 3.361 1 91.88 287 ILE B O 1
ATOM 5777 N N . CYS B 1 288 ? -6.746 6.922 1.819 1 92.38 288 CYS B N 1
ATOM 5778 C CA . CYS B 1 288 ? -5.465 7.168 1.17 1 92.38 288 CYS B CA 1
ATOM 5779 C C . CYS B 1 288 ? -4.648 8.188 1.95 1 92.38 288 CYS B C 1
ATOM 5781 O O . CYS B 1 288 ? -3.422 8.078 2.037 1 92.38 288 CYS B O 1
ATOM 5783 N N . SER B 1 289 ? -5.312 9.148 2.424 1 95.88 289 SER B N 1
ATOM 5784 C CA . SER B 1 289 ? -4.645 10.266 3.084 1 95.88 289 SER B CA 1
ATOM 5785 C C . SER B 1 289 ? -5.645 11.141 3.838 1 95.88 289 SER B C 1
ATOM 5787 O O . SER B 1 289 ? -6.855 10.938 3.736 1 95.88 289 SER B O 1
ATOM 5789 N N . PHE B 1 290 ? -5.066 12.07 4.594 1 97.19 290 PHE B N 1
ATOM 5790 C CA . PHE B 1 290 ? -5.914 13.086 5.203 1 97.19 290 PHE B CA 1
ATOM 5791 C C . PHE B 1 290 ? -5.172 14.406 5.332 1 97.19 290 PHE B C 1
ATOM 5793 O O . PHE B 1 290 ? -3.941 14.445 5.242 1 97.19 290 PHE B O 1
ATOM 5800 N N . SER B 1 291 ? -5.941 15.477 5.473 1 96.56 291 SER B N 1
ATOM 5801 C CA . SER B 1 291 ? -5.402 16.812 5.707 1 96.56 291 SER B CA 1
ATOM 5802 C C . SER B 1 291 ? -6.316 17.625 6.617 1 96.56 291 SER B C 1
ATOM 5804 O O . SER B 1 291 ? -7.539 17.609 6.445 1 96.56 291 SER B O 1
ATOM 5806 N N . PHE B 1 292 ? -5.691 18.328 7.512 1 93 292 PHE B N 1
ATOM 5807 C CA . PHE B 1 292 ? -6.441 19.219 8.375 1 93 292 PHE B CA 1
ATOM 5808 C C . PHE B 1 292 ? -6.48 20.625 7.789 1 93 292 PHE B C 1
ATOM 5810 O O . PHE B 1 292 ? -5.566 21.031 7.062 1 93 292 PHE B O 1
ATOM 5817 N N . ASN B 1 293 ? -7.555 21.297 8.125 1 90.12 293 ASN B N 1
ATOM 5818 C CA . ASN B 1 293 ? -7.5 22.734 7.906 1 90.12 293 ASN B CA 1
ATOM 5819 C C . ASN B 1 293 ? -6.562 23.422 8.898 1 90.12 293 ASN B C 1
ATOM 5821 O O . ASN B 1 293 ? -6.156 22.812 9.891 1 90.12 293 ASN B O 1
ATOM 5825 N N . PRO B 1 294 ? -6.227 24.656 8.719 1 82.12 294 PRO B N 1
ATOM 5826 C CA . PRO B 1 294 ? -5.164 25.297 9.492 1 82.12 294 PRO B CA 1
ATOM 5827 C C . PRO B 1 294 ? -5.465 25.344 10.992 1 82.12 294 PRO B C 1
ATOM 5829 O O . PRO B 1 294 ? -4.543 25.312 11.812 1 82.12 294 PRO B O 1
ATOM 5832 N N . ASN B 1 295 ? -6.715 25.375 11.383 1 81.38 295 ASN B N 1
ATOM 5833 C CA . ASN B 1 295 ? -7.031 25.469 12.805 1 81.38 295 ASN B CA 1
ATOM 5834 C C . ASN B 1 295 ? -7.398 24.109 13.391 1 81.38 295 ASN B C 1
ATOM 5836 O O . ASN B 1 295 ? -7.844 24.016 14.531 1 81.38 295 ASN B O 1
ATOM 5840 N N . PHE B 1 296 ? -7.336 23.031 12.594 1 87.25 296 PHE B N 1
ATOM 5841 C CA . PHE B 1 296 ? -7.5 21.641 12.984 1 87.25 296 PHE B CA 1
ATOM 5842 C C . PHE B 1 296 ? -8.938 21.359 13.398 1 87.25 296 PHE B C 1
ATOM 5844 O O . PHE B 1 296 ? -9.203 20.391 14.125 1 87.25 296 PHE B O 1
ATOM 5851 N N . SER B 1 297 ? -9.844 22.266 12.953 1 86.81 297 SER B N 1
ATOM 5852 C CA . SER B 1 297 ? -11.242 22.047 13.297 1 86.81 297 SER B CA 1
ATOM 5853 C C . SER B 1 297 ? -11.898 21.047 12.352 1 86.81 297 SER B C 1
ATOM 5855 O O . SER B 1 297 ? -12.977 20.531 12.641 1 86.81 297 SER B O 1
ATOM 5857 N N . SER B 1 298 ? -11.25 20.891 11.227 1 92.12 298 SER B N 1
ATOM 5858 C CA . SER B 1 298 ? -11.805 19.984 10.227 1 92.12 298 SER B CA 1
ATOM 5859 C C . SER B 1 298 ? -10.711 19.188 9.531 1 92.12 298 SER B C 1
ATOM 5861 O O . SER B 1 298 ? -9.57 19.656 9.43 1 92.12 298 SER B O 1
ATOM 5863 N N . VAL B 1 299 ? -11.125 18.031 9.102 1 95.88 299 VAL B N 1
ATOM 5864 C CA . VAL B 1 299 ? -10.188 17.172 8.391 1 95.88 299 VAL B CA 1
ATOM 5865 C C . VAL B 1 299 ? -10.852 16.625 7.125 1 95.88 299 VAL B C 1
ATOM 5867 O O . VAL B 1 299 ? -12.062 16.359 7.113 1 95.88 299 VAL B O 1
ATOM 5870 N N . CYS B 1 300 ? -10.094 16.547 6.082 1 97.5 300 CYS B N 1
ATOM 5871 C CA . CYS B 1 300 ? -10.547 15.93 4.84 1 97.5 300 CYS B CA 1
ATOM 5872 C C . CYS B 1 300 ? -9.82 14.609 4.586 1 97.5 300 CYS B C 1
ATOM 5874 O O . CYS B 1 300 ? -8.594 14.555 4.637 1 97.5 300 CYS B O 1
ATOM 5876 N N . LEU B 1 301 ? -10.594 13.547 4.363 1 97.62 301 LEU B N 1
ATOM 5877 C CA . LEU B 1 301 ? -10.07 12.227 4.055 1 97.62 301 LEU B CA 1
ATOM 5878 C C . LEU B 1 301 ? -10.219 11.914 2.572 1 97.62 301 LEU B C 1
ATOM 5880 O O . LEU B 1 301 ? -11.297 12.086 2.004 1 97.62 301 LEU B O 1
ATOM 5884 N N . GLY B 1 302 ? -9.133 11.555 1.891 1 96.62 302 GLY B N 1
ATOM 5885 C CA . GLY B 1 302 ? -9.234 10.938 0.579 1 96.62 302 GLY B CA 1
ATOM 5886 C C . GLY B 1 302 ? -9.352 9.43 0.641 1 96.62 302 GLY B C 1
ATOM 5887 O O . GLY B 1 302 ? -8.516 8.758 1.254 1 96.62 302 GLY B O 1
ATOM 5888 N N . ALA B 1 303 ? -10.359 8.875 -0.063 1 92.5 303 ALA B N 1
ATOM 5889 C CA . ALA B 1 303 ? -10.664 7.469 0.175 1 92.5 303 ALA B CA 1
ATOM 5890 C C . ALA B 1 303 ? -10.648 6.676 -1.128 1 92.5 303 ALA B C 1
ATOM 5892 O O . ALA B 1 303 ? -10.562 7.254 -2.213 1 92.5 303 ALA B O 1
ATOM 5893 N N . GLN B 1 304 ? -10.68 5.363 -0.966 1 87.44 304 GLN B N 1
ATOM 5894 C CA . GLN B 1 304 ? -10.547 4.43 -2.08 1 87.44 304 GLN B CA 1
ATOM 5895 C C . GLN B 1 304 ? -11.914 4.07 -2.662 1 87.44 304 GLN B C 1
ATOM 5897 O O . GLN B 1 304 ? -12.008 3.221 -3.551 1 87.44 304 GLN B O 1
ATOM 5902 N N . ASP B 1 305 ? -12.992 4.723 -2.219 1 81.06 305 ASP B N 1
ATOM 5903 C CA . ASP B 1 305 ? -14.312 4.527 -2.809 1 81.06 305 ASP B CA 1
ATOM 5904 C C . ASP B 1 305 ? -14.672 5.676 -3.75 1 81.06 305 ASP B C 1
ATOM 5906 O O . ASP B 1 305 ? -15.844 5.992 -3.932 1 81.06 305 ASP B O 1
ATOM 5910 N N . ASP B 1 306 ? -13.633 6.395 -4.16 1 86.31 306 ASP B N 1
ATOM 5911 C CA . ASP B 1 306 ? -13.75 7.48 -5.125 1 86.31 306 ASP B CA 1
ATOM 5912 C C . ASP B 1 306 ? -14.375 8.719 -4.484 1 86.31 306 ASP B C 1
ATOM 5914 O O . ASP B 1 306 ? -14.914 9.578 -5.184 1 86.31 306 ASP B O 1
ATOM 5918 N N . SER B 1 307 ? -14.305 8.742 -3.156 1 90.94 307 SER B N 1
ATOM 5919 C CA . SER B 1 307 ? -14.906 9.867 -2.447 1 90.94 307 SER B CA 1
ATOM 5920 C C . SER B 1 307 ? -13.922 10.508 -1.48 1 90.94 307 SER B C 1
ATOM 5922 O O . SER B 1 307 ? -12.883 9.914 -1.16 1 90.94 307 SER B O 1
ATOM 5924 N N . ALA B 1 308 ? -14.312 11.688 -1.144 1 95.38 308 ALA B N 1
ATOM 5925 C CA . ALA B 1 308 ? -13.672 12.352 -0.014 1 95.38 308 ALA B CA 1
ATOM 5926 C C . ALA B 1 308 ? -14.648 12.547 1.14 1 95.38 308 ALA B C 1
ATOM 5928 O O . ALA B 1 308 ? -15.859 12.617 0.928 1 95.38 308 ALA B O 1
ATOM 5929 N N . TYR B 1 309 ? -14.141 12.57 2.324 1 95.56 309 TYR B N 1
ATOM 5930 C CA . TYR B 1 309 ? -14.93 12.805 3.525 1 95.56 309 TYR B CA 1
ATOM 5931 C C . TYR B 1 309 ? -14.422 14.023 4.285 1 95.56 309 TYR B C 1
ATOM 5933 O O . TYR B 1 309 ? -13.227 14.133 4.578 1 95.56 309 TYR B O 1
ATOM 5941 N N . VAL B 1 310 ? -15.32 14.906 4.535 1 95.62 310 VAL B N 1
ATOM 5942 C CA . VAL B 1 310 ? -14.984 16.062 5.359 1 95.62 310 VAL B CA 1
ATOM 5943 C C . VAL B 1 310 ? -15.633 15.922 6.734 1 95.62 310 VAL B C 1
ATOM 5945 O O . VAL B 1 310 ? -16.844 15.773 6.844 1 95.62 310 VAL B O 1
ATOM 5948 N N . ILE B 1 311 ? -14.805 15.961 7.734 1 94.94 311 ILE B N 1
ATOM 5949 C CA . ILE B 1 311 ? -15.273 15.852 9.109 1 94.94 311 ILE B CA 1
ATOM 5950 C C . ILE B 1 311 ? -15.008 17.156 9.852 1 94.94 311 ILE B C 1
ATOM 5952 O O . ILE B 1 311 ? -13.914 17.734 9.75 1 94.94 311 ILE B O 1
ATOM 5956 N N . ASN B 1 312 ? -15.938 17.594 10.539 1 92.12 312 ASN B N 1
ATOM 5957 C CA . ASN B 1 312 ? -15.844 18.797 11.359 1 92.12 312 ASN B CA 1
ATOM 5958 C C . ASN B 1 312 ? -16.016 18.484 12.844 1 92.12 312 ASN B C 1
ATOM 5960 O O . ASN B 1 312 ? -16.906 17.719 13.219 1 92.12 312 ASN B O 1
ATOM 5964 N N . PHE B 1 313 ? -15.062 19.078 13.688 1 89.75 313 PHE B N 1
ATOM 5965 C CA . PHE B 1 313 ? -15.031 18.766 15.109 1 89.75 313 PHE B CA 1
ATOM 5966 C C . PHE B 1 313 ? -15.516 19.953 15.93 1 89.75 313 PHE B C 1
ATOM 5968 O O . PHE B 1 313 ? -15.492 19.922 17.156 1 89.75 313 PHE B O 1
ATOM 5975 N N . ASN B 1 314 ? -15.789 21.109 15.531 1 78.94 314 ASN B N 1
ATOM 5976 C CA . ASN B 1 314 ? -16.078 22.344 16.281 1 78.94 314 ASN B CA 1
ATOM 5977 C C . ASN B 1 314 ? -17.188 22.125 17.297 1 78.94 314 ASN B C 1
ATOM 5979 O O . ASN B 1 314 ? -17 22.359 18.5 1 78.94 314 ASN B O 1
ATOM 5983 N N . THR B 1 315 ? -18.453 22.141 17.141 1 71.38 315 THR B N 1
ATOM 5984 C CA . THR B 1 315 ? -19.516 22.016 18.125 1 71.38 315 THR B CA 1
ATOM 5985 C C . THR B 1 315 ? -19.938 20.547 18.281 1 71.38 315 THR B C 1
ATOM 5987 O O . THR B 1 315 ? -19.922 20.016 19.391 1 71.38 315 THR B O 1
ATOM 5990 N N . LYS B 1 316 ? -20.156 19.984 17.312 1 81.44 316 LYS B N 1
ATOM 5991 C CA . LYS B 1 316 ? -20.5 18.562 17.203 1 81.44 316 LYS B CA 1
ATOM 5992 C C . LYS B 1 316 ? -19.797 17.922 16.016 1 81.44 316 LYS B C 1
ATOM 5994 O O . LYS B 1 316 ? -19.453 18.609 15.047 1 81.44 316 LYS B O 1
ATOM 5999 N N . VAL B 1 317 ? -19.531 16.641 16.328 1 88.75 317 VAL B N 1
ATOM 6000 C CA . VAL B 1 317 ? -18.953 15.938 15.188 1 88.75 317 VAL B CA 1
ATOM 6001 C C . VAL B 1 317 ? -19.953 15.883 14.047 1 88.75 317 VAL B C 1
ATOM 6003 O O . VAL B 1 317 ? -21.109 15.508 14.25 1 88.75 317 VAL B O 1
ATOM 6006 N N . SER B 1 318 ? -19.562 16.375 12.992 1 91.88 318 SER B N 1
ATOM 6007 C CA . SER B 1 318 ? -20.359 16.312 11.773 1 91.88 318 SER B CA 1
ATOM 6008 C C . SER B 1 318 ? -19.484 15.992 10.562 1 91.88 318 SER B C 1
ATOM 6010 O O . SER B 1 318 ? -18.266 16.109 10.625 1 91.88 318 SER B O 1
ATOM 6012 N N . TRP B 1 319 ? -20.094 15.492 9.547 1 94.56 319 TRP B N 1
ATOM 6013 C CA . TRP B 1 319 ? -19.281 15.109 8.406 1 94.56 319 TRP B CA 1
ATOM 6014 C C . TRP B 1 319 ? -20.109 15.078 7.129 1 94.56 319 TRP B C 1
ATOM 6016 O O . TRP B 1 319 ? -21.344 15.109 7.184 1 94.56 319 TRP B O 1
ATOM 6026 N N . ILE B 1 320 ? -19.469 15.102 5.949 1 94.62 320 ILE B N 1
ATOM 6027 C CA . ILE B 1 320 ? -20.125 14.969 4.652 1 94.62 320 ILE B CA 1
ATOM 6028 C C . ILE B 1 320 ? -19.203 14.219 3.686 1 94.62 320 ILE B C 1
ATOM 6030 O O . ILE B 1 320 ? -17.984 14.32 3.771 1 94.62 320 ILE B O 1
ATOM 6034 N N . ARG B 1 321 ? -19.844 13.438 2.857 1 94.06 321 ARG B N 1
ATOM 6035 C CA . ARG B 1 321 ? -19.141 12.727 1.797 1 94.06 321 ARG B CA 1
ATOM 6036 C C . ARG B 1 321 ? -19.203 13.5 0.483 1 94.06 321 ARG B C 1
ATOM 6038 O O . ARG B 1 321 ? -20.281 13.953 0.081 1 94.06 321 ARG B O 1
ATOM 6045 N N . LEU B 1 322 ? -18.094 13.773 -0.136 1 94.62 322 LEU B N 1
ATOM 6046 C CA . LEU B 1 322 ? -18.016 14.375 -1.463 1 94.62 322 LEU B CA 1
ATOM 6047 C C . LEU B 1 322 ? -17.969 13.305 -2.545 1 94.62 322 LEU B C 1
ATOM 6049 O O . LEU B 1 322 ? -17.078 12.461 -2.555 1 94.62 322 LEU B O 1
ATOM 6053 N N . LEU B 1 323 ? -18.906 13.414 -3.447 1 90.81 323 LEU B N 1
ATOM 6054 C CA . LEU B 1 323 ? -19.047 12.422 -4.508 1 90.81 323 LEU B CA 1
ATOM 6055 C C . LEU B 1 323 ? -18.891 13.062 -5.879 1 90.81 323 LEU B C 1
ATOM 6057 O O . LEU B 1 323 ? -19.219 14.234 -6.066 1 90.81 323 LEU B O 1
ATOM 6061 N N . GLY B 1 324 ? -18.359 12.234 -6.848 1 89 324 GLY B N 1
ATOM 6062 C CA . GLY B 1 324 ? -18.312 12.75 -8.203 1 89 324 GLY B CA 1
ATOM 6063 C C . GLY B 1 324 ? -17.078 12.32 -8.961 1 89 324 GLY B C 1
ATOM 6064 O O . GLY B 1 324 ? -17.031 12.383 -10.195 1 89 324 GLY B O 1
ATOM 6065 N N . HIS B 1 325 ? -16.078 11.898 -8.273 1 88.31 325 HIS B N 1
ATOM 6066 C CA . HIS B 1 325 ? -14.891 11.359 -8.922 1 88.31 325 HIS B CA 1
ATOM 6067 C C . HIS B 1 325 ? -15.086 9.898 -9.297 1 88.31 325 HIS B C 1
ATOM 6069 O O . HIS B 1 325 ? -15.984 9.234 -8.781 1 88.31 325 HIS B O 1
ATOM 6075 N N . ASN B 1 326 ? -14.188 9.461 -10.195 1 80.5 326 ASN B N 1
ATOM 6076 C CA . ASN B 1 326 ? -14.367 8.102 -10.695 1 80.5 326 ASN B CA 1
ATOM 6077 C C . ASN B 1 326 ? -13.18 7.207 -10.328 1 80.5 326 ASN B C 1
ATOM 6079 O O . ASN B 1 326 ? -13.008 6.133 -10.906 1 80.5 326 ASN B O 1
ATOM 6083 N N . SER B 1 327 ? -12.375 7.672 -9.516 1 87.69 327 SER B N 1
ATOM 6084 C CA . SER B 1 327 ? -11.219 6.93 -9.031 1 87.69 327 SER B CA 1
ATOM 6085 C C . SER B 1 327 ? -10.859 7.34 -7.605 1 87.69 327 SER B C 1
ATOM 6087 O O . SER B 1 327 ? -11.508 8.211 -7.023 1 87.69 327 SER B O 1
ATOM 6089 N N . PHE B 1 328 ? -9.891 6.652 -7.07 1 90.5 328 PHE B N 1
ATOM 6090 C CA . PHE B 1 328 ? -9.461 6.934 -5.707 1 90.5 328 PHE B CA 1
ATOM 6091 C C . PHE B 1 328 ? -9.109 8.406 -5.539 1 90.5 328 PHE B C 1
ATOM 6093 O O . PHE B 1 328 ? -8.523 9.016 -6.441 1 90.5 328 PHE B O 1
ATOM 6100 N N . ILE B 1 329 ? -9.5 8.922 -4.445 1 95.31 329 ILE B N 1
ATOM 6101 C CA . ILE B 1 329 ? -9.031 10.258 -4.086 1 95.31 329 ILE B CA 1
ATOM 6102 C C . ILE B 1 329 ? -7.676 10.164 -3.395 1 95.31 329 ILE B C 1
ATOM 6104 O O . ILE B 1 329 ? -7.57 9.602 -2.299 1 95.31 329 ILE B O 1
ATOM 6108 N N . SER B 1 330 ? -6.699 10.758 -4.066 1 95.75 330 SER B N 1
ATOM 6109 C CA . SER B 1 330 ? -5.355 10.711 -3.492 1 95.75 330 SER B CA 1
ATOM 6110 C C . SER B 1 330 ? -5.266 11.539 -2.219 1 95.75 330 SER B C 1
ATOM 6112 O O . SER B 1 330 ? -4.734 11.086 -1.206 1 95.75 330 SER B O 1
ATOM 6114 N N . ARG B 1 331 ? -5.766 12.711 -2.295 1 97 331 ARG B N 1
ATOM 6115 C CA . ARG B 1 331 ? -5.742 13.625 -1.157 1 97 331 ARG B CA 1
ATOM 6116 C C . ARG B 1 331 ? -6.723 14.773 -1.361 1 97 331 ARG B C 1
ATOM 6118 O O . ARG B 1 331 ? -6.926 15.234 -2.488 1 97 331 ARG B O 1
ATOM 6125 N N . GLY B 1 332 ? -7.367 15.195 -0.311 1 97.5 332 GLY B N 1
ATOM 6126 C CA . GLY B 1 332 ? -8.109 16.438 -0.241 1 97.5 332 GLY B CA 1
ATOM 6127 C C . GLY B 1 332 ? -7.473 17.469 0.686 1 97.5 332 GLY B C 1
ATOM 6128 O O . GLY B 1 332 ? -7.023 17.125 1.781 1 97.5 332 GLY B O 1
ATOM 6129 N N . VAL B 1 333 ? -7.398 18.688 0.178 1 96.88 333 VAL B N 1
ATOM 6130 C CA . VAL B 1 333 ? -6.785 19.734 0.99 1 96.88 333 VAL B CA 1
ATOM 6131 C C . VAL B 1 333 ? -7.75 20.906 1.134 1 96.88 333 VAL B C 1
ATOM 6133 O O . VAL B 1 333 ? -8.695 21.047 0.352 1 96.88 333 VAL B O 1
ATOM 6136 N N . PHE B 1 334 ? -7.512 21.719 2.164 1 94.19 334 PHE B N 1
ATOM 6137 C CA . PHE B 1 334 ? -8.391 22.828 2.486 1 94.19 334 PHE B CA 1
ATOM 6138 C C . PHE B 1 334 ? -7.832 24.141 1.919 1 94.19 334 PHE B C 1
ATOM 6140 O O . PHE B 1 334 ? -6.617 24.344 1.896 1 94.19 334 PHE B O 1
ATOM 6147 N N . SER B 1 335 ? -8.695 24.844 1.435 1 87.81 335 SER B N 1
ATOM 6148 C CA . SER B 1 335 ? -8.484 26.281 1.239 1 87.81 335 SER B CA 1
ATOM 6149 C C . SER B 1 335 ? -9.594 27.094 1.894 1 87.81 335 SER B C 1
ATOM 6151 O O . SER B 1 335 ? -10.773 26.75 1.788 1 87.81 335 SER B O 1
ATOM 6153 N N . SER B 1 336 ? -9.25 28 2.73 1 76.25 336 SER B N 1
ATOM 6154 C CA . SER B 1 336 ? -10.242 28.719 3.527 1 76.25 336 SER B CA 1
ATOM 6155 C C . SER B 1 336 ? -10.961 29.781 2.701 1 76.25 336 SER B C 1
ATOM 6157 O O . SER B 1 336 ? -10.336 30.469 1.884 1 76.25 336 SER B O 1
ATOM 6159 N N . ILE B 1 337 ? -12.25 29.781 2.93 1 76.56 337 ILE B N 1
ATOM 6160 C CA . ILE B 1 337 ? -13.086 30.812 2.332 1 76.56 337 ILE B CA 1
ATOM 6161 C C . ILE B 1 337 ? -13.625 31.734 3.424 1 76.56 337 ILE B C 1
ATOM 6163 O O . ILE B 1 337 ? -13.531 32.969 3.318 1 76.56 337 ILE B O 1
ATOM 6167 N N . SER B 1 338 ? -14.25 31.031 4.434 1 80.25 338 SER B N 1
ATOM 6168 C CA . SER B 1 338 ? -14.867 31.734 5.555 1 80.25 338 SER B CA 1
ATOM 6169 C C . SER B 1 338 ? -14.875 30.859 6.809 1 80.25 338 SER B C 1
ATOM 6171 O O . SER B 1 338 ? -14.273 29.781 6.828 1 80.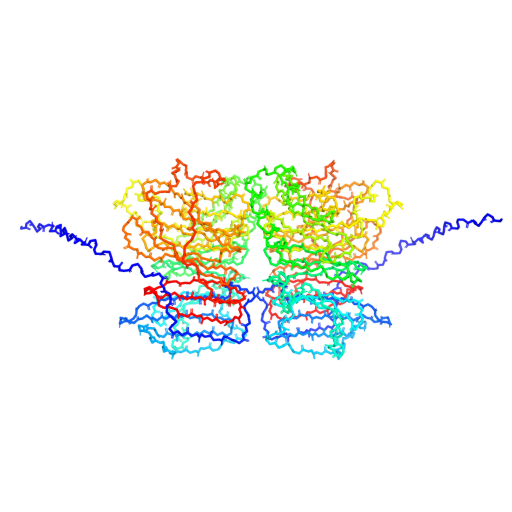25 338 SER B O 1
ATOM 6173 N N . ALA B 1 339 ? -15.492 31.391 7.828 1 75.56 339 ALA B N 1
ATOM 6174 C CA . ALA B 1 339 ? -15.578 30.672 9.102 1 75.56 339 ALA B CA 1
ATOM 6175 C C . ALA B 1 339 ? -16.5 29.453 8.984 1 75.56 339 ALA B C 1
ATOM 6177 O O . ALA B 1 339 ? -16.328 28.484 9.719 1 75.56 339 ALA B O 1
ATOM 6178 N N . THR B 1 340 ? -17.422 29.516 8.086 1 80.62 340 THR B N 1
ATOM 6179 C CA . THR B 1 340 ? -18.406 28.438 8.031 1 80.62 340 THR B CA 1
ATOM 6180 C C . THR B 1 340 ? -18.312 27.688 6.699 1 80.62 340 THR B C 1
ATOM 6182 O O . THR B 1 340 ? -19.125 26.812 6.414 1 80.62 340 THR B O 1
ATOM 6185 N N . GLU B 1 341 ? -17.422 28.141 5.953 1 88.12 341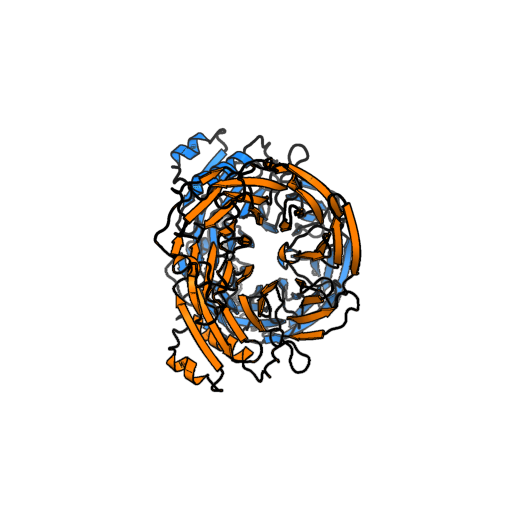 GLU B N 1
ATOM 6186 C CA . GLU B 1 341 ? -17.281 27.5 4.648 1 88.12 341 GLU B CA 1
ATOM 6187 C C . GLU B 1 341 ? -15.812 27.234 4.324 1 88.12 341 GLU B C 1
ATOM 6189 O O . GLU B 1 341 ? -14.961 28.109 4.516 1 88.12 341 GLU B O 1
ATOM 6194 N N . PHE B 1 342 ? -15.641 26.016 3.887 1 89.69 342 PHE B N 1
ATOM 6195 C CA . PHE B 1 342 ? -14.312 25.641 3.436 1 89.69 342 PHE B CA 1
ATOM 6196 C C . PHE B 1 342 ? -14.328 25.281 1.953 1 89.69 342 PHE B C 1
ATOM 6198 O O . PHE B 1 342 ? -15.336 24.797 1.435 1 89.69 342 PHE B O 1
ATOM 6205 N N . ARG B 1 343 ? -13.258 25.625 1.347 1 93.12 343 ARG B N 1
ATOM 6206 C CA . ARG B 1 343 ? -13 25.094 0.013 1 93.12 343 ARG B CA 1
ATOM 6207 C C . ARG B 1 343 ? -12.133 23.844 0.08 1 93.12 343 ARG B C 1
ATOM 6209 O O . ARG B 1 343 ? -11.078 23.844 0.72 1 93.12 343 ARG B O 1
ATOM 6216 N N . ILE B 1 344 ? -12.586 22.766 -0.582 1 96.12 344 ILE B N 1
ATOM 6217 C CA . ILE B 1 344 ? -11.867 21.5 -0.628 1 96.12 344 ILE B CA 1
ATOM 6218 C C . ILE B 1 344 ? -11.359 21.234 -2.047 1 96.12 344 ILE B C 1
ATOM 6220 O O . ILE B 1 344 ? -12.141 21.266 -3.004 1 96.12 344 ILE B O 1
ATOM 6224 N N . ILE B 1 345 ? -10.086 21.031 -2.154 1 96.81 345 ILE B N 1
ATOM 6225 C CA . ILE B 1 345 ? -9.453 20.656 -3.414 1 96.81 345 ILE B CA 1
ATOM 6226 C C . ILE B 1 345 ? -9.031 19.188 -3.363 1 96.81 345 ILE B C 1
ATOM 6228 O O . ILE B 1 345 ? -8.188 18.812 -2.555 1 96.81 345 ILE B O 1
ATOM 6232 N N . CYS B 1 346 ? -9.609 18.312 -4.211 1 97.69 346 CYS B N 1
ATOM 6233 C CA . CYS B 1 346 ? -9.336 16.891 -4.215 1 97.69 346 CYS B CA 1
ATOM 6234 C C . CYS B 1 346 ? -8.562 16.484 -5.461 1 97.69 346 CYS B C 1
ATOM 6236 O O . CYS B 1 346 ? -8.906 16.891 -6.574 1 97.69 346 CYS B O 1
ATOM 6238 N N . GLY B 1 347 ? -7.465 15.781 -5.258 1 97.44 347 GLY B N 1
ATOM 6239 C CA . GLY B 1 347 ? -6.797 15.094 -6.352 1 97.44 347 GLY B CA 1
ATOM 6240 C C . GLY B 1 347 ? -7.262 13.664 -6.539 1 97.44 347 GLY B C 1
ATOM 6241 O O . GLY B 1 347 ? -7.461 12.938 -5.562 1 97.44 347 GLY B O 1
ATOM 6242 N N . CYS B 1 348 ? -7.422 13.328 -7.77 1 95.75 348 CYS B N 1
ATOM 6243 C CA . CYS B 1 348 ? -8.008 12.023 -8.078 1 95.75 348 CYS B CA 1
ATOM 6244 C C . CYS B 1 348 ? -7.078 11.203 -8.969 1 95.75 348 CYS B C 1
ATOM 6246 O O . CYS B 1 348 ? -6.422 11.75 -9.859 1 95.75 348 CYS B O 1
ATOM 6248 N N . TYR B 1 349 ? -7.102 9.898 -8.844 1 91.38 349 TYR B N 1
ATOM 6249 C CA . TYR B 1 349 ? -6.273 8.984 -9.617 1 91.38 349 TYR B CA 1
ATOM 6250 C C . TYR B 1 349 ? -6.688 8.984 -11.086 1 91.38 349 TYR B C 1
ATOM 6252 O O . TYR B 1 349 ? -5.949 8.492 -11.945 1 91.38 349 TYR B O 1
ATOM 6260 N N . ASP B 1 350 ? -7.824 9.594 -11.422 1 85.75 350 ASP B N 1
ATOM 6261 C CA . ASP B 1 350 ? -8.234 9.633 -12.82 1 85.75 350 ASP B CA 1
ATOM 6262 C C . ASP B 1 350 ? -7.633 10.836 -13.539 1 85.75 350 ASP B C 1
ATOM 6264 O O . ASP B 1 350 ? -7.887 11.047 -14.727 1 85.75 350 ASP B O 1
ATOM 6268 N N . GLY B 1 351 ? -6.906 11.609 -12.789 1 92.06 351 GLY B N 1
ATOM 6269 C CA . GLY B 1 351 ? -6.188 12.711 -13.406 1 92.06 351 GLY B CA 1
ATOM 6270 C C . GLY B 1 351 ? -6.895 14.047 -13.25 1 92.06 351 GLY B C 1
ATOM 6271 O O . GLY B 1 351 ? -6.465 15.047 -13.82 1 92.06 351 GLY B O 1
ATOM 6272 N N . THR B 1 352 ? -7.926 14.023 -12.43 1 94.56 352 THR B N 1
ATOM 6273 C CA . THR B 1 352 ? -8.68 15.266 -12.273 1 94.56 352 THR B CA 1
ATOM 6274 C C . THR B 1 352 ? -8.5 15.828 -10.867 1 94.56 352 THR B C 1
ATOM 6276 O O . THR B 1 352 ? -8.078 15.117 -9.953 1 94.56 352 THR B O 1
ATOM 6279 N N . ILE B 1 353 ? -8.758 17.109 -10.789 1 96.12 353 ILE B N 1
ATOM 6280 C CA . ILE B 1 353 ? -8.898 17.812 -9.523 1 96.12 353 ILE B CA 1
ATOM 6281 C C . ILE B 1 353 ? -10.297 18.438 -9.422 1 96.12 353 ILE B C 1
ATOM 6283 O O . ILE B 1 353 ? -10.891 18.797 -10.438 1 96.12 353 ILE B O 1
ATOM 6287 N N . SER B 1 354 ? -10.805 18.438 -8.273 1 96.88 354 SER B N 1
ATOM 6288 C CA . SER B 1 354 ? -12.062 19.141 -8.023 1 96.88 354 SER B CA 1
ATOM 6289 C C . SER B 1 354 ? -11.875 20.25 -6.992 1 96.88 354 SER B C 1
ATOM 6291 O O . SER B 1 354 ? -11.023 20.141 -6.109 1 96.88 354 SER B O 1
ATOM 6293 N N . ILE B 1 355 ? -12.578 21.359 -7.18 1 96.19 355 ILE B N 1
ATOM 6294 C CA . ILE B 1 355 ? -12.648 22.453 -6.227 1 96.19 355 ILE B CA 1
ATOM 6295 C C . ILE B 1 355 ? -14.094 22.656 -5.777 1 96.19 355 ILE B C 1
ATOM 6297 O O . ILE B 1 355 ? -14.93 23.141 -6.543 1 96.19 355 ILE B O 1
ATOM 6301 N N . THR B 1 356 ? -14.32 22.25 -4.543 1 95.94 356 THR B N 1
ATOM 6302 C CA . THR B 1 356 ? -15.688 22.234 -4.031 1 95.94 356 THR B CA 1
ATOM 6303 C C . THR B 1 356 ? -15.797 23.031 -2.734 1 95.94 356 THR B C 1
ATOM 6305 O O . THR B 1 356 ? -15.023 22.812 -1.8 1 95.94 356 THR B O 1
ATOM 6308 N N . ASP B 1 357 ? -16.734 23.953 -2.68 1 93.88 357 ASP B N 1
ATOM 6309 C CA . ASP B 1 357 ? -17.031 24.688 -1.445 1 93.88 357 ASP B CA 1
ATOM 6310 C C . ASP B 1 357 ? -18.016 23.922 -0.581 1 93.88 357 ASP B C 1
ATOM 6312 O O . ASP B 1 357 ? -19.062 23.453 -1.074 1 93.88 357 ASP B O 1
ATOM 6316 N N . VAL B 1 358 ? -17.656 23.719 0.664 1 93.75 358 VAL B N 1
ATOM 6317 C CA . VAL B 1 358 ? -18.469 22.953 1.596 1 93.75 358 VAL B CA 1
ATOM 6318 C C . VAL B 1 358 ? -19.016 23.859 2.688 1 93.75 358 VAL B C 1
ATOM 6320 O O . VAL B 1 358 ? -18.25 24.547 3.379 1 93.75 358 VAL B O 1
ATOM 6323 N N . ASP B 1 359 ? -20.328 23.828 2.805 1 92.12 359 ASP B N 1
ATOM 6324 C CA . ASP B 1 359 ? -21.016 24.547 3.861 1 92.12 359 ASP B CA 1
ATOM 6325 C C . ASP B 1 359 ? -21.141 23.703 5.125 1 92.12 359 ASP B C 1
ATOM 6327 O O . ASP B 1 359 ? -21.844 22.688 5.141 1 92.12 359 ASP B O 1
ATOM 6331 N N . LEU B 1 360 ? -20.562 24.125 6.191 1 87.69 360 LEU B N 1
ATOM 6332 C CA . LEU B 1 360 ? -20.484 23.359 7.43 1 87.69 360 LEU B CA 1
ATOM 6333 C C . LEU B 1 360 ? -21.875 23.172 8.039 1 87.69 360 LEU B C 1
ATOM 6335 O O . LEU B 1 360 ? -22.078 22.281 8.859 1 87.69 360 LEU B O 1
ATOM 6339 N N . ASN B 1 361 ? -22.828 23.969 7.645 1 87.44 361 ASN B N 1
ATOM 6340 C CA . ASN B 1 361 ? -24.188 23.875 8.18 1 87.44 361 ASN B CA 1
ATOM 6341 C C . ASN B 1 361 ? -24.953 22.719 7.543 1 87.44 361 ASN B C 1
ATOM 6343 O O . ASN B 1 361 ? -26.031 22.359 8.016 1 87.44 361 ASN B O 1
ATOM 6347 N N . GLN B 1 362 ? -24.359 22.094 6.59 1 88.38 362 GLN B N 1
ATOM 6348 C CA . GLN B 1 362 ? -25.078 21.062 5.855 1 88.38 362 GLN B CA 1
ATOM 6349 C C . GLN B 1 362 ? -24.469 19.672 6.102 1 88.38 362 GLN B C 1
ATOM 6351 O O . GLN B 1 362 ? -24.766 18.734 5.375 1 88.38 362 GLN B O 1
ATOM 6356 N N . LEU B 1 363 ? -23.781 19.578 7.102 1 91.19 363 LEU B N 1
ATOM 6357 C CA . LEU B 1 363 ? -23.078 18.328 7.363 1 91.19 363 LEU B CA 1
ATOM 6358 C C . LEU B 1 363 ? -23.969 17.359 8.125 1 91.19 363 LEU B C 1
ATOM 6360 O O . LEU B 1 363 ? -24.922 17.766 8.797 1 91.19 363 LEU B O 1
ATOM 6364 N N . ASN B 1 364 ? -23.703 16.109 7.941 1 91.62 364 ASN B N 1
ATOM 6365 C CA . ASN B 1 364 ? -24.328 15.078 8.766 1 91.62 364 ASN B CA 1
ATOM 6366 C C . ASN B 1 364 ? -23.875 15.18 10.227 1 91.62 364 ASN B C 1
ATOM 6368 O O . ASN B 1 364 ? -22.672 15.188 10.508 1 91.62 364 ASN B O 1
ATOM 6372 N N . GLN B 1 365 ? -24.812 15.172 11.109 1 89.44 365 GLN B N 1
ATOM 6373 C CA . GLN B 1 365 ? -24.5 15.312 12.523 1 89.44 365 GLN B CA 1
ATOM 6374 C C . GLN B 1 365 ? -24.359 13.953 13.195 1 89.44 365 GLN B C 1
ATOM 6376 O O . GLN B 1 365 ? -25.109 13.031 12.898 1 89.44 365 GLN B O 1
ATOM 6381 N N . GLU B 1 366 ? -23.328 13.938 14.094 1 87.5 366 GLU B N 1
ATOM 6382 C CA . GLU B 1 366 ? -23.094 12.703 14.82 1 87.5 366 GLU B CA 1
ATOM 6383 C C . GLU B 1 366 ? -23.125 12.93 16.328 1 87.5 366 GLU B C 1
ATOM 6385 O O . GLU B 1 366 ? -22.688 13.984 16.812 1 87.5 366 GLU B O 1
ATOM 6390 N N . ASN B 1 367 ? -23.578 11.898 17.016 1 81.62 367 ASN B N 1
ATOM 6391 C CA . ASN B 1 367 ? -23.625 11.977 18.484 1 81.62 367 ASN B CA 1
ATOM 6392 C C . ASN B 1 367 ? -22.562 11.094 19.125 1 81.62 367 ASN B C 1
ATOM 6394 O O . ASN B 1 367 ? -22.469 11.031 20.344 1 81.62 367 ASN B O 1
ATOM 6398 N N . SER B 1 368 ? -21.812 10.453 18.25 1 83.94 368 SER B N 1
ATOM 6399 C CA . SER B 1 368 ? -20.797 9.539 18.734 1 83.94 368 SER B CA 1
ATOM 6400 C C . SER B 1 368 ? -19.406 9.961 18.281 1 83.94 368 SER B C 1
ATOM 6402 O O . SER B 1 368 ? -19.266 10.711 17.297 1 83.94 368 SER B O 1
ATOM 6404 N N . LEU B 1 369 ? -18.484 9.516 19.141 1 85.69 369 LEU B N 1
ATOM 6405 C CA . LEU B 1 369 ? -17.094 9.742 18.781 1 85.69 369 LEU B CA 1
ATOM 6406 C C . LEU B 1 369 ? -16.562 8.594 17.922 1 85.69 369 LEU B C 1
ATOM 6408 O O . LEU B 1 369 ? -15.422 8.641 17.453 1 85.69 369 LEU B O 1
ATOM 6412 N N . PHE B 1 370 ? -17.391 7.691 17.75 1 86.62 370 PHE B N 1
ATOM 6413 C CA . PHE B 1 370 ? -17.094 6.59 16.859 1 86.62 370 PHE B CA 1
ATOM 6414 C C . PHE B 1 370 ? -18.109 6.535 15.711 1 86.62 370 PHE B C 1
ATOM 6416 O O . PHE B 1 370 ? -19.219 6.016 15.875 1 86.62 370 PHE B O 1
ATOM 6423 N N . VAL B 1 371 ? -17.641 7.078 14.609 1 90.31 371 VAL B N 1
ATOM 6424 C CA . VAL B 1 371 ? -18.547 7.324 13.5 1 90.31 371 VAL B CA 1
ATOM 6425 C C . VAL B 1 371 ? -18.297 6.305 12.391 1 90.31 371 VAL B C 1
ATOM 6427 O O . VAL B 1 371 ? -17.156 5.98 12.078 1 90.31 371 VAL B O 1
ATOM 6430 N N . ARG B 1 372 ? -19.312 5.777 11.844 1 87.62 372 ARG B N 1
ATOM 6431 C CA . ARG B 1 372 ? -19.266 4.938 10.648 1 87.62 372 ARG B CA 1
ATOM 6432 C C . ARG B 1 372 ? -20.062 5.551 9.508 1 87.62 372 ARG B C 1
ATOM 6434 O O . ARG B 1 372 ? -21.234 5.875 9.672 1 87.62 372 ARG B O 1
ATOM 6441 N N . ALA B 1 373 ? -19.312 5.789 8.469 1 83.38 373 ALA B N 1
ATOM 6442 C CA . ALA B 1 373 ? -20.016 6.293 7.297 1 83.38 373 ALA B CA 1
ATOM 6443 C C . ALA B 1 373 ? -21.078 5.305 6.832 1 83.38 373 ALA B C 1
ATOM 6445 O O . ALA B 1 373 ? -20.859 4.09 6.852 1 83.38 373 ALA B O 1
ATOM 6446 N N . GLN B 1 374 ? -22.219 5.895 6.672 1 72.81 374 GLN B N 1
ATOM 6447 C CA . GLN B 1 374 ? -23.312 5.059 6.18 1 72.81 374 GLN B CA 1
ATOM 6448 C C . GLN B 1 374 ? -23.844 5.586 4.852 1 72.81 374 GLN B C 1
ATOM 6450 O O . GLN B 1 374 ? -23.703 6.77 4.539 1 72.81 374 GLN B O 1
ATOM 6455 N N . GLU B 1 375 ? -24.391 4.754 4.113 1 58.91 375 GLU B N 1
ATOM 6456 C CA . GLU B 1 375 ? -24.844 5.023 2.756 1 58.91 375 GLU B CA 1
ATOM 6457 C C . GLU B 1 375 ? -25.938 6.09 2.744 1 58.91 375 GLU B C 1
ATOM 6459 O O . GLU B 1 375 ? -25.984 6.926 1.842 1 58.91 375 GLU B O 1
ATOM 6464 N N . LYS B 1 376 ? -26.781 6.027 3.656 1 62.88 376 LYS B N 1
ATOM 6465 C CA . LYS B 1 376 ? -27.953 6.887 3.619 1 62.88 376 LYS B CA 1
ATOM 6466 C C . LYS B 1 376 ? -27.594 8.328 3.982 1 62.88 376 LYS B C 1
ATOM 6468 O O . LYS B 1 376 ? -28.438 9.227 3.881 1 62.88 376 LYS B O 1
ATOM 6473 N N . GLU B 1 377 ? -26.406 8.508 3.936 1 70.44 377 GLU B N 1
ATOM 6474 C CA . GLU B 1 377 ? -26.047 9.812 4.477 1 70.44 377 GLU B CA 1
ATOM 6475 C C . GLU B 1 377 ? -26 10.875 3.379 1 70.44 377 GLU B C 1
ATOM 6477 O O . GLU B 1 377 ? -26.031 10.547 2.191 1 70.44 377 GLU B O 1
ATOM 6482 N N . LYS B 1 378 ? -26.156 12.133 3.771 1 82.75 378 LYS B N 1
ATOM 6483 C CA . LYS B 1 378 ? -26.047 13.297 2.891 1 82.75 378 LYS B CA 1
ATOM 6484 C C . LYS B 1 378 ? -24.688 13.328 2.189 1 82.75 378 LYS B C 1
ATOM 6486 O O . LYS B 1 378 ? -23.656 13.039 2.803 1 82.75 378 LYS B O 1
ATOM 6491 N N . VAL B 1 379 ? -24.844 13.516 0.852 1 91.06 379 VAL B N 1
ATOM 6492 C CA . VAL B 1 379 ? -23.625 13.617 0.052 1 91.06 379 VAL B CA 1
ATOM 6493 C C . VAL B 1 379 ? -23.594 14.953 -0.689 1 91.06 379 VAL B C 1
ATOM 6495 O O . VAL B 1 379 ? -24.641 15.594 -0.856 1 91.06 379 VAL B O 1
ATOM 6498 N N . LEU B 1 380 ? -22.484 15.5 -0.95 1 94.38 380 LEU B N 1
ATOM 6499 C CA . LEU B 1 380 ? -22.266 16.688 -1.767 1 94.38 380 LEU B CA 1
ATOM 6500 C C . LEU B 1 380 ? -21.516 16.328 -3.049 1 94.38 380 LEU B C 1
ATOM 6502 O O . LEU B 1 380 ? -20.484 15.664 -3.008 1 94.38 380 LEU B O 1
ATOM 6506 N N . GLN B 1 381 ? -22.047 16.75 -4.129 1 94.38 381 GLN B N 1
ATOM 6507 C CA . GLN B 1 381 ? -21.375 16.516 -5.402 1 94.38 381 GLN B CA 1
ATOM 6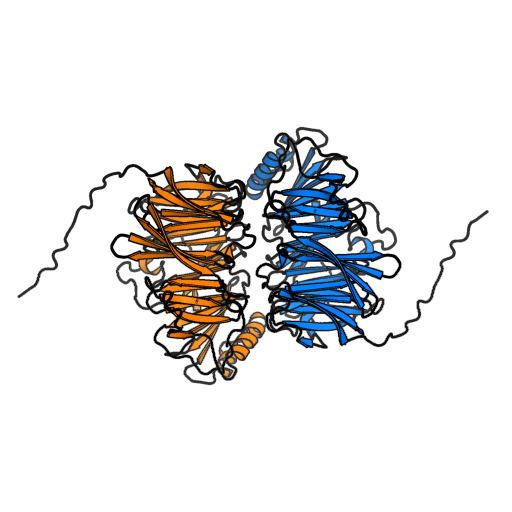508 C C . GLN B 1 381 ? -20.203 17.469 -5.574 1 94.38 381 GLN B C 1
ATOM 6510 O O . GLN B 1 381 ? -20.312 18.672 -5.32 1 94.38 381 GLN B O 1
ATOM 6515 N N . VAL B 1 382 ? -19.109 16.875 -5.949 1 95.5 382 VAL B N 1
ATOM 6516 C CA . VAL B 1 382 ? -17.938 17.734 -6.172 1 95.5 382 VAL B CA 1
ATOM 6517 C C . VAL B 1 382 ? -18.203 18.672 -7.34 1 95.5 382 VAL B C 1
ATOM 6519 O O . VAL B 1 382 ? -19.016 18.375 -8.219 1 95.5 382 VAL B O 1
ATOM 6522 N N . LYS B 1 383 ? -17.484 19.781 -7.359 1 95.12 383 LYS B N 1
ATOM 6523 C CA . LYS B 1 383 ? -17.656 20.828 -8.375 1 95.12 383 LYS B CA 1
ATOM 6524 C C . LYS B 1 383 ? -16.312 21.234 -8.977 1 95.12 383 LYS B C 1
ATOM 6526 O O . LYS B 1 383 ? -15.25 20.859 -8.461 1 95.12 383 LYS B O 1
ATOM 6531 N N . ASN B 1 384 ? -16.359 21.922 -10.156 1 93.94 384 ASN B N 1
ATOM 6532 C CA . ASN B 1 384 ? -15.227 22.516 -10.836 1 93.94 384 ASN B CA 1
ATOM 6533 C C . ASN B 1 384 ? -14.125 21.5 -11.102 1 93.94 384 ASN B C 1
ATOM 6535 O O . ASN B 1 384 ? -12.969 21.719 -10.758 1 93.94 384 ASN B O 1
ATOM 6539 N N . ILE B 1 385 ? -14.547 20.438 -11.617 1 94.38 385 ILE B N 1
ATOM 6540 C CA . ILE B 1 385 ? -13.617 19.359 -11.953 1 94.38 385 ILE B CA 1
ATOM 6541 C C . ILE B 1 385 ? -12.742 19.781 -13.133 1 94.38 385 ILE B C 1
ATOM 6543 O O . ILE B 1 385 ? -13.242 20.328 -14.125 1 94.38 385 ILE B O 1
ATOM 6547 N N . GLN B 1 386 ? -11.469 19.609 -12.992 1 92.75 386 GLN B N 1
ATOM 6548 C CA . GLN B 1 386 ? -10.5 19.969 -14.023 1 92.75 386 GLN B CA 1
ATOM 6549 C C . GLN B 1 386 ? -9.523 18.812 -14.273 1 92.75 386 GLN B C 1
ATOM 6551 O O . GLN B 1 386 ? -9.055 18.188 -13.328 1 92.75 386 GLN B O 1
ATOM 6556 N N . SER B 1 387 ? -9.242 18.562 -15.5 1 92.69 387 SER B N 1
ATOM 6557 C CA . SER B 1 387 ? -8.242 17.562 -15.859 1 92.69 387 SER B CA 1
ATOM 6558 C C . SER B 1 387 ? -6.832 18.125 -15.773 1 92.69 387 SER B C 1
ATOM 6560 O O . SER B 1 387 ? -6.547 19.172 -16.375 1 92.69 387 SER B O 1
ATOM 6562 N N . VAL B 1 388 ? -5.949 17.469 -15.016 1 93.12 388 VAL B N 1
ATOM 6563 C CA . VAL B 1 388 ? -4.609 18.016 -14.852 1 93.12 388 VAL B CA 1
ATOM 6564 C C . VAL B 1 388 ? -3.574 16.984 -15.312 1 93.12 388 VAL B C 1
ATOM 6566 O O . VAL B 1 388 ? -2.406 17.328 -15.516 1 93.12 388 VAL B O 1
ATOM 6569 N N . SER B 1 389 ? -3.949 15.742 -15.43 1 90.38 389 SER B N 1
ATOM 6570 C CA . SER B 1 389 ? -3.043 14.672 -15.844 1 90.38 389 SER B CA 1
ATOM 6571 C C . SER B 1 389 ? -3.797 13.539 -16.531 1 90.38 389 SER B C 1
ATOM 6573 O O . SER B 1 389 ? -4.914 13.195 -16.125 1 90.38 389 SER B O 1
ATOM 6575 N N . GLN B 1 390 ? -3.199 12.945 -17.5 1 82.81 390 GLN B N 1
ATOM 6576 C CA . GLN B 1 390 ? -3.789 11.789 -18.156 1 82.81 390 GLN B CA 1
ATOM 6577 C C . GLN B 1 390 ? -3.531 10.508 -17.359 1 82.81 390 GLN B C 1
ATOM 6579 O O . GLN B 1 390 ? -4.281 9.531 -17.484 1 82.81 390 GLN B O 1
ATOM 6584 N N . ASP B 1 391 ? -2.484 10.609 -16.531 1 81.69 391 ASP B N 1
ATOM 6585 C CA . ASP B 1 391 ? -2.053 9.383 -15.859 1 81.69 391 ASP B CA 1
ATOM 6586 C C . ASP B 1 391 ? -2.553 9.336 -14.422 1 81.69 391 ASP B C 1
ATOM 6588 O O . ASP B 1 391 ? -2.398 8.328 -13.734 1 81.69 391 ASP B O 1
ATOM 6592 N N . GLY B 1 392 ? -3.131 10.43 -13.984 1 90.88 392 GLY B N 1
ATOM 6593 C CA . GLY B 1 392 ? -3.658 10.438 -12.633 1 90.88 392 GLY B CA 1
ATOM 6594 C C . GLY B 1 392 ? -2.904 11.367 -11.703 1 90.88 392 GLY B C 1
ATOM 6595 O O . GLY B 1 392 ? -1.724 11.641 -11.914 1 90.88 392 GLY B O 1
ATOM 6596 N N . VAL B 1 393 ? -3.58 11.828 -10.664 1 94.69 393 VAL B N 1
ATOM 6597 C CA . VAL B 1 393 ? -2.996 12.68 -9.625 1 94.69 393 VAL B CA 1
ATOM 6598 C C . VAL B 1 393 ? -2.648 11.836 -8.406 1 94.69 393 VAL B C 1
ATOM 6600 O O . VAL B 1 393 ? -3.539 11.328 -7.715 1 94.69 393 VAL B O 1
ATOM 6603 N N . ALA B 1 394 ? -1.358 11.75 -8.141 1 93.25 394 ALA B N 1
ATOM 6604 C CA . ALA B 1 394 ? -0.874 10.875 -7.078 1 93.25 394 ALA B CA 1
ATOM 6605 C C . ALA B 1 394 ? -0.952 11.562 -5.719 1 93.25 394 ALA B C 1
ATOM 6607 O O . ALA B 1 394 ? -1.059 10.898 -4.684 1 93.25 394 ALA B O 1
ATOM 6608 N N . ASN B 1 395 ? -0.881 12.875 -5.738 1 94.75 395 ASN B N 1
ATOM 6609 C CA . ASN B 1 395 ? -0.929 13.656 -4.512 1 94.75 395 ASN B CA 1
ATOM 6610 C C . ASN B 1 395 ? -1.231 15.125 -4.793 1 94.75 395 ASN B C 1
ATOM 6612 O O . ASN B 1 395 ? -1.011 15.609 -5.906 1 94.75 395 ASN B O 1
ATOM 6616 N N . VAL B 1 396 ? -1.757 15.82 -3.777 1 96.38 396 VAL B N 1
ATOM 6617 C CA . VAL B 1 396 ? -2.039 17.25 -3.859 1 96.38 396 VAL B CA 1
ATOM 6618 C C . VAL B 1 396 ? -1.578 17.938 -2.578 1 96.38 396 VAL B C 1
ATOM 6620 O O . VAL B 1 396 ? -1.655 17.359 -1.491 1 96.38 396 VAL B O 1
ATOM 6623 N N . ALA B 1 397 ? -1.048 19.078 -2.727 1 95.38 397 ALA B N 1
ATOM 6624 C CA . ALA B 1 397 ? -0.693 19.938 -1.598 1 95.38 397 ALA B CA 1
ATOM 6625 C C . ALA B 1 397 ? -1.157 21.375 -1.832 1 95.38 397 ALA B C 1
ATOM 6627 O O . ALA B 1 397 ? -1.273 21.812 -2.977 1 95.38 397 ALA B O 1
ATOM 6628 N N . GLU B 1 398 ? -1.444 22.031 -0.781 1 94 398 GLU B N 1
ATOM 6629 C CA . GLU B 1 398 ? -1.876 23.422 -0.854 1 94 398 GLU B CA 1
ATOM 6630 C C . GLU B 1 398 ? -1.162 24.266 0.19 1 94 398 GLU B C 1
ATOM 6632 O O . GLU B 1 398 ? -0.972 23.844 1.329 1 94 398 GLU B O 1
ATOM 6637 N N . TYR B 1 399 ? -0.716 25.438 -0.247 1 92.56 399 TYR B N 1
ATOM 6638 C CA . TYR B 1 399 ? -0.128 26.422 0.655 1 92.56 399 TYR B CA 1
ATOM 6639 C C . TYR B 1 399 ? -0.323 27.844 0.121 1 92.56 399 TYR B C 1
ATOM 6641 O O . TYR B 1 399 ? 0.122 28.156 -0.983 1 92.56 399 TYR B O 1
ATOM 6649 N N . GLN B 1 400 ? -0.991 28.703 0.834 1 87.81 400 GLN B N 1
ATOM 6650 C CA . GLN B 1 400 ? -1.193 30.109 0.491 1 87.81 400 GLN B CA 1
ATOM 6651 C C . GLN B 1 400 ? -1.692 30.25 -0.944 1 87.81 400 GLN B C 1
ATOM 6653 O O . GLN B 1 400 ? -1.129 31.016 -1.726 1 87.81 400 GLN B O 1
ATOM 6658 N N . ASN B 1 401 ? -2.615 29.516 -1.439 1 87.94 401 ASN B N 1
ATOM 6659 C CA . ASN B 1 401 ? -3.336 29.562 -2.707 1 87.94 401 ASN B CA 1
ATOM 6660 C C . ASN B 1 401 ? -2.578 28.828 -3.809 1 87.94 401 ASN B C 1
ATOM 6662 O O . ASN B 1 401 ? -3.029 28.781 -4.953 1 87.94 401 ASN B O 1
ATOM 6666 N N . TYR B 1 402 ? -1.365 28.391 -3.424 1 92.56 402 TYR B N 1
ATOM 6667 C CA . TYR B 1 402 ? -0.718 27.484 -4.367 1 92.56 402 TYR B CA 1
ATOM 6668 C C . TYR B 1 402 ? -1.259 26.062 -4.227 1 92.56 402 TYR B C 1
ATOM 6670 O O . TYR B 1 402 ? -1.469 25.578 -3.109 1 92.56 402 TYR B O 1
ATOM 6678 N N . VAL B 1 403 ? -1.517 25.484 -5.277 1 94.56 403 VAL B N 1
ATOM 6679 C CA . VAL B 1 403 ? -1.93 24.078 -5.332 1 94.56 403 VAL B CA 1
ATOM 6680 C C . VAL B 1 403 ? -0.921 23.281 -6.152 1 94.56 403 VAL B C 1
ATOM 6682 O O . VAL B 1 403 ? -0.673 23.594 -7.32 1 94.56 403 VAL B O 1
ATOM 6685 N N . VAL B 1 404 ? -0.33 22.328 -5.543 1 95.31 404 VAL B N 1
ATOM 6686 C CA . VAL B 1 404 ? 0.662 21.484 -6.207 1 95.31 404 VAL B CA 1
ATOM 6687 C C . VAL B 1 404 ? 0.056 20.109 -6.516 1 95.31 404 VAL B C 1
ATOM 6689 O O . VAL B 1 404 ? -0.418 19.422 -5.613 1 95.31 404 VAL B O 1
ATOM 6692 N N . CYS B 1 405 ? 0.037 19.75 -7.754 1 95.75 405 CYS B N 1
ATOM 6693 C CA . CYS B 1 405 ? -0.422 18.453 -8.195 1 95.75 405 CYS B CA 1
ATOM 6694 C C . CYS B 1 405 ? 0.753 17.562 -8.617 1 95.75 405 CYS B C 1
ATOM 6696 O O . CYS B 1 405 ? 1.508 17.922 -9.523 1 95.75 405 CYS B O 1
ATOM 6698 N N . ILE B 1 406 ? 0.896 16.516 -7.961 1 94.88 406 ILE B N 1
ATOM 6699 C CA . ILE B 1 406 ? 1.922 15.539 -8.289 1 94.88 406 ILE B CA 1
ATOM 6700 C C . ILE B 1 406 ? 1.29 14.367 -9.039 1 94.88 406 ILE B C 1
ATOM 6702 O O . ILE B 1 406 ? 0.485 13.625 -8.469 1 94.88 406 ILE B O 1
ATOM 6706 N N . ASN B 1 407 ? 1.75 14.227 -10.25 1 92.69 407 ASN B N 1
ATOM 6707 C CA . ASN B 1 407 ? 1.066 13.281 -11.125 1 92.69 407 ASN B CA 1
ATOM 6708 C C . ASN B 1 407 ? 1.863 11.984 -11.289 1 92.69 407 ASN B C 1
ATOM 6710 O O . ASN B 1 407 ? 3.094 12 -11.234 1 92.69 407 ASN B O 1
ATOM 6714 N N . PHE B 1 408 ? 1.221 10.898 -11.594 1 88.31 408 PHE B N 1
ATOM 6715 C CA . PHE B 1 408 ? 1.844 9.586 -11.711 1 88.31 408 PHE B CA 1
ATOM 6716 C C . PHE B 1 408 ? 2.822 9.555 -12.875 1 88.31 408 PHE B C 1
ATOM 6718 O O . PHE B 1 408 ? 3.764 8.758 -12.883 1 88.31 408 PHE B O 1
ATOM 6725 N N . ASP B 1 409 ? 2.635 10.43 -13.844 1 84.81 409 ASP B N 1
ATOM 6726 C CA . ASP B 1 409 ? 3.523 10.43 -15 1 84.81 409 ASP B CA 1
ATOM 6727 C C . ASP B 1 409 ? 4.852 11.109 -14.672 1 84.81 409 ASP B C 1
ATOM 6729 O O . ASP B 1 409 ? 5.734 11.195 -15.531 1 84.81 409 ASP B O 1
ATOM 6733 N N . GLY B 1 410 ? 4.992 11.633 -13.492 1 86.62 410 GLY B N 1
ATOM 6734 C CA . GLY B 1 410 ? 6.238 12.25 -13.07 1 86.62 410 GLY B CA 1
ATOM 6735 C C . GLY B 1 410 ? 6.234 13.758 -13.203 1 86.62 410 GLY B C 1
ATOM 6736 O O . GLY B 1 410 ? 7.223 14.422 -12.883 1 86.62 410 GLY B O 1
ATOM 6737 N N . VAL B 1 411 ? 5.113 14.281 -13.656 1 91 411 VAL B N 1
ATOM 6738 C CA . VAL B 1 411 ? 5.02 15.734 -13.836 1 91 411 VAL B CA 1
ATOM 6739 C C . VAL B 1 411 ? 4.379 16.359 -12.602 1 91 411 VAL B C 1
ATOM 6741 O O . VAL B 1 411 ? 3.332 15.906 -12.133 1 91 411 VAL B O 1
ATOM 6744 N N . ILE B 1 412 ? 5.066 17.344 -12.055 1 92.69 412 ILE B N 1
ATOM 6745 C CA . ILE B 1 412 ? 4.555 18.125 -10.938 1 92.69 412 ILE B CA 1
ATOM 6746 C C . ILE B 1 412 ? 4.09 19.5 -11.438 1 92.69 412 ILE B C 1
ATOM 6748 O O . ILE B 1 412 ? 4.863 20.234 -12.039 1 92.69 412 ILE B O 1
ATOM 6752 N N . LYS B 1 413 ? 2.861 19.812 -11.219 1 94.62 413 LYS B N 1
ATOM 6753 C CA . LYS B 1 413 ? 2.295 21.078 -11.656 1 94.62 413 LYS B CA 1
ATOM 6754 C C . LYS B 1 413 ? 1.943 21.953 -10.461 1 94.62 413 LYS B C 1
ATOM 6756 O O . LYS B 1 413 ? 1.299 21.5 -9.516 1 94.62 413 LYS B O 1
ATOM 6761 N N . ILE B 1 414 ? 2.402 23.156 -10.516 1 94.12 414 ILE B N 1
ATOM 6762 C CA . ILE B 1 414 ? 2.094 24.141 -9.484 1 94.12 414 ILE B CA 1
ATOM 6763 C C . ILE B 1 414 ? 1.101 25.156 -10.031 1 94.12 414 ILE B C 1
ATOM 6765 O O . ILE B 1 414 ? 1.335 25.766 -11.086 1 94.12 414 ILE B O 1
ATOM 6769 N N . PHE B 1 415 ? 0.053 25.281 -9.336 1 94.5 415 PHE B N 1
ATOM 6770 C CA . PHE B 1 415 ? -1.007 26.203 -9.758 1 94.5 415 PHE B CA 1
ATOM 6771 C C . PHE B 1 415 ? -1.209 27.297 -8.727 1 94.5 415 PHE B C 1
ATOM 6773 O O . PHE B 1 415 ? -0.868 27.141 -7.551 1 94.5 415 PHE B O 1
ATOM 6780 N N . LEU B 1 416 ? -1.685 28.391 -9.219 1 91.62 416 LEU B N 1
ATOM 6781 C CA . LEU B 1 416 ? -2.244 29.422 -8.359 1 91.62 416 LEU B CA 1
ATOM 6782 C C . LEU B 1 416 ? -3.768 29.406 -8.414 1 91.62 416 LEU B C 1
ATOM 6784 O O . LEU B 1 416 ? -4.355 29.391 -9.5 1 91.62 416 LEU B O 1
ATOM 6788 N N . LEU B 1 417 ? -4.293 29.297 -7.273 1 88.88 417 LEU B N 1
ATOM 6789 C CA . LEU B 1 417 ? -5.746 29.359 -7.18 1 88.88 417 LEU B CA 1
ATOM 6790 C C . LEU B 1 417 ? -6.254 30.781 -7.301 1 88.88 417 LEU B C 1
ATOM 6792 O O . LEU B 1 417 ? -5.84 31.656 -6.535 1 88.88 417 LEU B O 1
ATOM 6796 N N . GLN B 1 418 ? -7.047 31.109 -8.391 1 81.62 418 GLN B N 1
ATOM 6797 C CA . GLN B 1 418 ? -7.609 32.438 -8.617 1 81.62 418 GLN B CA 1
ATOM 6798 C C . GLN B 1 418 ? -9.109 32.375 -8.891 1 81.62 418 GLN B C 1
ATOM 6800 O O . GLN B 1 418 ? -9.594 31.359 -9.422 1 81.62 418 GLN B O 1
#

Solvent-accessible surface area (backbone atoms only — not comparable to full-atom values): 43576 Å² total; per-residue (Å²): 139,83,83,78,79,79,73,80,71,76,74,76,77,80,70,78,63,80,82,52,70,40,75,40,80,43,48,75,46,74,69,74,42,60,52,91,51,58,69,49,50,48,75,44,75,45,81,47,97,91,27,38,36,34,40,39,35,43,91,59,34,39,35,34,33,38,36,52,87,70,40,71,43,79,72,47,77,44,74,49,47,74,93,57,38,71,35,27,55,39,70,75,51,98,48,30,30,42,33,21,21,60,70,16,42,30,34,31,29,30,64,88,78,64,43,75,76,44,75,41,51,63,52,97,92,33,42,70,51,75,37,33,32,52,41,48,26,72,44,93,58,34,33,34,36,36,26,55,77,26,33,34,38,32,36,44,77,88,46,50,74,53,86,73,85,56,54,66,61,48,50,56,50,49,46,52,49,38,77,63,37,89,62,50,73,70,60,42,54,70,66,41,81,46,99,52,41,44,64,47,77,43,73,71,74,89,47,33,41,29,37,39,38,34,74,88,25,26,58,32,32,40,35,42,39,50,54,46,42,50,71,39,69,41,49,34,64,40,50,47,58,45,43,36,75,37,62,87,53,66,52,82,78,40,50,16,34,38,37,32,10,52,78,12,40,37,38,31,29,34,62,81,80,65,39,80,64,33,36,40,30,51,76,60,25,25,33,58,28,68,32,59,37,96,82,45,42,30,38,23,33,4,18,56,77,16,26,34,37,40,38,33,32,60,76,46,40,26,30,36,36,36,38,77,56,92,27,35,18,29,18,26,38,64,41,86,73,52,95,56,28,37,28,38,40,34,20,17,44,66,4,32,34,29,46,28,79,43,57,64,88,70,40,44,77,46,94,52,56,68,40,65,56,58,76,90,51,70,67,42,72,58,32,63,70,41,82,77,36,90,64,6,20,47,33,54,47,67,56,96,50,30,37,37,38,35,25,27,61,19,40,33,38,33,23,36,56,69,138,84,83,77,81,79,75,78,74,78,74,75,75,81,71,79,63,79,80,52,70,40,77,41,79,43,50,73,45,72,70,73,42,60,51,90,50,59,67,50,50,47,74,43,74,46,82,49,96,92,26,38,38,35,41,39,36,42,91,58,33,40,35,34,34,36,36,53,88,71,40,70,43,81,71,46,76,43,74,48,47,75,93,56,37,72,34,27,56,38,69,74,51,98,48,31,31,40,35,22,21,61,70,17,41,30,35,30,30,30,64,86,78,63,43,76,76,45,75,42,52,64,51,97,95,33,42,70,51,74,37,34,33,52,41,50,27,72,42,93,58,36,34,34,35,37,26,57,76,26,33,34,36,32,37,44,76,87,46,51,74,55,85,74,88,52,57,64,61,48,49,56,50,49,45,55,49,39,78,62,38,90,64,50,72,71,60,44,54,72,67,42,83,47,100,53,42,46,67,46,78,40,76,63,81,87,46,33,40,28,37,40,35,35,72,88,27,25,59,32,31,40,34,42,38,50,52,46,41,51,70,40,69,40,50,34,63,39,51,46,56,44,36,41,76,36,61,86,52,63,52,80,76,40,50,18,35,40,38,32,11,51,78,11,38,36,36,31,30,34,61,81,78,63,40,79,65,34,37,40,29,50,76,59,26,25,32,57,28,67,32,59,36,97,84,46,40,31,37,24,33,4,18,56,76,18,25,35,37,40,38,35,29,55,80,52,41,25,31,37,38,35,37,78,57,93,27,37,18,30,19,28,37,62,42,85,74,53,96,58,30,39,29,37,40,34,18,17,44,67,4,33,32,29,48,28,79,44,55,62,88,72,40,43,78,45,94,53,55,67,40,64,56,58,76,87,51,69,68,43,72,58,34,64,70,40,80,77,36,91,65,5,20,49,33,54,47,66,58,98,51,32,36,36,40,34,26,27,63,19,42,32,37,34,22,37,57,69

Sequence (836 aa):
MDQSKIIDDSITLDVKSPKLNKLYIVCSINSKEPFTDPETIQVDFITQKSDTLMALKIPRMFAYIGLSGTKAVQNKQHEEQPNQYLSCFRLLDADNLIGGYLDGRIIQKQISTQRIIKEFNRQNQESIIKKRPLKIHIFQKYFVTLFLEGVVCIYHQDLQMFKFSNEYEKVMQLSFIYHKSIVSQKTLKQFESAHNFHYHYLNYGEFSNFQYCQQKMNPLFLFRFQSMSINDIEILPFSPLEHLNNPEQRMEKGLCLAISGLDGYFRLLDAITNKPLFSFKTEYCGICSFSFNPNFSSVCLGAQDDSAYVINFNTKVSWIRLLGHNSFISRGVFSSISATEFRIICGCYDGTISITDVDLNQLNQENSLFVRAQEKEKVLQVKNIQSVSQDGVANVAEYQNYVVCINFDGVIKIFLLQMDQSKIIDDSITLDVKSPKLNKLYIVCSINSKEPFTDPETIQVDFITQKSDTLMALKIPRMFAYIGLSGTKAVQNKQHEEQPNQYLSCFRLLDADNLIGGYLDGRIIQKQISTQRIIKEFNRQNQESIIKKRPLKIHIFQKYFVTLFLEGVVCIYHQDLQMFKFSNEYEKVMQLSFIYHKSIVSQKTLKQFESAHNFHYHYLNYGEFSNFQYCQQKMNPLFLFRFQSMSINDIEILPFSPLEHLNNPEQRMEKGLCLAISGLDGYFRLLDAITNKPLFSFKTEYCGICSFSFNPNFSSVCLGAQDDSAYVINFNTKVSWIRLLGHNSFISRGVFSSISATEFRIICGCYDGTISITDVDLNQLNQENSLFVRAQEKEKVLQVKNIQSVSQDGVANVAEYQNYVVCINFDGVIKIFLLQ

InterPro domains:
  IPR015943 WD40/YVTN repeat-like-containing domain superfamily [G3DSA:2.130.10.10] (39-417)
  IPR036322 WD40-repeat-containing domain superfamily [SSF50978] (86-415)